Protein AF-A0A9W4NK14-F1 (afdb_monomer_lite)

Organism: NCBI:txid1612424

Foldseek 3Di:
DDPLVVLVPDPVQDQLNSLLVLLCVLLVQLVPQDPVLHRDDFDFPDDDDDDPPDGDTVPVVSLQCNLVSCLRNPCVCCDPPNVVSVCCQQPNPPPDDHSLQSSLVVVLVPVPDDPRCCLVCVVPVQPQDDVRGGDCQLVCLQSVVVVSNVVCVVVVDDQQQDTQQEGSLLNNLLNLVLVSNVVSVVVPHDQEDDLVVNCVRRVDPPRDSVRHRHSQQSNLNLLNVSSNVVSLPDPPRYDLVVNLLSLLPVLPVPDPPPPRDDPRPDDSVRSVVSVVVSCVSDLPDDQDPSNLLSQLLVFLVSLLVVCVSDVPDADDLSSLLSNQQRPAFLVSSVSSVVSCVVRPRDDLLSNLLSLLQRHAHDDLVSSVVSNVVSQVVCVPDDDPVSLLSSLLRNLLHQHRVLSSLLVSCVVPLPDQDDPVSLLSSQARHPCSLSSLVSNCVSPVAADDDDPVSVVPGPQDLACLLVSVLSNCSRHVVDAQEQVSLLSNQLHLHDDLVSLVSNVVRHPPHAQDLSQLLSHNYLSSLVSSLVNLQPYAQVPLALSSLLSQLQSQPHHDPPQDRGSNNVSSLVSHDLPHDHALSSLLSLLVHDLVSVLSCCQSDPDPSNLLSQLLDLSSVVSNCVSVVPDDQDPVSLLSSLQDDRDPQNLNSVVSVCVSPVPDDDALSSLQSLLQDQDDNVSSLSNNLSSCVSPVPHDNDPNSLLSNQQHAAPSQSSLVSVCVSDVQDQDALLSLQNRHDDPVDDLVSVLVSSLSNVVSPVVDQQEPVNLLSSLQRGDLSSLQSCVVNCVRHQQAPVSVVSNLPRPPDPPDQDPPPCSVVSSCVRNVPDPVVVVVVCVVRVSNPSPDPDD

pLDDT: mean 76.85, std 15.51, range [28.08, 96.81]

Structure (mmCIF, N/CA/C/O backbone):
data_AF-A0A9W4NK14-F1
#
_entry.id   AF-A0A9W4NK14-F1
#
loop_
_atom_site.group_PDB
_atom_site.id
_atom_site.type_symbol
_atom_site.label_atom_id
_atom_site.label_alt_id
_atom_site.label_comp_id
_atom_site.label_asym_id
_atom_site.label_entity_id
_atom_site.label_seq_id
_atom_site.pdbx_PDB_ins_code
_atom_site.Cartn_x
_atom_site.Cartn_y
_atom_site.Cartn_z
_atom_site.occupancy
_atom_site.B_iso_or_equiv
_atom_site.auth_seq_id
_atom_site.auth_comp_id
_atom_site.auth_asym_id
_atom_site.auth_atom_id
_atom_site.pdbx_PDB_model_num
ATOM 1 N N . MET A 1 1 ? 33.018 -17.041 0.433 1.00 30.03 1 MET A N 1
ATOM 2 C CA . MET A 1 1 ? 33.600 -16.267 -0.688 1.00 30.03 1 MET A CA 1
ATOM 3 C C . MET A 1 1 ? 33.072 -16.898 -1.973 1.00 30.03 1 MET A C 1
ATOM 5 O O . MET A 1 1 ? 33.231 -18.102 -2.111 1.00 30.03 1 MET A O 1
ATOM 9 N N . PHE A 1 2 ? 32.347 -16.162 -2.829 1.00 41.22 2 PHE A N 1
ATOM 10 C CA . PHE A 1 2 ? 31.783 -16.720 -4.073 1.00 41.22 2 PHE A CA 1
ATOM 11 C C . PHE A 1 2 ? 32.894 -17.366 -4.933 1.00 41.22 2 PHE A C 1
ATOM 13 O O . PHE A 1 2 ? 33.974 -16.771 -5.020 1.00 41.22 2 PHE A O 1
ATOM 20 N N . PRO A 1 3 ? 32.655 -18.522 -5.588 1.00 43.50 3 PRO A N 1
ATOM 21 C CA . PRO A 1 3 ? 33.638 -19.167 -6.469 1.00 43.50 3 PRO A CA 1
ATOM 22 C C . PRO A 1 3 ? 34.185 -18.224 -7.551 1.00 43.50 3 PRO A C 1
ATOM 24 O O . PRO A 1 3 ? 35.375 -18.264 -7.858 1.00 43.50 3 PRO A O 1
ATOM 27 N N . SER A 1 4 ? 33.342 -17.311 -8.052 1.00 41.88 4 SER A N 1
ATOM 28 C CA . SER A 1 4 ? 33.701 -16.294 -9.045 1.00 41.88 4 SER A CA 1
ATOM 29 C C . SER A 1 4 ? 34.794 -15.341 -8.554 1.00 41.88 4 SER A C 1
ATOM 31 O O . SER A 1 4 ? 35.821 -15.208 -9.213 1.00 41.88 4 SER A O 1
ATOM 33 N N . LYS A 1 5 ? 34.640 -14.746 -7.362 1.00 44.50 5 LYS A N 1
ATOM 34 C CA . LYS A 1 5 ? 35.656 -13.850 -6.779 1.00 44.50 5 LYS A CA 1
ATOM 35 C C . LYS A 1 5 ? 36.960 -14.586 -6.474 1.00 44.50 5 LYS A C 1
ATOM 37 O O . LYS A 1 5 ? 38.025 -14.024 -6.672 1.00 44.50 5 LYS A O 1
ATOM 42 N N . PHE A 1 6 ? 36.894 -15.839 -6.025 1.00 53.28 6 PHE A N 1
ATOM 43 C CA . PHE A 1 6 ? 38.092 -16.622 -5.712 1.00 53.28 6 PHE A CA 1
ATOM 44 C C . PHE A 1 6 ? 38.909 -16.977 -6.963 1.00 53.28 6 PHE A C 1
ATOM 46 O O . PHE A 1 6 ? 40.126 -16.796 -6.973 1.00 53.28 6 PHE A O 1
ATOM 53 N N . LEU A 1 7 ? 38.258 -17.434 -8.035 1.00 49.66 7 LEU A N 1
ATOM 54 C CA . LEU A 1 7 ? 38.949 -17.794 -9.278 1.00 49.66 7 LEU A CA 1
ATOM 55 C C . LEU A 1 7 ? 39.454 -16.562 -10.041 1.00 49.66 7 LEU A C 1
ATOM 57 O O . LEU A 1 7 ? 40.555 -16.606 -10.576 1.00 49.66 7 LEU A O 1
ATOM 61 N N . GLN A 1 8 ? 38.724 -15.442 -9.997 1.00 46.75 8 GLN A N 1
ATOM 62 C CA . GLN A 1 8 ? 39.164 -14.162 -10.573 1.00 46.75 8 GLN A CA 1
ATOM 63 C C . GLN A 1 8 ? 40.366 -13.540 -9.839 1.00 46.75 8 GLN A C 1
ATOM 65 O O . GLN A 1 8 ? 41.091 -12.741 -10.422 1.00 46.75 8 GLN A O 1
ATOM 70 N N . THR A 1 9 ? 40.606 -13.898 -8.570 1.00 49.31 9 THR A N 1
ATOM 71 C CA . THR A 1 9 ? 41.775 -13.415 -7.807 1.00 49.31 9 THR A CA 1
ATOM 72 C C . THR A 1 9 ? 43.057 -14.209 -8.053 1.00 49.31 9 THR A C 1
ATOM 74 O O . THR A 1 9 ? 44.107 -13.828 -7.538 1.00 49.31 9 THR A O 1
ATOM 77 N N . ARG A 1 10 ? 43.004 -15.313 -8.811 1.00 50.44 10 ARG A N 1
ATOM 78 C CA . ARG A 1 10 ? 44.174 -16.161 -9.064 1.00 50.44 10 ARG A CA 1
ATOM 79 C C . ARG A 1 10 ? 44.847 -15.783 -10.391 1.00 50.44 10 ARG A C 1
ATOM 81 O O . ARG A 1 10 ? 44.259 -16.039 -11.436 1.00 50.44 10 ARG A O 1
ATOM 88 N N . PRO A 1 11 ? 46.096 -15.272 -10.377 1.00 50.41 11 PRO A N 1
ATOM 89 C CA . PRO A 1 11 ? 46.825 -14.859 -11.588 1.00 50.41 11 PRO A CA 1
ATOM 90 C C . PRO A 1 11 ? 47.043 -15.985 -12.612 1.00 50.41 11 PRO A C 1
ATOM 92 O O . PRO A 1 11 ? 47.295 -15.722 -13.783 1.00 50.41 11 PRO A O 1
ATOM 95 N N . GLU A 1 12 ? 46.961 -17.239 -12.159 1.00 50.06 12 GLU A N 1
ATOM 96 C CA . GLU A 1 12 ? 47.103 -18.461 -12.961 1.00 50.06 12 GLU A CA 1
ATOM 97 C C . GLU A 1 12 ? 45.936 -18.675 -13.941 1.00 50.06 12 GLU A C 1
ATOM 99 O O . GLU A 1 12 ? 46.102 -19.356 -14.952 1.00 50.06 12 GLU A O 1
ATOM 104 N N . TYR A 1 13 ? 44.769 -18.078 -13.674 1.00 54.69 13 TYR A N 1
ATOM 105 C CA . TYR A 1 13 ? 43.623 -18.093 -14.576 1.00 54.69 13 TYR A CA 1
ATOM 106 C C . TYR A 1 13 ? 43.501 -16.713 -15.223 1.00 54.69 13 TYR A C 1
ATOM 108 O O . TYR A 1 13 ? 43.004 -15.770 -14.611 1.00 54.69 13 TYR A O 1
ATOM 116 N N . GLN A 1 14 ? 43.941 -16.587 -16.480 1.00 60.12 14 GLN A N 1
ATOM 117 C CA . GLN A 1 14 ? 43.576 -15.429 -17.307 1.00 60.12 14 GLN A CA 1
ATOM 118 C C . GLN A 1 14 ? 42.044 -15.255 -17.266 1.00 60.12 14 GLN A C 1
ATOM 120 O O . GLN A 1 14 ? 41.348 -16.277 -17.288 1.00 60.12 14 GLN A O 1
ATOM 125 N N . PRO A 1 15 ? 41.496 -14.023 -17.214 1.00 68.75 15 PRO A N 1
ATOM 126 C CA . PRO A 1 15 ? 40.065 -13.795 -16.992 1.00 68.75 15 PRO A CA 1
ATOM 127 C C . PRO A 1 15 ? 39.168 -14.642 -17.906 1.00 68.75 15 PRO A C 1
ATOM 129 O O . PRO A 1 15 ? 38.280 -15.341 -17.423 1.00 68.75 15 PRO A O 1
ATOM 132 N N . GLU A 1 16 ? 39.472 -14.694 -19.204 1.00 78.06 16 GLU A N 1
ATOM 133 C CA . GLU A 1 16 ? 38.714 -15.497 -20.173 1.00 78.06 16 GLU A CA 1
ATOM 134 C C . GLU A 1 16 ? 38.855 -17.011 -19.949 1.00 78.06 16 GLU A C 1
ATOM 136 O O . GLU A 1 16 ? 37.874 -17.748 -20.041 1.00 78.06 16 GLU A O 1
ATOM 141 N N . ALA A 1 17 ? 40.051 -17.494 -19.600 1.00 78.06 17 ALA A N 1
ATOM 142 C CA . ALA A 1 17 ? 40.304 -18.914 -19.351 1.00 78.06 17 ALA A CA 1
ATOM 143 C C . ALA A 1 17 ? 39.612 -19.405 -18.067 1.00 78.06 17 ALA A C 1
ATOM 145 O O . ALA A 1 17 ? 39.058 -20.506 -18.039 1.00 78.06 17 ALA A O 1
ATOM 146 N N . GLY A 1 18 ? 39.590 -18.577 -17.017 1.00 79.75 18 GLY A N 1
ATOM 147 C CA . GLY A 1 18 ? 38.855 -18.861 -15.783 1.00 79.75 18 GLY A CA 1
ATOM 148 C C . GLY A 1 18 ? 37.342 -18.894 -16.007 1.00 79.75 18 GLY A C 1
ATOM 149 O O . GLY A 1 18 ? 36.662 -19.805 -15.531 1.00 79.75 18 GLY A O 1
ATOM 150 N N . HIS A 1 19 ? 36.818 -17.944 -16.788 1.00 82.62 19 HIS A N 1
ATOM 151 C CA . HIS A 1 19 ? 35.416 -17.933 -17.201 1.00 82.62 19 HIS A CA 1
ATOM 152 C C . HIS A 1 19 ? 35.067 -19.139 -18.090 1.00 82.62 19 HIS A C 1
ATOM 154 O O . HIS A 1 19 ? 34.039 -19.772 -17.864 1.00 82.62 19 HIS A O 1
ATOM 160 N N . SER A 1 20 ? 35.948 -19.536 -19.012 1.00 86.56 20 SER A N 1
ATOM 161 C CA . SER A 1 20 ? 35.773 -20.735 -19.842 1.00 86.56 20 SER A CA 1
ATOM 162 C C . SER A 1 20 ? 35.686 -22.015 -19.001 1.00 86.56 20 SER A C 1
ATOM 164 O O . SER A 1 20 ? 34.765 -22.814 -19.173 1.00 86.56 20 SER A O 1
ATOM 166 N N . LEU A 1 21 ? 36.571 -22.186 -18.011 1.00 84.06 21 LEU A N 1
ATOM 167 C CA . LEU A 1 21 ? 36.539 -23.347 -17.115 1.00 84.06 21 LEU A CA 1
ATOM 168 C C . LEU A 1 21 ? 35.242 -23.412 -16.295 1.00 84.06 21 LEU A C 1
ATOM 170 O O . LEU A 1 21 ? 34.636 -24.477 -16.169 1.00 84.06 21 LEU A O 1
ATOM 174 N N . LEU A 1 22 ? 34.800 -22.275 -15.755 1.00 82.62 22 LEU A N 1
ATOM 175 C CA . LEU A 1 22 ? 33.550 -22.186 -15.001 1.00 82.62 22 LEU A CA 1
ATOM 176 C C . LEU A 1 22 ? 32.328 -22.453 -15.882 1.00 82.62 22 LEU A C 1
ATOM 178 O O . LEU A 1 22 ? 31.420 -23.165 -15.453 1.00 82.62 22 LEU A O 1
ATOM 182 N N . ALA A 1 23 ? 32.324 -21.948 -17.116 1.00 86.44 23 ALA A N 1
ATOM 183 C CA . ALA A 1 23 ? 31.289 -22.235 -18.102 1.00 86.44 23 ALA A CA 1
ATOM 184 C C . ALA A 1 23 ? 31.198 -23.738 -18.393 1.00 86.44 23 ALA A C 1
ATOM 186 O O . ALA A 1 23 ? 30.111 -24.308 -18.305 1.00 86.44 23 ALA A O 1
ATOM 187 N N . ILE A 1 24 ? 32.337 -24.396 -18.642 1.00 88.00 24 ILE A N 1
ATOM 188 C CA . ILE A 1 24 ? 32.410 -25.849 -18.852 1.00 88.00 24 ILE A CA 1
ATOM 189 C C . ILE A 1 24 ? 31.808 -26.591 -17.656 1.00 88.00 24 ILE A C 1
ATOM 191 O O . ILE A 1 24 ? 30.978 -27.478 -17.845 1.00 88.00 24 ILE A O 1
ATOM 195 N N . GLN A 1 25 ? 32.180 -26.227 -16.426 1.00 84.75 25 GLN A N 1
ATOM 196 C CA . GLN A 1 25 ? 31.667 -26.885 -15.220 1.00 84.75 25 GLN A CA 1
ATOM 197 C C . GLN A 1 25 ? 30.156 -26.707 -15.046 1.00 84.75 25 GLN A C 1
ATOM 199 O O . GLN A 1 25 ? 29.467 -27.676 -14.724 1.00 84.75 25 GLN A O 1
ATOM 204 N N . CYS A 1 26 ? 29.637 -25.498 -15.280 1.00 82.75 26 CYS A N 1
ATOM 205 C CA . CYS A 1 26 ? 28.206 -25.230 -15.172 1.00 82.75 26 CYS A CA 1
ATOM 206 C C . CYS A 1 26 ? 27.421 -26.008 -16.235 1.00 82.75 26 CYS A C 1
ATOM 208 O O . CYS A 1 26 ? 26.500 -26.745 -15.894 1.00 82.75 26 CYS A O 1
ATOM 210 N N . LEU A 1 27 ? 27.828 -25.924 -17.504 1.00 84.94 27 LEU A N 1
ATOM 211 C CA . LEU A 1 27 ? 27.151 -26.601 -18.615 1.00 84.94 27 LEU A CA 1
ATOM 212 C C . LEU A 1 27 ? 27.226 -28.130 -18.502 1.00 84.94 27 LEU A C 1
ATOM 214 O O . LEU A 1 27 ? 26.226 -28.810 -18.705 1.00 84.94 27 LEU A O 1
ATOM 218 N N . THR A 1 28 ? 28.375 -28.678 -18.096 1.00 83.88 28 THR A N 1
ATOM 219 C CA . THR A 1 28 ? 28.523 -30.127 -17.862 1.00 83.88 28 THR A CA 1
ATOM 220 C C . THR A 1 28 ? 27.628 -30.599 -16.716 1.00 83.88 28 THR A C 1
ATOM 222 O O . THR A 1 28 ? 27.133 -31.722 -16.735 1.00 83.88 28 THR A O 1
ATOM 225 N N . TYR A 1 29 ? 27.410 -29.765 -15.696 1.00 78.75 29 TYR A N 1
ATOM 226 C CA . TYR A 1 29 ? 26.477 -30.084 -14.619 1.00 78.75 29 TYR A CA 1
ATOM 227 C C . TYR A 1 29 ? 25.021 -30.055 -15.098 1.00 78.75 29 TYR A C 1
ATOM 229 O O . TYR A 1 29 ? 24.281 -30.991 -14.804 1.00 78.75 29 TYR A O 1
ATOM 237 N N . LEU A 1 30 ? 24.634 -29.042 -15.886 1.00 73.56 30 LEU A N 1
ATOM 238 C CA . LEU A 1 30 ? 23.302 -28.949 -16.499 1.00 73.56 30 LEU A CA 1
ATOM 239 C C . LEU A 1 30 ? 22.982 -30.156 -17.406 1.00 73.56 30 LEU A C 1
ATOM 241 O O . LEU A 1 30 ? 21.819 -30.508 -17.558 1.00 73.56 30 LEU A O 1
ATOM 245 N N . GLN A 1 31 ? 23.995 -30.819 -17.976 1.00 71.56 31 GLN A N 1
ATOM 246 C CA . GLN A 1 31 ? 23.832 -32.021 -18.806 1.00 71.56 31 GLN A CA 1
ATOM 247 C C . GLN A 1 31 ? 23.487 -33.304 -18.024 1.00 71.56 31 GLN A C 1
ATOM 249 O O . GLN A 1 31 ? 23.005 -34.258 -18.626 1.00 71.56 31 GLN A O 1
ATOM 254 N N . LYS A 1 32 ? 23.695 -33.364 -16.700 1.00 66.50 32 LYS A N 1
ATOM 255 C CA . LYS A 1 32 ? 23.546 -34.597 -15.892 1.00 66.50 32 LYS A CA 1
ATOM 256 C C . LYS A 1 32 ? 22.113 -34.887 -15.403 1.00 66.50 32 LYS A C 1
ATOM 258 O O . LYS A 1 32 ? 21.963 -35.482 -14.343 1.00 66.50 32 LYS A O 1
ATOM 263 N N . VAL A 1 33 ? 21.075 -34.443 -16.112 1.00 54.72 33 VAL A N 1
ATOM 264 C CA . VAL A 1 33 ? 19.658 -34.638 -15.719 1.00 54.72 33 VAL A CA 1
ATOM 265 C C . VAL A 1 33 ? 19.344 -36.133 -15.526 1.00 54.72 33 VAL A C 1
ATOM 267 O O . VAL A 1 33 ? 19.777 -36.944 -16.343 1.00 54.72 33 VAL A O 1
ATOM 270 N N . ASP A 1 34 ? 18.647 -36.504 -14.443 1.00 48.75 34 ASP A N 1
ATOM 271 C CA . ASP A 1 34 ? 18.307 -37.903 -14.139 1.00 48.75 34 ASP A CA 1
ATOM 272 C C . ASP A 1 34 ? 17.168 -38.465 -15.022 1.00 48.75 34 ASP A C 1
ATOM 274 O O . ASP A 1 34 ? 16.525 -37.735 -15.782 1.00 48.75 34 ASP A O 1
ATOM 278 N N . GLU A 1 35 ? 16.933 -39.782 -14.938 1.00 38.53 35 GLU A N 1
ATOM 279 C CA . GLU A 1 35 ? 15.920 -40.522 -15.719 1.00 38.53 35 GLU A CA 1
ATOM 280 C C . GLU A 1 35 ? 14.467 -40.064 -15.458 1.00 38.53 35 GLU A C 1
ATOM 282 O O . GLU A 1 35 ? 13.581 -40.375 -16.253 1.00 38.53 35 GLU A O 1
ATOM 287 N N . GLU A 1 36 ? 14.212 -39.280 -14.402 1.00 38.06 36 GLU A N 1
ATOM 288 C CA . GLU A 1 36 ? 12.900 -38.701 -14.073 1.00 38.06 36 GLU A CA 1
ATOM 289 C C . GLU A 1 36 ? 12.732 -37.262 -14.604 1.00 38.06 36 GLU A C 1
ATOM 291 O O . GLU A 1 36 ? 11.699 -36.621 -14.389 1.00 38.06 36 GLU A O 1
ATOM 296 N N . GLY A 1 37 ? 13.733 -36.734 -15.320 1.00 45.03 37 GLY A N 1
ATOM 297 C CA . GLY A 1 37 ? 13.736 -35.355 -15.806 1.00 45.03 37 GLY A CA 1
ATOM 298 C C . GLY A 1 37 ? 14.001 -34.326 -14.703 1.00 45.03 37 GLY A C 1
ATOM 299 O O . GLY A 1 37 ? 13.734 -33.135 -14.893 1.00 45.03 37 GLY A O 1
ATOM 300 N N . LEU A 1 38 ? 14.528 -34.757 -13.552 1.00 42.34 38 LEU A N 1
ATOM 301 C CA . LEU A 1 38 ? 14.914 -33.896 -12.445 1.00 42.34 38 LEU A CA 1
ATOM 302 C C . LEU A 1 38 ? 16.434 -33.661 -12.468 1.00 42.34 38 LEU A C 1
ATOM 304 O O . LEU A 1 38 ? 17.263 -34.539 -12.691 1.00 42.34 38 LEU A O 1
ATOM 308 N N . MET A 1 39 ? 16.834 -32.404 -12.276 1.00 47.19 39 MET A N 1
ATOM 309 C CA . MET A 1 39 ? 18.249 -32.048 -12.129 1.00 47.19 39 MET A CA 1
ATOM 310 C C . MET A 1 39 ? 18.804 -32.645 -10.815 1.00 47.19 39 MET A C 1
ATOM 312 O O . MET A 1 39 ? 18.146 -32.469 -9.782 1.00 47.19 39 MET A O 1
ATOM 316 N N . PRO A 1 40 ? 20.003 -33.272 -10.806 1.00 40.53 40 PRO A N 1
ATOM 317 C CA . PRO A 1 40 ? 20.516 -34.056 -9.676 1.00 40.53 40 PRO A CA 1
ATOM 318 C C . PRO A 1 40 ? 20.510 -33.324 -8.330 1.00 40.53 40 PRO A C 1
ATOM 320 O O . PRO A 1 40 ? 20.763 -32.115 -8.260 1.00 40.53 40 PRO A O 1
ATOM 323 N N . PHE A 1 41 ? 20.303 -34.075 -7.241 1.00 37.41 41 PHE A N 1
ATOM 324 C CA . PHE A 1 41 ? 20.439 -33.585 -5.864 1.00 37.41 41 PHE A CA 1
ATOM 325 C C . PHE A 1 41 ? 21.788 -32.865 -5.649 1.00 37.41 41 PHE A C 1
ATOM 327 O O . PHE A 1 41 ? 22.846 -33.317 -6.088 1.00 37.41 41 PHE A O 1
ATOM 334 N N . GLY A 1 42 ? 21.720 -31.686 -5.022 1.00 39.16 42 GLY A N 1
ATOM 335 C CA . GLY A 1 42 ? 22.787 -30.684 -5.015 1.00 39.16 42 GLY A CA 1
ATOM 336 C C . GLY A 1 42 ? 24.056 -31.089 -4.260 1.00 39.16 42 GLY A C 1
ATOM 337 O O . GLY A 1 42 ? 24.002 -31.599 -3.144 1.00 39.16 42 GLY A O 1
ATOM 338 N N . PHE A 1 43 ? 25.211 -30.767 -4.848 1.00 36.81 43 PHE A N 1
ATOM 339 C CA . PHE A 1 43 ? 26.482 -30.671 -4.130 1.00 36.81 43 PHE A CA 1
ATOM 340 C C . PHE A 1 43 ? 26.511 -29.368 -3.314 1.00 36.81 43 PHE A C 1
ATOM 342 O O . PHE A 1 43 ? 26.289 -28.279 -3.852 1.00 36.81 43 PHE A O 1
ATOM 349 N N . TYR A 1 44 ? 26.809 -29.480 -2.018 1.00 42.22 44 TYR A N 1
ATOM 350 C CA . TYR A 1 44 ? 27.002 -28.341 -1.121 1.00 42.22 44 TYR A CA 1
ATOM 351 C C . TYR A 1 44 ? 28.460 -27.870 -1.191 1.00 42.22 44 TYR A C 1
ATOM 353 O O . TYR A 1 44 ? 29.377 -28.625 -0.868 1.00 42.22 44 TYR A O 1
ATOM 361 N N . LEU A 1 45 ? 28.691 -26.616 -1.590 1.00 40.44 45 LEU A N 1
ATOM 362 C CA . LEU A 1 45 ? 30.009 -25.987 -1.476 1.00 40.44 45 LEU A CA 1
ATOM 363 C C . LEU A 1 45 ? 30.225 -25.582 -0.010 1.00 40.44 45 LEU A C 1
ATOM 365 O O . LEU A 1 45 ? 29.744 -24.544 0.439 1.00 40.44 45 LEU A O 1
ATOM 369 N N . GLY A 1 46 ? 30.900 -26.442 0.754 1.00 32.91 46 GLY A N 1
ATOM 370 C CA . GLY A 1 46 ? 31.168 -26.234 2.176 1.00 32.91 46 GLY A CA 1
ATOM 371 C C . GLY A 1 46 ? 32.123 -25.066 2.435 1.00 32.91 46 GLY A C 1
ATOM 372 O O . GLY A 1 46 ? 33.321 -25.166 2.182 1.00 32.91 46 GLY A O 1
ATOM 373 N N . GLY A 1 47 ? 31.592 -23.975 2.990 1.00 32.19 47 GLY A N 1
ATOM 374 C CA . GLY A 1 47 ? 32.335 -23.048 3.839 1.00 32.19 47 GLY A CA 1
ATOM 375 C C . GLY A 1 47 ? 32.081 -23.433 5.294 1.00 32.19 47 GLY A C 1
ATOM 376 O O . GLY A 1 47 ? 30.933 -23.592 5.693 1.00 32.19 47 GLY A O 1
ATOM 377 N N . ASN A 1 48 ? 33.149 -23.650 6.053 1.00 37.28 48 ASN A N 1
ATOM 378 C CA . ASN A 1 48 ? 33.103 -24.141 7.425 1.00 37.28 48 ASN A CA 1
ATOM 379 C C . ASN A 1 48 ? 32.602 -23.028 8.365 1.00 37.28 48 ASN A C 1
ATOM 381 O O . ASN A 1 48 ? 33.417 -22.280 8.894 1.00 37.28 48 ASN A O 1
ATOM 385 N N . ASP A 1 49 ? 31.286 -22.873 8.532 1.00 34.19 49 ASP A N 1
ATOM 386 C CA . ASP A 1 49 ? 30.743 -22.092 9.646 1.00 34.19 49 ASP A CA 1
ATOM 387 C C . ASP A 1 49 ? 29.350 -22.573 10.079 1.00 34.19 49 ASP A C 1
ATOM 389 O O . ASP A 1 49 ? 28.448 -22.791 9.271 1.00 34.19 49 ASP A O 1
ATOM 393 N N . ASN A 1 50 ? 29.190 -22.765 11.385 1.00 38.66 50 ASN A N 1
ATOM 394 C CA . ASN A 1 50 ? 28.143 -23.567 12.025 1.00 38.66 50 ASN A CA 1
ATOM 395 C C . ASN A 1 50 ? 26.813 -22.803 12.217 1.00 38.66 50 ASN A C 1
ATOM 397 O O . ASN A 1 50 ? 26.120 -22.976 13.221 1.00 38.66 50 ASN A O 1
ATOM 401 N N . SER A 1 51 ? 26.431 -21.952 11.261 1.00 37.19 51 SER A N 1
ATOM 402 C CA . SER A 1 51 ? 25.146 -21.241 11.275 1.00 37.19 51 SER A CA 1
ATOM 403 C C . SER A 1 51 ? 24.225 -21.768 10.171 1.00 37.19 51 SER A C 1
ATOM 405 O O . SER A 1 51 ? 24.613 -21.897 9.014 1.00 37.19 51 SER A O 1
ATOM 407 N N . ARG A 1 52 ? 22.976 -22.095 10.520 1.00 37.41 52 ARG A N 1
ATOM 408 C CA . ARG A 1 52 ? 21.936 -22.638 9.618 1.00 37.41 52 ARG A CA 1
ATOM 409 C C . ARG A 1 52 ? 21.424 -21.638 8.555 1.00 37.41 52 ARG A C 1
ATOM 411 O O . ARG A 1 52 ? 20.287 -21.745 8.110 1.00 37.41 52 ARG A O 1
ATOM 418 N N . SER A 1 53 ? 22.233 -20.678 8.115 1.00 38.69 53 SER A N 1
ATOM 419 C CA . SER A 1 53 ? 21.829 -19.647 7.155 1.00 38.69 53 SER A CA 1
ATOM 420 C C . SER A 1 53 ? 22.958 -19.311 6.176 1.00 38.69 53 SER A C 1
ATOM 422 O O . SER A 1 53 ? 23.773 -18.442 6.469 1.00 38.69 53 SER A O 1
ATOM 424 N N . ASN A 1 54 ? 22.994 -20.024 5.040 1.00 40.56 54 ASN A N 1
ATOM 425 C CA . ASN A 1 54 ? 23.564 -19.652 3.723 1.00 40.56 54 ASN A CA 1
ATOM 426 C C . ASN A 1 54 ? 24.189 -20.856 2.990 1.00 40.56 54 ASN A C 1
ATOM 428 O O . ASN A 1 54 ? 25.367 -20.846 2.634 1.00 40.56 54 ASN A O 1
ATOM 432 N N . PHE A 1 55 ? 23.396 -21.893 2.707 1.00 43.47 55 PHE A N 1
ATOM 433 C CA . PHE A 1 55 ? 23.810 -22.953 1.783 1.00 43.47 55 PHE A CA 1
ATOM 434 C C . PHE A 1 55 ? 23.329 -22.623 0.362 1.00 43.47 55 PHE A C 1
ATOM 436 O O . PHE A 1 55 ? 22.202 -22.942 -0.005 1.00 43.47 55 PHE A O 1
ATOM 443 N N . TYR A 1 56 ? 24.171 -21.963 -0.440 1.00 53.72 56 TYR A N 1
ATOM 444 C CA . TYR A 1 56 ? 23.892 -21.730 -1.863 1.00 53.72 56 TYR A CA 1
ATOM 445 C C . TYR A 1 56 ? 24.286 -22.983 -2.665 1.00 53.72 56 TYR A C 1
ATOM 447 O O . TYR A 1 56 ? 25.464 -23.337 -2.744 1.00 53.72 56 TYR A O 1
ATOM 455 N N . SER A 1 57 ? 23.296 -23.708 -3.196 1.00 62.38 57 SER A N 1
ATOM 456 C CA . SER A 1 57 ? 23.512 -24.957 -3.945 1.00 62.38 57 SER A CA 1
ATOM 457 C C . SER A 1 57 ? 24.221 -24.690 -5.275 1.00 62.38 57 SER A C 1
ATOM 459 O O . SER A 1 57 ? 23.840 -23.774 -6.006 1.00 62.38 57 SER A O 1
ATOM 461 N N . PHE A 1 58 ? 25.200 -25.530 -5.644 1.00 68.00 58 PHE A N 1
ATOM 462 C CA . PHE A 1 58 ? 25.852 -25.454 -6.961 1.00 68.00 58 PHE A CA 1
ATOM 463 C C . PHE A 1 58 ? 24.848 -25.602 -8.114 1.00 68.00 58 PHE A C 1
ATOM 465 O O . PHE A 1 58 ? 25.078 -25.075 -9.195 1.00 68.00 58 PHE A O 1
ATOM 472 N N . ARG A 1 59 ? 23.696 -26.245 -7.873 1.00 64.94 59 ARG A N 1
ATOM 473 C CA . ARG A 1 59 ? 22.585 -26.301 -8.829 1.00 64.94 59 ARG A CA 1
ATOM 474 C C . ARG A 1 59 ? 22.092 -24.910 -9.219 1.00 64.94 59 ARG A C 1
ATOM 476 O O . ARG A 1 59 ? 21.948 -24.645 -10.408 1.00 64.94 59 ARG A O 1
ATOM 483 N N . TYR A 1 60 ? 21.858 -24.036 -8.240 1.00 66.06 60 TYR A N 1
ATOM 484 C CA . TYR A 1 60 ? 21.413 -22.663 -8.494 1.00 66.06 60 TYR A CA 1
ATOM 485 C C . TYR A 1 60 ? 22.522 -21.869 -9.186 1.00 66.06 60 TYR A C 1
ATOM 487 O O . TYR A 1 60 ? 22.284 -21.288 -10.239 1.00 66.06 60 TYR A O 1
ATOM 495 N N . TYR A 1 61 ? 23.769 -22.004 -8.711 1.00 70.62 61 TYR A N 1
ATOM 496 C CA . TYR A 1 61 ? 24.933 -21.394 -9.363 1.00 70.62 61 TYR A CA 1
ATOM 497 C C . TYR A 1 61 ? 25.056 -21.775 -10.843 1.00 70.62 61 TYR A C 1
ATOM 499 O O . TYR A 1 61 ? 25.174 -20.907 -11.698 1.00 70.62 61 TYR A O 1
ATOM 507 N N . ALA A 1 62 ? 25.026 -23.071 -11.160 1.00 73.62 62 ALA A N 1
ATOM 508 C CA . ALA A 1 62 ? 25.188 -23.564 -12.522 1.00 73.62 62 ALA A CA 1
ATOM 509 C C . ALA A 1 62 ? 24.009 -23.176 -13.422 1.00 73.62 62 ALA A C 1
ATOM 511 O O . ALA A 1 62 ? 24.219 -22.922 -14.603 1.00 73.62 62 ALA A O 1
ATOM 512 N N . THR A 1 63 ? 22.794 -23.096 -12.870 1.00 71.12 63 THR A N 1
ATOM 513 C CA . THR A 1 63 ? 21.586 -22.671 -13.599 1.00 71.12 63 THR A CA 1
ATOM 514 C C . THR A 1 63 ? 21.621 -21.179 -13.941 1.00 71.12 63 THR A C 1
ATOM 516 O O . THR A 1 63 ? 21.139 -20.800 -15.004 1.00 71.12 63 THR A O 1
ATOM 519 N N . GLU A 1 64 ? 22.231 -20.354 -13.086 1.00 70.62 64 GLU A N 1
ATOM 520 C CA . GLU A 1 64 ? 22.240 -18.888 -13.198 1.00 70.62 64 GLU A CA 1
ATOM 521 C C . GLU A 1 64 ? 23.504 -18.334 -13.879 1.00 70.62 64 GLU A C 1
ATOM 523 O O . GLU A 1 64 ? 23.438 -17.418 -14.694 1.00 70.62 64 GLU A O 1
ATOM 528 N N . ALA A 1 65 ? 24.680 -18.869 -13.544 1.00 73.69 65 ALA A N 1
ATOM 529 C CA . ALA A 1 65 ? 25.965 -18.242 -13.854 1.00 73.69 65 ALA A CA 1
ATOM 530 C C . ALA A 1 65 ? 26.585 -18.692 -15.185 1.00 73.69 65 ALA A C 1
ATOM 532 O O . ALA A 1 65 ? 27.513 -18.042 -15.674 1.00 73.69 65 ALA A O 1
ATOM 533 N N . TRP A 1 66 ? 26.110 -19.797 -15.774 1.00 83.81 66 TRP A N 1
ATOM 534 C CA . TRP A 1 66 ? 26.734 -20.394 -16.960 1.00 83.81 66 TRP A CA 1
ATOM 535 C C . TRP A 1 66 ? 26.852 -19.395 -18.116 1.00 83.81 66 TRP A C 1
ATOM 537 O O . TRP A 1 66 ? 27.905 -19.321 -18.747 1.00 83.81 66 TRP A O 1
ATOM 547 N N . ILE A 1 67 ? 25.818 -18.580 -18.347 1.00 80.25 67 ILE A N 1
ATOM 548 C CA . ILE A 1 67 ? 25.761 -17.643 -19.471 1.00 80.25 67 ILE A CA 1
ATOM 549 C C . ILE A 1 67 ? 26.723 -16.467 -19.287 1.00 80.25 67 ILE A C 1
ATOM 551 O O . ILE A 1 67 ? 27.453 -16.120 -20.212 1.00 80.25 67 ILE A O 1
ATOM 555 N N . PHE A 1 68 ? 26.841 -15.937 -18.065 1.00 77.25 68 PHE A N 1
ATOM 556 C CA . PHE A 1 68 ? 27.825 -14.906 -17.722 1.00 77.25 68 PHE A CA 1
ATOM 557 C C . PHE A 1 68 ? 29.259 -15.423 -17.867 1.00 77.25 68 PHE A C 1
ATOM 559 O O . PHE A 1 68 ? 30.157 -14.700 -18.304 1.00 77.25 68 PHE A O 1
ATOM 566 N N . HIS A 1 69 ? 29.491 -16.688 -17.512 1.00 82.88 69 HIS A N 1
ATOM 567 C CA . HIS A 1 69 ? 30.783 -17.327 -17.718 1.00 82.88 69 HIS A CA 1
ATOM 568 C C . HIS A 1 69 ? 31.086 -17.557 -19.198 1.00 82.88 69 HIS A C 1
ATOM 570 O O . HIS A 1 69 ? 32.201 -17.282 -19.626 1.00 82.88 69 HIS A O 1
ATOM 576 N N . CYS A 1 70 ? 30.101 -17.955 -19.998 1.00 85.31 70 CYS A N 1
ATOM 577 C CA . CYS A 1 70 ? 30.264 -18.088 -21.443 1.00 85.31 70 CYS A CA 1
ATOM 578 C C . CYS A 1 70 ? 30.533 -16.735 -22.123 1.00 85.31 70 CYS A C 1
ATOM 580 O O . CYS A 1 70 ? 31.428 -16.643 -22.961 1.00 85.31 70 CYS A O 1
ATOM 582 N N . ALA A 1 71 ? 29.829 -15.672 -21.724 1.00 82.44 71 ALA A N 1
ATOM 583 C CA . ALA A 1 71 ? 30.069 -14.318 -22.219 1.00 82.44 71 ALA A CA 1
ATOM 584 C C . ALA A 1 71 ? 31.472 -13.816 -21.828 1.00 82.44 71 ALA A C 1
ATOM 586 O O . ALA A 1 71 ? 32.234 -13.359 -22.678 1.00 82.44 71 ALA A O 1
ATOM 587 N N . GLY A 1 72 ? 31.854 -13.981 -20.555 1.00 80.56 72 GLY A N 1
ATOM 588 C CA . GLY A 1 72 ? 33.174 -13.600 -20.041 1.00 80.56 72 GLY A CA 1
ATOM 589 C C . GLY A 1 72 ? 34.340 -14.436 -20.581 1.00 80.56 72 GLY A C 1
ATOM 590 O O . GLY A 1 72 ? 35.483 -14.003 -20.487 1.00 80.56 72 GLY A O 1
ATOM 591 N N . ALA A 1 73 ? 34.074 -15.606 -21.171 1.00 85.19 73 ALA A N 1
ATOM 592 C CA . ALA A 1 73 ? 35.081 -16.400 -21.869 1.00 85.19 73 ALA A CA 1
ATOM 593 C C . ALA A 1 73 ? 35.486 -15.793 -23.228 1.00 85.19 73 ALA A C 1
ATOM 595 O O . ALA A 1 73 ? 36.452 -16.259 -23.829 1.00 85.19 73 ALA A O 1
ATOM 596 N N . GLY A 1 74 ? 34.771 -14.775 -23.726 1.00 85.06 74 GLY A N 1
ATOM 597 C CA . GLY A 1 74 ? 35.123 -14.082 -24.966 1.00 85.06 74 GLY A CA 1
ATOM 598 C C . GLY A 1 74 ? 35.237 -15.042 -26.151 1.00 85.06 74 GLY A C 1
ATOM 599 O O . GLY A 1 74 ? 34.386 -15.908 -26.343 1.00 85.06 74 GLY A O 1
ATOM 600 N N . THR A 1 75 ? 36.312 -14.934 -26.933 1.00 85.00 75 THR A N 1
ATOM 601 C CA . THR A 1 75 ? 36.564 -15.830 -28.078 1.00 85.00 75 THR A CA 1
ATOM 602 C C . THR A 1 75 ? 36.933 -17.251 -27.655 1.00 85.00 75 THR A C 1
ATOM 604 O O . THR A 1 75 ? 36.793 -18.181 -28.449 1.00 85.00 75 THR A O 1
ATOM 607 N N . SER A 1 76 ? 37.339 -17.464 -26.397 1.00 85.62 76 SER A N 1
ATOM 608 C CA . SER A 1 76 ? 37.699 -18.792 -25.886 1.00 85.62 76 SER A CA 1
ATOM 609 C C . SER A 1 76 ? 36.517 -19.765 -25.866 1.00 85.62 76 SER A C 1
ATOM 611 O O . SER A 1 76 ? 36.734 -20.976 -25.872 1.00 85.62 76 SER A O 1
ATOM 613 N N . ARG A 1 77 ? 35.272 -19.270 -25.894 1.00 89.62 77 ARG A N 1
ATOM 614 C CA . ARG A 1 77 ? 34.070 -20.114 -26.010 1.00 89.62 77 ARG A CA 1
ATOM 615 C C . ARG A 1 77 ? 33.920 -20.801 -27.370 1.00 89.62 77 ARG A C 1
ATOM 617 O O . ARG A 1 77 ? 33.215 -21.798 -27.457 1.00 89.62 77 ARG A O 1
ATOM 624 N N . LEU A 1 78 ? 34.623 -20.313 -28.396 1.00 89.31 78 LEU A N 1
ATOM 625 C CA . LEU A 1 78 ? 34.688 -20.922 -29.728 1.00 89.31 78 LEU A CA 1
ATOM 626 C C . LEU A 1 78 ? 35.712 -22.069 -29.804 1.00 89.31 78 LEU A C 1
ATOM 628 O O . LEU A 1 78 ? 35.764 -22.781 -30.804 1.00 89.31 78 LEU A O 1
ATOM 632 N N . ASN A 1 79 ? 36.495 -22.293 -28.742 1.00 89.44 79 ASN A N 1
ATOM 633 C CA . ASN A 1 79 ? 37.503 -23.348 -28.682 1.00 89.44 79 ASN A CA 1
ATOM 634 C C . ASN A 1 79 ? 37.001 -24.587 -27.904 1.00 89.44 79 ASN A C 1
ATOM 636 O O . ASN A 1 79 ? 36.251 -24.456 -26.928 1.00 89.44 79 ASN A O 1
ATOM 640 N N . PRO A 1 80 ? 37.427 -25.812 -28.274 1.00 86.69 80 PRO A N 1
ATOM 641 C CA . PRO A 1 80 ? 37.154 -27.014 -27.485 1.00 86.69 80 PRO A CA 1
ATOM 642 C C . PRO A 1 80 ? 37.774 -26.962 -26.069 1.00 86.69 80 PRO A C 1
ATOM 644 O O . PRO A 1 80 ? 38.862 -26.408 -25.904 1.00 86.69 80 PRO A O 1
ATOM 647 N N . PRO A 1 81 ? 37.136 -27.575 -25.048 1.00 89.06 81 PRO A N 1
ATOM 648 C CA . PRO A 1 81 ? 35.903 -28.361 -25.142 1.00 89.06 81 PRO A CA 1
ATOM 649 C C . PRO A 1 81 ? 34.615 -27.521 -25.051 1.00 89.06 81 PRO A C 1
ATOM 651 O O . PRO A 1 81 ? 33.545 -28.042 -25.354 1.00 89.06 81 PRO A O 1
ATOM 654 N N . LEU A 1 82 ? 34.699 -26.238 -24.668 1.00 90.75 82 LEU A N 1
ATOM 655 C CA . LEU A 1 82 ? 33.528 -25.383 -24.426 1.00 90.75 82 LEU A CA 1
ATOM 656 C C . LEU A 1 82 ? 32.652 -25.222 -25.678 1.00 90.75 82 LEU A C 1
ATOM 658 O O . LEU A 1 82 ? 31.436 -25.354 -25.577 1.00 90.75 82 LEU A O 1
ATOM 662 N N . ALA A 1 83 ? 33.257 -25.047 -26.854 1.00 90.00 83 ALA A N 1
ATOM 663 C CA . ALA A 1 83 ? 32.521 -24.940 -28.115 1.00 90.00 83 ALA A CA 1
ATOM 664 C C . ALA A 1 83 ? 31.649 -26.170 -28.413 1.00 90.00 83 ALA A C 1
ATOM 666 O O . ALA A 1 83 ? 30.493 -26.031 -28.806 1.00 90.00 83 ALA A O 1
ATOM 667 N N . GLY A 1 84 ? 32.180 -27.375 -28.177 1.00 87.94 84 GLY A N 1
ATOM 668 C CA . GLY A 1 84 ? 31.434 -28.620 -28.376 1.00 87.94 84 GLY A CA 1
ATOM 669 C C . GLY A 1 84 ? 30.293 -28.772 -27.369 1.00 87.94 84 GLY A C 1
ATOM 670 O O . GLY A 1 84 ? 29.183 -29.141 -27.735 1.00 87.94 84 GLY A O 1
ATOM 671 N N . ILE A 1 85 ? 30.533 -28.409 -26.105 1.00 89.06 85 ILE A N 1
ATOM 672 C CA . ILE A 1 85 ? 29.500 -28.436 -25.060 1.00 89.06 85 ILE A CA 1
ATOM 673 C C . ILE A 1 85 ? 28.371 -27.453 -25.388 1.00 89.06 85 ILE A C 1
ATOM 675 O O . ILE A 1 85 ? 27.202 -27.808 -25.255 1.00 89.06 85 ILE A O 1
ATOM 679 N N . LEU A 1 86 ? 28.705 -26.242 -25.842 1.00 89.69 86 LEU A N 1
ATOM 680 C CA . LEU A 1 86 ? 27.727 -25.235 -26.249 1.00 89.69 86 LEU A CA 1
ATOM 681 C C . LEU A 1 86 ? 26.939 -25.675 -27.483 1.00 89.69 86 LEU A C 1
ATOM 683 O O . LEU A 1 86 ? 25.726 -25.509 -27.500 1.00 89.69 86 LEU A O 1
ATOM 687 N N . GLN A 1 87 ? 27.584 -26.284 -28.481 1.00 88.00 87 GLN A N 1
ATOM 688 C CA . GLN A 1 87 ? 26.888 -26.822 -29.653 1.00 88.00 87 GLN A CA 1
ATOM 689 C C . GLN A 1 87 ? 25.789 -27.815 -29.241 1.00 88.00 87 GLN A C 1
ATOM 691 O O . GLN A 1 87 ? 24.638 -27.655 -29.647 1.00 88.00 87 GLN A O 1
ATOM 696 N N . VAL A 1 88 ? 26.128 -28.796 -28.398 1.00 85.50 88 VAL A N 1
ATOM 697 C CA . VAL A 1 88 ? 25.165 -29.783 -27.881 1.00 85.50 88 VAL A CA 1
ATOM 698 C C . VAL A 1 88 ? 24.113 -29.111 -26.996 1.00 85.50 88 VAL A C 1
ATOM 700 O O . VAL A 1 88 ? 22.938 -29.466 -27.040 1.00 85.50 88 VAL A O 1
ATOM 703 N N . PHE A 1 89 ? 24.507 -28.116 -26.198 1.00 87.62 89 PHE A N 1
ATOM 704 C CA . PHE A 1 89 ? 23.589 -27.403 -25.315 1.00 87.62 89 PHE A CA 1
ATOM 705 C C . PHE A 1 89 ? 22.512 -26.635 -26.093 1.00 87.62 89 PHE A C 1
ATOM 707 O O . PHE A 1 89 ? 21.326 -26.791 -25.800 1.00 87.62 89 PHE A O 1
ATOM 714 N N . TRP A 1 90 ? 22.914 -25.854 -27.098 1.00 87.44 90 TRP A N 1
ATOM 715 C CA . TRP A 1 90 ? 22.012 -25.035 -27.908 1.00 87.44 90 TRP A CA 1
ATOM 716 C C . TRP A 1 90 ? 21.158 -25.857 -28.867 1.00 87.44 90 TRP A C 1
ATOM 718 O O . TRP A 1 90 ? 19.991 -25.530 -29.067 1.00 87.44 90 TRP A O 1
ATOM 728 N N . TRP A 1 91 ? 21.730 -26.903 -29.472 1.00 86.31 91 TRP A N 1
ATOM 729 C CA . TRP A 1 91 ? 21.132 -27.550 -30.644 1.00 86.31 91 TRP A CA 1
ATOM 730 C C . TRP A 1 91 ? 20.852 -29.047 -30.490 1.00 86.31 91 TRP A C 1
ATOM 732 O O . TRP A 1 91 ? 20.151 -29.600 -31.335 1.00 86.31 91 TRP A O 1
ATOM 742 N N . GLY A 1 92 ? 21.336 -29.688 -29.423 1.00 77.94 92 GLY A N 1
ATOM 743 C CA . GLY A 1 92 ? 21.218 -31.134 -29.218 1.00 77.94 92 GLY A CA 1
ATOM 744 C C . GLY A 1 92 ? 22.095 -31.968 -30.162 1.00 77.94 92 GLY A C 1
ATOM 745 O O . GLY A 1 92 ? 22.752 -31.445 -31.062 1.00 77.94 92 GLY A O 1
ATOM 746 N N . ASP A 1 93 ? 22.079 -33.286 -29.951 1.00 70.06 93 ASP A N 1
ATOM 747 C CA . ASP A 1 93 ? 22.627 -34.290 -30.876 1.00 70.06 93 ASP A CA 1
ATOM 748 C C . ASP A 1 93 ? 21.480 -34.950 -31.655 1.00 70.06 93 ASP A C 1
ATOM 750 O O . ASP A 1 93 ? 20.358 -34.977 -31.159 1.00 70.06 93 ASP A O 1
ATOM 754 N N . HIS A 1 94 ? 21.765 -35.505 -32.843 1.00 54.06 94 HIS A N 1
ATOM 755 C CA . HIS A 1 94 ? 20.863 -35.960 -33.929 1.00 54.06 94 HIS A CA 1
ATOM 756 C C . HIS A 1 94 ? 19.564 -36.761 -33.601 1.00 54.06 94 HIS A C 1
ATOM 758 O O . HIS A 1 94 ? 18.859 -37.147 -34.532 1.00 54.06 94 HIS A O 1
ATOM 764 N N . ALA A 1 95 ? 19.209 -37.005 -32.336 1.00 48.34 95 ALA A N 1
ATOM 765 C CA . ALA A 1 95 ? 17.947 -37.606 -31.893 1.00 48.34 95 ALA A CA 1
ATOM 766 C C . ALA A 1 95 ? 17.375 -37.057 -30.555 1.00 48.34 95 ALA A C 1
ATOM 768 O O . ALA A 1 95 ? 16.355 -37.568 -30.095 1.00 48.34 95 ALA A O 1
ATOM 769 N N . ALA A 1 96 ? 17.994 -36.058 -29.910 1.00 61.84 96 ALA A N 1
ATOM 770 C CA . ALA A 1 96 ? 17.593 -35.557 -28.588 1.00 61.84 96 ALA A CA 1
ATOM 771 C C . ALA A 1 96 ? 17.199 -34.069 -28.614 1.00 61.84 96 ALA A C 1
ATOM 773 O O . ALA A 1 96 ? 17.825 -33.264 -29.298 1.00 61.84 96 ALA A O 1
ATOM 774 N N . GLU A 1 97 ? 16.177 -33.702 -27.834 1.00 69.00 97 GLU A N 1
ATOM 775 C CA . GLU A 1 97 ? 15.783 -32.302 -27.629 1.00 69.00 97 GLU A CA 1
ATOM 776 C C . GLU A 1 97 ? 16.959 -31.476 -27.062 1.00 69.00 97 GLU A C 1
ATOM 778 O O . GLU A 1 97 ? 17.633 -31.962 -26.141 1.00 69.00 97 GLU A O 1
ATOM 783 N N . PRO A 1 98 ? 17.202 -30.241 -27.555 1.00 81.25 98 PRO A N 1
ATOM 784 C CA . PRO A 1 98 ? 18.269 -29.385 -27.050 1.00 81.25 98 PRO A CA 1
ATOM 785 C C . PRO A 1 98 ? 18.184 -29.177 -25.537 1.00 81.25 98 PRO A C 1
ATOM 787 O O . PRO A 1 98 ? 17.114 -28.910 -24.983 1.00 81.25 98 PRO A O 1
ATOM 790 N N . MET A 1 99 ? 19.329 -29.237 -24.854 1.00 80.31 99 MET A N 1
ATOM 791 C CA . MET A 1 99 ? 19.376 -29.002 -23.405 1.00 80.31 99 MET A CA 1
ATOM 792 C C . MET A 1 99 ? 18.930 -27.586 -23.035 1.00 80.31 99 MET A C 1
ATOM 794 O O . MET A 1 99 ? 18.372 -27.392 -21.955 1.00 80.31 99 MET A O 1
ATOM 798 N N . PHE A 1 100 ? 19.112 -26.623 -23.940 1.00 84.31 100 PHE A N 1
ATOM 799 C CA . PHE A 1 100 ? 18.572 -25.279 -23.810 1.00 84.31 100 PHE A CA 1
ATOM 800 C C . PHE A 1 100 ? 17.047 -25.281 -23.610 1.00 84.31 100 PHE A C 1
ATOM 802 O O . PHE A 1 100 ? 16.566 -24.668 -22.661 1.00 84.31 100 PHE A O 1
ATOM 809 N N . ASN A 1 101 ? 16.288 -26.039 -24.410 1.00 83.38 101 ASN A N 1
ATOM 810 C CA . ASN A 1 101 ? 14.826 -26.111 -24.287 1.00 83.38 101 ASN A CA 1
ATOM 811 C C . ASN A 1 101 ? 14.411 -26.671 -22.923 1.00 83.38 101 ASN A C 1
ATOM 813 O O . ASN A 1 101 ? 13.567 -26.095 -22.235 1.00 83.38 101 ASN A O 1
ATOM 817 N N . LYS A 1 102 ? 15.069 -27.748 -22.480 1.00 76.94 102 LYS A N 1
ATOM 818 C CA . LYS A 1 102 ? 14.837 -28.338 -21.152 1.00 76.94 102 LYS A CA 1
ATOM 819 C C . LYS A 1 102 ? 15.142 -27.347 -20.029 1.00 76.94 102 LYS A C 1
ATOM 821 O O . LYS A 1 102 ? 14.377 -27.253 -19.068 1.00 76.94 102 LYS A O 1
ATOM 826 N N . TRP A 1 103 ? 16.232 -26.590 -20.158 1.00 79.31 103 TRP A N 1
ATOM 827 C CA . TRP A 1 103 ? 16.594 -25.531 -19.218 1.00 79.31 103 TRP A CA 1
ATOM 828 C C . TRP A 1 103 ? 15.539 -24.411 -19.185 1.00 79.31 103 TRP A C 1
ATOM 830 O O . TRP A 1 103 ? 15.155 -23.987 -18.093 1.00 79.31 103 TRP A O 1
ATOM 840 N N . VAL A 1 104 ? 14.999 -23.993 -20.338 1.00 74.81 104 VAL A N 1
ATOM 841 C CA . VAL A 1 104 ? 13.907 -23.004 -20.428 1.00 74.81 104 VAL A CA 1
ATOM 842 C C . VAL A 1 104 ? 12.640 -23.514 -19.734 1.00 74.81 104 VAL A C 1
ATOM 844 O O . VAL A 1 104 ? 12.116 -22.842 -18.845 1.00 74.81 104 VAL A O 1
ATOM 847 N N . PHE A 1 105 ? 12.175 -24.726 -20.057 1.00 69.44 105 PHE A N 1
ATOM 848 C CA . PHE A 1 105 ? 10.978 -25.306 -19.433 1.00 69.44 105 PHE A CA 1
ATOM 849 C C . PHE A 1 105 ? 11.119 -25.459 -17.917 1.00 69.44 105 PHE A C 1
ATOM 851 O O . PHE A 1 105 ? 10.185 -25.155 -17.168 1.00 69.44 105 PHE A O 1
ATOM 858 N N . PHE A 1 106 ? 12.291 -25.897 -17.451 1.00 68.31 106 PHE A N 1
ATOM 859 C CA . PHE A 1 106 ? 12.591 -25.974 -16.026 1.00 68.31 106 PHE A CA 1
ATOM 860 C C . PHE A 1 106 ? 12.529 -24.582 -15.380 1.00 68.31 106 PHE A C 1
ATOM 862 O O . PHE A 1 106 ? 11.843 -24.395 -14.377 1.00 68.31 106 PHE A O 1
ATOM 869 N N . SER A 1 107 ? 13.169 -23.583 -15.985 1.00 66.75 107 SER A N 1
ATOM 870 C CA . SER A 1 107 ? 13.216 -22.215 -15.450 1.00 66.75 107 SER A CA 1
ATOM 871 C C . SER A 1 107 ? 11.828 -21.567 -15.342 1.00 66.75 107 SER A C 1
ATOM 873 O O . SER A 1 107 ? 11.571 -20.818 -14.402 1.00 66.75 107 SER A O 1
ATOM 875 N N . ILE A 1 108 ? 10.900 -21.899 -16.248 1.00 63.56 108 ILE A N 1
ATOM 876 C CA . ILE A 1 108 ? 9.530 -21.357 -16.264 1.00 63.56 108 ILE A CA 1
ATOM 877 C C . ILE A 1 108 ? 8.591 -22.092 -15.288 1.00 63.56 108 ILE A C 1
ATOM 879 O O . ILE A 1 108 ? 7.737 -21.463 -14.666 1.00 63.56 108 ILE A O 1
ATOM 883 N N . ARG A 1 109 ? 8.729 -23.412 -15.100 1.00 55.03 109 ARG A N 1
ATOM 884 C CA . ARG A 1 109 ? 7.815 -24.218 -14.258 1.00 55.03 109 ARG A CA 1
ATOM 885 C C . ARG A 1 109 ? 7.947 -23.947 -12.753 1.00 55.03 109 ARG A C 1
ATOM 887 O O . ARG A 1 109 ? 6.988 -24.152 -12.012 1.00 55.03 109 ARG A O 1
ATOM 894 N N . TYR A 1 110 ? 9.108 -23.476 -12.295 1.00 55.94 110 TYR A N 1
ATOM 895 C CA . TYR A 1 110 ? 9.413 -23.244 -10.876 1.00 55.94 110 TYR A CA 1
ATOM 896 C C . TYR A 1 110 ? 9.389 -21.756 -10.471 1.00 55.94 110 TYR A C 1
ATOM 898 O O . TYR A 1 110 ? 10.087 -21.366 -9.538 1.00 55.94 110 TYR A O 1
ATOM 906 N N . GLN A 1 111 ? 8.538 -20.938 -11.109 1.00 52.03 111 GLN A N 1
ATOM 907 C CA . GLN A 1 111 ? 8.373 -19.478 -10.914 1.00 52.03 111 GLN A CA 1
ATOM 908 C C . GLN A 1 111 ? 8.231 -18.960 -9.458 1.00 52.03 111 GLN A C 1
ATOM 910 O O . GLN A 1 111 ? 8.255 -17.750 -9.246 1.00 52.03 111 GLN A O 1
ATOM 915 N N . ASN A 1 112 ? 8.131 -19.832 -8.447 1.00 42.97 112 ASN A N 1
ATOM 916 C CA . ASN A 1 112 ? 8.062 -19.471 -7.025 1.00 42.97 112 ASN A CA 1
ATOM 917 C C . ASN A 1 112 ? 9.353 -19.707 -6.214 1.00 42.97 112 ASN A C 1
ATOM 919 O O . ASN A 1 112 ? 9.328 -19.547 -4.995 1.00 42.97 112 ASN A O 1
ATOM 923 N N . ALA A 1 113 ? 10.486 -20.027 -6.842 1.00 42.03 113 ALA A N 1
ATOM 924 C CA . ALA A 1 113 ? 11.778 -20.089 -6.157 1.00 42.03 113 ALA A CA 1
ATOM 925 C C . ALA A 1 113 ? 12.833 -19.254 -6.898 1.00 42.03 113 ALA A C 1
ATOM 927 O O . ALA A 1 113 ? 13.590 -19.781 -7.702 1.00 42.03 113 ALA A O 1
ATOM 928 N N . ASP A 1 114 ? 12.831 -17.935 -6.676 1.00 48.25 114 ASP A N 1
ATOM 929 C CA . ASP A 1 114 ? 13.945 -17.189 -6.061 1.00 48.25 114 ASP A CA 1
ATOM 930 C C . ASP A 1 114 ? 13.938 -15.691 -6.450 1.00 48.25 114 ASP A C 1
ATOM 932 O O . ASP A 1 114 ? 13.626 -15.279 -7.568 1.00 48.25 114 ASP A O 1
ATOM 936 N N . ARG A 1 115 ? 14.369 -14.858 -5.504 1.00 44.59 115 ARG A N 1
ATOM 937 C CA . ARG A 1 115 ? 14.798 -13.461 -5.658 1.00 44.59 115 ARG A CA 1
ATOM 938 C C . ARG A 1 115 ? 15.931 -13.299 -6.691 1.00 44.59 115 ARG A C 1
ATOM 940 O O . ARG A 1 115 ? 16.141 -12.180 -7.154 1.00 44.59 115 ARG A O 1
ATOM 947 N N . PHE A 1 116 ? 16.644 -14.376 -7.041 1.00 47.06 116 PHE A N 1
ATOM 948 C CA . PHE A 1 116 ? 17.913 -14.349 -7.786 1.00 47.06 116 PHE A CA 1
ATOM 949 C C . PHE A 1 116 ? 17.852 -14.794 -9.254 1.00 47.06 116 PHE A C 1
ATOM 951 O O . PHE A 1 116 ? 18.724 -14.392 -10.014 1.00 47.06 116 PHE A O 1
ATOM 958 N N . LEU A 1 117 ? 16.808 -15.502 -9.700 1.00 46.97 117 LEU A N 1
ATOM 959 C CA . LEU A 1 117 ? 16.526 -15.637 -11.137 1.00 46.97 117 LEU A CA 1
ATOM 960 C C . LEU A 1 117 ? 15.870 -14.371 -11.701 1.00 46.97 117 LEU A C 1
ATOM 962 O O . LEU A 1 117 ? 15.900 -14.140 -12.905 1.00 46.97 117 LEU A O 1
ATOM 966 N N . ARG A 1 118 ? 15.327 -13.504 -10.832 1.00 47.41 118 ARG A N 1
ATOM 967 C CA . ARG A 1 118 ? 14.715 -12.234 -11.235 1.00 47.41 118 ARG A CA 1
ATOM 968 C C . ARG A 1 118 ? 15.626 -11.371 -12.116 1.00 47.41 118 ARG A C 1
ATOM 970 O O . ARG A 1 118 ? 15.093 -10.858 -13.060 1.00 47.41 118 ARG A O 1
ATOM 977 N N . PRO A 1 119 ? 16.942 -11.190 -11.955 1.00 47.62 119 PRO A N 1
ATOM 978 C CA . PRO A 1 119 ? 17.704 -10.348 -12.889 1.00 47.62 119 PRO A CA 1
ATOM 979 C C . PRO A 1 119 ? 17.839 -10.935 -14.307 1.00 47.62 119 PRO A C 1
ATOM 981 O O . PRO A 1 119 ? 17.830 -10.185 -15.270 1.00 47.62 119 PRO A O 1
ATOM 984 N N . ILE A 1 120 ? 17.907 -12.267 -14.442 1.00 50.66 120 ILE A N 1
ATOM 985 C CA . ILE A 1 120 ? 17.949 -12.966 -15.743 1.00 50.66 120 ILE A CA 1
ATOM 986 C C . ILE A 1 120 ? 16.532 -13.046 -16.361 1.00 50.66 120 ILE A C 1
ATOM 988 O O . ILE A 1 120 ? 16.377 -13.027 -17.576 1.00 50.66 120 ILE A O 1
ATOM 992 N N . ILE A 1 121 ? 15.486 -13.121 -15.519 1.00 50.00 121 ILE A N 1
ATOM 993 C CA . ILE A 1 121 ? 14.081 -13.401 -15.890 1.00 50.00 121 ILE A CA 1
ATOM 994 C C . ILE A 1 121 ? 13.157 -12.155 -15.844 1.00 50.00 121 ILE A C 1
ATOM 996 O O . ILE A 1 121 ? 12.123 -12.131 -16.510 1.00 50.00 121 ILE A O 1
ATOM 1000 N N . ARG A 1 122 ? 13.487 -11.091 -15.105 1.00 42.47 122 ARG A N 1
ATOM 1001 C CA . ARG A 1 122 ? 12.694 -9.842 -14.972 1.00 42.47 122 ARG A CA 1
ATOM 1002 C C . ARG A 1 122 ? 12.720 -9.025 -16.261 1.00 42.47 122 ARG A C 1
ATOM 1004 O O . ARG A 1 122 ? 11.718 -8.381 -16.534 1.00 42.47 122 ARG A O 1
ATOM 1011 N N . ASP A 1 123 ? 13.770 -9.185 -17.066 1.00 48.25 123 ASP A N 1
ATOM 1012 C CA . ASP A 1 123 ? 13.854 -8.673 -18.442 1.00 48.25 123 ASP A CA 1
ATOM 1013 C C . ASP A 1 123 ? 13.600 -9.781 -19.490 1.00 48.25 123 ASP A C 1
ATOM 1015 O O . ASP A 1 123 ? 13.710 -9.539 -20.686 1.00 48.25 123 ASP A O 1
ATOM 1019 N N . GLY A 1 124 ? 13.312 -11.024 -19.067 1.00 48.31 124 GLY A N 1
ATOM 1020 C CA . GLY A 1 124 ? 13.553 -12.195 -19.918 1.00 48.31 124 GLY A CA 1
ATOM 1021 C C . GLY A 1 124 ? 12.646 -13.418 -19.775 1.00 48.31 124 GLY A C 1
ATOM 1022 O O . GLY A 1 124 ? 12.796 -14.365 -20.535 1.00 48.31 124 GLY A O 1
ATOM 1023 N N . SER A 1 125 ? 11.644 -13.448 -18.894 1.00 45.22 125 SER A N 1
ATOM 1024 C CA . SER A 1 125 ? 10.628 -14.523 -18.969 1.00 45.22 125 SER A CA 1
ATOM 1025 C C . SER A 1 125 ? 9.907 -14.515 -20.321 1.00 45.22 125 SER A C 1
ATOM 1027 O O . SER A 1 125 ? 9.593 -15.579 -20.847 1.00 45.22 125 SER A O 1
ATOM 1029 N N . GLY A 1 126 ? 9.725 -13.324 -20.900 1.00 53.06 126 GLY A N 1
ATOM 1030 C CA . GLY A 1 126 ? 9.294 -13.152 -22.281 1.00 53.06 126 GLY A CA 1
ATOM 1031 C C . GLY A 1 126 ? 10.394 -13.413 -23.312 1.00 53.06 126 GLY A C 1
ATOM 1032 O O . GLY A 1 126 ? 10.042 -13.642 -24.452 1.00 53.06 126 GLY A O 1
ATOM 1033 N N . SER A 1 127 ? 11.689 -13.425 -22.942 1.00 59.09 127 SER A N 1
ATOM 1034 C CA . SER A 1 127 ? 12.812 -13.541 -23.889 1.00 59.09 127 SER A CA 1
ATOM 1035 C C . SER A 1 127 ? 13.235 -14.947 -24.271 1.00 59.09 127 SER A C 1
ATOM 1037 O O . SER A 1 127 ? 13.891 -15.154 -25.293 1.00 59.09 127 SER A O 1
ATOM 1039 N N . LEU A 1 128 ? 12.844 -15.910 -23.444 1.00 67.94 128 LEU A N 1
ATOM 1040 C CA . LEU A 1 128 ? 13.142 -17.317 -23.656 1.00 67.94 128 LEU A CA 1
ATOM 1041 C C . LEU A 1 128 ? 12.146 -17.993 -24.592 1.00 67.94 128 LEU A C 1
ATOM 1043 O O . LEU A 1 128 ? 12.472 -19.061 -25.096 1.00 67.94 128 LEU A O 1
ATOM 1047 N N . LEU A 1 129 ? 10.954 -17.419 -24.790 1.00 68.00 129 LEU A N 1
ATOM 1048 C CA . LEU A 1 129 ? 9.872 -18.012 -25.573 1.00 68.00 129 LEU A CA 1
ATOM 1049 C C . LEU A 1 129 ? 9.358 -17.039 -26.638 1.00 68.00 129 LEU A C 1
ATOM 1051 O O . LEU A 1 129 ? 9.034 -15.901 -26.319 1.00 68.00 129 LEU A O 1
ATOM 1055 N N . VAL A 1 130 ? 9.176 -17.520 -27.865 1.00 67.75 130 VAL A N 1
ATOM 1056 C CA . VAL A 1 130 ? 8.354 -16.866 -28.900 1.00 67.75 130 VAL A CA 1
ATOM 1057 C C . VAL A 1 130 ? 7.245 -17.845 -29.263 1.00 67.75 130 VAL A C 1
ATOM 1059 O O . VAL A 1 130 ? 7.529 -19.019 -29.472 1.00 67.75 130 VAL A O 1
ATOM 1062 N N . ASP A 1 131 ? 5.982 -17.411 -29.237 1.00 65.44 131 ASP A N 1
ATOM 1063 C CA . ASP A 1 131 ? 4.813 -18.279 -29.471 1.00 65.44 131 ASP A CA 1
ATOM 1064 C C . ASP A 1 131 ? 4.790 -19.565 -28.615 1.00 65.44 131 ASP A C 1
ATOM 1066 O O . ASP A 1 131 ? 4.308 -20.615 -29.034 1.00 65.44 131 ASP A O 1
ATOM 1070 N N . PHE A 1 132 ? 5.284 -19.469 -27.372 1.00 65.69 132 PHE A N 1
ATOM 1071 C CA . PHE A 1 132 ? 5.466 -20.581 -26.424 1.00 65.69 132 PHE A CA 1
ATOM 1072 C C . PHE A 1 132 ? 6.571 -21.594 -26.786 1.00 65.69 132 PHE A C 1
ATOM 1074 O O . PHE A 1 132 ? 6.717 -22.596 -26.080 1.00 65.69 132 PHE A O 1
ATOM 1081 N N . GLU A 1 133 ? 7.397 -21.319 -27.800 1.00 72.88 133 GLU A N 1
ATOM 1082 C CA . GLU A 1 133 ? 8.561 -22.128 -28.179 1.00 72.88 133 GLU A CA 1
ATOM 1083 C C . GLU A 1 133 ? 9.886 -21.530 -27.663 1.00 72.88 133 GLU A C 1
ATOM 1085 O O . GLU A 1 133 ? 10.129 -20.334 -27.846 1.00 72.88 133 GLU A O 1
ATOM 1090 N N . PRO A 1 134 ? 10.779 -22.334 -27.042 1.00 78.75 134 PRO A N 1
ATOM 1091 C CA . PRO A 1 134 ? 12.101 -21.878 -26.620 1.00 78.75 134 PRO A CA 1
ATOM 1092 C C . PRO A 1 134 ? 12.966 -21.330 -27.760 1.00 78.75 134 PRO A C 1
ATOM 1094 O O . PRO A 1 134 ? 13.242 -22.040 -28.727 1.00 78.75 134 PRO A O 1
ATOM 1097 N N . THR A 1 135 ? 13.480 -20.105 -27.612 1.00 84.00 135 THR A N 1
ATOM 1098 C CA . THR A 1 135 ? 14.434 -19.502 -28.557 1.00 84.00 135 THR A CA 1
ATOM 1099 C C . THR A 1 135 ? 15.681 -18.947 -27.858 1.00 84.00 135 THR A C 1
ATOM 1101 O O . THR A 1 135 ? 15.569 -18.231 -26.861 1.00 84.00 135 THR A O 1
ATOM 1104 N N . PRO A 1 136 ? 16.899 -19.244 -28.357 1.00 87.38 136 PRO A N 1
ATOM 1105 C CA . PRO A 1 136 ? 18.123 -18.664 -27.817 1.00 87.38 136 PRO A CA 1
ATOM 1106 C C . PRO A 1 136 ? 18.440 -17.274 -28.393 1.00 87.38 136 PRO A C 1
ATOM 1108 O O . PRO A 1 136 ? 19.405 -16.662 -27.944 1.00 87.38 136 PRO A O 1
ATOM 1111 N N . PHE A 1 137 ? 17.664 -16.760 -29.361 1.00 88.38 137 PHE A N 1
ATOM 1112 C CA . PHE A 1 137 ? 17.989 -15.535 -30.110 1.00 88.38 137 PHE A CA 1
ATOM 1113 C C . PHE A 1 137 ? 18.234 -14.320 -29.211 1.00 88.38 137 PHE A C 1
ATOM 1115 O O . PHE A 1 137 ? 19.286 -13.690 -29.277 1.00 88.38 137 PHE A O 1
ATOM 1122 N N . PHE A 1 138 ? 17.290 -14.000 -28.330 1.00 83.00 138 PHE A N 1
ATOM 1123 C CA . PHE A 1 138 ? 17.367 -12.779 -27.529 1.00 83.00 138 PHE A CA 1
ATOM 1124 C C . PHE A 1 138 ? 18.415 -12.869 -26.420 1.00 83.00 138 PHE A C 1
ATOM 1126 O O . PHE A 1 138 ? 19.128 -11.899 -26.173 1.00 83.00 138 PHE A O 1
ATOM 1133 N N . LEU A 1 139 ? 18.601 -14.056 -25.829 1.00 81.25 139 LEU A N 1
ATOM 1134 C CA . LEU A 1 139 ? 19.746 -14.317 -24.953 1.00 81.25 139 LEU A CA 1
ATOM 1135 C C . LEU A 1 139 ? 21.072 -14.157 -25.704 1.00 81.25 139 LEU A C 1
ATOM 1137 O O . LEU A 1 139 ? 22.026 -13.600 -25.163 1.00 81.25 139 LEU A O 1
ATOM 1141 N N . ALA A 1 140 ? 21.144 -14.621 -26.952 1.00 87.62 140 ALA A N 1
ATOM 1142 C CA . ALA A 1 140 ? 22.330 -14.450 -27.774 1.00 87.62 140 ALA A CA 1
ATOM 1143 C C . ALA A 1 140 ? 22.619 -12.966 -28.049 1.00 87.62 140 ALA A C 1
ATOM 1145 O O . ALA A 1 140 ? 23.774 -12.550 -27.943 1.00 87.62 140 ALA A O 1
ATOM 1146 N N . CYS A 1 141 ? 21.579 -12.169 -28.307 1.00 87.19 141 CYS A N 1
ATOM 1147 C CA . CYS A 1 141 ? 21.678 -10.722 -28.490 1.00 87.19 141 CYS A CA 1
ATOM 1148 C C . CYS A 1 141 ? 22.152 -9.989 -27.230 1.00 87.19 141 CYS A C 1
ATOM 1150 O O . CYS A 1 141 ? 23.050 -9.156 -27.302 1.00 87.19 141 CYS A O 1
ATOM 1152 N N . GLN A 1 142 ? 21.601 -10.341 -26.068 1.00 82.44 142 GLN A N 1
ATOM 1153 C CA . GLN A 1 142 ? 21.966 -9.732 -24.790 1.00 82.44 142 GLN A CA 1
ATOM 1154 C C . GLN A 1 142 ? 23.406 -10.068 -24.364 1.00 82.44 142 GLN A C 1
ATOM 1156 O O . GLN A 1 142 ? 24.122 -9.236 -23.821 1.00 82.44 142 GLN A O 1
ATOM 1161 N N . TYR A 1 143 ? 23.868 -11.293 -24.604 1.00 82.44 143 TYR A N 1
ATOM 1162 C CA . TYR A 1 143 ? 25.170 -11.742 -24.098 1.00 82.44 143 TYR A CA 1
ATOM 1163 C C . TYR A 1 143 ? 26.279 -11.790 -25.159 1.00 82.44 143 TYR A C 1
ATOM 1165 O O . TYR A 1 143 ? 27.384 -12.262 -24.877 1.00 82.44 143 TYR A O 1
ATOM 1173 N N . GLY A 1 144 ? 26.019 -11.278 -26.365 1.00 87.06 144 GLY A N 1
ATOM 1174 C CA . GLY A 1 144 ? 27.036 -11.130 -27.406 1.00 87.06 144 GLY A CA 1
ATOM 1175 C C . GLY A 1 144 ? 27.421 -12.440 -28.104 1.00 87.06 144 GLY A C 1
ATOM 1176 O O . GLY A 1 144 ? 28.569 -12.588 -28.529 1.00 87.06 144 GLY A O 1
ATOM 1177 N N . PHE A 1 145 ? 26.513 -13.417 -28.200 1.00 90.12 145 PHE A N 1
ATOM 1178 C CA . PHE A 1 145 ? 26.743 -14.701 -28.883 1.00 90.12 145 PHE A CA 1
ATOM 1179 C C . PHE A 1 145 ? 26.438 -14.599 -30.384 1.00 90.12 145 PHE A C 1
ATOM 1181 O O . PHE A 1 145 ? 25.498 -15.219 -30.887 1.00 90.12 145 PHE A O 1
ATOM 1188 N N . GLN A 1 146 ? 27.244 -13.818 -31.108 1.00 91.88 146 GLN A N 1
ATOM 1189 C CA . GLN A 1 146 ? 27.098 -13.632 -32.556 1.00 91.88 146 GLN A CA 1
ATOM 1190 C C . GLN A 1 146 ? 27.048 -14.973 -33.313 1.00 91.88 146 GLN A C 1
ATOM 1192 O O . GLN A 1 146 ? 26.232 -15.139 -34.214 1.00 91.88 146 GLN A O 1
ATOM 1197 N N . GLU A 1 147 ? 27.836 -15.965 -32.892 1.00 91.06 147 GLU A N 1
ATOM 1198 C CA . GLU A 1 147 ? 27.871 -17.294 -33.507 1.00 91.06 147 GLU A CA 1
ATOM 1199 C C . GLU A 1 147 ? 26.533 -18.058 -33.408 1.00 91.06 147 GLU A C 1
ATOM 1201 O O . GLU A 1 147 ? 26.196 -18.855 -34.282 1.00 91.06 147 GLU A O 1
ATOM 1206 N N . VAL A 1 148 ? 25.737 -17.811 -32.362 1.00 91.31 148 VAL A N 1
ATOM 1207 C CA . VAL A 1 148 ? 24.399 -18.407 -32.202 1.00 91.31 148 VAL A CA 1
ATOM 1208 C C . VAL A 1 148 ? 23.402 -17.700 -33.122 1.00 91.31 148 VAL A C 1
ATOM 1210 O O . VAL A 1 148 ? 22.562 -18.355 -33.739 1.00 91.31 148 VAL A O 1
ATOM 1213 N N . ILE A 1 149 ? 23.529 -16.377 -33.260 1.00 92.12 149 ILE A N 1
ATOM 1214 C CA . ILE A 1 149 ? 22.697 -15.550 -34.143 1.00 92.12 149 ILE A CA 1
ATOM 1215 C C . ILE A 1 149 ? 22.926 -15.934 -35.606 1.00 92.12 149 ILE A C 1
ATOM 1217 O O . ILE A 1 149 ? 21.961 -16.146 -36.331 1.00 92.12 149 ILE A O 1
ATOM 1221 N N . GLU A 1 150 ? 24.180 -16.112 -36.026 1.00 93.31 150 GLU A N 1
ATOM 1222 C CA . GLU A 1 150 ? 24.537 -16.593 -37.369 1.00 93.31 150 GLU A CA 1
ATOM 1223 C C . GLU A 1 150 ? 23.821 -17.909 -37.717 1.00 93.31 150 GLU A C 1
ATOM 1225 O O . GLU A 1 150 ? 23.212 -18.034 -38.783 1.00 93.31 150 GLU A O 1
ATOM 1230 N N . VAL A 1 151 ? 23.815 -18.876 -36.790 1.00 92.12 151 VAL A N 1
ATOM 1231 C CA . VAL A 1 151 ? 23.111 -20.154 -36.977 1.00 92.12 151 VAL A CA 1
ATOM 1232 C C . VAL A 1 151 ? 21.597 -19.953 -37.074 1.00 92.12 151 VAL A C 1
ATOM 1234 O O . VAL A 1 151 ? 20.964 -20.558 -37.940 1.00 92.12 151 VAL A O 1
ATOM 1237 N N . LEU A 1 152 ? 20.997 -19.115 -36.228 1.00 89.56 152 LEU A N 1
ATOM 1238 C CA . LEU A 1 152 ? 19.554 -18.850 -36.259 1.00 89.56 152 LEU A CA 1
ATOM 1239 C C . LEU A 1 152 ? 19.118 -18.158 -37.554 1.00 89.56 152 LEU A C 1
ATOM 1241 O O . LEU A 1 152 ? 18.158 -18.599 -38.185 1.00 89.56 152 LEU A O 1
ATOM 1245 N N . LEU A 1 153 ? 19.859 -17.142 -38.001 1.00 91.06 153 LEU A N 1
ATOM 1246 C CA . LEU A 1 153 ? 19.595 -16.459 -39.269 1.00 91.06 153 LEU A CA 1
ATOM 1247 C C . LEU A 1 153 ? 19.730 -17.425 -40.455 1.00 91.06 153 LEU A C 1
ATOM 1249 O O . LEU A 1 153 ? 18.896 -17.409 -41.358 1.00 91.06 153 LEU A O 1
ATOM 1253 N N . SER A 1 154 ? 20.702 -18.349 -40.422 1.00 90.12 154 SER A N 1
ATOM 1254 C CA . SER A 1 154 ? 20.831 -19.396 -41.451 1.00 90.12 154 SER A CA 1
ATOM 1255 C C . SER A 1 154 ? 19.635 -20.360 -41.501 1.00 90.12 154 SER A C 1
ATOM 1257 O O . SER A 1 154 ? 19.354 -20.944 -42.547 1.00 90.12 154 SER A O 1
ATOM 1259 N N . LYS A 1 155 ? 18.907 -20.503 -40.385 1.00 86.62 155 LYS A N 1
ATOM 1260 C CA . LYS A 1 155 ? 17.669 -21.289 -40.275 1.00 86.62 155 LYS A CA 1
ATOM 1261 C C . LYS A 1 155 ? 16.411 -20.479 -40.623 1.00 86.62 155 LYS A C 1
ATOM 1263 O O . LYS A 1 155 ? 15.313 -21.009 -40.493 1.00 86.62 155 LYS A O 1
ATOM 1268 N N . GLY A 1 156 ? 16.558 -19.235 -41.086 1.00 86.19 156 GLY A N 1
ATOM 1269 C CA . GLY A 1 156 ? 15.449 -18.376 -41.505 1.00 86.19 156 GLY A CA 1
ATOM 1270 C C . GLY A 1 156 ? 14.770 -17.610 -40.368 1.00 86.19 156 GLY A C 1
ATOM 1271 O O . GLY A 1 156 ? 13.637 -17.175 -40.544 1.00 86.19 156 GLY A O 1
ATOM 1272 N N . TRP A 1 157 ? 15.429 -17.460 -39.214 1.00 87.00 157 TRP A N 1
ATOM 1273 C CA . TRP A 1 157 ? 14.921 -16.629 -38.119 1.00 87.00 157 TRP A CA 1
ATOM 1274 C C . TRP A 1 157 ? 14.782 -15.162 -38.553 1.00 87.00 157 TRP A C 1
ATOM 1276 O O . TRP A 1 157 ? 15.694 -14.620 -39.182 1.00 87.00 157 TRP A O 1
ATOM 1286 N N . ASP A 1 158 ? 13.674 -14.508 -38.189 1.00 86.81 158 ASP A N 1
ATOM 1287 C CA . ASP A 1 158 ? 13.483 -13.080 -38.451 1.00 86.81 158 ASP A CA 1
ATOM 1288 C C . ASP A 1 158 ? 14.298 -12.239 -37.458 1.00 86.81 158 ASP A C 1
ATOM 1290 O O . ASP A 1 158 ? 14.064 -12.246 -36.248 1.00 86.81 158 ASP A O 1
ATOM 1294 N N . ILE A 1 159 ? 15.268 -11.488 -37.980 1.00 88.88 159 ILE A N 1
ATOM 1295 C CA . ILE A 1 159 ? 16.138 -10.604 -37.196 1.00 88.88 159 ILE A CA 1
ATOM 1296 C C . ILE A 1 159 ? 15.363 -9.497 -36.465 1.00 88.88 159 ILE A C 1
ATOM 1298 O O . ILE A 1 159 ? 15.841 -8.977 -35.456 1.00 88.88 159 ILE A O 1
ATOM 1302 N N . ASN A 1 160 ? 14.173 -9.152 -36.964 1.00 85.75 160 ASN A N 1
ATOM 1303 C CA . ASN A 1 160 ? 13.291 -8.132 -36.410 1.00 85.75 160 ASN A CA 1
ATOM 1304 C C . ASN A 1 160 ? 12.160 -8.715 -35.555 1.00 85.75 160 ASN A C 1
ATOM 1306 O O . ASN A 1 160 ? 11.293 -7.949 -35.138 1.00 85.75 160 ASN A O 1
ATOM 1310 N N . GLN A 1 161 ? 12.169 -10.028 -35.281 1.00 81.00 161 GLN A N 1
ATOM 1311 C CA . GLN A 1 161 ? 11.152 -10.670 -34.450 1.00 81.00 161 GLN A CA 1
ATOM 1312 C C . GLN A 1 161 ? 10.997 -9.906 -33.122 1.00 81.00 161 GLN A C 1
ATOM 1314 O O . GLN A 1 161 ? 11.986 -9.760 -32.390 1.00 81.00 161 GLN A O 1
ATOM 1319 N N . PRO A 1 162 ? 9.786 -9.422 -32.794 1.00 70.69 162 PRO A N 1
ATOM 1320 C CA . PRO A 1 162 ? 9.560 -8.704 -31.556 1.00 70.69 162 PRO A CA 1
ATOM 1321 C C . PRO A 1 162 ? 9.543 -9.640 -30.354 1.00 70.69 162 PRO A C 1
ATOM 1323 O O . PRO A 1 162 ? 9.131 -10.800 -30.444 1.00 70.69 162 PRO A O 1
ATOM 1326 N N . LEU A 1 163 ? 9.970 -9.110 -29.211 1.00 69.75 163 LEU A N 1
ATOM 1327 C CA . LEU A 1 163 ? 10.002 -9.837 -27.954 1.00 69.75 163 LEU A CA 1
ATOM 1328 C C . LEU A 1 163 ? 9.588 -8.956 -26.789 1.00 69.75 163 LEU A C 1
ATOM 1330 O O . LEU A 1 163 ? 10.373 -8.133 -26.319 1.00 69.75 163 LEU A O 1
ATOM 1334 N N . GLY A 1 164 ? 8.367 -9.159 -26.295 1.00 66.75 164 GLY A N 1
ATOM 1335 C CA . GLY A 1 164 ? 7.814 -8.313 -25.244 1.00 66.75 164 GLY A CA 1
ATOM 1336 C C . GLY A 1 164 ? 7.960 -6.840 -25.627 1.00 66.75 164 GLY A C 1
ATOM 1337 O O . GLY A 1 164 ? 7.291 -6.355 -26.537 1.00 66.75 164 GLY A O 1
ATOM 1338 N N . ASN A 1 165 ? 8.876 -6.147 -24.956 1.00 60.56 165 ASN A N 1
ATOM 1339 C CA . ASN A 1 165 ? 9.125 -4.733 -25.149 1.00 60.56 165 ASN A CA 1
ATOM 1340 C C . ASN A 1 165 ? 10.277 -4.355 -26.108 1.00 60.56 165 ASN A C 1
ATOM 1342 O O . ASN A 1 165 ? 10.370 -3.173 -26.407 1.00 60.56 165 ASN A O 1
ATOM 1346 N N . GLY A 1 166 ? 11.130 -5.256 -26.618 1.00 71.69 166 GLY A N 1
ATOM 1347 C CA . GLY A 1 166 ? 12.334 -4.851 -27.377 1.00 71.69 166 GLY A CA 1
ATOM 1348 C C . GLY A 1 166 ? 12.793 -5.790 -28.498 1.00 71.69 166 GLY A C 1
ATOM 1349 O O . GLY A 1 166 ? 12.358 -6.935 -28.603 1.00 71.69 166 GLY A O 1
ATOM 1350 N N . SER A 1 167 ? 13.696 -5.298 -29.357 1.00 83.06 167 SER A N 1
ATOM 1351 C CA . SER A 1 167 ? 14.302 -6.064 -30.461 1.00 83.06 167 SER A CA 1
ATOM 1352 C C . SER A 1 167 ? 15.656 -6.672 -30.078 1.00 83.06 167 SER A C 1
ATOM 1354 O O . SER A 1 167 ? 16.301 -6.243 -29.119 1.00 83.06 167 SER A O 1
ATOM 1356 N N . GLY A 1 168 ? 16.148 -7.630 -30.874 1.00 85.62 168 GLY A N 1
ATOM 1357 C CA . GLY A 1 168 ? 17.518 -8.137 -30.722 1.00 85.62 168 GLY A CA 1
ATOM 1358 C C . GLY A 1 168 ? 18.578 -7.027 -30.807 1.00 85.62 168 GLY A C 1
ATOM 1359 O O . GLY A 1 168 ? 19.564 -7.057 -30.070 1.00 85.62 168 GLY A O 1
ATOM 1360 N N . LEU A 1 169 ? 18.342 -6.005 -31.639 1.00 89.50 169 LEU A N 1
ATOM 1361 C CA . LEU A 1 169 ? 19.211 -4.832 -31.731 1.00 89.50 169 LEU A CA 1
ATOM 1362 C C . LEU A 1 169 ? 19.166 -3.986 -30.451 1.00 89.50 169 LEU A C 1
ATOM 1364 O O . LEU A 1 169 ? 20.222 -3.577 -29.974 1.00 89.50 169 LEU A O 1
ATOM 1368 N N . SER A 1 170 ? 17.982 -3.774 -29.868 1.00 83.94 170 SER A N 1
ATOM 1369 C CA . SER A 1 170 ? 17.811 -3.031 -28.609 1.00 83.94 170 SER A CA 1
ATOM 1370 C C . SER A 1 170 ? 18.654 -3.644 -27.483 1.00 83.94 170 SER A C 1
ATOM 1372 O O . SER A 1 170 ? 19.424 -2.943 -26.824 1.00 83.94 170 SER A O 1
ATOM 1374 N N . LEU A 1 171 ? 18.623 -4.976 -27.345 1.00 82.62 171 LEU A N 1
ATOM 1375 C CA . LEU A 1 171 ? 19.429 -5.707 -26.359 1.00 82.62 171 LEU A CA 1
ATOM 1376 C C . LEU A 1 171 ? 20.940 -5.556 -26.602 1.00 82.62 171 LEU A C 1
ATOM 1378 O O . LEU A 1 171 ? 21.690 -5.300 -25.661 1.00 82.62 171 LEU A O 1
ATOM 1382 N N . ALA A 1 172 ? 21.397 -5.659 -27.855 1.00 87.00 172 ALA A N 1
ATOM 1383 C CA . ALA A 1 172 ? 22.811 -5.468 -28.192 1.00 87.00 172 ALA A CA 1
ATOM 1384 C C . ALA A 1 172 ? 23.287 -4.025 -27.912 1.00 87.00 172 ALA A C 1
ATOM 1386 O O . ALA A 1 172 ? 24.401 -3.815 -27.418 1.00 87.00 172 ALA A O 1
ATOM 1387 N N . CYS A 1 173 ? 22.430 -3.035 -28.190 1.00 85.94 173 CYS A N 1
ATOM 1388 C CA . CYS A 1 173 ? 22.653 -1.624 -27.880 1.00 85.94 173 CYS A CA 1
ATOM 1389 C C . CYS A 1 173 ? 22.764 -1.387 -26.370 1.00 85.94 173 CYS A C 1
ATOM 1391 O O . CYS A 1 173 ? 23.735 -0.772 -25.931 1.00 85.94 173 CYS A O 1
ATOM 1393 N N . ARG A 1 174 ? 21.834 -1.934 -25.577 1.00 80.81 174 ARG A N 1
ATOM 1394 C CA . ARG A 1 174 ? 21.812 -1.836 -24.107 1.00 80.81 174 ARG A CA 1
ATOM 1395 C C . ARG A 1 174 ? 23.107 -2.332 -23.467 1.00 80.81 174 ARG A C 1
ATOM 1397 O O . ARG A 1 174 ? 23.624 -1.728 -22.532 1.00 80.81 174 ARG A O 1
ATOM 1404 N N . GLU A 1 175 ? 23.659 -3.411 -24.010 1.00 78.56 175 GLU A N 1
ATOM 1405 C CA . GLU A 1 175 ? 24.865 -4.079 -23.501 1.00 78.56 175 GLU A CA 1
ATOM 1406 C C . GLU A 1 175 ? 26.169 -3.467 -24.059 1.00 78.56 175 GLU A C 1
ATOM 1408 O O . GLU A 1 175 ? 27.288 -3.843 -23.672 1.00 78.56 175 GLU A O 1
ATOM 1413 N N . GLY A 1 176 ? 26.038 -2.484 -24.959 1.00 84.06 176 GLY A N 1
ATOM 1414 C CA . GLY A 1 176 ? 27.144 -1.756 -25.570 1.00 84.06 176 GLY A CA 1
ATOM 1415 C C . GLY A 1 176 ? 28.026 -2.627 -26.471 1.00 84.06 176 GLY A C 1
ATOM 1416 O O . GLY A 1 176 ? 29.224 -2.345 -26.607 1.00 84.06 176 GLY A O 1
ATOM 1417 N N . ASP A 1 177 ? 27.484 -3.704 -27.052 1.00 86.62 177 ASP A N 1
ATOM 1418 C CA . ASP A 1 177 ? 28.223 -4.577 -27.968 1.00 86.62 177 ASP A CA 1
ATOM 1419 C C . ASP A 1 177 ? 28.205 -4.007 -29.390 1.00 86.62 177 ASP A C 1
ATOM 1421 O O . ASP A 1 177 ? 27.393 -4.372 -30.237 1.00 86.62 177 ASP A O 1
ATOM 1425 N N . PHE A 1 178 ? 29.143 -3.095 -29.659 1.00 90.31 178 PHE A N 1
ATOM 1426 C CA . PHE A 1 178 ? 29.263 -2.442 -30.964 1.00 90.31 178 PHE A CA 1
ATOM 1427 C C . PHE A 1 178 ? 29.405 -3.430 -32.128 1.00 90.31 178 PHE A C 1
ATOM 1429 O O . PHE A 1 178 ? 28.872 -3.175 -33.206 1.00 90.31 178 PHE A O 1
ATOM 1436 N N . LYS A 1 179 ? 30.125 -4.545 -31.934 1.00 91.19 179 LYS A N 1
ATOM 1437 C CA . LYS A 1 179 ? 30.342 -5.517 -33.013 1.00 91.19 179 LYS A CA 1
ATOM 1438 C C . LYS A 1 179 ? 29.036 -6.207 -33.362 1.00 91.19 179 LYS A C 1
ATOM 1440 O O . LYS A 1 179 ? 28.700 -6.289 -34.540 1.00 91.19 179 LYS A O 1
ATOM 1445 N N . LEU A 1 180 ? 28.299 -6.641 -32.343 1.00 92.19 180 LEU A N 1
ATOM 1446 C CA . LEU A 1 180 ? 27.024 -7.294 -32.562 1.00 92.19 180 LEU A CA 1
ATOM 1447 C C . LEU A 1 180 ? 25.961 -6.324 -33.090 1.00 92.19 180 LEU A C 1
ATOM 1449 O O . LEU A 1 180 ? 25.257 -6.664 -34.033 1.00 92.19 180 LEU A O 1
ATOM 1453 N N . ALA A 1 181 ? 25.878 -5.105 -32.552 1.00 92.44 181 ALA A N 1
ATOM 1454 C CA . ALA A 1 181 ? 24.959 -4.084 -33.053 1.00 92.44 181 ALA A CA 1
ATOM 1455 C C . ALA A 1 181 ? 25.225 -3.759 -34.535 1.00 92.44 181 ALA A C 1
ATOM 1457 O O . ALA A 1 181 ? 24.289 -3.726 -35.330 1.00 92.44 181 ALA A O 1
ATOM 1458 N N . SER A 1 182 ? 26.498 -3.602 -34.928 1.00 93.81 182 SER A N 1
ATOM 1459 C CA . SER A 1 182 ? 26.881 -3.433 -36.338 1.00 93.81 182 SER A CA 1
ATOM 1460 C C . SER A 1 182 ? 26.475 -4.633 -37.181 1.00 93.81 182 SER A C 1
ATOM 1462 O O . SER A 1 182 ? 25.840 -4.451 -38.212 1.00 93.81 182 SER A O 1
ATOM 1464 N N . TYR A 1 183 ? 26.772 -5.849 -36.719 1.00 94.81 183 TYR A N 1
ATOM 1465 C CA . TYR A 1 183 ? 26.397 -7.071 -37.422 1.00 94.81 183 TYR A CA 1
ATOM 1466 C C . TYR A 1 183 ? 24.881 -7.159 -37.646 1.00 94.81 183 TYR A C 1
ATOM 1468 O O . TYR A 1 183 ? 24.446 -7.447 -38.758 1.00 94.81 183 TYR A O 1
ATOM 1476 N N . LEU A 1 184 ? 24.071 -6.881 -36.620 1.00 93.06 184 LEU A N 1
ATOM 1477 C CA . LEU A 1 184 ? 22.613 -6.922 -36.721 1.00 93.06 184 LEU A CA 1
ATOM 1478 C C . LEU A 1 184 ? 22.089 -5.885 -37.727 1.00 93.06 184 LEU A C 1
ATOM 1480 O O . LEU A 1 184 ? 21.258 -6.221 -38.568 1.00 93.06 184 LEU A O 1
ATOM 1484 N N . ILE A 1 185 ? 22.607 -4.654 -37.688 1.00 92.00 185 ILE A N 1
ATOM 1485 C CA . ILE A 1 185 ? 22.239 -3.586 -38.633 1.00 92.00 185 ILE A CA 1
ATOM 1486 C C . ILE A 1 185 ? 22.617 -3.971 -40.069 1.00 92.00 185 ILE A C 1
ATOM 1488 O O . ILE A 1 185 ? 21.784 -3.866 -40.970 1.00 92.00 185 ILE A O 1
ATOM 1492 N N . ASP A 1 186 ? 23.825 -4.500 -40.280 1.00 92.12 186 ASP A N 1
ATOM 1493 C CA . ASP A 1 186 ? 24.303 -4.946 -41.596 1.00 92.12 186 ASP A CA 1
ATOM 1494 C C . ASP A 1 186 ? 23.449 -6.092 -42.178 1.00 92.12 186 ASP A C 1
ATOM 1496 O O . ASP A 1 186 ? 23.375 -6.257 -43.396 1.00 92.12 186 ASP A O 1
ATOM 1500 N N . HIS A 1 187 ? 22.763 -6.857 -41.319 1.00 91.62 187 HIS A N 1
ATOM 1501 C CA . HIS A 1 187 ? 21.853 -7.946 -41.693 1.00 91.62 187 HIS A CA 1
ATOM 1502 C C . HIS A 1 187 ? 20.369 -7.538 -41.689 1.00 91.62 187 HIS A C 1
ATOM 1504 O O . HIS A 1 187 ? 19.493 -8.400 -41.762 1.00 91.62 187 HIS A O 1
ATOM 1510 N N . GLY A 1 188 ? 20.071 -6.234 -41.661 1.00 89.12 188 GLY A N 1
ATOM 1511 C CA . GLY A 1 188 ? 18.717 -5.706 -41.849 1.00 89.12 188 GLY A CA 1
ATOM 1512 C C . GLY A 1 188 ? 17.897 -5.534 -40.569 1.00 89.12 188 GLY A C 1
ATOM 1513 O O . GLY A 1 188 ? 16.668 -5.461 -40.648 1.00 89.12 188 GLY A O 1
ATOM 1514 N N . ALA A 1 189 ? 18.540 -5.460 -39.400 1.00 89.38 189 ALA A N 1
ATOM 1515 C CA . ALA A 1 189 ? 17.856 -5.065 -38.173 1.00 89.38 189 ALA A CA 1
ATOM 1516 C C . ALA A 1 189 ? 17.356 -3.615 -38.260 1.00 89.38 189 ALA A C 1
ATOM 1518 O O . ALA A 1 189 ? 18.063 -2.705 -38.702 1.00 89.38 189 ALA A O 1
ATOM 1519 N N . THR A 1 190 ? 16.124 -3.394 -37.814 1.00 85.94 190 THR A N 1
ATOM 1520 C CA . THR A 1 190 ? 15.463 -2.094 -37.888 1.00 85.94 190 THR A CA 1
ATOM 1521 C C . THR A 1 190 ? 15.949 -1.197 -36.751 1.00 85.94 190 THR A C 1
ATOM 1523 O O . THR A 1 190 ? 15.844 -1.547 -35.579 1.00 85.94 190 THR A O 1
ATOM 1526 N N . VAL A 1 191 ? 16.474 -0.019 -37.097 1.00 84.56 191 VAL A N 1
ATOM 1527 C CA . VAL A 1 191 ? 17.040 0.944 -36.129 1.00 84.56 191 VAL A CA 1
ATOM 1528 C C . VAL A 1 191 ? 15.990 1.808 -35.420 1.00 84.56 191 VAL A C 1
ATOM 1530 O O . VAL A 1 191 ? 16.296 2.425 -34.402 1.00 84.56 191 VAL A O 1
ATOM 1533 N N . ALA A 1 192 ? 14.768 1.857 -35.951 1.00 75.06 192 ALA A N 1
ATOM 1534 C CA . ALA A 1 192 ? 13.630 2.569 -35.383 1.00 75.06 192 ALA A CA 1
ATOM 1535 C C . ALA A 1 192 ? 12.429 1.626 -35.302 1.00 75.06 192 ALA A C 1
ATOM 1537 O O . ALA A 1 192 ? 12.107 0.942 -36.272 1.00 75.06 192 ALA A O 1
ATOM 1538 N N . ILE A 1 193 ? 11.770 1.593 -34.150 1.00 68.19 193 ILE A N 1
ATOM 1539 C CA . ILE A 1 193 ? 10.601 0.745 -33.925 1.00 68.19 193 ILE A CA 1
ATOM 1540 C C . ILE A 1 193 ? 9.355 1.612 -34.114 1.00 68.19 193 ILE A C 1
ATOM 1542 O O . ILE A 1 193 ? 9.280 2.700 -33.552 1.00 68.19 193 ILE A O 1
ATOM 1546 N N . ASP A 1 194 ? 8.392 1.149 -34.913 1.00 68.50 194 ASP A N 1
ATOM 1547 C CA . ASP A 1 194 ? 7.050 1.736 -34.955 1.00 68.50 194 ASP A CA 1
ATOM 1548 C C . ASP A 1 194 ? 6.221 1.103 -33.824 1.00 68.50 194 ASP A C 1
ATOM 1550 O O . ASP A 1 194 ? 5.935 -0.095 -33.900 1.00 68.50 194 ASP A O 1
ATOM 1554 N N . PRO A 1 195 ? 5.832 1.861 -32.781 1.00 63.41 195 PRO A N 1
ATOM 1555 C CA . PRO A 1 195 ? 5.117 1.322 -31.628 1.00 63.41 195 PRO A CA 1
ATOM 1556 C C . PRO A 1 195 ? 3.781 0.668 -31.976 1.00 63.41 195 PRO A C 1
ATOM 1558 O O . PRO A 1 195 ? 3.377 -0.293 -31.326 1.00 63.41 195 PRO A O 1
ATOM 1561 N N . VAL A 1 196 ? 3.080 1.188 -32.989 1.00 63.25 196 VAL A N 1
ATOM 1562 C CA . VAL A 1 196 ? 1.766 0.674 -33.393 1.00 63.25 196 VAL A CA 1
ATOM 1563 C C . VAL A 1 196 ? 1.948 -0.671 -34.075 1.00 63.25 196 VAL A C 1
ATOM 1565 O O . VAL A 1 196 ? 1.343 -1.656 -33.659 1.00 63.25 196 VAL A O 1
ATOM 1568 N N . LYS A 1 197 ? 2.860 -0.727 -35.048 1.00 64.31 197 LYS A N 1
ATOM 1569 C CA . LYS A 1 197 ? 3.199 -1.967 -35.747 1.00 64.31 197 LYS A CA 1
ATOM 1570 C C . LYS A 1 197 ? 3.780 -3.019 -34.794 1.00 64.31 197 LYS A C 1
ATOM 1572 O O . LYS A 1 197 ? 3.434 -4.187 -34.881 1.00 64.31 197 LYS A O 1
ATOM 1577 N N . TRP A 1 198 ? 4.615 -2.606 -33.843 1.00 64.06 198 TRP A N 1
ATOM 1578 C CA . TRP A 1 198 ? 5.218 -3.504 -32.857 1.00 64.06 198 TRP A CA 1
ATOM 1579 C C . TRP A 1 198 ? 4.179 -4.182 -31.962 1.00 64.06 198 TRP A C 1
ATOM 1581 O O . TRP A 1 198 ? 4.273 -5.377 -31.708 1.00 64.06 198 TRP A O 1
ATOM 1591 N N . ILE A 1 199 ? 3.170 -3.439 -31.499 1.00 60.97 199 ILE A N 1
ATOM 1592 C CA . ILE A 1 199 ? 2.077 -3.994 -30.686 1.00 60.97 199 ILE A CA 1
ATOM 1593 C C . ILE A 1 199 ? 1.187 -4.924 -31.520 1.00 60.97 199 ILE A C 1
ATOM 1595 O O . ILE A 1 199 ? 0.761 -5.963 -31.014 1.00 60.97 199 ILE A O 1
ATOM 1599 N N . GLU A 1 200 ? 0.925 -4.575 -32.785 1.00 61.34 200 GLU A N 1
ATOM 1600 C CA . GLU A 1 200 ? 0.217 -5.451 -33.728 1.00 61.34 200 GLU A CA 1
ATOM 1601 C C . GLU A 1 200 ? 0.971 -6.775 -33.943 1.00 61.34 200 GLU A C 1
ATOM 1603 O O . GLU A 1 200 ? 0.353 -7.840 -33.886 1.00 61.34 200 GLU A O 1
ATOM 1608 N N . ASP A 1 201 ? 2.296 -6.714 -34.106 1.00 59.09 201 ASP A N 1
ATOM 1609 C CA . ASP A 1 201 ? 3.161 -7.876 -34.337 1.00 59.09 201 ASP A CA 1
ATOM 1610 C C . ASP A 1 201 ? 3.415 -8.704 -33.049 1.00 59.09 201 ASP A C 1
ATOM 1612 O O . ASP A 1 201 ? 3.616 -9.915 -33.127 1.00 59.09 201 ASP A O 1
ATOM 1616 N N . ALA A 1 202 ? 3.380 -8.094 -31.852 1.00 57.41 202 ALA A N 1
ATOM 1617 C CA . ALA A 1 202 ? 3.678 -8.753 -30.568 1.00 57.41 202 ALA A CA 1
ATOM 1618 C C . ALA A 1 202 ? 2.488 -9.497 -29.919 1.00 57.41 202 ALA A C 1
ATOM 1620 O O . ALA A 1 202 ? 2.686 -10.278 -28.986 1.00 57.41 202 ALA A O 1
ATOM 1621 N N . GLY A 1 203 ? 1.250 -9.270 -30.371 1.00 48.34 203 GLY A N 1
ATOM 1622 C CA . GLY A 1 203 ? 0.081 -10.095 -30.025 1.00 48.34 203 GLY A CA 1
ATOM 1623 C C . GLY A 1 203 ? -0.435 -10.064 -28.569 1.00 48.34 203 GLY A C 1
ATOM 1624 O O . GLY A 1 203 ? -1.430 -10.735 -28.287 1.00 48.34 203 GLY A O 1
ATOM 1625 N N . ASP A 1 204 ? 0.165 -9.298 -27.642 1.00 48.09 204 ASP A N 1
ATOM 1626 C CA . ASP A 1 204 ? -0.277 -9.191 -26.236 1.00 48.09 204 ASP A CA 1
ATOM 1627 C C . ASP A 1 204 ? -0.460 -7.723 -25.774 1.00 48.09 204 ASP A C 1
ATOM 1629 O O . ASP A 1 204 ? 0.520 -7.032 -25.487 1.00 48.09 204 ASP A O 1
ATOM 1633 N N . PRO A 1 205 ? -1.708 -7.237 -25.617 1.00 45.50 205 PRO A N 1
ATOM 1634 C CA . PRO A 1 205 ? -2.008 -5.854 -25.232 1.00 45.50 205 PRO A CA 1
ATOM 1635 C C . PRO A 1 205 ? -1.703 -5.511 -23.759 1.00 45.50 205 PRO A C 1
ATOM 1637 O O . PRO A 1 205 ? -2.018 -4.409 -23.311 1.00 45.50 205 PRO A O 1
ATOM 1640 N N . ARG A 1 206 ? -1.121 -6.428 -22.969 1.00 48.91 206 ARG A N 1
ATOM 1641 C CA . ARG A 1 206 ? -0.726 -6.162 -21.569 1.00 48.91 206 ARG A CA 1
ATOM 1642 C C . ARG A 1 206 ? 0.583 -5.379 -21.436 1.00 48.91 206 ARG A C 1
ATOM 1644 O O . ARG A 1 206 ? 0.853 -4.859 -20.354 1.00 48.91 206 ARG A O 1
ATOM 1651 N N . TYR A 1 207 ? 1.375 -5.278 -22.501 1.00 50.19 207 TYR A N 1
ATOM 1652 C CA . TYR A 1 207 ? 2.591 -4.469 -22.552 1.00 50.19 207 TYR A CA 1
ATOM 1653 C C . TYR A 1 207 ? 2.241 -3.108 -23.176 1.00 50.19 207 TYR A C 1
ATOM 1655 O O . TYR A 1 207 ? 2.065 -2.997 -24.383 1.00 50.19 207 TYR A O 1
ATOM 1663 N N . GLY A 1 208 ? 2.025 -2.082 -22.347 1.00 48.00 208 GLY A N 1
ATOM 1664 C CA . GLY A 1 208 ? 1.651 -0.743 -22.823 1.00 48.00 208 GLY A CA 1
ATOM 1665 C C . GLY A 1 208 ? 2.761 -0.047 -23.629 1.00 48.00 208 GLY A C 1
ATOM 1666 O O . GLY A 1 208 ? 3.935 -0.394 -23.502 1.00 48.00 208 GLY A O 1
ATOM 1667 N N . TYR A 1 209 ? 2.390 0.983 -24.405 1.00 47.34 209 TYR A N 1
ATOM 1668 C CA . TYR A 1 209 ? 3.298 1.814 -25.223 1.00 47.34 209 TYR A CA 1
ATOM 1669 C C . TYR A 1 209 ? 4.516 2.367 -24.453 1.00 47.34 209 TYR A C 1
ATOM 1671 O O . TYR A 1 209 ? 5.564 2.596 -25.046 1.00 47.34 209 TYR A O 1
ATOM 1679 N N . GLU A 1 210 ? 4.392 2.567 -23.137 1.00 45.25 210 GLU A N 1
ATOM 1680 C CA . GLU A 1 210 ? 5.406 3.198 -22.276 1.00 45.25 210 GLU A CA 1
ATOM 1681 C C . GLU A 1 210 ? 6.649 2.327 -22.000 1.00 45.25 210 GLU A C 1
ATOM 1683 O O . GLU A 1 210 ? 7.614 2.820 -21.420 1.00 45.25 210 GLU A O 1
ATOM 1688 N N . ALA A 1 211 ? 6.647 1.045 -22.389 1.00 52.41 211 ALA A N 1
ATOM 1689 C CA . ALA A 1 211 ? 7.721 0.104 -22.058 1.00 52.41 211 ALA A CA 1
ATOM 1690 C C . ALA A 1 211 ? 8.665 -0.247 -23.222 1.00 52.41 211 ALA A C 1
ATOM 1692 O O . ALA A 1 211 ? 9.615 -0.992 -22.982 1.00 52.41 211 ALA A O 1
ATOM 1693 N N . ILE A 1 212 ? 8.415 0.241 -24.446 1.00 60.78 212 ILE A N 1
ATOM 1694 C CA . ILE A 1 212 ? 9.148 -0.174 -25.655 1.00 60.78 212 ILE A CA 1
ATOM 1695 C C . ILE A 1 212 ? 10.639 0.205 -25.554 1.00 60.78 212 ILE A C 1
ATOM 1697 O O . ILE A 1 212 ? 11.006 1.368 -25.404 1.00 60.78 212 ILE A O 1
ATOM 1701 N N . GLU A 1 213 ? 11.503 -0.804 -25.636 1.00 67.31 213 GLU A N 1
ATOM 1702 C CA . GLU A 1 213 ? 12.962 -0.713 -25.663 1.00 67.31 213 GLU A CA 1
ATOM 1703 C C . GLU A 1 213 ? 13.433 -0.346 -27.074 1.00 67.31 213 GLU A C 1
ATOM 1705 O O . GLU A 1 213 ? 13.572 -1.190 -27.968 1.00 67.31 213 GLU A O 1
ATOM 1710 N N . GLU A 1 214 ? 13.658 0.951 -27.285 1.00 76.56 214 GLU A N 1
ATOM 1711 C CA . GLU A 1 214 ? 14.160 1.495 -28.543 1.00 76.56 214 GLU A CA 1
ATOM 1712 C C . GLU A 1 214 ? 15.696 1.422 -28.635 1.00 76.56 214 GLU A C 1
ATOM 1714 O O . GLU A 1 214 ? 16.385 1.887 -27.718 1.00 76.56 214 GLU A O 1
ATOM 1719 N N . PRO A 1 215 ? 16.268 0.972 -29.776 1.00 84.06 215 PRO A N 1
ATOM 1720 C CA . PRO A 1 215 ? 17.719 0.876 -29.960 1.00 84.06 215 PRO A CA 1
ATOM 1721 C C . PRO A 1 215 ? 18.475 2.172 -29.657 1.00 84.06 215 PRO A C 1
ATOM 1723 O O . PRO A 1 215 ? 19.572 2.141 -29.091 1.00 84.06 215 PRO A O 1
ATOM 1726 N N . LEU A 1 216 ? 17.892 3.323 -30.014 1.00 83.50 216 LEU A N 1
ATOM 1727 C CA . LEU A 1 216 ? 18.485 4.627 -29.737 1.00 83.50 216 LEU A CA 1
ATOM 1728 C C . LEU A 1 216 ? 18.533 4.897 -28.228 1.00 83.50 216 LEU A C 1
ATOM 1730 O O . LEU A 1 216 ? 19.610 5.184 -27.717 1.00 83.50 216 LEU A O 1
ATOM 1734 N N . ILE A 1 217 ? 17.418 4.739 -27.510 1.00 78.06 217 ILE A N 1
ATOM 1735 C CA . ILE A 1 217 ? 17.337 4.953 -26.056 1.00 78.06 217 ILE A CA 1
ATOM 1736 C C . ILE A 1 217 ? 18.277 4.010 -25.297 1.00 78.06 217 ILE A C 1
ATOM 1738 O O . ILE A 1 217 ? 19.016 4.444 -24.413 1.00 78.06 217 ILE A O 1
ATOM 1742 N N . ASP A 1 218 ? 18.319 2.731 -25.665 1.00 78.81 218 ASP A N 1
ATOM 1743 C CA . ASP A 1 218 ? 19.205 1.763 -25.014 1.00 78.81 218 ASP A CA 1
ATOM 1744 C C . ASP A 1 218 ? 20.685 2.036 -25.296 1.00 78.81 218 ASP A C 1
ATOM 1746 O O . ASP A 1 218 ? 21.542 1.829 -24.433 1.00 78.81 218 ASP A O 1
ATOM 1750 N N . THR A 1 219 ? 20.994 2.605 -26.463 1.00 84.38 219 THR A N 1
ATOM 1751 C CA . THR A 1 219 ? 22.340 3.102 -26.753 1.00 84.38 219 THR A CA 1
ATOM 1752 C C . THR A 1 219 ? 22.724 4.252 -25.825 1.00 84.38 219 THR A C 1
ATOM 1754 O O . THR A 1 219 ? 23.849 4.258 -25.317 1.00 84.38 219 THR A O 1
ATOM 1757 N N . LEU A 1 220 ? 21.805 5.184 -25.551 1.00 80.56 220 LEU A N 1
ATOM 1758 C CA . LEU A 1 220 ? 22.038 6.290 -24.616 1.00 80.56 220 LEU A CA 1
ATOM 1759 C C . LEU A 1 220 ? 22.294 5.775 -23.191 1.00 80.56 220 LEU A C 1
ATOM 1761 O O . LEU A 1 220 ? 23.268 6.194 -22.562 1.00 80.56 220 LEU A O 1
ATOM 1765 N N . LYS A 1 221 ? 21.506 4.789 -22.728 1.00 77.19 221 LYS A N 1
ATOM 1766 C CA . LYS A 1 221 ? 21.725 4.090 -21.443 1.00 77.19 221 LYS A CA 1
ATOM 1767 C C . LYS A 1 221 ? 23.106 3.429 -21.365 1.00 77.19 221 LYS A C 1
ATOM 1769 O O . LYS A 1 221 ? 23.760 3.497 -20.328 1.00 77.19 221 LYS A O 1
ATOM 1774 N N . SER A 1 222 ? 23.557 2.792 -22.451 1.00 76.31 222 SER A N 1
ATOM 1775 C CA . SER A 1 222 ? 24.856 2.097 -22.498 1.00 76.31 222 SER A CA 1
ATOM 1776 C C . SER A 1 222 ? 26.069 3.041 -22.515 1.00 76.31 222 SER A C 1
ATOM 1778 O O . SER A 1 222 ? 27.180 2.655 -22.135 1.00 76.31 222 SER A O 1
ATOM 1780 N N . GLY A 1 223 ? 25.887 4.267 -23.015 1.00 78.62 223 GLY A N 1
ATOM 1781 C CA . GLY A 1 223 ? 26.967 5.227 -23.221 1.00 78.62 223 GLY A CA 1
ATOM 1782 C C . GLY A 1 223 ? 27.916 4.927 -24.387 1.00 78.62 223 GLY A C 1
ATOM 1783 O O . GLY A 1 223 ? 28.986 5.535 -24.471 1.00 78.62 223 GLY A O 1
ATOM 1784 N N . ASP A 1 224 ? 27.612 3.981 -25.288 1.00 84.25 224 ASP A N 1
ATOM 1785 C CA . ASP A 1 224 ? 28.515 3.673 -26.405 1.00 84.25 224 ASP A CA 1
ATOM 1786 C C . ASP A 1 224 ? 28.360 4.655 -27.578 1.00 84.25 224 ASP A C 1
ATOM 1788 O O . ASP A 1 224 ? 27.524 4.497 -28.469 1.00 84.25 224 ASP A O 1
ATOM 1792 N N . LEU A 1 225 ? 29.246 5.655 -27.622 1.00 87.62 225 LEU A N 1
ATOM 1793 C CA . LEU A 1 225 ? 29.266 6.689 -28.665 1.00 87.62 225 LEU A CA 1
ATOM 1794 C C . LEU A 1 225 ? 29.442 6.135 -30.087 1.00 87.62 225 LEU A C 1
ATOM 1796 O O . LEU A 1 225 ? 29.082 6.806 -31.056 1.00 87.62 225 LEU A O 1
ATOM 1800 N N . ARG A 1 226 ? 30.027 4.939 -30.243 1.00 89.19 226 ARG A N 1
ATOM 1801 C CA . ARG A 1 226 ? 30.205 4.318 -31.565 1.00 89.19 226 ARG A CA 1
ATOM 1802 C C . ARG A 1 226 ? 28.881 3.768 -32.067 1.00 89.19 226 ARG A C 1
ATOM 1804 O O . ARG A 1 226 ? 28.563 3.983 -33.230 1.00 89.19 226 ARG A O 1
ATOM 1811 N N . ILE A 1 227 ? 28.111 3.119 -31.190 1.00 87.88 227 ILE A N 1
ATOM 1812 C CA . ILE A 1 227 ? 26.755 2.656 -31.505 1.00 87.88 227 ILE A CA 1
ATOM 1813 C C . ILE A 1 227 ? 25.845 3.864 -31.743 1.00 87.88 227 ILE A C 1
ATOM 1815 O O . ILE A 1 227 ? 25.098 3.869 -32.714 1.00 87.88 227 ILE A O 1
ATOM 1819 N N . LEU A 1 228 ? 25.979 4.935 -30.949 1.00 87.62 228 LEU A N 1
ATOM 1820 C CA . LEU A 1 228 ? 25.191 6.156 -31.149 1.00 87.62 228 LEU A CA 1
ATOM 1821 C C . LEU A 1 228 ? 25.424 6.732 -32.548 1.00 87.62 228 LEU A C 1
ATOM 1823 O O . LEU A 1 228 ? 24.480 6.950 -33.301 1.00 87.62 228 LEU A O 1
ATOM 1827 N N . LYS A 1 229 ? 26.690 6.912 -32.940 1.00 88.00 229 LYS A N 1
ATOM 1828 C CA . LYS A 1 229 ? 27.039 7.372 -34.292 1.00 88.00 229 LYS A CA 1
ATOM 1829 C C . LYS A 1 229 ? 26.569 6.397 -35.371 1.00 88.00 229 LYS A C 1
ATOM 1831 O O . LYS A 1 229 ? 26.185 6.845 -36.444 1.00 88.00 229 LYS A O 1
ATOM 1836 N N . LEU A 1 230 ? 26.616 5.093 -35.115 1.00 88.50 230 LEU A N 1
ATOM 1837 C CA . LEU A 1 230 ? 26.156 4.076 -36.057 1.00 88.50 230 LEU A CA 1
ATOM 1838 C C . LEU A 1 230 ? 24.649 4.201 -36.320 1.00 88.50 230 LEU A C 1
ATOM 1840 O O . LEU A 1 230 ? 24.248 4.276 -37.477 1.00 88.50 230 LEU A O 1
ATOM 1844 N N . LEU A 1 231 ? 23.837 4.303 -35.263 1.00 86.94 231 LEU A N 1
ATOM 1845 C CA . LEU A 1 231 ? 22.385 4.456 -35.372 1.00 86.94 231 LEU A CA 1
ATOM 1846 C C . LEU A 1 231 ? 21.992 5.791 -36.012 1.00 86.94 231 LEU A C 1
ATOM 1848 O O . LEU A 1 231 ? 21.155 5.807 -36.910 1.00 86.94 231 LEU A O 1
ATOM 1852 N N . LEU A 1 232 ? 22.621 6.900 -35.602 1.00 83.69 232 LEU A N 1
ATOM 1853 C CA . LEU A 1 232 ? 22.311 8.233 -36.138 1.00 83.69 232 LEU A CA 1
ATOM 1854 C C . LEU A 1 232 ? 22.661 8.380 -37.627 1.00 83.69 232 LEU A C 1
ATOM 1856 O O . LEU A 1 232 ? 21.998 9.130 -38.338 1.00 83.69 232 LEU A O 1
ATOM 1860 N N . ASN A 1 233 ? 23.685 7.668 -38.108 1.00 83.44 233 ASN A N 1
ATOM 1861 C CA . ASN A 1 233 ? 24.081 7.689 -39.519 1.00 83.44 233 ASN A CA 1
ATOM 1862 C C . ASN A 1 233 ? 23.314 6.675 -40.385 1.00 83.44 233 ASN A C 1
ATOM 1864 O O . ASN A 1 233 ? 23.446 6.698 -41.612 1.00 83.44 233 ASN A O 1
ATOM 1868 N N . HIS A 1 234 ? 22.531 5.777 -39.782 1.00 82.44 234 HIS A N 1
ATOM 1869 C CA . HIS A 1 234 ? 21.749 4.793 -40.520 1.00 82.44 234 HIS A CA 1
ATOM 1870 C C . HIS A 1 234 ? 20.476 5.424 -41.113 1.00 82.44 234 HIS A C 1
ATOM 1872 O O . HIS A 1 234 ? 19.839 6.290 -40.512 1.00 82.44 234 HIS A O 1
ATOM 1878 N N . LYS A 1 235 ? 20.067 4.984 -42.312 1.00 62.25 235 LYS A N 1
ATOM 1879 C CA . LYS A 1 235 ? 18.821 5.457 -42.940 1.00 62.25 235 LYS A CA 1
ATOM 1880 C C . LYS A 1 235 ? 17.620 5.023 -42.084 1.00 62.25 235 LYS A C 1
ATOM 1882 O O . LYS A 1 235 ? 17.472 3.834 -41.819 1.00 62.25 235 LYS A O 1
ATOM 1887 N N . GLY A 1 236 ? 16.768 5.974 -41.688 1.00 61.28 236 GLY A N 1
ATOM 1888 C CA . GLY A 1 236 ? 15.560 5.709 -40.889 1.00 61.28 236 GLY A CA 1
ATOM 1889 C C . GLY A 1 236 ? 15.705 5.892 -39.372 1.00 61.28 236 GLY A C 1
ATOM 1890 O O . GLY A 1 236 ? 15.000 5.216 -38.633 1.00 61.28 236 GLY A O 1
ATOM 1891 N N . ALA A 1 237 ? 16.607 6.761 -38.900 1.00 61.12 237 ALA A N 1
ATOM 1892 C CA . ALA A 1 237 ? 16.752 7.076 -37.475 1.00 61.12 237 ALA A CA 1
ATOM 1893 C C . ALA A 1 237 ? 15.431 7.559 -36.820 1.00 61.12 237 ALA A C 1
ATOM 1895 O O . ALA A 1 237 ? 14.673 8.323 -37.420 1.00 61.12 237 ALA A O 1
ATOM 1896 N N . ALA A 1 238 ? 15.187 7.081 -35.593 1.00 59.34 238 ALA A N 1
ATOM 1897 C CA . ALA A 1 238 ? 13.989 7.275 -34.762 1.00 59.34 238 ALA A CA 1
ATOM 1898 C C . ALA A 1 238 ? 13.780 8.750 -34.311 1.00 59.34 238 ALA A C 1
ATOM 1900 O O . ALA A 1 238 ? 14.700 9.564 -34.457 1.00 59.34 238 ALA A O 1
ATOM 1901 N N . PRO A 1 239 ? 12.604 9.135 -33.762 1.00 61.62 239 PRO A N 1
ATOM 1902 C CA . PRO A 1 239 ? 12.310 10.524 -33.408 1.00 61.62 239 PRO A CA 1
ATOM 1903 C C . PRO A 1 239 ? 13.220 11.041 -32.280 1.00 61.62 239 PRO A C 1
ATOM 1905 O O . PRO A 1 239 ? 13.092 10.690 -31.109 1.00 61.62 239 PRO A O 1
ATOM 1908 N N . LEU A 1 240 ? 14.126 11.947 -32.654 1.00 66.88 240 LEU A N 1
ATOM 1909 C CA . LEU A 1 240 ? 15.177 12.544 -31.820 1.00 66.88 240 LEU A CA 1
ATOM 1910 C C . LEU A 1 240 ? 14.666 13.235 -30.544 1.00 66.88 240 LEU A C 1
ATOM 1912 O O . LEU A 1 240 ? 15.400 13.384 -29.569 1.00 66.88 240 LEU A O 1
ATOM 1916 N N . GLN A 1 241 ? 13.408 13.667 -30.564 1.00 66.00 241 GLN A N 1
ATOM 1917 C CA . GLN A 1 241 ? 12.774 14.404 -29.480 1.00 66.00 241 GLN A CA 1
ATOM 1918 C C . GLN A 1 241 ? 12.655 13.570 -28.203 1.00 66.00 241 GLN A C 1
ATOM 1920 O O . GLN A 1 241 ? 13.100 14.023 -27.152 1.00 66.00 241 GLN A O 1
ATOM 1925 N N . ALA A 1 242 ? 12.168 12.330 -28.302 1.00 69.00 242 ALA A N 1
ATOM 1926 C CA . ALA A 1 242 ? 12.059 11.428 -27.156 1.00 69.00 242 ALA A CA 1
ATOM 1927 C C . ALA A 1 242 ? 13.438 11.063 -26.582 1.00 69.00 242 ALA A C 1
ATOM 1929 O O . ALA A 1 242 ? 13.619 11.014 -25.368 1.00 69.00 242 ALA A O 1
ATOM 1930 N N . ALA A 1 243 ? 14.437 10.884 -27.453 1.00 73.19 243 ALA A N 1
ATOM 1931 C CA . ALA A 1 243 ? 15.812 10.611 -27.046 1.00 73.19 243 ALA A CA 1
ATOM 1932 C C . ALA A 1 243 ? 16.454 11.793 -26.304 1.00 73.19 243 ALA A C 1
ATOM 1934 O O . ALA A 1 243 ? 17.104 11.590 -25.283 1.00 73.19 243 ALA A O 1
ATOM 1935 N N . MET A 1 244 ? 16.248 13.029 -26.770 1.00 73.44 244 MET A N 1
ATOM 1936 C CA . MET A 1 244 ? 16.759 14.219 -26.085 1.00 73.44 244 MET A CA 1
ATOM 1937 C C . MET A 1 244 ? 16.047 14.452 -24.744 1.00 73.44 244 MET A C 1
ATOM 1939 O O . MET A 1 244 ? 16.705 14.751 -23.753 1.00 73.44 244 MET A O 1
ATOM 1943 N N . GLU A 1 245 ? 14.723 14.274 -24.688 1.00 70.69 245 GLU A N 1
ATOM 1944 C CA . GLU A 1 245 ? 13.953 14.347 -23.437 1.00 70.69 245 GLU A CA 1
ATOM 1945 C C . GLU A 1 245 ? 14.446 13.305 -22.418 1.00 70.69 245 GLU A C 1
ATOM 1947 O O . GLU A 1 245 ? 14.699 13.648 -21.262 1.00 70.69 245 GLU A O 1
ATOM 1952 N N . PHE A 1 246 ? 14.687 12.066 -22.860 1.00 73.44 246 PHE A N 1
ATOM 1953 C CA . PHE A 1 246 ? 15.279 11.011 -22.036 1.00 73.44 246 PHE A CA 1
ATOM 1954 C C . PHE A 1 246 ? 16.665 11.399 -21.499 1.00 73.44 246 PHE A C 1
ATOM 1956 O O . PHE A 1 246 ? 16.917 11.256 -20.302 1.00 73.44 246 PHE A O 1
ATOM 1963 N N . LEU A 1 247 ? 17.553 11.932 -22.352 1.00 72.94 247 LEU A N 1
ATOM 1964 C CA . LEU A 1 247 ? 18.898 12.343 -21.932 1.00 72.94 247 LEU A CA 1
ATOM 1965 C C . LEU A 1 247 ? 18.887 13.418 -20.845 1.00 72.94 247 LEU A C 1
ATOM 1967 O O . LEU A 1 247 ? 19.720 13.390 -19.938 1.00 72.94 247 LEU A O 1
ATOM 1971 N N . LEU A 1 248 ? 17.979 14.386 -20.962 1.00 70.06 248 LEU A N 1
ATOM 1972 C CA . LEU A 1 248 ? 17.884 15.498 -20.021 1.00 70.06 248 LEU A CA 1
ATOM 1973 C C . LEU A 1 248 ? 17.310 15.052 -18.668 1.00 70.06 248 LEU A C 1
ATOM 1975 O O . LEU A 1 248 ? 17.798 15.520 -17.639 1.00 70.06 248 LEU A O 1
ATOM 1979 N N . ARG A 1 249 ? 16.359 14.107 -18.674 1.00 66.62 249 ARG A N 1
ATOM 1980 C CA . ARG A 1 249 ? 15.712 13.563 -17.470 1.00 66.62 249 ARG A CA 1
ATOM 1981 C C . ARG A 1 249 ? 16.614 12.616 -16.669 1.00 66.62 249 ARG A C 1
ATOM 1983 O O . ARG A 1 249 ? 16.843 12.809 -15.478 1.00 66.62 249 ARG A O 1
ATOM 1990 N N . GLU A 1 250 ? 17.164 11.589 -17.317 1.00 64.12 250 GLU A N 1
ATOM 1991 C CA . GLU A 1 250 ? 17.856 10.473 -16.640 1.00 64.12 250 GLU A CA 1
ATOM 1992 C C . GLU A 1 250 ? 19.251 10.830 -16.110 1.00 64.12 250 GLU A C 1
ATOM 1994 O O . GLU A 1 250 ? 19.832 10.083 -15.320 1.00 64.12 250 GLU A O 1
ATOM 1999 N N . ARG A 1 251 ? 19.791 11.997 -16.492 1.00 61.53 251 ARG A N 1
ATOM 2000 C CA . ARG A 1 251 ? 21.085 12.501 -16.006 1.00 61.53 251 ARG A CA 1
ATOM 2001 C C . ARG A 1 251 ? 21.163 12.557 -14.472 1.00 61.53 251 ARG A C 1
ATOM 2003 O O . ARG A 1 251 ? 22.265 12.474 -13.931 1.00 61.53 251 ARG A O 1
ATOM 2010 N N . ASN A 1 252 ? 20.021 12.679 -13.789 1.00 51.06 252 ASN A N 1
ATOM 2011 C CA . ASN A 1 252 ? 19.944 12.862 -12.339 1.00 51.06 252 ASN A CA 1
ATOM 2012 C C . ASN A 1 252 ? 19.332 11.680 -11.553 1.00 51.06 252 ASN A C 1
ATOM 2014 O O . ASN A 1 252 ? 19.443 11.688 -10.330 1.00 51.06 252 ASN A O 1
ATOM 2018 N N . GLU A 1 253 ? 18.732 10.662 -12.190 1.00 45.56 253 GLU A N 1
ATOM 2019 C CA . GLU A 1 253 ? 18.035 9.561 -11.482 1.00 45.56 253 GLU A CA 1
ATOM 2020 C C . GLU A 1 253 ? 18.895 8.315 -11.194 1.00 45.56 253 GLU A C 1
ATOM 2022 O O . GLU A 1 253 ? 18.438 7.388 -10.522 1.00 45.56 253 GLU A O 1
ATOM 2027 N N . ILE A 1 254 ? 20.163 8.274 -11.616 1.00 42.56 254 ILE A N 1
ATOM 2028 C CA . ILE A 1 254 ? 21.027 7.113 -11.343 1.00 42.56 254 ILE A CA 1
ATOM 2029 C C . ILE A 1 254 ? 21.614 7.203 -9.921 1.00 42.56 254 ILE A C 1
ATOM 2031 O O . ILE A 1 254 ? 22.809 7.414 -9.708 1.00 42.56 254 ILE A O 1
ATOM 2035 N N . GLU A 1 255 ? 20.755 6.986 -8.923 1.00 32.62 255 GLU A N 1
ATOM 2036 C CA . GLU A 1 255 ? 21.167 6.330 -7.683 1.00 32.62 255 GLU A CA 1
ATOM 2037 C C . GLU A 1 255 ? 21.598 4.877 -7.996 1.00 32.62 255 GLU A C 1
ATOM 2039 O O . GLU A 1 255 ? 21.061 4.233 -8.902 1.00 32.62 255 GLU A O 1
ATOM 2044 N N . PRO A 1 256 ? 22.549 4.299 -7.241 1.00 34.09 256 PRO A N 1
ATOM 2045 C CA . PRO A 1 256 ? 23.203 3.020 -7.544 1.00 34.09 256 PRO A CA 1
ATOM 2046 C C . PRO A 1 256 ? 22.322 1.772 -7.300 1.00 34.09 256 PRO A C 1
ATOM 2048 O O . PRO A 1 256 ? 22.835 0.715 -6.926 1.00 34.09 256 PRO A O 1
ATOM 2051 N N . TYR A 1 257 ? 21.003 1.855 -7.500 1.00 28.95 257 TYR A N 1
ATOM 2052 C CA . TYR A 1 257 ? 20.071 0.734 -7.322 1.00 28.95 257 TYR A CA 1
ATOM 2053 C C . TYR A 1 257 ? 19.853 -0.122 -8.576 1.00 28.95 257 TYR A C 1
ATOM 2055 O O . TYR A 1 257 ? 19.374 -1.249 -8.456 1.00 28.95 257 TYR A O 1
ATOM 2063 N N . MET A 1 258 ? 20.306 0.321 -9.752 1.00 31.27 258 MET A N 1
ATOM 2064 C CA . MET A 1 258 ? 20.381 -0.514 -10.962 1.00 31.27 258 MET A CA 1
ATOM 2065 C C . MET A 1 258 ? 21.801 -1.053 -11.175 1.00 31.27 258 MET A C 1
ATOM 2067 O O . MET A 1 258 ? 22.366 -0.999 -12.261 1.00 31.27 258 MET A O 1
ATOM 2071 N N . ASN A 1 259 ? 22.402 -1.600 -10.117 1.00 34.78 259 ASN A N 1
ATOM 2072 C CA . ASN A 1 259 ? 23.627 -2.388 -10.230 1.00 34.78 259 ASN A CA 1
ATOM 2073 C C . ASN A 1 259 ? 23.257 -3.832 -10.616 1.00 34.78 259 ASN A C 1
ATOM 2075 O O . ASN A 1 259 ? 23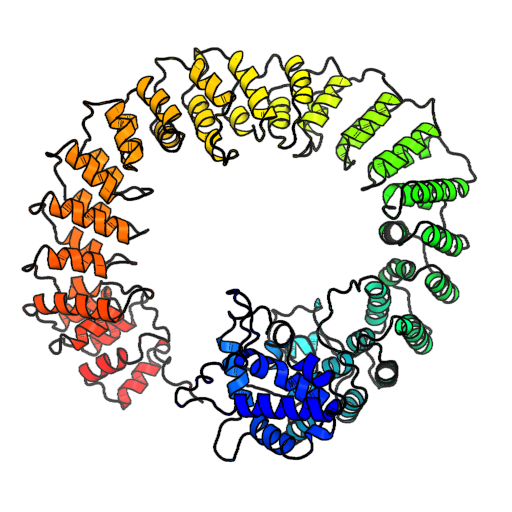.340 -4.758 -9.805 1.00 34.78 259 ASN A O 1
ATOM 2079 N N . ILE A 1 260 ? 22.765 -4.015 -11.845 1.00 33.12 260 ILE A N 1
ATOM 2080 C CA . ILE A 1 260 ? 22.484 -5.338 -12.409 1.00 33.12 260 ILE A CA 1
ATOM 2081 C C . ILE A 1 260 ? 23.711 -5.790 -13.211 1.00 33.12 260 ILE A C 1
ATOM 2083 O O . ILE A 1 260 ? 23.918 -5.419 -14.357 1.00 33.12 260 ILE A O 1
ATOM 2087 N N . SER A 1 261 ? 24.555 -6.573 -12.536 1.00 34.31 261 SER A N 1
ATOM 2088 C CA . SER A 1 261 ? 25.460 -7.623 -13.042 1.00 34.31 261 SER A CA 1
ATOM 2089 C C . SER A 1 261 ? 26.356 -7.424 -14.278 1.00 34.31 261 SER A C 1
ATOM 2091 O O . SER A 1 261 ? 26.965 -8.409 -14.693 1.00 34.31 261 SER A O 1
ATOM 2093 N N . SER A 1 262 ? 26.546 -6.235 -14.846 1.00 35.75 262 SER A N 1
ATOM 2094 C CA . SER A 1 262 ? 27.613 -6.026 -15.831 1.00 35.75 262 SER A CA 1
ATOM 2095 C C . SER A 1 262 ? 28.772 -5.266 -15.189 1.00 35.75 262 SER A C 1
ATOM 2097 O O . SER A 1 262 ? 28.633 -4.189 -14.615 1.00 35.75 262 SER A O 1
ATOM 2099 N N . SER A 1 263 ? 29.976 -5.825 -15.278 1.00 34.78 263 SER A N 1
ATOM 2100 C CA . SER A 1 263 ? 31.237 -5.176 -14.898 1.00 34.78 263 SER A CA 1
ATOM 2101 C C . SER A 1 263 ? 31.606 -4.011 -15.840 1.00 34.78 263 SER A C 1
ATOM 2103 O O . SER A 1 263 ? 32.781 -3.798 -16.130 1.00 34.78 263 SER A O 1
ATOM 2105 N N . LYS A 1 264 ? 30.610 -3.299 -16.380 1.00 44.09 264 LYS A N 1
ATOM 2106 C CA . LYS A 1 264 ? 30.731 -2.259 -17.406 1.00 44.09 264 LYS A CA 1
ATOM 2107 C C . LYS A 1 264 ? 29.920 -1.005 -17.051 1.00 44.09 264 LYS A C 1
ATOM 2109 O O . LYS A 1 264 ? 29.424 -0.337 -17.950 1.00 44.09 264 LYS A O 1
ATOM 2114 N N . ALA A 1 265 ? 29.802 -0.650 -15.770 1.00 37.00 265 ALA A N 1
ATOM 2115 C CA . ALA A 1 265 ? 29.374 0.700 -15.404 1.00 37.00 265 ALA A CA 1
ATOM 2116 C C . ALA A 1 265 ? 30.388 1.700 -15.994 1.00 37.00 265 ALA A C 1
ATOM 2118 O O . ALA A 1 265 ? 31.504 1.837 -15.486 1.00 37.00 265 ALA A O 1
ATOM 2119 N N . ARG A 1 266 ? 30.048 2.315 -17.134 1.00 48.28 266 ARG A N 1
ATOM 2120 C CA . ARG A 1 266 ? 30.883 3.334 -17.777 1.00 48.28 266 ARG A CA 1
ATOM 2121 C C . ARG A 1 266 ? 30.654 4.679 -17.069 1.00 48.28 266 ARG A C 1
ATOM 2123 O O . ARG A 1 266 ? 29.521 4.971 -16.693 1.00 48.28 266 ARG A O 1
ATOM 2130 N N . PRO A 1 267 ? 31.710 5.475 -16.835 1.00 44.41 267 PRO A N 1
ATOM 2131 C CA . PRO A 1 267 ? 31.608 6.712 -16.071 1.00 44.41 267 PRO A CA 1
ATOM 2132 C C . PRO A 1 267 ? 30.733 7.783 -16.744 1.00 44.41 267 PRO A C 1
ATOM 2134 O O . PRO A 1 267 ? 30.585 7.828 -17.963 1.00 44.41 267 PRO A O 1
ATOM 2137 N N . MET A 1 268 ? 30.229 8.687 -15.899 1.00 43.97 268 MET A N 1
ATOM 2138 C CA . MET A 1 268 ? 29.376 9.866 -16.152 1.00 43.97 268 MET A CA 1
ATOM 2139 C C . MET A 1 268 ? 29.871 10.837 -17.249 1.00 43.97 268 MET A C 1
ATOM 2141 O O . MET A 1 268 ? 29.146 11.756 -17.620 1.00 43.97 268 MET A O 1
ATOM 2145 N N . GLU A 1 269 ? 31.076 10.635 -17.787 1.00 48.97 269 GLU A N 1
ATOM 2146 C CA . GLU A 1 269 ? 31.726 11.468 -18.813 1.00 48.97 269 GLU A CA 1
ATOM 2147 C C . GLU A 1 269 ? 31.076 11.349 -20.209 1.00 48.97 269 GLU A C 1
ATOM 2149 O O . GLU A 1 269 ? 31.407 12.111 -21.110 1.00 48.97 269 GLU A O 1
ATOM 2154 N N . SER A 1 270 ? 30.105 10.447 -20.398 1.00 63.75 270 SER A N 1
ATOM 2155 C CA . SER A 1 270 ? 29.470 10.214 -21.701 1.00 63.75 270 SER A CA 1
ATOM 2156 C C . SER A 1 270 ? 28.337 11.189 -22.069 1.00 63.75 270 SER A C 1
ATOM 2158 O O . SER A 1 270 ? 28.057 11.321 -23.258 1.00 63.75 270 SER A O 1
ATOM 2160 N N . TRP A 1 271 ? 27.657 11.842 -21.119 1.00 72.31 271 TRP A N 1
ATOM 2161 C CA . TRP A 1 271 ? 26.381 12.528 -21.409 1.00 72.31 271 TRP A CA 1
ATOM 2162 C C . TRP A 1 271 ? 26.550 13.826 -22.203 1.00 72.31 271 TRP A C 1
ATOM 2164 O O . TRP A 1 271 ? 25.854 14.029 -23.193 1.00 72.31 271 TRP A O 1
ATOM 2174 N N . ASP A 1 272 ? 27.500 14.683 -21.815 1.00 74.25 272 ASP A N 1
ATOM 2175 C CA . ASP A 1 272 ? 27.743 15.947 -22.524 1.00 74.25 272 ASP A CA 1
ATOM 2176 C C . ASP A 1 272 ? 28.217 15.685 -23.971 1.00 74.25 272 ASP A C 1
ATOM 2178 O O . ASP A 1 272 ? 27.795 16.384 -24.891 1.00 74.25 272 ASP A O 1
ATOM 2182 N N . GLU A 1 273 ? 29.019 14.634 -24.197 1.00 81.06 273 GLU A N 1
ATOM 2183 C CA . GLU A 1 273 ? 29.436 14.211 -25.542 1.00 81.06 273 GLU A CA 1
ATOM 2184 C C . GLU A 1 273 ? 28.284 13.604 -26.358 1.00 81.06 273 GLU A C 1
ATOM 2186 O O . GLU A 1 273 ? 28.182 13.875 -27.555 1.00 81.06 273 GLU A O 1
ATOM 2191 N N . GLN A 1 274 ? 27.393 12.816 -25.741 1.00 81.62 274 GLN A N 1
ATOM 2192 C CA . GLN A 1 274 ? 26.178 12.322 -26.403 1.00 81.62 274 GLN A CA 1
ATOM 2193 C C . GLN A 1 274 ? 25.271 13.483 -26.836 1.00 81.62 274 GLN A C 1
ATOM 2195 O O . GLN A 1 274 ? 24.821 13.504 -27.983 1.00 81.62 274 GLN A O 1
ATOM 2200 N N . ILE A 1 275 ? 25.062 14.473 -25.958 1.00 79.44 275 ILE A N 1
ATOM 2201 C CA . ILE A 1 275 ? 24.288 15.687 -26.250 1.00 79.44 275 ILE A CA 1
ATOM 2202 C C . ILE A 1 275 ? 24.948 16.471 -27.386 1.00 79.44 275 ILE A C 1
ATOM 2204 O O . ILE A 1 275 ? 24.272 16.822 -28.350 1.00 79.44 275 ILE A O 1
ATOM 2208 N N . ASP A 1 276 ? 26.262 16.706 -27.327 1.00 80.69 276 ASP A N 1
ATOM 2209 C CA . ASP A 1 276 ? 26.985 17.427 -28.380 1.00 80.69 276 ASP A CA 1
ATOM 2210 C C . ASP A 1 276 ? 26.896 16.678 -29.732 1.00 80.69 276 ASP A C 1
ATOM 2212 O O . ASP A 1 276 ? 26.689 17.314 -30.767 1.00 80.69 276 ASP A O 1
ATOM 2216 N N . ILE A 1 277 ? 26.972 15.337 -29.747 1.00 83.31 277 ILE A N 1
ATOM 2217 C CA . ILE A 1 277 ? 26.788 14.512 -30.958 1.00 83.31 277 ILE A CA 1
ATOM 2218 C C . ILE A 1 277 ? 25.361 14.635 -31.504 1.00 83.31 277 ILE A C 1
ATOM 2220 O O . ILE A 1 277 ? 25.200 14.840 -32.711 1.00 83.31 277 ILE A O 1
ATOM 2224 N N . MET A 1 278 ? 24.336 14.523 -30.653 1.00 79.69 278 MET A N 1
ATOM 2225 C CA . MET A 1 278 ? 22.933 14.635 -31.068 1.00 79.69 278 MET A CA 1
ATOM 2226 C C . MET A 1 278 ? 22.616 16.039 -31.593 1.00 79.69 278 MET A C 1
ATOM 2228 O O . MET A 1 278 ? 22.066 16.180 -32.682 1.00 79.69 278 MET A O 1
ATOM 2232 N N . LEU A 1 279 ? 23.046 17.081 -30.879 1.00 76.88 279 LEU A N 1
ATOM 2233 C CA . LEU A 1 279 ? 22.869 18.477 -31.282 1.00 76.88 279 LEU A CA 1
ATOM 2234 C C . LEU A 1 279 ? 23.680 18.855 -32.534 1.00 76.88 279 LEU A C 1
ATOM 2236 O O . LEU A 1 279 ? 23.349 19.834 -33.200 1.00 76.88 279 LEU A O 1
ATOM 2240 N N . ALA A 1 280 ? 24.773 18.151 -32.844 1.00 80.62 280 ALA A N 1
ATOM 2241 C CA . ALA A 1 280 ? 25.543 18.372 -34.071 1.00 80.62 280 ALA A CA 1
ATOM 2242 C C . ALA A 1 280 ? 24.895 17.725 -35.304 1.00 80.62 280 ALA A C 1
ATOM 2244 O O . ALA A 1 280 ? 25.014 18.270 -36.398 1.00 80.62 280 ALA A O 1
ATOM 2245 N N . HIS A 1 281 ? 24.215 16.586 -35.142 1.00 77.06 281 HIS A N 1
ATOM 2246 C CA . HIS A 1 281 ? 23.539 15.909 -36.254 1.00 77.06 281 HIS A CA 1
ATOM 2247 C C . HIS A 1 281 ? 22.208 16.576 -36.639 1.00 77.06 281 HIS A C 1
ATOM 2249 O O . HIS A 1 281 ? 21.760 16.391 -37.768 1.00 77.06 281 HIS A O 1
ATOM 2255 N N . PHE A 1 282 ? 21.597 17.374 -35.750 1.00 71.94 282 PHE A N 1
ATOM 2256 C CA . PHE A 1 282 ? 20.271 17.967 -35.972 1.00 71.94 282 PHE A CA 1
ATOM 2257 C C . PHE A 1 282 ? 20.191 19.427 -35.478 1.00 71.94 282 PHE A C 1
ATOM 2259 O O . PHE A 1 282 ? 19.801 19.676 -34.337 1.00 71.94 282 PHE A O 1
ATOM 2266 N N . PRO A 1 283 ? 20.566 20.411 -36.316 1.00 64.50 283 PRO A N 1
ATOM 2267 C CA . PRO A 1 283 ? 20.608 21.823 -35.926 1.00 64.50 283 PRO A CA 1
ATOM 2268 C C . PRO A 1 283 ? 19.227 22.489 -35.779 1.00 64.50 283 PRO A C 1
ATOM 2270 O O . PRO A 1 283 ? 19.121 23.460 -35.037 1.00 64.50 283 PRO A O 1
ATOM 2273 N N . ASP A 1 284 ? 18.180 21.958 -36.421 1.00 61.56 284 ASP A N 1
ATOM 2274 C CA . ASP A 1 284 ? 16.818 22.529 -36.440 1.00 61.56 284 ASP A CA 1
ATOM 2275 C C . ASP A 1 284 ? 15.906 21.972 -35.322 1.00 61.56 284 ASP A C 1
ATOM 2277 O O . ASP A 1 284 ? 14.694 21.848 -35.483 1.00 61.56 284 ASP A O 1
ATOM 2281 N N . PHE A 1 285 ? 16.486 21.563 -34.191 1.00 65.81 285 PHE A N 1
ATOM 2282 C CA . PHE A 1 285 ? 15.753 20.945 -33.086 1.00 65.81 285 PHE A CA 1
ATOM 2283 C C . PHE A 1 285 ? 14.828 21.945 -32.364 1.00 65.81 285 PHE A C 1
ATOM 2285 O O . PHE A 1 285 ? 15.294 22.939 -31.801 1.00 65.81 285 PHE A O 1
ATOM 2292 N N . GLU A 1 286 ? 13.522 21.662 -32.328 1.00 64.94 286 GLU A N 1
ATOM 2293 C CA . GLU A 1 286 ? 12.546 22.444 -31.561 1.00 64.94 286 GLU A CA 1
ATOM 2294 C C . GLU A 1 286 ? 12.516 22.026 -30.083 1.00 64.94 286 GLU A C 1
ATOM 2296 O O . GLU A 1 286 ? 12.491 20.847 -29.732 1.00 64.94 286 GLU A O 1
ATOM 2301 N N . TYR A 1 287 ? 12.480 23.017 -29.193 1.00 69.31 287 TYR A N 1
ATOM 2302 C CA . TYR A 1 287 ? 12.495 22.803 -27.749 1.00 69.31 287 TYR A CA 1
ATOM 2303 C C . TYR A 1 287 ? 11.061 22.634 -27.251 1.00 69.31 287 TYR A C 1
ATOM 2305 O O . TYR A 1 287 ? 10.354 23.624 -27.045 1.00 69.31 287 TYR A O 1
ATOM 2313 N N . SER A 1 288 ? 10.637 21.385 -27.047 1.00 70.19 288 SER A N 1
ATOM 2314 C CA . SER A 1 288 ? 9.339 21.073 -26.439 1.00 70.19 288 SER A CA 1
ATOM 2315 C C . SER A 1 288 ? 9.225 21.646 -25.029 1.00 70.19 288 SER A C 1
ATOM 2317 O O . SER A 1 288 ? 10.228 21.869 -24.353 1.00 70.19 288 SER A O 1
ATOM 2319 N N . ALA A 1 289 ? 7.998 21.813 -24.533 1.00 68.44 289 ALA A N 1
ATOM 2320 C CA . ALA A 1 289 ? 7.771 22.207 -23.143 1.00 68.44 289 ALA A CA 1
ATOM 2321 C C . ALA A 1 289 ? 8.456 21.259 -22.132 1.00 68.44 289 ALA A C 1
ATOM 2323 O O . ALA A 1 289 ? 8.847 21.703 -21.057 1.00 68.44 289 ALA A O 1
ATOM 2324 N N . ASN A 1 290 ? 8.643 19.979 -22.478 1.00 68.38 290 ASN A N 1
ATOM 2325 C CA . ASN A 1 290 ? 9.374 19.019 -21.647 1.00 68.38 290 ASN A CA 1
ATOM 2326 C C . ASN A 1 290 ? 10.879 19.297 -21.667 1.00 68.38 290 ASN A C 1
ATOM 2328 O O . ASN A 1 290 ? 11.477 19.432 -20.608 1.00 68.38 290 ASN A O 1
ATOM 2332 N N . VAL A 1 291 ? 11.485 19.486 -22.843 1.00 70.62 291 VAL A N 1
ATOM 2333 C CA . VAL A 1 291 ? 12.905 19.868 -22.952 1.00 70.62 291 VAL A CA 1
ATOM 2334 C C . VAL A 1 291 ? 13.190 21.144 -22.155 1.00 70.62 291 VAL A C 1
ATOM 2336 O O . VAL A 1 291 ? 14.211 21.232 -21.479 1.00 70.62 291 VAL A O 1
ATOM 2339 N N . GLN A 1 292 ? 12.279 22.120 -22.195 1.00 72.00 292 GLN A N 1
ATOM 2340 C CA . GLN A 1 292 ? 12.407 23.374 -21.446 1.00 72.00 292 GLN A CA 1
ATOM 2341 C C . GLN A 1 292 ? 12.335 23.181 -19.923 1.00 72.00 292 GLN A C 1
ATOM 2343 O O . GLN A 1 292 ? 13.021 23.890 -19.192 1.00 72.00 292 GLN A O 1
ATOM 2348 N N . LYS A 1 293 ? 11.549 22.214 -19.432 1.00 72.56 293 LYS A N 1
ATOM 2349 C CA . LYS A 1 293 ? 11.519 21.841 -18.008 1.00 72.56 293 LYS A CA 1
ATOM 2350 C C . LYS A 1 293 ? 12.824 21.161 -17.594 1.00 72.56 293 LYS A C 1
ATOM 2352 O O . LYS A 1 293 ? 13.475 21.592 -16.644 1.00 72.56 293 LYS A O 1
ATOM 2357 N N . GLU A 1 294 ? 13.240 20.156 -18.358 1.00 73.69 294 GLU A N 1
ATOM 2358 C CA . GLU A 1 294 ? 14.369 19.287 -18.012 1.00 73.69 294 GLU A CA 1
ATOM 2359 C C . GLU A 1 294 ? 15.740 19.960 -18.238 1.00 73.69 294 GLU A C 1
ATOM 2361 O O . GLU A 1 294 ? 16.741 19.558 -17.646 1.00 73.69 294 GLU A O 1
ATOM 2366 N N . MET A 1 295 ? 15.833 21.025 -19.051 1.00 75.88 295 MET A N 1
ATOM 2367 C CA . MET A 1 295 ? 17.126 21.650 -19.379 1.00 75.88 295 MET A CA 1
ATOM 2368 C C . MET A 1 295 ? 17.890 22.186 -18.158 1.00 75.88 295 MET A C 1
ATOM 2370 O O . MET A 1 295 ? 19.123 22.199 -18.157 1.00 75.88 295 MET A O 1
ATOM 2374 N N . PHE A 1 296 ? 17.176 22.602 -17.110 1.00 77.12 296 PHE A N 1
ATOM 2375 C CA . PHE A 1 296 ? 17.779 23.123 -15.884 1.00 77.12 296 PHE A CA 1
ATOM 2376 C C . PHE A 1 296 ? 18.387 22.040 -14.995 1.00 77.12 296 PHE A C 1
ATOM 2378 O O . PHE A 1 296 ? 19.321 22.318 -14.238 1.00 77.12 296 PHE A O 1
ATOM 2385 N N . LEU A 1 297 ? 17.904 20.802 -15.113 1.00 69.19 297 LEU A N 1
ATOM 2386 C CA . LEU A 1 297 ? 18.419 19.654 -14.368 1.00 69.19 297 LEU A CA 1
ATOM 2387 C C . LEU A 1 297 ? 19.875 19.354 -14.720 1.00 69.19 297 LEU A C 1
ATOM 2389 O O . LEU A 1 297 ? 20.643 18.904 -13.871 1.00 69.19 297 LEU A O 1
ATOM 2393 N N . GLY A 1 298 ? 20.280 19.668 -15.953 1.00 67.94 298 GLY A N 1
ATOM 2394 C CA . GLY A 1 298 ? 21.659 19.547 -16.413 1.00 67.94 298 GLY A CA 1
ATOM 2395 C C . GLY A 1 298 ? 22.607 20.656 -15.941 1.00 67.94 298 GLY A C 1
ATOM 2396 O O . GLY A 1 298 ? 23.772 20.679 -16.351 1.00 67.94 298 GLY A O 1
ATOM 2397 N N . GLY A 1 299 ? 22.134 21.573 -15.096 1.00 77.00 299 GLY A N 1
ATOM 2398 C CA . GLY A 1 299 ? 22.937 22.628 -14.493 1.00 77.00 299 GLY A CA 1
ATOM 2399 C C . GLY A 1 299 ? 23.220 23.826 -15.413 1.00 77.00 299 GLY A C 1
ATOM 2400 O O . GLY A 1 299 ? 22.797 23.869 -16.575 1.00 77.00 299 GLY A O 1
ATOM 2401 N N . PRO A 1 300 ? 23.964 24.827 -14.904 1.00 81.31 300 PRO A N 1
ATOM 2402 C CA . PRO A 1 300 ? 24.123 26.121 -15.570 1.00 81.31 300 PRO A CA 1
ATOM 2403 C C . PRO A 1 300 ? 24.868 26.028 -16.906 1.00 81.31 300 PRO A C 1
ATOM 2405 O O . PRO A 1 300 ? 24.483 26.690 -17.861 1.00 81.31 300 PRO A O 1
ATOM 2408 N N . LYS A 1 301 ? 25.879 25.153 -17.020 1.00 80.56 301 LYS A N 1
ATOM 2409 C CA . LYS A 1 301 ? 26.649 24.980 -18.267 1.00 80.56 301 LYS A CA 1
ATOM 2410 C C . LYS A 1 301 ? 25.794 24.455 -19.420 1.00 80.56 301 LYS A C 1
ATOM 2412 O O . LYS A 1 301 ? 25.936 24.921 -20.547 1.00 80.56 301 LYS A O 1
ATOM 2417 N N . LEU A 1 302 ? 24.924 23.475 -19.153 1.00 77.50 302 LEU A N 1
ATOM 2418 C CA . LEU A 1 302 ? 24.027 22.946 -20.180 1.00 77.50 302 LEU A CA 1
ATOM 2419 C C . LEU A 1 302 ? 22.946 23.972 -20.528 1.00 77.50 302 LEU A C 1
ATOM 2421 O O . LEU A 1 302 ? 22.668 24.185 -21.705 1.00 77.50 302 LEU A O 1
ATOM 2425 N N . THR A 1 303 ? 22.397 24.642 -19.513 1.00 81.75 303 THR A N 1
ATOM 2426 C CA . THR A 1 303 ? 21.410 25.713 -19.697 1.00 81.75 303 THR A CA 1
ATOM 2427 C C . THR A 1 303 ? 21.963 26.813 -20.607 1.00 81.75 303 THR A C 1
ATOM 2429 O O . THR A 1 303 ? 21.327 27.172 -21.593 1.00 81.75 303 THR A O 1
ATOM 2432 N N . GLU A 1 304 ? 23.184 27.287 -20.342 1.00 84.31 304 GLU A N 1
ATOM 2433 C CA . GLU A 1 304 ? 23.883 28.274 -21.171 1.00 84.31 304 GLU A CA 1
ATOM 2434 C C . GLU A 1 304 ? 24.097 27.772 -22.608 1.00 84.31 304 GLU A C 1
ATOM 2436 O O . GLU A 1 304 ? 23.762 28.476 -23.562 1.00 84.31 304 GLU A O 1
ATOM 2441 N N . LYS A 1 305 ? 24.591 26.535 -22.776 1.00 79.12 305 LYS A N 1
ATOM 2442 C CA . LYS A 1 305 ? 24.791 25.909 -24.097 1.00 79.12 305 LYS A CA 1
ATOM 2443 C C . LYS A 1 305 ? 23.499 25.851 -24.918 1.00 79.12 305 LYS A C 1
ATOM 2445 O O . LYS A 1 305 ? 23.527 26.125 -26.118 1.00 79.12 305 LYS A O 1
ATOM 2450 N N . LEU A 1 306 ? 22.389 25.468 -24.292 1.00 78.19 306 LEU A N 1
ATOM 2451 C CA . LEU A 1 306 ? 21.098 25.324 -24.961 1.00 78.19 306 LEU A CA 1
ATOM 2452 C C . LEU A 1 306 ? 20.478 26.689 -25.296 1.00 78.19 306 LEU A C 1
ATOM 2454 O O . LEU A 1 306 ? 20.022 26.874 -26.423 1.00 78.19 306 LEU A O 1
ATOM 2458 N N . LEU A 1 307 ? 20.540 27.661 -24.379 1.00 79.19 307 LEU A N 1
ATOM 2459 C CA . LEU A 1 307 ? 20.078 29.038 -24.606 1.00 79.19 307 LEU A CA 1
ATOM 2460 C C . LEU A 1 307 ? 20.848 29.747 -25.727 1.00 79.19 307 LEU A C 1
ATOM 2462 O O . LEU A 1 307 ? 20.258 30.485 -26.511 1.00 79.19 307 LEU A O 1
ATOM 2466 N N . ALA A 1 308 ? 22.157 29.500 -25.843 1.00 79.19 308 ALA A N 1
ATOM 2467 C CA . ALA A 1 308 ? 22.980 30.082 -26.903 1.00 79.19 308 ALA A CA 1
ATOM 2468 C C . ALA A 1 308 ? 22.555 29.636 -28.315 1.00 79.19 308 ALA A C 1
ATOM 2470 O O . ALA A 1 308 ? 22.829 30.340 -29.287 1.00 79.19 308 ALA A O 1
ATOM 2471 N N . ARG A 1 309 ? 21.906 28.470 -28.443 1.00 71.31 309 ARG A N 1
ATOM 2472 C CA . ARG A 1 309 ? 21.427 27.936 -29.725 1.00 71.31 309 ARG A CA 1
ATOM 2473 C C . ARG A 1 309 ? 19.975 28.287 -30.026 1.00 71.31 309 ARG A C 1
ATOM 2475 O O . ARG A 1 309 ? 19.636 28.401 -31.200 1.00 71.31 309 ARG A O 1
ATOM 2482 N N . ASN A 1 310 ? 19.143 28.493 -29.005 1.00 67.31 310 ASN A N 1
ATOM 2483 C CA . ASN A 1 310 ? 17.768 28.931 -29.191 1.00 67.31 310 ASN A CA 1
ATOM 2484 C C . ASN A 1 310 ? 17.356 30.014 -28.185 1.00 67.31 310 ASN A C 1
ATOM 2486 O O . ASN A 1 310 ? 17.090 29.744 -27.016 1.00 67.31 310 ASN A O 1
ATOM 2490 N N . ALA A 1 311 ? 17.230 31.242 -28.689 1.00 63.12 311 ALA A N 1
ATOM 2491 C CA . ALA A 1 311 ? 16.798 32.403 -27.919 1.00 63.12 311 ALA A CA 1
ATOM 2492 C C . ALA A 1 311 ? 15.266 32.511 -27.756 1.00 63.12 311 ALA A C 1
ATOM 2494 O O . ALA A 1 311 ? 14.796 33.470 -27.151 1.00 63.12 311 ALA A O 1
ATOM 2495 N N . SER A 1 312 ? 14.475 31.570 -28.294 1.00 65.38 312 SER A N 1
ATOM 2496 C CA . SER A 1 312 ? 13.005 31.582 -28.211 1.00 65.38 312 SER A CA 1
ATOM 2497 C C . SER A 1 312 ? 12.439 30.932 -26.940 1.00 65.38 312 SER A C 1
ATOM 2499 O O . SER A 1 312 ? 11.235 30.678 -26.883 1.00 65.38 312 SER A O 1
ATOM 2501 N N . LEU A 1 313 ? 13.283 30.605 -25.953 1.00 70.12 313 LEU A N 1
ATOM 2502 C CA . LEU A 1 313 ? 12.844 30.038 -24.676 1.00 70.12 313 LEU A CA 1
ATOM 2503 C C . LEU A 1 313 ? 11.964 31.045 -23.925 1.00 70.12 313 LEU A C 1
ATOM 2505 O O . LEU A 1 313 ? 12.375 32.189 -23.747 1.00 70.12 313 LEU A O 1
ATOM 2509 N N . GLN A 1 314 ? 10.795 30.605 -23.451 1.00 74.75 314 GLN A N 1
ATOM 2510 C CA . GLN A 1 314 ? 9.933 31.405 -22.578 1.00 74.75 314 GLN A CA 1
ATOM 2511 C C . GLN A 1 314 ? 10.031 30.926 -21.125 1.00 74.75 314 GLN A C 1
ATOM 2513 O O . GLN A 1 314 ? 9.882 29.738 -20.843 1.00 74.75 314 GLN A O 1
ATOM 2518 N N . VAL A 1 315 ? 10.234 31.845 -20.183 1.00 78.31 315 VAL A N 1
ATOM 2519 C CA . VAL A 1 315 ? 10.291 31.549 -18.745 1.00 78.31 315 VAL A CA 1
ATOM 2520 C C . VAL A 1 315 ? 8.874 31.571 -18.159 1.00 78.31 315 VAL A C 1
ATOM 2522 O O . VAL A 1 315 ? 8.338 32.618 -17.786 1.00 78.31 315 VAL A O 1
ATOM 2525 N N . THR A 1 316 ? 8.244 30.397 -18.070 1.00 81.94 316 THR A N 1
ATOM 2526 C CA . THR A 1 316 ? 6.885 30.209 -17.517 1.00 81.94 316 THR A CA 1
ATOM 2527 C C . THR A 1 316 ? 6.887 29.790 -16.036 1.00 81.94 316 THR A C 1
ATOM 2529 O O . THR A 1 316 ? 7.930 29.431 -15.491 1.00 81.94 316 THR A O 1
ATOM 2532 N N . ASP A 1 317 ? 5.717 29.812 -15.378 1.00 80.69 317 ASP A N 1
ATOM 2533 C CA . ASP A 1 317 ? 5.546 29.341 -13.988 1.00 80.69 317 ASP A CA 1
ATOM 2534 C C . ASP A 1 317 ? 5.924 27.868 -13.875 1.00 80.69 317 ASP A C 1
ATOM 2536 O O . ASP A 1 317 ? 6.695 27.511 -12.996 1.00 80.69 317 ASP A O 1
ATOM 2540 N N . ASP A 1 318 ? 5.464 27.040 -14.815 1.00 81.88 318 ASP A N 1
ATOM 2541 C CA . ASP A 1 318 ? 5.801 25.616 -14.889 1.00 81.88 318 ASP A CA 1
ATOM 2542 C C . ASP A 1 318 ? 7.315 25.380 -14.966 1.00 81.88 318 ASP A C 1
ATOM 2544 O O . ASP A 1 318 ? 7.845 24.440 -14.374 1.00 81.88 318 ASP A O 1
ATOM 2548 N N . THR A 1 319 ? 8.014 26.245 -15.701 1.00 81.31 319 THR A N 1
ATOM 2549 C CA . THR A 1 319 ? 9.459 26.150 -15.941 1.00 81.31 319 THR A CA 1
ATOM 2550 C C . THR A 1 319 ? 10.239 26.554 -14.683 1.00 81.31 319 THR A C 1
ATOM 2552 O O . THR A 1 319 ? 11.189 25.875 -14.295 1.00 81.31 319 THR A O 1
ATOM 2555 N N . LEU A 1 320 ? 9.795 27.601 -13.975 1.00 86.44 320 LEU A N 1
ATOM 2556 C CA . LEU A 1 320 ? 10.359 28.013 -12.682 1.00 86.44 320 LEU A CA 1
ATOM 2557 C C . LEU A 1 320 ? 10.029 27.030 -11.550 1.00 86.44 320 LEU A C 1
ATOM 2559 O O . LEU A 1 320 ? 10.874 26.769 -10.696 1.00 86.44 320 LEU A O 1
ATOM 2563 N N . GLU A 1 321 ? 8.820 26.472 -11.540 1.00 87.38 321 GLU A N 1
ATOM 2564 C CA . GLU A 1 321 ? 8.421 25.423 -10.607 1.00 87.38 321 GLU A CA 1
ATOM 2565 C C . GLU A 1 321 ? 9.346 24.215 -10.745 1.00 87.38 321 GLU A C 1
ATOM 2567 O O . GLU A 1 321 ? 9.930 23.769 -9.757 1.00 87.38 321 GLU A O 1
ATOM 2572 N N . HIS A 1 322 ? 9.531 23.725 -11.973 1.00 83.94 322 HIS A N 1
ATOM 2573 C CA . HIS A 1 322 ? 10.411 22.595 -12.234 1.00 83.94 322 HIS A CA 1
ATOM 2574 C C . HIS A 1 322 ? 11.867 22.912 -11.846 1.00 83.94 322 HIS A C 1
ATOM 2576 O O . HIS A 1 322 ? 12.500 22.116 -11.154 1.00 83.94 322 HIS A O 1
ATOM 2582 N N . LEU A 1 323 ? 12.371 24.110 -12.178 1.00 86.25 323 LEU A N 1
ATOM 2583 C CA . LEU A 1 323 ? 13.694 24.571 -11.746 1.00 86.25 323 LEU A CA 1
ATOM 2584 C C . LEU A 1 323 ? 13.873 24.448 -10.227 1.00 86.25 323 LEU A C 1
ATOM 2586 O O . LEU A 1 323 ? 14.801 23.789 -9.768 1.00 86.25 323 LEU A O 1
ATOM 2590 N N . PHE A 1 324 ? 13.011 25.086 -9.432 1.00 88.56 324 PHE A N 1
ATOM 2591 C CA . PHE A 1 324 ? 13.241 25.193 -7.989 1.00 88.56 324 PHE A CA 1
ATOM 2592 C C . PHE A 1 324 ? 12.923 23.916 -7.212 1.00 88.56 324 PHE A C 1
ATOM 2594 O O . PHE A 1 324 ? 13.524 23.704 -6.160 1.00 88.56 324 PHE A O 1
ATOM 2601 N N . ARG A 1 325 ? 12.057 23.039 -7.736 1.00 86.12 325 ARG A N 1
ATOM 2602 C CA . ARG A 1 325 ? 11.810 21.721 -7.130 1.00 86.12 325 ARG A CA 1
ATOM 2603 C C . ARG A 1 325 ? 13.023 20.793 -7.228 1.00 86.12 325 ARG A C 1
ATOM 2605 O O . ARG A 1 325 ? 13.294 20.045 -6.287 1.00 86.12 325 ARG A O 1
ATOM 2612 N N . TYR A 1 326 ? 13.737 20.836 -8.353 1.00 79.25 326 TYR A N 1
ATOM 2613 C CA . TYR A 1 326 ? 14.720 19.807 -8.703 1.00 79.25 326 TYR A CA 1
ATOM 2614 C C . TYR A 1 326 ? 16.171 20.300 -8.795 1.00 79.25 326 TYR A C 1
ATOM 2616 O O . TYR A 1 326 ? 17.089 19.484 -8.871 1.00 79.25 326 TYR A O 1
ATOM 2624 N N . VAL A 1 327 ? 16.424 21.613 -8.767 1.00 79.94 327 VAL A N 1
ATOM 2625 C CA . VAL A 1 327 ? 17.796 22.136 -8.771 1.00 79.94 327 VAL A CA 1
ATOM 2626 C C . VAL A 1 327 ? 18.546 21.726 -7.504 1.00 79.94 327 VAL A C 1
ATOM 2628 O O . VAL A 1 327 ? 18.117 21.976 -6.385 1.00 79.94 327 VAL A O 1
ATOM 2631 N N . THR A 1 328 ? 19.717 21.122 -7.677 1.00 71.19 328 THR A N 1
ATOM 2632 C CA . THR A 1 328 ? 20.431 20.441 -6.586 1.00 71.19 328 THR A CA 1
ATOM 2633 C C . THR A 1 328 ? 21.034 21.366 -5.530 1.00 71.19 328 THR A C 1
ATOM 2635 O O . THR A 1 328 ? 21.240 20.943 -4.396 1.00 71.19 328 THR A O 1
ATOM 2638 N N . THR A 1 329 ? 21.358 22.617 -5.876 1.00 84.81 329 THR A N 1
ATOM 2639 C CA . THR A 1 329 ? 21.970 23.572 -4.939 1.00 84.81 329 THR A CA 1
ATOM 2640 C C . THR A 1 329 ? 21.489 24.999 -5.180 1.00 84.81 329 THR A C 1
ATOM 2642 O O . THR A 1 329 ? 21.213 25.394 -6.317 1.00 84.81 329 THR A O 1
ATOM 2645 N N . ALA A 1 330 ? 21.487 25.810 -4.119 1.00 87.19 330 ALA A N 1
ATOM 2646 C CA . ALA A 1 330 ? 21.189 27.238 -4.198 1.00 87.19 330 ALA A CA 1
ATOM 2647 C C . ALA A 1 330 ? 22.142 27.965 -5.156 1.00 87.19 330 ALA A C 1
ATOM 2649 O O . ALA A 1 330 ? 21.725 28.863 -5.884 1.00 87.19 330 ALA A O 1
ATOM 2650 N N . GLN A 1 331 ? 23.415 27.560 -5.198 1.00 88.38 331 GLN A N 1
ATOM 2651 C CA . GLN A 1 331 ? 24.394 28.149 -6.106 1.00 88.38 331 GLN A CA 1
ATOM 2652 C C . GLN A 1 331 ? 24.066 27.844 -7.574 1.00 88.38 331 GLN A C 1
ATOM 2654 O O . GLN A 1 331 ? 24.029 28.769 -8.382 1.00 88.38 331 GLN A O 1
ATOM 2659 N N . ASN A 1 332 ? 23.727 26.592 -7.902 1.00 86.12 332 ASN A N 1
ATOM 2660 C CA . ASN A 1 332 ? 23.266 26.232 -9.247 1.00 86.12 332 ASN A CA 1
ATOM 2661 C C . ASN A 1 332 ? 22.004 27.011 -9.629 1.00 86.12 332 ASN A C 1
ATOM 2663 O O . ASN A 1 332 ? 21.909 27.492 -10.755 1.00 86.12 332 ASN A O 1
ATOM 2667 N N . ALA A 1 333 ? 21.066 27.188 -8.693 1.00 89.62 333 ALA A N 1
ATOM 2668 C CA . ALA A 1 333 ? 19.868 27.989 -8.920 1.00 89.62 333 ALA A CA 1
ATOM 2669 C C . ALA A 1 333 ? 20.220 29.448 -9.251 1.00 89.62 333 ALA A C 1
ATOM 2671 O O . ALA A 1 333 ? 19.723 29.987 -10.238 1.00 89.62 333 ALA A O 1
ATOM 2672 N N . LYS A 1 334 ? 21.127 30.080 -8.490 1.00 91.62 334 LYS A N 1
ATOM 2673 C CA . LYS A 1 334 ? 21.616 31.442 -8.780 1.00 91.62 334 LYS A CA 1
ATOM 2674 C C . LYS A 1 334 ? 22.282 31.524 -10.151 1.00 91.62 334 LYS A C 1
ATOM 2676 O O . LYS A 1 334 ? 22.042 32.481 -10.882 1.00 91.62 334 LYS A O 1
ATOM 2681 N N . ASP A 1 335 ? 23.113 30.547 -10.499 1.00 90.50 335 ASP A N 1
ATOM 2682 C CA . ASP A 1 335 ? 23.830 30.525 -11.775 1.00 90.50 335 ASP A CA 1
ATOM 2683 C C . ASP A 1 335 ? 22.865 30.352 -12.957 1.00 90.50 335 ASP A C 1
ATOM 2685 O O . ASP A 1 335 ? 22.973 31.085 -13.938 1.00 90.50 335 ASP A O 1
ATOM 2689 N N . ILE A 1 336 ? 21.858 29.482 -12.833 1.00 89.12 336 ILE A N 1
ATOM 2690 C CA . ILE A 1 336 ? 20.789 29.334 -13.831 1.00 89.12 336 ILE A CA 1
ATOM 2691 C C . ILE A 1 336 ? 19.965 30.622 -13.940 1.00 89.12 336 ILE A C 1
ATOM 2693 O O . ILE A 1 336 ? 19.733 31.097 -15.049 1.00 89.12 336 ILE A O 1
ATOM 2697 N N . ILE A 1 337 ? 19.586 31.250 -12.820 1.00 90.56 337 ILE A N 1
ATOM 2698 C CA . ILE A 1 337 ? 18.891 32.548 -12.836 1.00 90.56 337 ILE A CA 1
ATOM 2699 C C . ILE A 1 337 ? 19.714 33.581 -13.614 1.00 90.56 337 ILE A C 1
ATOM 2701 O O . ILE A 1 337 ? 19.146 34.324 -14.409 1.00 90.56 337 ILE A O 1
ATOM 2705 N N . ARG A 1 338 ? 21.048 33.607 -13.469 1.00 90.88 338 ARG A N 1
ATOM 2706 C CA . ARG A 1 338 ? 21.910 34.509 -14.255 1.00 90.88 338 ARG A CA 1
ATOM 2707 C C . ARG A 1 338 ? 21.868 34.227 -15.753 1.00 90.88 338 ARG A C 1
ATOM 2709 O O . ARG A 1 338 ? 21.934 35.185 -16.518 1.00 90.88 338 ARG A O 1
ATOM 2716 N N . CYS A 1 339 ? 21.736 32.968 -16.167 1.00 88.25 339 CYS A N 1
ATOM 2717 C CA . CYS A 1 339 ? 21.522 32.613 -17.572 1.00 88.25 339 CYS A CA 1
ATOM 2718 C C . CYS A 1 339 ? 20.157 33.094 -18.091 1.00 88.25 339 CYS A C 1
ATOM 2720 O O . CYS A 1 339 ? 20.048 33.431 -19.265 1.00 88.25 339 CYS A O 1
ATOM 2722 N N . LEU A 1 340 ? 19.135 33.148 -17.228 1.00 87.62 340 LEU A N 1
ATOM 2723 C CA . LEU A 1 340 ? 17.777 33.581 -17.578 1.00 87.62 340 LEU A CA 1
ATOM 2724 C C . LEU A 1 340 ? 17.587 35.106 -17.544 1.00 87.62 340 LEU A C 1
ATOM 2726 O O . LEU A 1 340 ? 16.741 35.622 -18.266 1.00 87.62 340 LEU A O 1
ATOM 2730 N N . LEU A 1 341 ? 18.377 35.840 -16.748 1.00 87.75 341 LEU A N 1
ATOM 2731 C CA . LEU A 1 341 ? 18.296 37.306 -16.615 1.00 87.75 341 LEU A CA 1
ATOM 2732 C C . LEU A 1 341 ? 18.270 38.090 -17.947 1.00 87.75 341 LEU A C 1
ATOM 2734 O O . LEU A 1 341 ? 17.578 39.106 -17.994 1.00 87.75 341 LEU A O 1
ATOM 2738 N N . PRO A 1 342 ? 19.010 37.704 -19.007 1.00 86.38 342 PRO A N 1
ATOM 2739 C CA . PRO A 1 342 ? 19.001 38.425 -20.280 1.00 86.38 342 PRO A CA 1
ATOM 2740 C C . PRO A 1 342 ? 17.735 38.211 -21.123 1.00 86.38 342 PRO A C 1
ATOM 2742 O O . PRO A 1 342 ? 17.576 38.898 -22.133 1.00 86.38 342 PRO A O 1
ATOM 2745 N N . LEU A 1 343 ? 16.869 37.256 -20.763 1.00 84.06 343 LEU A N 1
ATOM 2746 C CA . LEU A 1 343 ? 15.669 36.942 -21.536 1.00 84.06 343 LEU A CA 1
ATOM 2747 C C . LEU A 1 343 ? 14.609 38.049 -21.379 1.00 84.06 343 LEU A C 1
ATOM 2749 O O . LEU A 1 343 ? 14.399 38.555 -20.273 1.00 84.06 343 LEU A O 1
ATOM 2753 N N . PRO A 1 344 ? 13.925 38.444 -22.470 1.00 77.88 344 PRO A N 1
ATOM 2754 C CA . PRO A 1 344 ? 13.021 39.597 -22.474 1.00 77.88 344 PRO A CA 1
ATOM 2755 C C . PRO A 1 344 ? 11.754 39.406 -21.624 1.00 77.88 344 PRO A C 1
ATOM 2757 O O . PRO A 1 344 ? 11.114 40.389 -21.260 1.00 77.88 344 PRO A O 1
ATOM 2760 N N . ASP A 1 345 ? 11.384 38.165 -21.316 1.00 79.62 345 ASP A N 1
ATOM 2761 C CA . ASP A 1 345 ? 10.201 37.771 -20.548 1.00 79.62 345 ASP A CA 1
ATOM 2762 C C . ASP A 1 345 ? 10.517 37.376 -19.092 1.00 79.62 345 ASP A C 1
ATOM 2764 O O . ASP A 1 345 ? 9.621 36.968 -18.348 1.00 79.62 345 ASP A O 1
ATOM 2768 N N . PHE A 1 346 ? 11.770 37.528 -18.647 1.00 83.88 346 PHE A N 1
ATOM 2769 C CA . PHE A 1 346 ? 12.157 37.240 -17.269 1.00 83.88 346 PHE A CA 1
ATOM 2770 C C . PHE A 1 346 ? 11.521 38.234 -16.280 1.00 83.88 346 PHE A C 1
ATOM 2772 O O . PHE A 1 346 ? 11.713 39.449 -16.365 1.00 83.88 346 PHE A O 1
ATOM 2779 N N . VAL A 1 347 ? 10.815 37.711 -15.270 1.00 83.94 347 VAL A N 1
ATOM 2780 C CA . VAL A 1 347 ? 10.171 38.512 -14.216 1.00 83.94 347 VAL A CA 1
ATOM 2781 C C . VAL A 1 347 ? 10.771 38.176 -12.846 1.00 83.94 347 VAL A C 1
ATOM 2783 O O . VAL A 1 347 ? 10.591 37.077 -12.312 1.00 83.94 347 VAL A O 1
ATOM 2786 N N . ALA A 1 348 ? 11.454 39.152 -12.237 1.00 84.12 348 ALA A N 1
ATOM 2787 C CA . ALA A 1 348 ? 12.140 38.976 -10.952 1.00 84.12 348 ALA A CA 1
ATOM 2788 C C . ALA A 1 348 ? 11.178 38.652 -9.793 1.00 84.12 348 ALA A C 1
ATOM 2790 O O . ALA A 1 348 ? 11.457 37.756 -8.997 1.00 84.12 348 ALA A O 1
ATOM 2791 N N . SER A 1 349 ? 10.023 39.325 -9.717 1.00 83.50 349 SER A N 1
ATOM 2792 C CA . SER A 1 349 ? 9.012 39.071 -8.679 1.00 83.50 349 SER A CA 1
ATOM 2793 C C . SER A 1 349 ? 8.422 37.659 -8.771 1.00 83.50 349 SER A C 1
ATOM 2795 O O . SER A 1 349 ? 8.309 36.977 -7.756 1.00 83.50 349 SER A O 1
ATOM 2797 N N . ARG A 1 350 ? 8.133 37.178 -9.986 1.00 85.62 350 ARG A N 1
ATOM 2798 C CA . ARG A 1 350 ? 7.664 35.807 -10.255 1.00 85.62 350 ARG A CA 1
ATOM 2799 C C . ARG A 1 350 ? 8.685 34.761 -9.808 1.00 85.62 350 ARG A C 1
ATOM 2801 O O . ARG A 1 350 ? 8.330 33.769 -9.175 1.00 85.62 350 ARG A O 1
ATOM 2808 N N . THR A 1 351 ? 9.960 35.016 -10.093 1.00 88.69 351 THR A N 1
ATOM 2809 C CA . THR A 1 351 ? 11.072 34.147 -9.684 1.00 88.69 351 THR A CA 1
ATOM 2810 C C . THR A 1 351 ? 11.193 34.088 -8.161 1.00 88.69 351 THR A C 1
ATOM 2812 O O . THR A 1 351 ? 11.294 33.000 -7.603 1.00 88.69 351 THR A O 1
ATOM 2815 N N . PHE A 1 352 ? 11.098 35.231 -7.475 1.00 90.38 352 PHE A N 1
ATOM 2816 C CA . PHE A 1 352 ? 11.106 35.300 -6.010 1.00 90.38 352 PHE A CA 1
ATOM 2817 C C . PHE A 1 352 ? 9.956 34.499 -5.374 1.00 90.38 352 PHE A C 1
ATOM 2819 O O . PHE A 1 352 ? 10.192 33.678 -4.489 1.00 90.38 352 PHE A O 1
ATOM 2826 N N . ILE A 1 353 ? 8.723 34.669 -5.865 1.00 90.50 353 ILE A N 1
ATOM 2827 C CA . ILE A 1 353 ? 7.561 33.896 -5.396 1.00 90.50 353 ILE A CA 1
ATOM 2828 C C . ILE A 1 353 ? 7.753 32.392 -5.646 1.00 90.50 353 ILE A C 1
ATOM 2830 O O . ILE A 1 353 ? 7.436 31.576 -4.780 1.00 90.50 353 ILE A O 1
ATOM 2834 N N . SER A 1 354 ? 8.321 32.018 -6.795 1.00 90.94 354 SER A N 1
ATOM 2835 C CA . SER A 1 354 ? 8.590 30.616 -7.136 1.00 90.94 354 SER A CA 1
ATOM 2836 C C . SER A 1 354 ? 9.637 29.980 -6.214 1.00 90.94 354 SER A C 1
ATOM 2838 O O . SER A 1 354 ? 9.442 28.844 -5.788 1.00 90.94 354 SER A O 1
ATOM 2840 N N . VAL A 1 355 ? 10.694 30.713 -5.831 1.00 92.12 355 VAL A N 1
ATOM 2841 C CA . VAL A 1 355 ? 11.668 30.254 -4.819 1.00 92.12 355 VAL A CA 1
ATOM 2842 C C . VAL A 1 355 ? 10.962 29.958 -3.503 1.00 92.12 355 VAL A C 1
ATOM 2844 O O . VAL A 1 355 ? 11.086 28.855 -2.978 1.00 92.12 355 VAL A O 1
ATOM 2847 N N . LEU A 1 356 ? 10.178 30.915 -2.996 1.00 92.25 356 LEU A N 1
ATOM 2848 C CA . LEU A 1 356 ? 9.463 30.752 -1.730 1.00 92.25 356 LEU A CA 1
ATOM 2849 C C . LEU A 1 356 ? 8.540 29.536 -1.750 1.00 92.25 356 LEU A C 1
ATOM 2851 O O . LEU A 1 356 ? 8.443 28.842 -0.746 1.00 92.25 356 LEU A O 1
ATOM 2855 N N . LYS A 1 357 ? 7.880 29.272 -2.881 1.00 91.44 357 LYS A N 1
ATOM 2856 C CA . LYS A 1 357 ? 6.878 28.213 -3.017 1.00 91.44 357 LYS A CA 1
ATOM 2857 C C . LYS A 1 357 ? 7.464 26.817 -3.237 1.00 91.44 357 LYS A C 1
ATOM 2859 O O . LYS A 1 357 ? 6.894 25.849 -2.740 1.00 91.44 357 LYS A O 1
ATOM 2864 N N . PHE A 1 358 ? 8.557 26.705 -3.991 1.00 90.88 358 PHE A N 1
ATOM 2865 C CA . PHE A 1 358 ? 8.995 25.424 -4.557 1.00 90.88 358 PHE A CA 1
ATOM 2866 C C . PHE A 1 358 ? 10.419 25.002 -4.196 1.00 90.88 358 PHE A C 1
ATOM 2868 O O . PHE A 1 358 ? 10.751 23.835 -4.393 1.00 90.88 358 PHE A O 1
ATOM 2875 N N . TYR A 1 359 ? 11.260 25.911 -3.695 1.00 89.88 359 TYR A N 1
ATOM 2876 C CA . TYR A 1 359 ? 12.635 25.567 -3.351 1.00 89.88 359 TYR A CA 1
ATOM 2877 C C . TYR A 1 359 ? 12.689 24.785 -2.033 1.00 89.88 359 TYR A C 1
ATOM 2879 O O . TYR A 1 359 ? 12.384 25.328 -0.970 1.00 89.88 359 TYR A O 1
ATOM 2887 N N . ASP A 1 360 ? 13.100 23.518 -2.129 1.00 84.00 360 ASP A N 1
ATOM 2888 C CA . ASP A 1 360 ? 13.103 22.543 -1.027 1.00 84.00 360 ASP A CA 1
ATOM 2889 C C . ASP A 1 360 ? 14.491 21.884 -0.808 1.00 84.00 360 ASP A C 1
ATOM 2891 O O . ASP A 1 360 ? 14.596 20.867 -0.124 1.00 84.00 360 ASP A O 1
ATOM 2895 N N . GLN A 1 361 ? 15.563 22.430 -1.401 1.00 76.94 361 GLN A N 1
ATOM 2896 C CA . GLN A 1 361 ? 16.880 21.775 -1.496 1.00 76.94 361 GLN A CA 1
ATOM 2897 C C . GLN A 1 361 ? 17.965 22.468 -0.643 1.00 76.94 361 GLN A C 1
ATOM 2899 O O . GLN A 1 361 ? 18.022 23.694 -0.553 1.00 76.94 361 GLN A O 1
ATOM 2904 N N . GLY A 1 362 ? 18.897 21.695 -0.073 1.00 71.44 362 GLY A N 1
ATOM 2905 C CA . GLY A 1 362 ? 20.026 22.217 0.717 1.00 71.44 362 GLY A CA 1
ATOM 2906 C C . GLY A 1 362 ? 19.699 22.534 2.186 1.00 71.44 362 GLY A C 1
ATOM 2907 O O . GLY A 1 362 ? 18.718 22.041 2.737 1.00 71.44 362 GLY A O 1
ATOM 2908 N N . ASP A 1 363 ? 20.564 23.310 2.846 1.00 83.25 363 ASP A N 1
ATOM 2909 C CA . ASP A 1 363 ? 20.364 23.762 4.231 1.00 83.25 363 ASP A CA 1
ATOM 2910 C C . ASP A 1 363 ? 19.614 25.108 4.320 1.00 83.25 363 ASP A C 1
ATOM 2912 O O . ASP A 1 363 ? 19.380 25.797 3.323 1.00 83.25 363 ASP A O 1
ATOM 2916 N N . GLU A 1 364 ? 19.211 25.478 5.542 1.00 88.06 364 GLU A N 1
ATOM 2917 C CA . GLU A 1 364 ? 18.445 26.705 5.801 1.00 88.06 364 GLU A CA 1
ATOM 2918 C C . GLU A 1 364 ? 19.196 27.980 5.384 1.00 88.06 364 GLU A C 1
ATOM 2920 O O . GLU A 1 364 ? 18.571 28.933 4.918 1.00 88.06 364 GLU A O 1
ATOM 2925 N N . GLU A 1 365 ? 20.522 28.010 5.530 1.00 88.56 365 GLU A N 1
ATOM 2926 C CA . GLU A 1 365 ? 21.343 29.184 5.216 1.00 88.56 365 GLU A CA 1
ATOM 2927 C C . GLU A 1 365 ? 21.366 29.448 3.708 1.00 88.56 365 GLU A C 1
ATOM 2929 O O . GLU A 1 365 ? 21.064 30.556 3.263 1.00 88.56 365 GLU A O 1
ATOM 2934 N N . ASN A 1 366 ? 21.613 28.409 2.911 1.00 88.62 366 ASN A N 1
ATOM 2935 C CA . ASN A 1 366 ? 21.626 28.496 1.454 1.00 88.62 366 ASN A CA 1
ATOM 2936 C C . ASN A 1 366 ? 20.251 28.868 0.876 1.00 88.62 366 ASN A C 1
ATOM 2938 O O . ASN A 1 366 ? 20.163 29.647 -0.078 1.00 88.62 366 ASN A O 1
ATOM 2942 N N . ALA A 1 367 ? 19.169 28.336 1.455 1.00 90.25 367 ALA A N 1
ATOM 2943 C CA . ALA A 1 367 ? 17.805 28.672 1.052 1.00 90.25 367 ALA A CA 1
ATOM 2944 C C . ALA A 1 367 ? 17.477 30.152 1.313 1.00 90.25 367 ALA A C 1
ATOM 2946 O O . ALA A 1 367 ? 16.902 30.826 0.453 1.00 90.25 367 ALA A O 1
ATOM 2947 N N . LEU A 1 368 ? 17.878 30.681 2.475 1.00 91.75 368 LEU A N 1
ATOM 2948 C CA . LEU A 1 368 ? 17.723 32.100 2.796 1.00 91.75 368 LEU A CA 1
ATOM 2949 C C . LEU A 1 368 ? 18.581 32.986 1.892 1.00 91.75 368 LEU A C 1
ATOM 2951 O O . LEU A 1 368 ? 18.092 34.004 1.412 1.00 91.75 368 LEU A O 1
ATOM 2955 N N . GLU A 1 369 ? 19.815 32.587 1.595 1.00 91.31 369 GLU A N 1
ATOM 2956 C CA . GLU A 1 369 ? 20.689 33.344 0.699 1.00 91.31 369 GLU A CA 1
ATOM 2957 C C . GLU A 1 369 ? 20.117 33.414 -0.731 1.00 91.31 369 GLU A C 1
ATOM 2959 O O . GLU A 1 369 ? 20.192 34.450 -1.393 1.00 91.31 369 GLU A O 1
ATOM 2964 N N . LEU A 1 370 ? 19.500 32.331 -1.223 1.00 91.81 370 LEU A N 1
ATOM 2965 C CA . LEU A 1 370 ? 18.796 32.323 -2.511 1.00 91.81 370 LEU A CA 1
ATOM 2966 C C . LEU A 1 370 ? 17.547 33.219 -2.488 1.00 91.81 370 LEU A C 1
ATOM 2968 O O . LEU A 1 370 ? 17.299 33.963 -3.444 1.00 91.81 370 LEU A O 1
ATOM 2972 N N . MET A 1 371 ? 16.775 33.174 -1.401 1.00 91.31 371 MET A N 1
ATOM 2973 C CA . MET A 1 371 ? 15.625 34.054 -1.187 1.00 91.31 371 MET A CA 1
ATOM 2974 C C . MET A 1 371 ? 16.055 35.531 -1.189 1.00 91.31 371 MET A C 1
ATOM 2976 O O . MET A 1 371 ? 15.464 36.344 -1.896 1.00 91.31 371 MET A O 1
ATOM 2980 N N . GLU A 1 372 ? 17.103 35.891 -0.449 1.00 89.62 372 GLU A N 1
ATOM 2981 C CA . GLU A 1 372 ? 17.640 37.256 -0.397 1.00 89.62 372 GLU A CA 1
ATOM 2982 C C . GLU A 1 372 ? 18.204 37.700 -1.750 1.00 89.62 372 GLU A C 1
ATOM 2984 O O . GLU A 1 372 ? 17.952 38.824 -2.195 1.00 89.62 372 GLU A O 1
ATOM 2989 N N . TYR A 1 373 ? 18.910 36.806 -2.449 1.00 91.06 373 TYR A N 1
ATOM 2990 C CA . TYR A 1 373 ? 19.409 37.065 -3.795 1.00 91.06 373 TYR A CA 1
ATOM 2991 C C . TYR A 1 373 ? 18.265 37.393 -4.757 1.00 91.06 373 TYR A C 1
ATOM 2993 O O . TYR A 1 373 ? 18.300 38.434 -5.413 1.00 91.06 373 TYR A O 1
ATOM 3001 N N . THR A 1 374 ? 17.227 36.559 -4.814 1.00 89.88 374 THR A N 1
ATOM 3002 C CA . THR A 1 374 ? 16.081 36.787 -5.710 1.00 89.88 374 THR A CA 1
ATOM 3003 C C . THR A 1 374 ? 15.256 38.009 -5.316 1.00 89.88 374 THR A C 1
ATOM 3005 O O . THR A 1 374 ? 14.813 38.746 -6.197 1.00 89.88 374 THR A O 1
ATOM 3008 N N . LEU A 1 375 ? 15.143 38.307 -4.019 1.00 87.19 375 LEU A N 1
ATOM 3009 C CA . LEU A 1 375 ? 14.543 39.548 -3.533 1.00 87.19 375 LEU A CA 1
ATOM 3010 C C . LEU A 1 375 ? 15.324 40.782 -4.010 1.00 87.19 375 LEU A C 1
ATOM 3012 O O . LEU A 1 375 ? 14.721 41.767 -4.431 1.00 87.19 375 LEU A O 1
ATOM 3016 N N . SER A 1 376 ? 16.660 40.726 -4.007 1.00 86.88 376 SER A N 1
ATOM 3017 C CA . SER A 1 376 ? 17.523 41.840 -4.434 1.00 86.88 376 SER A CA 1
ATOM 3018 C C . SER A 1 376 ? 17.409 42.184 -5.927 1.00 86.88 376 SER A C 1
ATOM 3020 O O . SER A 1 376 ? 17.697 43.314 -6.336 1.00 86.88 376 SER A O 1
ATOM 3022 N N . LEU A 1 377 ? 16.963 41.228 -6.751 1.00 84.56 377 LEU A N 1
ATOM 3023 C CA . LEU A 1 377 ? 16.694 41.443 -8.175 1.00 84.56 377 LEU A CA 1
ATOM 3024 C C . LEU A 1 377 ? 15.432 42.297 -8.395 1.00 84.56 377 LEU A C 1
ATOM 3026 O O . LEU A 1 377 ? 15.286 42.924 -9.444 1.00 84.56 377 LEU A O 1
ATOM 3030 N N . ASN A 1 378 ? 14.552 42.385 -7.395 1.00 75.25 378 ASN A N 1
ATOM 3031 C CA . ASN A 1 378 ? 13.321 43.165 -7.430 1.00 75.25 378 ASN A CA 1
ATOM 3032 C C . ASN A 1 378 ? 13.583 44.627 -6.999 1.00 75.25 378 ASN A C 1
ATOM 3034 O O . ASN A 1 378 ? 13.297 45.037 -5.877 1.00 75.25 378 ASN A O 1
ATOM 3038 N N . ARG A 1 379 ? 14.205 45.430 -7.878 1.00 60.50 379 ARG A N 1
ATOM 3039 C CA . ARG A 1 379 ? 14.643 46.815 -7.567 1.00 60.50 379 ARG A CA 1
ATOM 3040 C C . ARG A 1 379 ? 13.515 47.855 -7.486 1.00 60.50 379 ARG A C 1
ATOM 3042 O O . ARG A 1 379 ? 13.779 49.008 -7.149 1.00 60.50 379 ARG A O 1
ATOM 3049 N N . SER A 1 380 ? 12.271 47.483 -7.783 1.00 55.12 380 SER A N 1
ATOM 3050 C CA . SER A 1 380 ? 11.081 48.287 -7.476 1.00 55.12 380 SER A CA 1
ATOM 3051 C C . SER A 1 380 ? 10.546 47.766 -6.145 1.00 55.12 380 SER A C 1
ATOM 3053 O O . SER A 1 380 ? 10.051 46.648 -6.102 1.00 55.12 380 SER A O 1
ATOM 3055 N N . GLY A 1 381 ? 10.750 48.511 -5.052 1.00 50.81 381 GLY A N 1
ATOM 3056 C CA . GLY A 1 381 ? 10.518 48.029 -3.682 1.00 50.81 381 GLY A CA 1
ATOM 3057 C C . GLY A 1 381 ? 9.142 47.380 -3.445 1.00 50.81 381 GLY A C 1
ATOM 3058 O O . GLY A 1 381 ? 8.225 47.579 -4.241 1.00 50.81 381 GLY A O 1
ATOM 3059 N N . PRO A 1 382 ? 8.978 46.618 -2.348 1.00 45.09 382 PRO A N 1
ATOM 3060 C CA . PRO A 1 382 ? 7.775 45.831 -2.104 1.00 45.09 382 PRO A CA 1
ATOM 3061 C C . PRO A 1 382 ? 6.551 46.746 -2.027 1.00 45.09 382 PRO A C 1
ATOM 3063 O O . PRO A 1 382 ? 6.344 47.460 -1.044 1.00 45.09 382 PRO A O 1
ATOM 3066 N N . ALA A 1 383 ? 5.730 46.734 -3.077 1.00 47.47 383 ALA A N 1
ATOM 3067 C CA . ALA A 1 383 ? 4.354 47.174 -2.955 1.00 47.47 383 ALA A CA 1
ATOM 3068 C C . ALA A 1 383 ? 3.682 46.232 -1.952 1.00 47.47 383 ALA A C 1
ATOM 3070 O O . ALA A 1 383 ? 3.931 45.033 -1.959 1.00 47.47 383 ALA A O 1
ATOM 3071 N N . ILE A 1 384 ? 2.843 46.765 -1.072 1.00 46.97 384 ILE A N 1
ATOM 3072 C CA . ILE A 1 384 ? 2.177 46.020 0.009 1.00 46.97 384 ILE A CA 1
ATOM 3073 C C . ILE A 1 384 ? 1.458 44.743 -0.493 1.00 46.97 384 ILE A C 1
ATOM 3075 O O . ILE A 1 384 ? 1.328 43.793 0.273 1.00 46.97 384 ILE A O 1
ATOM 3079 N N . SER A 1 385 ? 1.105 44.660 -1.784 1.00 54.66 385 SER A N 1
ATOM 3080 C CA . SER A 1 385 ? 0.578 43.448 -2.430 1.00 54.66 385 SER A CA 1
ATOM 3081 C C . SER A 1 385 ? 1.546 42.252 -2.436 1.00 54.66 385 SER A C 1
ATOM 3083 O O . SER A 1 385 ? 1.095 41.117 -2.383 1.00 54.66 385 SER A O 1
ATOM 3085 N N . THR A 1 386 ? 2.868 42.458 -2.431 1.00 66.62 386 THR A N 1
ATOM 3086 C CA . THR A 1 386 ? 3.835 41.355 -2.573 1.00 66.62 386 THR A CA 1
ATOM 3087 C C . THR A 1 386 ? 4.131 40.612 -1.274 1.00 66.62 386 THR A C 1
ATOM 3089 O O . THR A 1 386 ? 4.602 39.483 -1.337 1.00 66.62 386 THR A O 1
ATOM 3092 N N . LEU A 1 387 ? 3.926 41.213 -0.091 1.00 77.88 387 LEU A N 1
ATOM 3093 C CA . LEU A 1 387 ? 4.257 40.531 1.172 1.00 77.88 387 LEU A CA 1
ATOM 3094 C C . LEU A 1 387 ? 3.216 39.472 1.530 1.00 77.88 387 LEU A C 1
ATOM 3096 O O . LEU A 1 387 ? 3.590 38.381 1.942 1.00 77.88 387 LEU A O 1
ATOM 3100 N N . GLU A 1 388 ? 1.931 39.779 1.362 1.00 82.25 388 GLU A N 1
ATOM 3101 C CA . GLU A 1 388 ? 0.859 38.806 1.584 1.00 82.25 388 GLU A CA 1
ATOM 3102 C C . GLU A 1 388 ? 0.944 37.670 0.555 1.00 82.25 388 GLU A C 1
ATOM 3104 O O . GLU A 1 388 ? 0.907 36.501 0.927 1.00 82.25 388 GLU A O 1
ATOM 3109 N N . GLU A 1 389 ? 1.221 37.991 -0.715 1.00 86.50 389 GLU A N 1
ATOM 3110 C CA . GLU A 1 389 ? 1.529 36.999 -1.755 1.00 86.50 389 GLU A CA 1
ATOM 3111 C C . GLU A 1 389 ? 2.770 36.150 -1.419 1.00 86.50 389 GLU A C 1
ATOM 3113 O O . GLU A 1 389 ? 2.745 34.928 -1.573 1.00 86.50 389 GLU A O 1
ATOM 3118 N N . ALA A 1 390 ? 3.845 36.763 -0.912 1.00 88.75 390 ALA A N 1
ATOM 3119 C CA . ALA A 1 390 ? 5.054 36.055 -0.490 1.00 88.75 390 ALA A CA 1
ATOM 3120 C C . ALA A 1 390 ? 4.811 35.163 0.733 1.00 88.75 390 ALA A C 1
ATOM 3122 O O . ALA A 1 390 ? 5.337 34.053 0.788 1.00 88.75 390 ALA A O 1
ATOM 3123 N N . LEU A 1 391 ? 4.003 35.613 1.697 1.00 90.75 391 LEU A N 1
ATOM 3124 C CA . LEU A 1 391 ? 3.596 34.805 2.843 1.00 90.75 391 LEU A CA 1
ATOM 3125 C C . LEU A 1 391 ? 2.733 33.631 2.380 1.00 90.75 391 LEU A C 1
ATOM 3127 O O . LEU A 1 391 ? 3.031 32.504 2.757 1.00 90.75 391 LEU A O 1
ATOM 3131 N N . HIS A 1 392 ? 1.750 33.840 1.499 1.00 91.31 392 HIS A N 1
ATOM 3132 C CA . HIS A 1 392 ? 0.977 32.746 0.904 1.00 91.31 392 HIS A CA 1
ATOM 3133 C C . HIS A 1 392 ? 1.875 31.721 0.201 1.00 91.31 392 HIS A C 1
ATOM 3135 O O . HIS A 1 392 ? 1.713 30.519 0.424 1.00 91.31 392 HIS A O 1
ATOM 3141 N N . ALA A 1 393 ? 2.849 32.181 -0.588 1.00 91.38 393 ALA A N 1
ATOM 3142 C CA . ALA A 1 393 ? 3.814 31.318 -1.264 1.00 91.38 393 ALA A CA 1
ATOM 3143 C C . ALA A 1 393 ? 4.689 30.537 -0.270 1.00 91.38 393 ALA A C 1
ATOM 3145 O O . ALA A 1 393 ? 4.770 29.311 -0.356 1.00 91.38 393 ALA A O 1
ATOM 3146 N N . ALA A 1 394 ? 5.274 31.219 0.718 1.00 92.62 394 ALA A N 1
ATOM 3147 C CA . ALA A 1 394 ? 6.084 30.599 1.762 1.00 92.62 394 ALA A CA 1
ATOM 3148 C C . ALA A 1 394 ? 5.284 29.557 2.556 1.00 92.62 394 ALA A C 1
ATOM 3150 O O . ALA A 1 394 ? 5.761 28.453 2.781 1.00 92.62 394 ALA A O 1
ATOM 3151 N N . ILE A 1 395 ? 4.044 29.864 2.936 1.00 91.56 395 ILE A N 1
ATOM 3152 C CA . ILE A 1 395 ? 3.171 28.974 3.712 1.00 91.56 395 ILE A CA 1
ATOM 3153 C C . ILE A 1 395 ? 2.871 27.668 2.967 1.00 91.56 395 ILE A C 1
ATOM 3155 O O . ILE A 1 395 ? 2.788 26.617 3.607 1.00 91.56 395 ILE A O 1
ATOM 3159 N N . THR A 1 396 ? 2.728 27.732 1.637 1.00 90.81 396 THR A N 1
ATOM 3160 C CA . THR A 1 396 ? 2.461 26.565 0.775 1.00 90.81 396 THR A CA 1
ATOM 3161 C C . THR A 1 396 ? 3.684 25.676 0.533 1.00 90.81 396 THR A C 1
ATOM 3163 O O . THR A 1 396 ? 3.548 24.587 -0.022 1.00 90.81 396 THR A O 1
ATOM 3166 N N . ASN A 1 397 ? 4.876 26.117 0.936 1.00 90.88 397 ASN A N 1
ATOM 3167 C CA . ASN A 1 397 ? 6.111 25.377 0.721 1.00 90.88 397 ASN A CA 1
ATOM 3168 C C . ASN A 1 397 ? 6.185 24.112 1.604 1.00 90.88 397 ASN A C 1
ATOM 3170 O O . ASN A 1 397 ? 5.854 24.120 2.793 1.00 90.88 397 ASN A O 1
ATOM 3174 N N . ASN A 1 398 ? 6.663 23.001 1.041 1.00 84.56 398 ASN A N 1
ATOM 3175 C CA . ASN A 1 398 ? 6.682 21.711 1.730 1.00 84.56 398 ASN A CA 1
ATOM 3176 C C . ASN A 1 398 ? 7.720 21.619 2.855 1.00 84.56 398 ASN A C 1
ATOM 3178 O O . ASN A 1 398 ? 7.496 20.885 3.825 1.00 84.56 398 ASN A O 1
ATOM 3182 N N . TRP A 1 399 ? 8.838 22.329 2.738 1.00 87.81 399 TRP A N 1
ATOM 3183 C CA . TRP A 1 399 ? 9.964 22.257 3.666 1.00 87.81 399 TRP A CA 1
ATOM 3184 C C . TRP A 1 399 ? 10.262 23.608 4.329 1.00 87.81 399 TRP A C 1
ATOM 3186 O O . TRP A 1 399 ? 10.258 23.714 5.555 1.00 87.81 399 TRP A O 1
ATOM 3196 N N . GLY A 1 400 ? 10.427 24.659 3.531 1.00 84.75 400 GLY A N 1
ATOM 3197 C CA . GLY A 1 400 ? 10.788 26.014 3.940 1.00 84.75 400 GLY A CA 1
ATOM 3198 C C . GLY A 1 400 ? 9.661 26.851 4.552 1.00 84.75 400 GLY A C 1
ATOM 3199 O O . GLY A 1 400 ? 9.900 28.010 4.885 1.00 84.75 400 GLY A O 1
ATOM 3200 N N . HIS A 1 401 ? 8.452 26.314 4.755 1.00 88.25 401 HIS A N 1
ATOM 3201 C CA . HIS A 1 401 ? 7.299 27.088 5.244 1.00 88.25 401 HIS A CA 1
ATOM 3202 C C . HIS A 1 401 ? 7.559 27.847 6.546 1.00 88.25 401 HIS A C 1
ATOM 3204 O O . HIS A 1 401 ? 7.215 29.023 6.641 1.00 88.25 401 HIS A O 1
ATOM 3210 N N . THR A 1 402 ? 8.204 27.243 7.549 1.00 90.50 402 THR A N 1
ATOM 3211 C CA . THR A 1 402 ? 8.563 27.973 8.779 1.00 90.50 402 THR A CA 1
ATOM 3212 C C . THR A 1 402 ? 9.728 28.934 8.572 1.00 90.50 402 THR A C 1
ATOM 3214 O O . THR A 1 402 ? 9.724 30.031 9.128 1.00 90.50 402 THR A O 1
ATOM 3217 N N . LEU A 1 403 ? 10.726 28.524 7.786 1.00 91.94 403 LEU A N 1
ATOM 3218 C CA . LEU A 1 403 ? 11.958 29.273 7.548 1.00 91.94 403 LEU A CA 1
ATOM 3219 C C . LEU A 1 403 ? 11.669 30.586 6.814 1.00 91.94 403 LEU A C 1
ATOM 3221 O O . LEU A 1 403 ? 11.968 31.669 7.324 1.00 91.94 403 LEU A O 1
ATOM 3225 N N . PHE A 1 404 ? 11.026 30.484 5.652 1.00 92.25 404 PHE A N 1
ATOM 3226 C CA . PHE A 1 404 ? 10.683 31.615 4.803 1.00 92.25 404 PHE A CA 1
ATOM 3227 C C . PHE A 1 404 ? 9.654 32.525 5.467 1.00 92.25 404 PHE A C 1
ATOM 3229 O O . PHE A 1 404 ? 9.861 33.735 5.498 1.00 92.25 404 PHE A O 1
ATOM 3236 N N . THR A 1 405 ? 8.610 31.974 6.100 1.00 92.38 405 THR A N 1
ATOM 3237 C CA . THR A 1 405 ? 7.632 32.791 6.842 1.00 92.38 405 THR A CA 1
ATOM 3238 C C . THR A 1 405 ? 8.319 33.609 7.935 1.00 92.38 405 THR A C 1
ATOM 3240 O O . THR A 1 405 ? 8.129 34.820 8.024 1.00 92.38 405 THR A O 1
ATOM 3243 N N . LYS A 1 406 ? 9.194 32.988 8.737 1.00 91.94 406 LYS A N 1
ATOM 3244 C CA . LYS A 1 406 ? 9.945 33.690 9.787 1.00 91.94 406 LYS A CA 1
ATOM 3245 C C . LYS A 1 406 ? 10.853 34.782 9.219 1.00 91.94 406 LYS A C 1
ATOM 3247 O O . LYS A 1 406 ? 10.970 35.848 9.827 1.00 91.94 406 LYS A O 1
ATOM 3252 N N . ALA A 1 407 ? 11.508 34.530 8.088 1.00 91.00 407 ALA A N 1
ATOM 3253 C CA . ALA A 1 407 ? 12.361 35.513 7.432 1.00 91.00 407 ALA A CA 1
ATOM 3254 C C . ALA A 1 407 ? 11.548 36.704 6.894 1.00 91.00 407 ALA A C 1
ATOM 3256 O O . ALA A 1 407 ? 11.889 37.851 7.179 1.00 91.00 407 ALA A O 1
ATOM 3257 N N . LEU A 1 408 ? 10.420 36.445 6.227 1.00 90.12 408 LEU A N 1
ATOM 3258 C CA . LEU A 1 408 ? 9.504 37.473 5.723 1.00 90.12 408 LEU A CA 1
ATOM 3259 C C . LEU A 1 408 ? 8.929 38.343 6.853 1.00 90.12 408 LEU A C 1
ATOM 3261 O O . LEU A 1 408 ? 8.953 39.570 6.760 1.00 90.12 408 LEU A O 1
ATOM 3265 N N . LEU A 1 409 ? 8.503 37.739 7.968 1.00 88.94 409 LEU A N 1
ATOM 3266 C CA . LEU A 1 409 ? 8.017 38.477 9.143 1.00 88.94 409 LEU A CA 1
ATOM 3267 C C . LEU A 1 409 ? 9.111 39.348 9.789 1.00 88.94 409 LEU A C 1
ATOM 3269 O O . LEU A 1 409 ? 8.827 40.426 10.311 1.00 88.94 409 LEU A O 1
ATOM 3273 N N . ARG A 1 410 ? 10.384 38.927 9.745 1.00 87.81 410 ARG A N 1
ATOM 3274 C CA . ARG A 1 410 ? 11.515 39.742 10.235 1.00 87.81 410 ARG A CA 1
ATOM 3275 C C . ARG A 1 410 ? 11.783 40.965 9.365 1.00 87.81 410 ARG A C 1
ATOM 3277 O O . ARG A 1 410 ? 12.205 41.989 9.909 1.00 87.81 410 ARG A O 1
ATOM 3284 N N . LEU A 1 411 ? 11.552 40.859 8.057 1.00 83.31 411 LEU A N 1
ATOM 3285 C CA . LEU A 1 411 ? 11.689 41.971 7.115 1.00 83.31 411 LEU A CA 1
ATOM 3286 C C . LEU A 1 411 ? 10.604 43.037 7.327 1.00 83.31 411 LEU A C 1
ATOM 3288 O O . LEU A 1 411 ? 10.842 44.204 7.025 1.00 83.31 411 LEU A O 1
ATOM 3292 N N . ASN A 1 412 ? 9.452 42.673 7.901 1.00 77.88 412 ASN A N 1
ATOM 3293 C CA . ASN A 1 412 ? 8.350 43.600 8.146 1.00 77.88 412 ASN A CA 1
ATOM 3294 C C . ASN A 1 412 ? 7.768 43.472 9.565 1.00 77.88 412 ASN A C 1
ATOM 3296 O O . ASN A 1 412 ? 6.679 42.950 9.776 1.00 77.88 412 ASN A O 1
ATOM 3300 N N . LYS A 1 413 ? 8.507 43.999 10.548 1.00 77.81 413 LYS A N 1
ATOM 3301 C CA . LYS A 1 413 ? 8.225 43.870 11.993 1.00 77.81 413 LYS A CA 1
ATOM 3302 C C . LYS A 1 413 ? 6.922 44.516 12.489 1.00 77.81 413 LYS A C 1
ATOM 3304 O O . LYS A 1 413 ? 6.584 44.325 13.650 1.00 77.81 413 LYS A O 1
ATOM 3309 N N . SER A 1 414 ? 6.252 45.332 11.676 1.00 75.12 414 SER A N 1
ATOM 3310 C CA . SER A 1 414 ? 5.088 46.134 12.088 1.00 75.12 414 SER A CA 1
ATOM 3311 C C . SER A 1 414 ? 3.787 45.749 11.381 1.00 75.12 414 SER A C 1
ATOM 3313 O O . SER A 1 414 ? 2.802 46.479 11.496 1.00 75.12 414 SER A O 1
ATOM 3315 N N . SER A 1 415 ? 3.778 44.661 10.608 1.00 79.38 415 SER A N 1
ATOM 3316 C CA . SER A 1 415 ? 2.588 44.245 9.862 1.00 79.38 415 SER A CA 1
ATOM 3317 C C . SER A 1 415 ? 1.587 43.528 10.758 1.00 79.38 415 SER A C 1
ATOM 3319 O O . SER A 1 415 ? 1.953 42.679 11.563 1.00 79.38 415 SER A O 1
ATOM 3321 N N . LYS A 1 416 ? 0.305 43.861 10.598 1.00 82.69 416 LYS A N 1
ATOM 3322 C CA . LYS A 1 416 ? -0.778 43.067 11.184 1.00 82.69 416 LYS A CA 1
ATOM 3323 C C . LYS A 1 416 ? -0.963 41.790 10.375 1.00 82.69 416 LYS A C 1
ATOM 3325 O O . LYS A 1 416 ? -0.848 41.824 9.151 1.00 82.69 416 LYS A O 1
ATOM 3330 N N . VAL A 1 417 ? -1.282 40.696 11.053 1.00 85.69 417 VAL A N 1
ATOM 3331 C CA . VAL A 1 417 ? -1.628 39.425 10.411 1.00 85.69 417 VAL A CA 1
ATOM 3332 C C . VAL A 1 417 ? -3.137 39.413 10.166 1.00 85.69 417 VAL A C 1
ATOM 3334 O O . VAL A 1 417 ? -3.915 39.574 11.108 1.00 85.69 417 VAL A O 1
ATOM 3337 N N . SER A 1 418 ? -3.557 39.253 8.908 1.00 87.00 418 SER A N 1
ATOM 3338 C CA . SER A 1 418 ? -4.974 39.125 8.552 1.00 87.00 418 SER A CA 1
ATOM 3339 C C . SER A 1 418 ? -5.541 37.783 9.029 1.00 87.00 418 SER A C 1
ATOM 3341 O O . SER A 1 418 ? -4.836 36.773 9.079 1.00 87.00 418 SER A O 1
ATOM 3343 N N . ASP A 1 419 ? -6.830 37.762 9.368 1.00 85.69 419 ASP A N 1
ATOM 3344 C CA . ASP A 1 419 ? -7.523 36.526 9.755 1.00 85.69 419 ASP A CA 1
ATOM 3345 C C . ASP A 1 419 ? -7.571 35.534 8.577 1.00 85.69 419 ASP A C 1
ATOM 3347 O O . ASP A 1 419 ? -7.387 34.329 8.765 1.00 85.69 419 ASP A O 1
ATOM 3351 N N . ASP A 1 420 ? -7.681 36.054 7.348 1.00 86.06 420 ASP A N 1
ATOM 3352 C CA . ASP A 1 420 ? -7.604 35.282 6.104 1.00 86.06 420 ASP A CA 1
ATOM 3353 C C . ASP A 1 420 ? -6.270 34.542 5.956 1.00 86.06 420 ASP A C 1
ATOM 3355 O O . ASP A 1 420 ? -6.264 33.386 5.536 1.00 86.06 420 ASP A O 1
ATOM 3359 N N . LEU A 1 421 ? -5.146 35.147 6.359 1.00 87.31 421 LEU A N 1
ATOM 3360 C CA . LEU A 1 421 ? -3.834 34.496 6.315 1.00 87.31 421 LEU A CA 1
ATOM 3361 C C . LEU A 1 421 ? -3.738 33.328 7.311 1.00 87.31 421 LEU A C 1
ATOM 3363 O O . LEU A 1 421 ? -3.132 32.295 7.007 1.00 87.31 421 LEU A O 1
ATOM 3367 N N . ILE A 1 422 ? -4.361 33.451 8.489 1.00 85.19 422 ILE A N 1
ATOM 3368 C CA . ILE A 1 422 ? -4.430 32.363 9.480 1.00 85.19 422 ILE A CA 1
ATOM 3369 C C . ILE A 1 422 ? -5.267 31.204 8.920 1.00 85.19 422 ILE A C 1
ATOM 3371 O O . ILE A 1 422 ? -4.815 30.056 8.925 1.00 85.19 422 ILE A O 1
ATOM 3375 N N . LEU A 1 423 ? -6.448 31.493 8.361 1.00 83.50 423 LEU A N 1
ATOM 3376 C CA . LEU A 1 423 ? -7.304 30.480 7.731 1.00 83.50 423 LEU A CA 1
ATOM 3377 C C . LEU A 1 423 ? -6.635 29.848 6.498 1.00 83.50 423 LEU A C 1
ATOM 3379 O O . LEU A 1 423 ? -6.710 28.634 6.299 1.00 83.50 423 LEU A O 1
ATOM 3383 N N . TRP A 1 424 ? -5.928 30.642 5.691 1.00 86.12 424 TRP A N 1
ATOM 3384 C CA . TRP A 1 424 ? -5.126 30.161 4.566 1.00 86.12 424 TRP A CA 1
ATOM 3385 C C . TRP A 1 424 ? -4.030 29.199 5.024 1.00 86.12 424 TRP A C 1
ATOM 3387 O O . TRP A 1 424 ? -3.814 28.167 4.385 1.00 86.12 424 TRP A O 1
ATOM 3397 N N . THR A 1 425 ? -3.375 29.502 6.149 1.00 86.88 425 THR A N 1
ATOM 3398 C CA . THR A 1 425 ? -2.336 28.653 6.743 1.00 86.88 425 THR A CA 1
ATOM 3399 C C . THR A 1 425 ? -2.882 27.283 7.112 1.00 86.88 425 THR A C 1
ATOM 3401 O O . THR A 1 425 ? -2.261 26.279 6.765 1.00 86.88 425 THR A O 1
ATOM 3404 N N . PHE A 1 426 ? -4.065 27.219 7.729 1.00 80.38 426 PHE A N 1
ATOM 3405 C CA . PHE A 1 426 ? -4.731 25.945 8.012 1.00 80.38 426 PHE A CA 1
ATOM 3406 C C . PHE A 1 426 ? -5.029 25.132 6.753 1.00 80.38 426 PHE A C 1
ATOM 3408 O O . PHE A 1 426 ? -4.886 23.913 6.772 1.00 80.38 426 PHE A O 1
ATOM 3415 N N . ARG A 1 427 ? -5.431 25.796 5.664 1.00 81.62 427 ARG A N 1
ATOM 3416 C CA . ARG A 1 427 ? -5.826 25.135 4.413 1.00 81.62 427 ARG A CA 1
ATOM 3417 C C . ARG A 1 427 ? -4.647 24.625 3.589 1.00 81.62 427 ARG A C 1
ATOM 3419 O O . ARG A 1 427 ? -4.783 23.611 2.915 1.00 81.62 427 ARG A O 1
ATOM 3426 N N . ASN A 1 428 ? -3.521 25.337 3.614 1.00 83.81 428 ASN A N 1
ATOM 3427 C CA . ASN A 1 428 ? -2.471 25.165 2.610 1.00 83.81 428 ASN A CA 1
ATOM 3428 C C . ASN A 1 428 ? -1.090 24.815 3.176 1.00 83.81 428 ASN A C 1
ATOM 3430 O O . ASN A 1 428 ? -0.197 24.473 2.403 1.00 83.81 428 ASN A O 1
ATOM 3434 N N . SER A 1 429 ? -0.878 24.904 4.492 1.00 84.62 429 SER A N 1
ATOM 3435 C CA . SER A 1 429 ? 0.416 24.565 5.089 1.00 84.62 429 SER A CA 1
ATOM 3436 C C . SER A 1 429 ? 0.525 23.083 5.428 1.00 84.62 429 SER A C 1
ATOM 3438 O O . SER A 1 429 ? -0.406 22.480 5.957 1.00 84.62 429 SER A O 1
ATOM 3440 N N . LYS A 1 430 ? 1.715 22.506 5.231 1.00 79.50 430 LYS A N 1
ATOM 3441 C CA . LYS A 1 430 ? 2.034 21.141 5.681 1.00 79.50 430 LYS A CA 1
ATOM 3442 C C . LYS A 1 430 ? 2.140 21.025 7.208 1.00 79.50 430 LYS A C 1
ATOM 3444 O O . LYS A 1 430 ? 1.874 19.961 7.762 1.00 79.50 430 LYS A O 1
ATOM 3449 N N . GLN A 1 431 ? 2.552 22.095 7.894 1.00 78.94 431 GLN A N 1
ATOM 3450 C CA . GLN A 1 431 ? 2.632 22.159 9.361 1.00 78.94 431 GLN A CA 1
ATOM 3451 C C . GLN A 1 431 ? 1.991 23.459 9.869 1.00 78.94 431 GLN A C 1
ATOM 3453 O O . GLN A 1 431 ? 2.698 24.332 10.387 1.00 78.94 431 GLN A O 1
ATOM 3458 N N . PRO A 1 432 ? 0.655 23.592 9.756 1.00 80.69 432 PRO A N 1
ATOM 3459 C CA . PRO A 1 432 ? -0.041 24.848 10.022 1.00 80.69 432 PRO A CA 1
ATOM 3460 C C . PRO A 1 432 ? 0.249 25.370 11.429 1.00 80.69 432 PRO A C 1
ATOM 3462 O O . PRO A 1 432 ? 0.536 26.548 11.600 1.00 80.69 432 PRO A O 1
ATOM 3465 N N . ASN A 1 433 ? 0.311 24.475 12.418 1.00 79.31 433 ASN A N 1
ATOM 3466 C CA . ASN A 1 433 ? 0.541 24.826 13.820 1.00 79.31 433 ASN A CA 1
ATOM 3467 C C . ASN A 1 433 ? 1.842 25.628 14.030 1.00 79.31 433 ASN A C 1
ATOM 3469 O O . ASN A 1 433 ? 1.824 26.649 14.704 1.00 79.31 433 ASN A O 1
ATOM 3473 N N . ARG A 1 434 ? 2.962 25.223 13.407 1.00 83.25 434 ARG A N 1
ATOM 3474 C CA . ARG A 1 434 ? 4.250 25.927 13.579 1.00 83.25 434 ARG A CA 1
ATOM 3475 C C . ARG A 1 434 ? 4.257 27.306 12.928 1.00 83.25 434 ARG A C 1
ATOM 3477 O O . ARG A 1 434 ? 4.908 28.218 13.427 1.00 83.25 434 ARG A O 1
ATOM 3484 N N . VAL A 1 435 ? 3.598 27.438 11.781 1.00 87.50 435 VAL A N 1
ATOM 3485 C CA . VAL A 1 435 ? 3.503 28.713 11.063 1.00 87.50 435 VAL A CA 1
ATOM 3486 C C . VAL A 1 435 ? 2.577 29.659 11.824 1.00 87.50 435 VAL A C 1
ATOM 3488 O O . VAL A 1 435 ? 2.926 30.817 12.022 1.00 87.50 435 VAL A O 1
ATOM 3491 N N . ILE A 1 436 ? 1.450 29.157 12.324 1.00 84.94 436 ILE A N 1
ATOM 3492 C CA . ILE A 1 436 ? 0.514 29.923 13.151 1.00 84.94 436 ILE A CA 1
ATOM 3493 C C . ILE A 1 436 ? 1.198 30.415 14.426 1.00 84.94 436 ILE A C 1
ATOM 3495 O O . ILE A 1 436 ? 1.079 31.595 14.734 1.00 84.94 436 ILE A O 1
ATOM 3499 N N . ASP A 1 437 ? 1.996 29.582 15.103 1.00 84.44 437 ASP A N 1
ATOM 3500 C CA . ASP A 1 437 ? 2.799 30.015 16.255 1.00 84.44 437 ASP A CA 1
ATOM 3501 C C . ASP A 1 437 ? 3.676 31.234 15.914 1.00 84.44 437 ASP A C 1
ATOM 3503 O O . ASP A 1 437 ? 3.765 32.179 16.697 1.00 84.44 437 ASP A O 1
ATOM 3507 N N . LEU A 1 438 ? 4.302 31.250 14.730 1.00 88.75 438 LEU A N 1
ATOM 3508 C CA . LEU A 1 438 ? 5.121 32.377 14.269 1.00 88.75 438 LEU A CA 1
ATOM 3509 C C . LEU A 1 438 ? 4.277 33.620 13.958 1.00 88.75 438 LEU A C 1
ATOM 3511 O O . LEU A 1 438 ? 4.682 34.729 14.306 1.00 88.75 438 LEU A O 1
ATOM 3515 N N . LEU A 1 439 ? 3.118 33.439 13.321 1.00 88.19 439 LEU A N 1
ATOM 3516 C CA . LEU A 1 439 ? 2.185 34.523 13.010 1.00 88.19 439 LEU A CA 1
ATOM 3517 C C . LEU A 1 439 ? 1.632 35.168 14.291 1.00 88.19 439 LEU A C 1
ATOM 3519 O O . LEU A 1 439 ? 1.594 36.390 14.388 1.00 88.19 439 LEU A O 1
ATOM 3523 N N . LEU A 1 440 ? 1.282 34.372 15.303 1.00 83.75 440 LEU A N 1
ATOM 3524 C CA . LEU A 1 440 ? 0.763 34.854 16.589 1.00 83.75 440 LEU A CA 1
ATOM 3525 C C . LEU A 1 440 ? 1.846 35.477 17.471 1.00 83.75 440 LEU A C 1
ATOM 3527 O O . LEU A 1 440 ? 1.588 36.458 18.161 1.00 83.75 440 LEU A O 1
ATOM 3531 N N . GLN A 1 441 ? 3.072 34.944 17.441 1.00 86.94 441 GLN A N 1
ATOM 3532 C CA . GLN A 1 441 ? 4.217 35.595 18.087 1.00 86.94 441 GLN A CA 1
ATOM 3533 C C . GLN A 1 441 ? 4.500 36.972 17.476 1.00 86.94 441 GLN A C 1
ATOM 3535 O O . GLN A 1 441 ? 4.968 37.868 18.179 1.00 86.94 441 GLN A O 1
ATOM 3540 N N .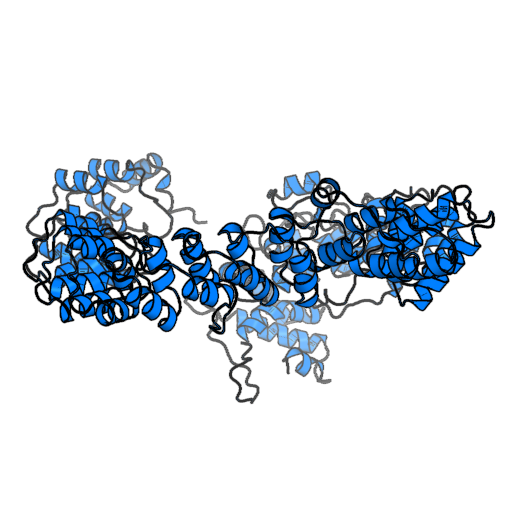 HIS A 1 442 ? 4.239 37.136 16.177 1.00 87.44 442 HIS A N 1
ATOM 3541 C CA . HIS A 1 442 ? 4.358 38.416 15.490 1.00 87.44 442 HIS A CA 1
ATOM 3542 C C . HIS A 1 442 ? 3.187 39.359 15.808 1.00 87.44 442 HIS A C 1
ATOM 3544 O O . HIS A 1 442 ? 3.414 40.544 16.044 1.00 87.44 442 HIS A O 1
ATOM 3550 N N . ASP A 1 443 ? 1.957 38.838 15.856 1.00 86.94 443 ASP A N 1
ATOM 3551 C CA . ASP A 1 443 ? 0.731 39.596 16.125 1.00 86.94 443 ASP A CA 1
ATOM 3552 C C . ASP A 1 443 ? -0.216 38.849 17.098 1.00 86.94 443 ASP A C 1
ATOM 3554 O O . ASP A 1 443 ? -1.099 38.098 16.663 1.00 86.94 443 ASP A O 1
ATOM 3558 N N . PRO A 1 444 ? -0.089 39.088 18.421 1.00 83.06 444 PRO A N 1
ATOM 3559 C CA . PRO A 1 444 ? -0.816 38.355 19.462 1.00 83.06 444 PRO A CA 1
ATOM 3560 C C . PRO A 1 444 ? -2.251 38.859 19.698 1.00 83.06 444 PRO A C 1
ATOM 3562 O O . PRO A 1 444 ? -2.840 38.586 20.744 1.00 83.06 444 PRO A O 1
ATOM 3565 N N . THR A 1 445 ? -2.821 39.654 18.789 1.00 84.19 445 THR A N 1
ATOM 3566 C CA . THR A 1 445 ? -4.173 40.197 18.976 1.00 84.19 445 THR A CA 1
ATOM 3567 C C . THR A 1 445 ? -5.243 39.080 19.015 1.00 84.19 445 THR A C 1
ATOM 3569 O O . THR A 1 445 ? -5.185 38.141 18.225 1.00 84.19 445 THR A O 1
ATOM 3572 N N . PRO A 1 446 ? -6.234 39.113 19.927 1.00 80.50 446 PRO A N 1
ATOM 3573 C CA . PRO A 1 446 ? -7.308 38.115 19.927 1.00 80.50 446 PRO A CA 1
ATOM 3574 C C . PRO A 1 446 ? -8.122 38.159 18.629 1.00 80.50 446 PRO A C 1
ATOM 3576 O O . PRO A 1 446 ? -8.452 39.242 18.139 1.00 80.50 446 PRO A O 1
ATOM 3579 N N . ARG A 1 447 ? -8.448 36.986 18.084 1.00 84.75 447 ARG A N 1
ATOM 3580 C CA . ARG A 1 447 ? -9.210 36.803 16.842 1.00 84.75 447 ARG A CA 1
ATOM 3581 C C . ARG A 1 447 ? -10.644 36.368 17.135 1.00 84.75 447 ARG A C 1
ATOM 3583 O O . ARG A 1 447 ? -10.946 35.913 18.235 1.00 84.75 447 ARG A O 1
ATOM 3590 N N . LYS A 1 448 ? -11.535 36.525 16.152 1.00 83.69 448 LYS A N 1
ATOM 3591 C CA . LYS A 1 448 ? -12.938 36.096 16.242 1.00 83.69 448 LYS A CA 1
ATOM 3592 C C . LYS A 1 448 ? -13.265 35.161 15.088 1.00 83.69 448 LYS A C 1
ATOM 3594 O O . LYS A 1 448 ? -13.473 35.627 13.975 1.00 83.69 448 LYS A O 1
ATOM 3599 N N . PHE A 1 449 ? -13.338 33.867 15.380 1.00 83.38 449 PHE A N 1
ATOM 3600 C CA . PHE A 1 449 ? -13.732 32.843 14.412 1.00 83.38 449 PHE A CA 1
ATOM 3601 C C . PHE A 1 449 ? -15.108 32.271 14.760 1.00 83.38 449 PHE A C 1
ATOM 3603 O O . PHE A 1 449 ? -15.452 32.124 15.933 1.00 83.38 449 PHE A O 1
ATOM 3610 N N . SER A 1 450 ? -15.895 31.928 13.743 1.00 82.38 450 SER A N 1
ATOM 3611 C CA . SER A 1 450 ? -17.158 31.204 13.901 1.00 82.38 450 SER A CA 1
ATOM 3612 C C . SER A 1 450 ? -16.953 29.688 13.826 1.00 82.38 450 SER A C 1
ATOM 3614 O O . SER A 1 450 ? -16.053 29.195 13.148 1.00 82.38 450 SER A O 1
ATOM 3616 N N . GLN A 1 451 ? -17.838 28.914 14.462 1.00 78.69 451 GLN A N 1
ATOM 3617 C CA . GLN A 1 451 ? -17.814 27.447 14.361 1.00 78.69 451 GLN A CA 1
ATOM 3618 C C . GLN A 1 451 ? -17.969 26.955 12.911 1.00 78.69 451 GLN A C 1
ATOM 3620 O O . GLN A 1 451 ? -17.351 25.962 12.535 1.00 78.69 451 GLN A O 1
ATOM 3625 N N . SER A 1 452 ? -18.766 27.647 12.088 1.00 79.12 452 SER A N 1
ATOM 3626 C CA . SER A 1 452 ? -18.963 27.315 10.670 1.00 79.12 452 SER A CA 1
ATOM 3627 C C . SER A 1 452 ? -17.672 27.412 9.863 1.00 79.12 452 SER A C 1
ATOM 3629 O O . SER A 1 452 ? -17.357 26.488 9.121 1.00 79.12 452 SER A O 1
ATOM 3631 N N . GLU A 1 453 ? -16.886 28.474 10.061 1.00 75.88 453 GLU A N 1
ATOM 3632 C CA . GLU A 1 453 ? -15.615 28.658 9.349 1.00 75.88 453 GLU A CA 1
ATOM 3633 C C . GLU A 1 453 ? -14.620 27.542 9.677 1.00 75.88 453 GLU A C 1
ATOM 3635 O O . GLU A 1 453 ? -13.873 27.108 8.805 1.00 75.88 453 GLU A O 1
ATOM 3640 N N . LEU A 1 454 ? -14.643 27.035 10.913 1.00 74.88 454 LEU A N 1
ATOM 3641 C CA . LEU A 1 454 ? -13.752 25.965 11.359 1.00 74.88 454 LEU A CA 1
ATOM 3642 C C . LEU A 1 454 ? -14.148 24.590 10.833 1.00 74.88 454 LEU A C 1
ATOM 3644 O O . LEU A 1 454 ? -13.273 23.781 10.537 1.00 74.88 454 LEU A O 1
ATOM 3648 N N . LYS A 1 455 ? -15.450 24.324 10.697 1.00 74.44 455 LYS A N 1
ATOM 3649 C CA . LYS A 1 455 ? -15.948 23.070 10.112 1.00 74.44 455 LYS A CA 1
ATOM 3650 C C . LYS A 1 455 ? -15.640 22.968 8.619 1.00 74.44 455 LYS A C 1
ATOM 3652 O O . LYS A 1 455 ? -15.480 21.866 8.107 1.00 74.44 455 LYS A O 1
ATOM 3657 N N . GLU A 1 456 ? -15.530 24.104 7.934 1.00 75.19 456 GLU A N 1
ATOM 3658 C CA . GLU A 1 456 ? -15.115 24.170 6.529 1.00 75.19 456 GLU A CA 1
ATOM 3659 C C . GLU A 1 456 ? -13.595 24.060 6.335 1.00 75.19 456 GLU A C 1
ATOM 3661 O O . GLU A 1 456 ? -13.128 23.890 5.204 1.00 75.19 456 GLU A O 1
ATOM 3666 N N . LEU A 1 457 ? -12.794 24.150 7.406 1.00 71.56 457 LEU A N 1
ATOM 3667 C CA . LEU A 1 457 ? -11.358 23.926 7.291 1.00 71.56 457 LEU A CA 1
ATOM 3668 C C . LEU A 1 457 ? -11.087 22.445 6.988 1.00 71.56 457 LEU A C 1
ATOM 3670 O O . LEU A 1 457 ? -11.680 21.564 7.613 1.00 71.56 457 LEU A O 1
ATOM 3674 N N . PRO A 1 458 ? -10.146 22.140 6.079 1.00 65.12 458 PRO A N 1
ATOM 3675 C CA . PRO A 1 458 ? -9.664 20.785 5.867 1.00 65.12 458 PRO A CA 1
ATOM 3676 C C . PRO A 1 458 ? -8.788 20.397 7.062 1.00 65.12 458 PRO A C 1
ATOM 3678 O O . PRO A 1 458 ? -7.562 20.389 6.974 1.00 65.12 458 PRO A O 1
ATOM 3681 N N . VAL A 1 459 ? -9.402 20.139 8.219 1.00 61.69 459 VAL A N 1
ATOM 3682 C CA . VAL A 1 459 ? -8.659 19.768 9.420 1.00 61.69 459 VAL A CA 1
ATOM 3683 C C . VAL A 1 459 ? -8.004 18.413 9.147 1.00 61.69 459 VAL A C 1
ATOM 3685 O O . VAL A 1 459 ? -8.702 17.432 8.865 1.00 61.69 459 VAL A O 1
ATOM 3688 N N . PRO A 1 460 ? -6.664 18.334 9.161 1.00 60.19 460 PRO A N 1
ATOM 3689 C CA . PRO A 1 460 ? -5.974 17.106 8.823 1.00 60.19 460 PRO A CA 1
ATOM 3690 C C . PRO A 1 460 ? -6.345 16.026 9.836 1.00 60.19 460 PRO A C 1
ATOM 3692 O O . PRO A 1 460 ? -6.420 16.278 11.036 1.00 60.19 460 PRO A O 1
ATOM 3695 N N . ARG A 1 461 ? -6.513 14.782 9.367 1.00 56.28 461 ARG A N 1
ATOM 3696 C CA . ARG A 1 461 ? -6.740 13.619 10.249 1.00 56.28 461 ARG A CA 1
ATOM 3697 C C . ARG A 1 461 ? -5.650 13.479 11.329 1.00 56.28 461 ARG A C 1
ATOM 3699 O O . ARG A 1 461 ? -5.873 12.830 12.342 1.00 56.28 461 ARG A O 1
ATOM 3706 N N . TYR A 1 462 ? -4.480 14.063 11.079 1.00 62.28 462 TYR A N 1
ATOM 3707 C CA . TYR A 1 462 ? -3.310 14.085 11.944 1.00 62.28 462 TYR A CA 1
ATOM 3708 C C . TYR A 1 462 ? -3.033 15.523 12.395 1.00 62.28 462 TYR A C 1
ATOM 3710 O O . TYR A 1 462 ? -2.850 16.396 11.551 1.00 62.28 462 TYR A O 1
ATOM 3718 N N . GLY A 1 463 ? -2.956 15.771 13.702 1.00 73.62 463 GLY A N 1
ATOM 3719 C CA . GLY A 1 463 ? -2.725 17.108 14.261 1.00 73.62 463 GLY A CA 1
ATOM 3720 C C . GLY A 1 463 ? -3.988 17.953 14.472 1.00 73.62 463 GLY A C 1
ATOM 3721 O O . GLY A 1 463 ? -3.855 19.129 14.817 1.00 73.62 463 GLY A O 1
ATOM 3722 N N . ALA A 1 464 ? -5.186 17.382 14.287 1.00 79.25 464 ALA A N 1
ATOM 3723 C CA . ALA A 1 464 ? -6.470 18.043 14.516 1.00 79.25 464 ALA A CA 1
ATOM 3724 C C . ALA A 1 464 ? -6.619 18.579 15.946 1.00 79.25 464 ALA A C 1
ATOM 3726 O O . ALA A 1 464 ? -7.082 19.708 16.117 1.00 79.25 464 ALA A O 1
ATOM 3727 N N . SER A 1 465 ? -6.202 17.813 16.968 1.00 86.00 465 SER A N 1
ATOM 3728 C CA . SER A 1 465 ? -6.319 18.250 18.368 1.00 86.00 465 SER A CA 1
ATOM 3729 C C . SER A 1 465 ? -5.505 19.516 18.601 1.00 86.00 465 SER A C 1
ATOM 3731 O O . SER A 1 465 ? -5.992 20.489 19.172 1.00 86.00 465 SER A O 1
ATOM 3733 N N . ARG A 1 466 ? -4.282 19.532 18.066 1.00 85.06 466 ARG A N 1
ATOM 3734 C CA . ARG A 1 466 ? -3.370 20.663 18.173 1.00 85.06 466 ARG A CA 1
ATOM 3735 C C . ARG A 1 466 ? -3.885 21.873 17.404 1.00 85.06 466 ARG A C 1
ATOM 3737 O O . ARG A 1 466 ? -3.887 22.974 17.940 1.00 85.06 466 ARG A O 1
ATOM 3744 N N . SER A 1 467 ? -4.345 21.679 16.171 1.00 79.69 467 SER A N 1
ATOM 3745 C CA . SER A 1 467 ? -4.885 22.758 15.341 1.00 79.69 467 SER A CA 1
ATOM 3746 C C . SER A 1 467 ? -6.081 23.449 15.994 1.00 79.69 467 SER A C 1
ATOM 3748 O O . SER A 1 467 ? -6.107 24.677 16.073 1.00 79.69 467 SER A O 1
ATOM 3750 N N . LEU A 1 468 ? -7.024 22.677 16.539 1.00 84.00 468 LEU A N 1
ATOM 3751 C CA . LEU A 1 468 ? -8.162 23.228 17.273 1.00 84.00 468 LEU A CA 1
ATOM 3752 C C . LEU A 1 468 ? -7.734 23.902 18.581 1.00 84.00 468 LEU A C 1
ATOM 3754 O O . LEU A 1 468 ? -8.233 24.980 18.887 1.00 84.00 468 LEU A O 1
ATOM 3758 N N . ALA A 1 469 ? -6.779 23.331 19.321 1.00 86.62 469 ALA A N 1
ATOM 3759 C CA . ALA A 1 469 ? -6.245 23.961 20.526 1.00 86.62 469 ALA A CA 1
ATOM 3760 C C . ALA A 1 469 ? -5.612 25.334 20.223 1.00 86.62 469 ALA A C 1
ATOM 3762 O O . ALA A 1 469 ? -5.846 26.297 20.951 1.00 86.62 469 ALA A O 1
ATOM 3763 N N . HIS A 1 470 ? -4.881 25.468 19.109 1.00 80.81 470 HIS A N 1
ATOM 3764 C CA . HIS A 1 470 ? -4.309 26.758 18.700 1.00 80.81 470 HIS A CA 1
ATOM 3765 C C . HIS A 1 470 ? -5.419 27.743 18.305 1.00 80.81 470 HIS A C 1
ATOM 3767 O O . HIS A 1 470 ? -5.386 28.891 18.736 1.00 80.81 470 HIS A O 1
ATOM 3773 N N . LEU A 1 471 ? -6.452 27.304 17.582 1.00 80.06 471 LEU A N 1
ATOM 3774 C CA . LEU A 1 471 ? -7.603 28.152 17.240 1.00 80.06 471 LEU A CA 1
ATOM 3775 C C . LEU A 1 471 ? -8.341 28.685 18.469 1.00 80.06 471 LEU A C 1
ATOM 3777 O O . LEU A 1 471 ? -8.627 29.879 18.542 1.00 80.06 471 LEU A O 1
ATOM 3781 N N . VAL A 1 472 ? -8.600 27.815 19.445 1.00 85.69 472 VAL A N 1
ATOM 3782 C CA . VAL A 1 472 ? -9.206 28.192 20.727 1.00 85.69 472 VAL A CA 1
ATOM 3783 C C . VAL A 1 472 ? -8.308 29.177 21.480 1.00 85.69 472 VAL A C 1
ATOM 3785 O O . VAL A 1 472 ? -8.799 30.161 22.022 1.00 85.69 472 VAL A O 1
ATOM 3788 N N . SER A 1 473 ? -6.982 28.998 21.437 1.00 81.69 473 SER A N 1
ATOM 3789 C CA . SER A 1 473 ? -6.050 29.957 22.047 1.00 81.69 473 SER A CA 1
ATOM 3790 C C . SER A 1 473 ? -6.101 31.353 21.404 1.00 81.69 473 SER A C 1
ATOM 3792 O O . SER A 1 473 ? -5.908 32.355 22.092 1.00 81.69 473 SER A O 1
ATOM 3794 N N . CYS A 1 474 ? -6.393 31.438 20.100 1.00 77.81 474 CYS A N 1
ATOM 3795 C CA . CYS A 1 474 ? -6.533 32.705 19.377 1.00 77.81 474 CYS A CA 1
ATOM 3796 C C . CYS A 1 474 ? -7.909 33.346 19.550 1.00 77.81 474 CYS A C 1
ATOM 3798 O O . CYS A 1 474 ? -8.021 34.564 19.430 1.00 77.81 474 CYS A O 1
ATOM 3800 N N . SER A 1 475 ? -8.943 32.541 19.789 1.00 84.38 475 SER A N 1
ATOM 3801 C CA . SER A 1 475 ? -10.337 32.965 19.898 1.00 84.38 475 SER A CA 1
ATOM 3802 C C . SER A 1 475 ? -10.932 32.425 21.203 1.00 84.38 475 SER A C 1
ATOM 3804 O O . SER A 1 475 ? -11.668 31.443 21.161 1.00 84.38 475 SER A O 1
ATOM 3806 N N . PRO A 1 476 ? -10.653 33.056 22.361 1.00 79.88 476 PRO A N 1
ATOM 3807 C CA . PRO A 1 476 ? -11.086 32.555 23.673 1.00 79.88 476 PRO A CA 1
ATOM 3808 C C . PRO A 1 476 ? -12.606 32.405 23.830 1.00 79.88 476 PRO A C 1
ATOM 3810 O O . PRO A 1 476 ? -13.070 31.610 24.637 1.00 79.88 476 PRO A O 1
ATOM 3813 N N . ASP A 1 477 ? -13.387 33.152 23.045 1.00 83.88 477 ASP A N 1
ATOM 3814 C CA . ASP A 1 477 ? -14.854 33.073 23.033 1.00 83.88 477 ASP A CA 1
ATOM 3815 C C . ASP A 1 477 ? -15.387 31.891 22.188 1.00 83.88 477 ASP A C 1
ATOM 3817 O O . ASP A 1 477 ? -16.598 31.711 22.058 1.00 83.88 477 ASP A O 1
ATOM 3821 N N . LEU A 1 478 ? -14.506 31.107 21.555 1.00 86.06 478 LEU A N 1
ATOM 3822 C CA . LEU A 1 478 ? -14.887 29.987 20.698 1.00 86.06 478 LEU A CA 1
ATOM 3823 C C . LEU A 1 478 ? -15.264 28.763 21.538 1.00 86.06 478 LEU A C 1
ATOM 3825 O O . LEU A 1 478 ? -14.402 28.065 22.072 1.00 86.06 478 LEU A O 1
ATOM 3829 N N . GLU A 1 479 ? -16.556 28.449 21.576 1.00 89.06 479 GLU A N 1
ATOM 3830 C CA . GLU A 1 479 ? -17.038 27.185 22.133 1.00 89.06 479 GLU A CA 1
ATOM 3831 C C . GLU A 1 479 ? -16.747 26.007 21.188 1.00 89.06 479 GLU A C 1
ATOM 3833 O O . GLU A 1 479 ? -17.049 26.052 19.989 1.00 89.06 479 GLU A O 1
ATOM 3838 N N . VAL A 1 480 ? -16.212 24.922 21.748 1.00 90.56 480 VAL A N 1
ATOM 3839 C CA . VAL A 1 480 ? -15.957 23.648 21.067 1.00 90.56 480 VAL A CA 1
ATOM 3840 C C . VAL A 1 480 ? -17.185 22.751 21.226 1.00 90.56 480 VAL A C 1
ATOM 3842 O O . VAL A 1 480 ? -17.477 22.247 22.310 1.00 90.56 480 VAL A O 1
ATOM 3845 N N . ASP A 1 481 ? -17.915 22.543 20.132 1.00 91.75 481 ASP A N 1
ATOM 3846 C CA . ASP A 1 481 ? -19.104 21.690 20.120 1.00 91.75 481 ASP A CA 1
ATOM 3847 C C . ASP A 1 481 ? -18.771 20.185 20.014 1.00 91.75 481 ASP A C 1
ATOM 3849 O O . ASP A 1 481 ? -17.615 19.769 19.881 1.00 91.75 481 ASP A O 1
ATOM 3853 N N . GLN A 1 482 ? -19.811 19.343 20.055 1.00 93.00 482 GLN A N 1
ATOM 3854 C CA . GLN A 1 482 ? -19.685 17.883 19.961 1.00 93.00 482 GLN A CA 1
ATOM 3855 C C . GLN A 1 482 ? -18.909 17.427 18.717 1.00 93.00 482 GLN A C 1
ATOM 3857 O O . GLN A 1 482 ? -18.172 16.440 18.775 1.00 93.00 482 GLN A O 1
ATOM 3862 N N . GLU A 1 483 ? -19.097 18.100 17.584 1.00 90.12 483 GLU A N 1
ATOM 3863 C CA . GLU A 1 483 ? -18.501 17.715 16.308 1.00 90.12 483 GLU A CA 1
ATOM 3864 C C . GLU A 1 483 ? -17.009 18.050 16.283 1.00 90.12 483 GLU A C 1
ATOM 3866 O O . GLU A 1 483 ? -16.192 17.167 16.004 1.00 90.12 483 GLU A O 1
ATOM 3871 N N . LEU A 1 484 ? -16.652 19.279 16.666 1.00 88.69 484 LEU A N 1
ATOM 3872 C CA . LEU A 1 484 ? -15.265 19.732 16.757 1.00 88.69 484 LEU A CA 1
ATOM 3873 C C . LEU A 1 484 ? -14.474 18.908 17.778 1.00 88.69 484 LEU A C 1
ATOM 3875 O O . LEU A 1 484 ? -13.351 18.486 17.495 1.00 88.69 484 LEU A O 1
ATOM 3879 N N . PHE A 1 485 ? -15.068 18.596 18.933 1.00 92.12 485 PHE A N 1
ATOM 3880 C CA . PHE A 1 485 ? -14.407 17.765 19.938 1.00 92.12 485 PHE A CA 1
ATOM 3881 C C . PHE A 1 485 ? -14.215 16.319 19.459 1.00 92.12 485 PHE A C 1
ATOM 3883 O O . PHE A 1 485 ? -13.137 15.747 19.617 1.00 92.12 485 PHE A O 1
ATOM 3890 N N . THR A 1 486 ? -15.223 15.730 18.803 1.00 91.19 486 THR A N 1
ATOM 3891 C CA . THR A 1 486 ? -15.104 14.376 18.227 1.00 91.19 486 THR A CA 1
ATOM 3892 C C . THR A 1 486 ? -14.014 14.326 17.152 1.00 91.19 486 THR A C 1
ATOM 3894 O O . THR A 1 486 ? -13.277 13.343 17.062 1.00 91.19 486 THR A O 1
ATOM 3897 N N . MET A 1 487 ? -13.875 15.389 16.356 1.00 87.56 487 MET A N 1
ATOM 3898 C CA . MET A 1 487 ? -12.798 15.531 15.377 1.00 87.56 487 MET A CA 1
ATOM 3899 C C . MET A 1 487 ? -11.420 15.614 16.045 1.00 87.56 487 MET A C 1
ATOM 3901 O O . MET A 1 487 ? -10.506 14.916 15.609 1.00 87.56 487 MET A O 1
ATOM 3905 N N . ALA A 1 488 ? -11.282 16.392 17.124 1.00 89.19 488 ALA A N 1
ATOM 3906 C CA . ALA A 1 488 ? -10.043 16.493 17.898 1.00 89.19 488 ALA A CA 1
ATOM 3907 C C . ALA A 1 488 ? -9.608 15.136 18.475 1.00 89.19 488 ALA A C 1
ATOM 3909 O O . ALA A 1 488 ? -8.448 14.747 18.375 1.00 89.19 488 ALA A O 1
ATOM 3910 N N . VAL A 1 489 ? -10.553 14.391 19.053 1.00 89.38 489 VAL A N 1
ATOM 3911 C CA . VAL A 1 489 ? -10.321 13.082 19.687 1.00 89.38 489 VAL A CA 1
ATOM 3912 C C . VAL A 1 489 ? -9.923 11.999 18.669 1.00 89.38 489 VAL A C 1
ATOM 3914 O O . VAL A 1 489 ? -9.218 11.051 19.023 1.00 89.38 489 VAL A O 1
ATOM 3917 N N . ASN A 1 490 ? -10.306 12.165 17.398 1.00 86.75 490 ASN A N 1
ATOM 3918 C CA . ASN A 1 490 ? -9.942 11.283 16.281 1.00 86.75 490 ASN A CA 1
ATOM 3919 C C . ASN A 1 490 ? -8.490 11.444 15.793 1.00 86.75 490 ASN A C 1
ATOM 3921 O O . ASN A 1 490 ? -8.074 10.724 14.881 1.00 86.75 490 ASN A O 1
ATOM 3925 N N . ASP A 1 491 ? -7.721 12.356 16.393 1.00 83.00 491 ASP A N 1
ATOM 3926 C CA . ASP A 1 491 ? -6.302 12.562 16.116 1.00 83.00 491 ASP A CA 1
ATOM 3927 C C . ASP A 1 491 ? -5.429 11.485 16.789 1.00 83.00 491 ASP A C 1
ATOM 3929 O O . ASP A 1 491 ? -5.389 11.392 18.020 1.00 83.00 491 ASP A O 1
ATOM 3933 N N . PRO A 1 492 ? -4.682 10.670 16.024 1.00 74.62 492 PRO A N 1
ATOM 3934 C CA . PRO A 1 492 ? -3.814 9.652 16.606 1.00 74.62 492 PRO A CA 1
ATOM 3935 C C . PRO A 1 492 ? -2.518 10.225 17.216 1.00 74.62 492 PRO A C 1
ATOM 3937 O O . PRO A 1 492 ? -1.843 9.500 17.944 1.00 74.62 492 PRO A O 1
ATOM 3940 N N . PHE A 1 493 ? -2.159 11.493 16.961 1.00 75.44 493 PHE A N 1
ATOM 3941 C CA . PHE A 1 493 ? -0.935 12.140 17.473 1.00 75.44 493 PHE A CA 1
ATOM 3942 C C . PHE A 1 493 ? -1.222 13.255 18.489 1.00 75.44 493 PHE A C 1
ATOM 3944 O O . PHE A 1 493 ? -0.564 14.297 18.508 1.00 75.44 493 PHE A O 1
ATOM 3951 N N . SER A 1 494 ? -2.202 13.021 19.353 1.00 77.88 494 SER A N 1
ATOM 3952 C CA . SER A 1 494 ? -2.657 13.991 20.344 1.00 77.88 494 SER A CA 1
ATOM 3953 C C . SER A 1 494 ? -1.697 14.184 21.523 1.00 77.88 494 SER A C 1
ATOM 3955 O O . SER A 1 494 ? -1.086 13.219 21.996 1.00 77.88 494 SER A O 1
ATOM 3957 N N . ARG A 1 495 ? -1.669 15.394 22.090 1.00 81.25 495 ARG A N 1
ATOM 3958 C CA . ARG A 1 495 ? -1.020 15.699 23.375 1.00 81.25 495 ARG A CA 1
ATOM 3959 C C . ARG A 1 495 ? -2.064 15.994 24.446 1.00 81.25 495 ARG A C 1
ATOM 3961 O O . ARG A 1 495 ? -3.114 16.553 24.147 1.00 81.25 495 ARG A O 1
ATOM 3968 N N . ASN A 1 496 ? -1.752 15.661 25.697 1.00 83.06 496 ASN A N 1
ATOM 3969 C CA . ASN A 1 496 ? -2.664 15.913 26.819 1.00 83.06 496 ASN A CA 1
ATOM 3970 C C . ASN A 1 496 ? -2.953 17.414 26.993 1.00 83.06 496 ASN A C 1
ATOM 3972 O O . ASN A 1 496 ? -4.103 17.785 27.191 1.00 83.06 496 ASN A O 1
ATOM 3976 N N . GLU A 1 497 ? -1.936 18.263 26.814 1.00 86.69 497 GLU A N 1
ATOM 3977 C CA . GLU A 1 497 ? -2.033 19.731 26.892 1.00 86.69 497 GLU A CA 1
ATOM 3978 C C . GLU A 1 497 ? -3.083 20.309 25.921 1.00 86.69 497 GLU A C 1
ATOM 3980 O O . GLU A 1 497 ?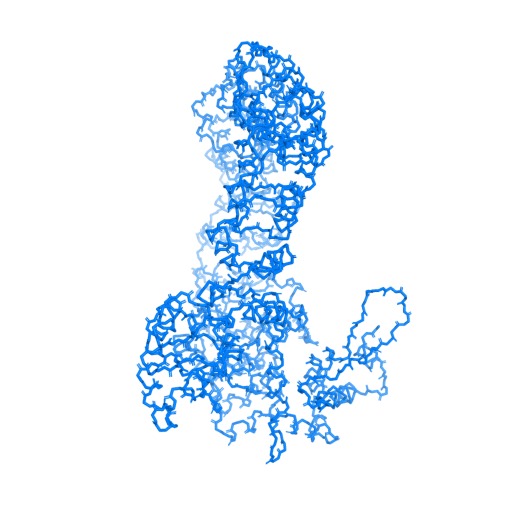 -3.830 21.217 26.281 1.00 86.69 497 GLU A O 1
ATOM 3985 N N . ASP A 1 498 ? -3.184 19.755 24.703 1.00 89.31 498 ASP A N 1
ATOM 3986 C CA . ASP A 1 498 ? -4.167 20.203 23.708 1.00 89.31 498 ASP A CA 1
ATOM 3987 C C . ASP A 1 498 ? -5.596 19.906 24.194 1.00 89.31 498 ASP A C 1
ATOM 3989 O O . ASP A 1 498 ? -6.491 20.744 24.092 1.00 89.31 498 ASP A O 1
ATOM 3993 N N . PHE A 1 499 ? -5.816 18.713 24.755 1.00 92.12 499 PHE A N 1
ATOM 3994 C CA . PHE A 1 499 ? -7.129 18.308 25.251 1.00 92.12 499 PHE A CA 1
ATOM 3995 C C . PHE A 1 499 ? -7.525 19.004 26.552 1.00 92.12 499 PHE A C 1
ATOM 3997 O O . PHE A 1 499 ? -8.711 19.266 26.732 1.00 92.12 499 PHE A O 1
ATOM 4004 N N . GLU A 1 500 ? -6.578 19.344 27.430 1.00 90.94 500 GLU A N 1
ATOM 4005 C CA . GLU A 1 500 ? -6.847 20.178 28.610 1.00 90.94 500 GLU A CA 1
ATOM 4006 C C . GLU A 1 500 ? -7.455 21.527 28.203 1.00 90.94 500 GLU A C 1
ATOM 4008 O O . GLU A 1 500 ? -8.473 21.946 28.760 1.00 90.94 500 GLU A O 1
ATOM 4013 N N . LEU A 1 501 ? -6.886 22.171 27.177 1.00 90.12 501 LEU A N 1
ATOM 4014 C CA . LEU A 1 501 ? -7.398 23.439 26.659 1.00 90.12 501 LEU A CA 1
ATOM 4015 C C . LEU A 1 501 ? -8.771 23.282 25.988 1.00 90.12 501 LEU A C 1
ATOM 4017 O O . LEU A 1 501 ? -9.674 24.086 26.235 1.00 90.12 501 LEU A O 1
ATOM 4021 N N . LEU A 1 502 ? -8.938 22.243 25.160 1.00 92.62 502 LEU A N 1
ATOM 4022 C CA . LEU A 1 502 ? -10.199 21.969 24.465 1.00 92.62 502 LEU A CA 1
ATOM 4023 C C . LEU A 1 502 ? -11.338 21.649 25.439 1.00 92.62 502 LEU A C 1
ATOM 4025 O O . LEU A 1 502 ? -12.438 22.163 25.263 1.00 92.62 502 LEU A O 1
ATOM 4029 N N . LEU A 1 503 ? -11.084 20.851 26.481 1.00 92.38 503 LEU A N 1
ATOM 4030 C CA . LEU A 1 503 ? -12.076 20.520 27.510 1.00 92.38 503 LEU A CA 1
ATOM 4031 C C . LEU A 1 503 ? -12.575 21.771 28.245 1.00 92.38 503 LEU A C 1
ATOM 4033 O O . LEU A 1 503 ? -13.766 21.873 28.529 1.00 92.38 503 LEU A O 1
ATOM 4037 N N . GLY A 1 504 ? -11.697 22.752 28.486 1.00 90.75 504 GLY A N 1
ATOM 4038 C CA . GLY A 1 504 ? -12.075 24.041 29.076 1.00 90.75 504 GLY A CA 1
ATOM 4039 C C . GLY A 1 504 ? -13.075 24.852 28.239 1.00 90.75 504 GLY A C 1
ATOM 4040 O O . GLY A 1 504 ? -13.784 25.687 28.793 1.00 90.75 504 GLY A O 1
ATOM 4041 N N . HIS A 1 505 ? -13.170 24.576 26.935 1.00 91.75 505 HIS A N 1
ATOM 4042 C CA . HIS A 1 505 ? -14.060 25.258 25.990 1.00 91.75 505 HIS A CA 1
ATOM 4043 C C . HIS A 1 505 ? -15.177 24.342 25.460 1.00 91.75 505 HIS A C 1
ATOM 4045 O O . HIS A 1 505 ? -15.888 24.722 24.533 1.00 91.75 505 HIS A O 1
ATOM 4051 N N . ALA A 1 506 ? -15.355 23.149 26.040 1.00 91.81 506 ALA A N 1
ATOM 4052 C CA . ALA A 1 506 ? -16.288 22.123 25.572 1.00 91.81 506 ALA A CA 1
ATOM 4053 C C . ALA A 1 506 ? -17.412 21.789 26.587 1.00 91.81 506 ALA A C 1
ATOM 4055 O O . ALA A 1 506 ? -17.650 20.610 26.867 1.00 91.81 506 ALA A O 1
ATOM 4056 N N . PRO A 1 507 ? -18.139 22.776 27.156 1.00 89.75 507 PRO A N 1
ATOM 4057 C CA . PRO A 1 507 ? -19.075 22.540 28.264 1.00 89.75 507 PRO A CA 1
ATOM 4058 C C . PRO A 1 507 ? -20.294 21.680 27.892 1.00 89.75 507 PRO A C 1
ATOM 4060 O O . PRO A 1 507 ? -20.919 21.096 28.772 1.00 89.75 507 PRO A O 1
ATOM 4063 N N . ASN A 1 508 ? -20.636 21.598 26.602 1.00 89.88 508 ASN A N 1
ATOM 4064 C CA . ASN A 1 508 ? -21.831 20.913 26.098 1.00 89.88 508 ASN A CA 1
ATOM 4065 C C . ASN A 1 508 ? -21.527 19.557 25.435 1.00 89.88 508 ASN A C 1
ATOM 4067 O O . ASN A 1 508 ? -22.409 18.966 24.810 1.00 89.88 508 ASN A O 1
ATOM 4071 N N . VAL A 1 509 ? -20.284 19.073 25.514 1.00 93.88 509 VAL A N 1
ATOM 4072 C CA . VAL A 1 509 ? -19.902 17.780 24.934 1.00 93.88 509 VAL A CA 1
ATOM 4073 C C . VAL A 1 509 ? -20.389 16.647 25.829 1.00 93.88 509 VAL A C 1
ATOM 4075 O O . VAL A 1 509 ? -20.086 16.601 27.019 1.00 93.88 509 VAL A O 1
ATOM 4078 N N . VAL A 1 510 ? -21.113 15.703 25.233 1.00 93.69 510 VAL A N 1
ATOM 4079 C CA . VAL A 1 510 ? -21.680 14.537 25.913 1.00 93.69 510 VAL A CA 1
ATOM 4080 C C . VAL A 1 510 ? -21.005 13.246 25.465 1.00 93.69 510 VAL A C 1
ATOM 4082 O O . VAL A 1 510 ? -20.514 13.110 24.333 1.00 93.69 510 VAL A O 1
ATOM 4085 N N . LEU A 1 511 ? -21.005 12.257 26.358 1.00 95.50 511 LEU A N 1
ATOM 4086 C CA . LEU A 1 511 ? -20.507 10.930 26.041 1.00 95.50 511 LEU A CA 1
ATOM 4087 C C . LEU A 1 511 ? -21.442 10.246 25.035 1.00 95.50 511 LEU A C 1
ATOM 4089 O O . LEU A 1 511 ? -22.649 10.143 25.233 1.00 95.50 511 LEU A O 1
ATOM 4093 N N . SER A 1 512 ? -20.878 9.745 23.940 1.00 94.56 512 SER A N 1
ATOM 4094 C CA . SER A 1 512 ? -21.624 9.011 22.918 1.00 94.56 512 SER A CA 1
ATOM 4095 C C . SER A 1 512 ? -20.793 7.869 22.349 1.00 94.56 512 SER A C 1
ATOM 4097 O O . SER A 1 512 ? -19.561 7.886 22.396 1.00 94.56 512 SER A O 1
ATOM 4099 N N . THR A 1 513 ? -21.455 6.886 21.738 1.00 93.12 513 THR A N 1
ATOM 4100 C CA . THR A 1 513 ? -20.771 5.774 21.055 1.00 93.12 513 THR A CA 1
ATOM 4101 C C . THR A 1 513 ? -19.821 6.260 19.964 1.00 93.12 513 THR A C 1
ATOM 4103 O O . THR A 1 513 ? -18.756 5.679 19.768 1.00 93.12 513 THR A O 1
ATOM 4106 N N . LYS A 1 514 ? -20.188 7.342 19.268 1.00 92.88 514 LYS A N 1
ATOM 4107 C CA . LYS A 1 514 ? -19.384 7.957 18.209 1.00 92.88 514 LYS A CA 1
ATOM 4108 C C . LYS A 1 514 ? -18.118 8.602 18.776 1.00 92.88 514 LYS A C 1
ATOM 4110 O O . LYS A 1 514 ? -17.057 8.429 18.190 1.00 92.88 514 LYS A O 1
ATOM 4115 N N . LEU A 1 515 ? -18.228 9.273 19.927 1.00 93.25 515 LEU A N 1
ATOM 4116 C CA . LEU A 1 515 ? -17.092 9.881 20.620 1.00 93.25 515 LEU A CA 1
ATOM 4117 C C . LEU A 1 515 ? -16.114 8.820 21.147 1.00 93.25 515 LEU A C 1
ATOM 4119 O O . LEU A 1 515 ? -14.916 8.932 20.914 1.00 93.25 515 LEU A O 1
ATOM 4123 N N . ILE A 1 516 ? -16.620 7.752 21.774 1.00 91.38 516 ILE A N 1
ATOM 4124 C CA . ILE A 1 516 ? -15.785 6.643 22.270 1.00 91.38 516 ILE A CA 1
ATOM 4125 C C . ILE A 1 516 ? -15.020 5.985 21.118 1.00 91.38 516 ILE A C 1
ATOM 4127 O O . ILE A 1 516 ? -13.809 5.806 21.193 1.00 91.38 516 ILE A O 1
ATOM 4131 N N . LYS A 1 517 ? -15.709 5.681 20.012 1.00 88.88 517 LYS A N 1
ATOM 4132 C CA . LYS A 1 517 ? -15.092 5.079 18.819 1.00 88.88 517 LYS A CA 1
ATOM 4133 C C . LYS A 1 517 ? -14.132 6.014 18.084 1.00 88.88 517 LYS A C 1
ATOM 4135 O O . LYS A 1 517 ? -13.335 5.541 17.275 1.00 88.88 517 LYS A O 1
ATOM 4140 N N . ALA A 1 518 ? -14.237 7.323 18.307 1.00 88.38 518 ALA A N 1
ATOM 4141 C CA . ALA A 1 518 ? -13.320 8.292 17.730 1.00 88.38 518 ALA A CA 1
ATOM 4142 C C . ALA A 1 518 ? -11.971 8.298 18.451 1.00 88.38 518 ALA A C 1
ATOM 4144 O O . ALA A 1 518 ? -10.988 8.657 17.820 1.00 88.38 518 ALA A O 1
ATOM 4145 N N . ALA A 1 519 ? -11.884 7.890 19.720 1.00 87.06 519 ALA A N 1
ATOM 4146 C CA . ALA A 1 519 ? -10.606 7.886 20.418 1.00 87.06 519 ALA A CA 1
ATOM 4147 C C . ALA A 1 519 ? -9.609 6.927 19.732 1.00 87.06 519 ALA A C 1
ATOM 4149 O O . ALA A 1 519 ? -9.935 5.806 19.353 1.00 87.06 519 ALA A O 1
ATOM 4150 N N . ARG A 1 520 ? -8.387 7.396 19.471 1.00 77.19 520 ARG A N 1
ATOM 4151 C CA . ARG A 1 520 ? -7.349 6.609 18.769 1.00 77.19 520 ARG A CA 1
ATOM 4152 C C . ARG A 1 520 ? -5.984 6.678 19.439 1.00 77.19 520 ARG A C 1
ATOM 4154 O O . ARG A 1 520 ? -4.990 6.280 18.848 1.00 77.19 520 ARG A O 1
ATOM 4161 N N . SER A 1 521 ? -5.907 7.218 20.647 1.00 81.31 521 SER A N 1
ATOM 4162 C CA . SER A 1 521 ? -4.649 7.425 21.359 1.00 81.31 521 SER A CA 1
ATOM 4163 C C . SER A 1 521 ? -4.873 7.369 22.873 1.00 81.31 521 SER A C 1
ATOM 4165 O O . SER A 1 521 ? -6.010 7.416 23.349 1.00 81.31 521 SER A O 1
ATOM 4167 N N . VAL A 1 522 ? -3.778 7.299 23.638 1.00 84.00 522 VAL A N 1
ATOM 4168 C CA . VAL A 1 522 ? -3.804 7.403 25.110 1.00 84.00 522 VAL A CA 1
ATOM 4169 C C . VAL A 1 522 ? -4.398 8.749 25.553 1.00 84.00 522 VAL A C 1
ATOM 4171 O O . VAL A 1 522 ? -5.192 8.789 26.488 1.00 84.00 522 VAL A O 1
ATOM 4174 N N . GLY A 1 523 ? -4.038 9.845 24.872 1.00 84.94 523 GLY A N 1
ATOM 4175 C CA . GLY A 1 523 ? -4.529 11.191 25.186 1.00 84.94 523 GLY A CA 1
ATOM 4176 C C . GLY A 1 523 ? -6.018 11.351 24.885 1.00 84.94 523 GLY A C 1
ATOM 4177 O O . GLY A 1 523 ? -6.755 11.896 25.700 1.00 84.94 523 GLY A O 1
ATOM 4178 N N . SER A 1 524 ? -6.480 10.801 23.762 1.00 88.44 524 SER A N 1
ATOM 4179 C CA . SER A 1 524 ? -7.895 10.782 23.390 1.00 88.44 524 SER A CA 1
ATOM 4180 C C . SER A 1 524 ? -8.723 9.936 24.356 1.00 88.44 524 SER A C 1
ATOM 4182 O O . SER A 1 524 ? -9.801 10.356 24.763 1.00 88.44 524 SER A O 1
ATOM 4184 N N . ASP A 1 525 ? -8.214 8.771 24.773 1.00 88.88 525 ASP A N 1
ATOM 4185 C CA . ASP A 1 525 ? -8.847 7.942 25.808 1.00 88.88 525 ASP A CA 1
ATOM 4186 C C . ASP A 1 525 ? -8.928 8.679 27.153 1.00 88.88 525 ASP A C 1
ATOM 4188 O O . ASP A 1 525 ? -9.956 8.629 27.824 1.00 88.88 525 ASP A O 1
ATOM 4192 N N . TRP A 1 526 ? -7.885 9.421 27.534 1.00 90.50 526 TRP A N 1
ATOM 4193 C CA . TRP A 1 526 ? -7.944 10.287 28.709 1.00 90.50 526 TRP A CA 1
ATOM 4194 C C . TRP A 1 526 ? -9.008 11.387 28.558 1.00 90.50 526 TRP A C 1
ATOM 4196 O O . TRP A 1 526 ? -9.833 11.551 29.457 1.00 90.50 526 TRP A O 1
ATOM 4206 N N . ALA A 1 527 ? -9.055 12.089 27.424 1.00 91.75 527 ALA A N 1
ATOM 4207 C CA . ALA A 1 527 ? -10.011 13.172 27.195 1.00 91.75 527 ALA A CA 1
ATOM 4208 C C . ALA A 1 527 ? -11.467 12.674 27.222 1.00 91.75 527 ALA A C 1
ATOM 4210 O O . ALA A 1 527 ? -12.313 13.255 27.901 1.00 91.75 527 ALA A O 1
ATOM 4211 N N . VAL A 1 528 ? -11.756 11.548 26.559 1.00 93.25 528 VAL A N 1
ATOM 4212 C CA . VAL A 1 528 ? -13.087 10.920 26.594 1.00 93.25 528 VAL A CA 1
ATOM 4213 C C . VAL A 1 528 ? -13.412 10.403 27.997 1.00 93.25 528 VAL A C 1
ATOM 4215 O O . VAL A 1 528 ? -14.561 10.509 28.419 1.00 93.25 528 VAL A O 1
ATOM 4218 N N . SER A 1 529 ? -12.424 9.936 28.771 1.00 92.56 529 SER A N 1
ATOM 4219 C CA . SER A 1 529 ? -12.655 9.566 30.174 1.00 92.56 529 SER A CA 1
ATOM 4220 C C . SER A 1 529 ? -13.054 10.758 31.056 1.00 92.56 529 SER A C 1
ATOM 4222 O O . SER A 1 529 ? -13.848 10.570 31.972 1.00 92.56 529 SER A O 1
ATOM 4224 N N . GLN A 1 530 ? -12.588 11.983 30.767 1.00 94.12 530 GLN A N 1
ATOM 4225 C CA . GLN A 1 530 ? -13.050 13.184 31.480 1.00 94.12 530 GLN A CA 1
ATOM 4226 C C . GLN A 1 530 ? -14.518 13.501 31.168 1.00 94.12 530 GLN A C 1
ATOM 4228 O O . GLN A 1 530 ? -15.280 13.810 32.080 1.00 94.12 530 GLN A O 1
ATOM 4233 N N . VAL A 1 531 ? -14.934 13.349 29.905 1.00 94.44 531 VAL A N 1
ATOM 4234 C CA . VAL A 1 531 ? -16.350 13.472 29.509 1.00 94.44 531 VAL A CA 1
ATOM 4235 C C . VAL A 1 531 ? -17.191 12.366 30.158 1.00 94.44 531 VAL A C 1
ATOM 4237 O O . VAL A 1 531 ? -18.291 12.617 30.643 1.00 94.44 531 VAL A O 1
ATOM 4240 N N . ALA A 1 532 ? -16.673 11.137 30.230 1.00 93.62 532 ALA A N 1
ATOM 4241 C CA . ALA A 1 532 ? -17.349 10.041 30.919 1.00 93.62 532 ALA A CA 1
ATOM 4242 C C . ALA A 1 532 ? -17.510 10.324 32.422 1.00 93.62 532 ALA A C 1
ATOM 4244 O O . ALA A 1 532 ? -18.575 10.071 32.971 1.00 93.62 532 ALA A O 1
ATOM 4245 N N . ALA A 1 533 ? -16.501 10.906 33.075 1.00 92.38 533 ALA A N 1
ATOM 4246 C CA . ALA A 1 533 ? -16.547 11.230 34.500 1.00 92.38 533 ALA A CA 1
ATOM 4247 C C . ALA A 1 533 ? -17.594 12.302 34.858 1.00 92.38 533 ALA A C 1
ATOM 4249 O O . ALA A 1 533 ? -18.095 12.307 35.985 1.00 92.38 533 ALA A O 1
ATOM 4250 N N . SER A 1 534 ? -17.940 13.191 33.920 1.00 90.38 534 SER A N 1
ATOM 4251 C CA . SER A 1 534 ? -19.012 14.183 34.082 1.00 90.38 534 SER A CA 1
ATOM 4252 C C . SER A 1 534 ? -20.394 13.694 33.621 1.00 90.38 534 SER A C 1
ATOM 4254 O O . SER A 1 534 ? -21.385 14.386 33.855 1.00 90.38 534 SER A O 1
ATOM 4256 N N . THR A 1 535 ? -20.484 12.511 33.000 1.00 93.56 535 THR A N 1
ATOM 4257 C CA . THR A 1 535 ? -21.737 11.930 32.485 1.00 93.56 535 THR A CA 1
ATOM 4258 C C . THR A 1 535 ? -22.595 11.366 33.623 1.00 93.56 535 THR A C 1
ATOM 4260 O O . THR A 1 535 ? -22.081 10.734 34.551 1.00 93.56 535 THR A O 1
ATOM 4263 N N . GLN A 1 536 ? -23.918 11.554 33.563 1.00 92.88 536 GLN A N 1
ATOM 4264 C CA . GLN A 1 536 ? -24.810 11.017 34.596 1.00 92.88 536 GLN A CA 1
ATOM 4265 C C . GLN A 1 536 ? -24.982 9.493 34.440 1.00 92.88 536 GLN A C 1
ATOM 4267 O O . GLN A 1 536 ? -25.107 9.008 33.315 1.00 92.88 536 GLN A O 1
ATOM 4272 N N . PRO A 1 537 ? -25.068 8.707 35.535 1.00 92.00 537 PRO A N 1
ATOM 4273 C CA . PRO A 1 537 ? -25.235 7.251 35.458 1.00 92.00 537 PRO A CA 1
ATOM 4274 C C . PRO A 1 537 ? -26.400 6.791 34.571 1.00 92.00 537 PRO A C 1
ATOM 4276 O O . PRO A 1 537 ? -26.273 5.807 33.851 1.00 92.00 537 PRO A O 1
ATOM 4279 N N . GLN A 1 538 ? -27.527 7.509 34.590 1.00 90.75 538 GLN A N 1
ATOM 4280 C CA . GLN A 1 538 ? -28.728 7.164 33.821 1.00 90.75 538 GLN A CA 1
ATOM 4281 C C . GLN A 1 538 ? -28.553 7.340 32.304 1.00 90.75 538 GLN A C 1
ATOM 4283 O O . GLN A 1 538 ? -29.335 6.790 31.533 1.00 90.75 538 GLN A O 1
ATOM 4288 N N . GLU A 1 539 ? -27.540 8.091 31.868 1.00 92.44 539 GLU A N 1
ATOM 4289 C CA . GLU A 1 539 ? -27.241 8.327 30.451 1.00 92.44 539 GLU A CA 1
ATOM 4290 C C . GLU A 1 539 ? -26.402 7.192 29.842 1.00 92.44 539 GLU A C 1
ATOM 4292 O O . GLU A 1 539 ? -26.287 7.085 28.619 1.00 92.44 539 GLU A O 1
ATOM 4297 N N . ILE A 1 540 ? -25.838 6.307 30.673 1.00 95.62 540 ILE A N 1
ATOM 4298 C CA . ILE A 1 540 ? -25.053 5.163 30.210 1.00 95.62 540 ILE A CA 1
ATOM 4299 C C . ILE A 1 540 ? -25.980 4.058 29.711 1.00 95.62 540 ILE A C 1
ATOM 4301 O O . ILE A 1 540 ? -26.623 3.343 30.479 1.00 95.62 540 ILE A O 1
ATOM 4305 N N . THR A 1 541 ? -26.008 3.902 28.391 1.00 96.12 541 THR A N 1
ATOM 4306 C CA . THR A 1 541 ? -26.785 2.878 27.686 1.00 96.12 541 THR A CA 1
ATOM 4307 C C . THR A 1 541 ? -25.961 1.620 27.400 1.00 96.12 541 THR A C 1
ATOM 4309 O O . THR A 1 541 ? -24.728 1.648 27.424 1.00 96.12 541 THR A O 1
ATOM 4312 N N . ASP A 1 542 ? -26.640 0.519 27.053 1.00 95.88 542 ASP A N 1
ATOM 4313 C CA . ASP A 1 542 ? -26.006 -0.725 26.580 1.00 95.88 542 ASP A CA 1
ATOM 4314 C C . ASP A 1 542 ? -25.055 -0.464 25.400 1.00 95.88 542 ASP A C 1
ATOM 4316 O O . ASP A 1 542 ? -23.947 -0.989 25.359 1.00 95.88 542 ASP A O 1
ATOM 4320 N N . ASP A 1 543 ? -25.437 0.423 24.477 1.00 95.25 543 ASP A N 1
ATOM 4321 C CA . ASP A 1 543 ? -24.613 0.772 23.320 1.00 95.25 543 ASP A CA 1
ATOM 4322 C C . ASP A 1 543 ? -23.339 1.546 23.705 1.00 95.25 543 ASP A C 1
ATOM 4324 O O . ASP A 1 543 ? -22.285 1.309 23.107 1.00 95.25 543 ASP A O 1
ATOM 4328 N N . ILE A 1 544 ? -23.414 2.451 24.693 1.00 95.06 544 ILE A N 1
ATOM 4329 C CA . ILE A 1 544 ? -22.251 3.187 25.225 1.00 95.06 544 ILE A CA 1
ATOM 4330 C C . ILE A 1 544 ? -21.298 2.223 25.929 1.00 95.06 544 ILE A C 1
ATOM 4332 O O . ILE A 1 544 ? -20.097 2.242 25.649 1.00 95.06 544 ILE A O 1
ATOM 4336 N N . LEU A 1 545 ? -21.828 1.343 26.784 1.00 94.06 545 LEU A N 1
ATOM 4337 C CA . LEU A 1 545 ? -21.027 0.327 27.461 1.00 94.06 545 LEU A CA 1
ATOM 4338 C C . LEU A 1 545 ? -20.373 -0.625 26.453 1.00 94.06 545 LEU A C 1
ATOM 4340 O O . LEU A 1 545 ? -19.173 -0.872 26.538 1.00 94.06 545 LEU A O 1
ATOM 4344 N N . ARG A 1 546 ? -21.124 -1.103 25.454 1.00 93.25 546 ARG A N 1
ATOM 4345 C CA . ARG A 1 546 ? -20.586 -1.955 24.388 1.00 93.25 546 ARG A CA 1
ATOM 4346 C C . ARG A 1 546 ? -19.484 -1.256 23.603 1.00 93.25 546 ARG A C 1
ATOM 4348 O O . ARG A 1 546 ? -18.468 -1.877 23.328 1.00 93.25 546 ARG A O 1
ATOM 4355 N N . ALA A 1 547 ? -19.656 0.020 23.250 1.00 91.44 547 ALA A N 1
ATOM 4356 C CA . ALA A 1 547 ? -18.624 0.783 22.548 1.00 91.44 547 ALA A CA 1
ATOM 4357 C C . ALA A 1 547 ? -17.344 0.933 23.386 1.00 91.44 547 ALA A C 1
ATOM 4359 O O . ALA A 1 547 ? -16.249 0.834 22.837 1.00 91.44 547 ALA A O 1
ATOM 4360 N N . ALA A 1 548 ? -17.475 1.132 24.701 1.00 89.88 548 ALA A N 1
ATOM 4361 C CA . ALA A 1 548 ? -16.336 1.165 25.612 1.00 89.88 548 ALA A CA 1
ATOM 4362 C C . ALA A 1 548 ? -15.648 -0.207 25.714 1.00 89.88 548 ALA A C 1
ATOM 4364 O O . ALA A 1 548 ? -14.420 -0.257 25.712 1.00 89.88 548 ALA A O 1
ATOM 4365 N N . LEU A 1 549 ? -16.428 -1.299 25.738 1.00 87.44 549 LEU A N 1
ATOM 4366 C CA . LEU A 1 549 ? -15.935 -2.680 25.749 1.00 87.44 549 LEU A CA 1
ATOM 4367 C C . LEU A 1 549 ? -15.158 -3.047 24.477 1.00 87.44 549 LEU A C 1
ATOM 4369 O O . LEU A 1 549 ? -14.076 -3.618 24.562 1.00 87.44 549 LEU A O 1
ATOM 4373 N N . ASP A 1 550 ? -15.682 -2.655 23.318 1.00 83.06 550 ASP A N 1
ATOM 4374 C CA . ASP A 1 550 ? -15.144 -2.961 21.983 1.00 83.06 550 ASP A CA 1
ATOM 4375 C C . ASP A 1 550 ? -13.818 -2.231 21.708 1.00 83.06 550 ASP A C 1
ATOM 4377 O O . ASP A 1 550 ? -12.914 -2.744 21.048 1.00 83.06 550 ASP A O 1
ATOM 4381 N N . TYR A 1 551 ? -13.653 -1.045 22.305 1.00 67.06 551 TYR A N 1
ATOM 4382 C CA . TYR A 1 551 ? -12.467 -0.192 22.180 1.00 67.06 551 TYR A CA 1
ATOM 4383 C C . TYR A 1 551 ? -11.141 -0.910 22.499 1.00 67.06 551 TYR A C 1
ATOM 4385 O O . TYR A 1 551 ? -10.079 -0.550 21.980 1.00 67.06 551 TYR A O 1
ATOM 4393 N N . TRP A 1 552 ? -11.203 -1.947 23.340 1.00 58.91 552 TRP A N 1
ATOM 4394 C CA . TRP A 1 552 ? -10.064 -2.718 23.837 1.00 58.91 552 TRP A CA 1
ATOM 4395 C C . TRP A 1 552 ? -9.237 -3.408 22.741 1.00 58.91 552 TRP A C 1
ATOM 4397 O O . TRP A 1 552 ? -8.034 -3.599 22.920 1.00 58.91 552 TRP A O 1
ATOM 4407 N N . HIS A 1 553 ? -9.849 -3.739 21.601 1.00 51.16 553 HIS A N 1
ATOM 4408 C CA . HIS A 1 553 ? -9.228 -4.576 20.568 1.00 51.16 553 HIS A CA 1
ATOM 4409 C C . HIS A 1 553 ? -8.331 -3.807 19.590 1.00 51.16 553 HIS A C 1
ATOM 4411 O O . HIS A 1 553 ? -7.501 -4.405 18.907 1.00 51.16 553 HIS A O 1
ATOM 4417 N N . THR A 1 554 ? -8.465 -2.482 19.515 1.00 50.88 554 THR A N 1
ATOM 4418 C CA . THR A 1 554 ? -7.917 -1.711 18.387 1.00 50.88 554 THR A CA 1
ATOM 4419 C C . THR A 1 554 ? -6.523 -1.116 18.588 1.00 50.88 554 THR A C 1
ATOM 4421 O O . THR A 1 554 ? -5.930 -0.703 17.595 1.00 50.88 554 THR A O 1
ATOM 4424 N N . PHE A 1 555 ? -5.980 -1.035 19.814 1.00 50.22 555 PHE A N 1
ATOM 4425 C CA . PHE A 1 555 ? -4.756 -0.236 20.041 1.00 50.22 555 PHE A CA 1
ATOM 4426 C C . PHE A 1 555 ? -3.705 -0.801 21.007 1.00 50.22 555 PHE A C 1
ATOM 4428 O O . PHE A 1 555 ? -2.526 -0.490 20.850 1.00 50.22 555 PHE A O 1
ATOM 4435 N N . TYR A 1 556 ? -4.070 -1.634 21.987 1.00 52.41 556 TYR A N 1
ATOM 4436 C CA . TYR A 1 556 ? -3.114 -2.104 22.997 1.00 52.41 556 TYR A CA 1
ATOM 4437 C C . TYR A 1 556 ? -2.800 -3.586 22.819 1.00 52.41 556 TYR A C 1
ATOM 4439 O O . TYR A 1 556 ? -3.447 -4.446 23.414 1.00 52.41 556 TYR A O 1
ATOM 4447 N N . ALA A 1 557 ? -1.730 -3.878 22.075 1.00 46.31 557 ALA A N 1
ATOM 4448 C CA . ALA A 1 557 ? -1.095 -5.199 22.089 1.00 46.31 557 ALA A CA 1
ATOM 4449 C C . ALA A 1 557 ? -0.734 -5.662 23.526 1.00 46.31 557 ALA A C 1
ATOM 4451 O O . ALA A 1 557 ? -0.690 -6.860 23.796 1.00 46.31 557 ALA A O 1
ATOM 4452 N N . ASP A 1 558 ? -0.582 -4.714 24.465 1.00 46.88 558 ASP A N 1
ATOM 4453 C CA . ASP A 1 558 ? -0.158 -4.942 25.853 1.00 46.88 558 ASP A CA 1
ATOM 4454 C C . ASP A 1 558 ? -1.285 -5.021 26.908 1.00 46.88 558 ASP A C 1
ATOM 4456 O O . ASP A 1 558 ? -1.011 -4.958 28.106 1.00 46.88 558 ASP A O 1
ATOM 4460 N N . LYS A 1 559 ? -2.560 -5.208 26.528 1.00 53.25 559 LYS A N 1
ATOM 4461 C CA . LYS A 1 559 ? -3.662 -5.491 27.489 1.00 53.25 559 LYS A CA 1
ATOM 4462 C C . LYS A 1 559 ? -3.838 -4.447 28.621 1.00 53.25 559 LYS A C 1
ATOM 4464 O O . LYS A 1 559 ? -4.343 -4.788 29.697 1.00 53.25 559 LYS A O 1
ATOM 4469 N N . ILE A 1 560 ? -3.441 -3.184 28.430 1.00 59.00 560 ILE A N 1
ATOM 4470 C CA . ILE A 1 560 ? -3.692 -2.117 29.416 1.00 59.00 560 ILE A CA 1
ATOM 4471 C C . ILE A 1 560 ? -5.140 -1.648 29.273 1.00 59.00 560 ILE A C 1
ATOM 4473 O O . ILE A 1 560 ? -5.586 -1.278 28.192 1.00 59.00 560 ILE A O 1
ATOM 4477 N N . ALA A 1 561 ? -5.888 -1.656 30.377 1.00 65.81 561 ALA A N 1
ATOM 4478 C CA . ALA A 1 561 ? -7.280 -1.234 30.349 1.00 65.81 561 ALA A CA 1
ATOM 4479 C C . ALA A 1 561 ? -7.434 0.280 30.119 1.00 65.81 561 ALA A C 1
ATOM 4481 O O . ALA A 1 561 ? -6.931 1.062 30.932 1.00 65.81 561 ALA A O 1
ATOM 4482 N N . SER A 1 562 ? -8.172 0.648 29.060 1.00 82.25 562 SER A N 1
ATOM 4483 C CA . SER A 1 562 ? -8.620 2.019 28.744 1.00 82.25 562 SER A CA 1
ATOM 4484 C C . SER A 1 562 ? -9.217 2.720 29.971 1.00 82.25 562 SER A C 1
ATOM 4486 O O . SER A 1 562 ? -9.922 2.103 30.775 1.00 82.25 562 SER A O 1
ATOM 4488 N N . GLN A 1 563 ? -8.917 4.009 30.129 1.00 87.50 563 GLN A N 1
ATOM 4489 C CA . GLN A 1 563 ? -9.497 4.856 31.171 1.00 87.50 563 GLN A CA 1
ATOM 4490 C C . GLN A 1 563 ? -10.979 5.105 30.912 1.00 87.50 563 GLN A C 1
ATOM 4492 O O . GLN A 1 563 ? -11.772 4.989 31.843 1.00 87.50 563 GLN A O 1
ATOM 4497 N N . THR A 1 564 ? -11.367 5.341 29.653 1.00 90.44 564 THR A N 1
ATOM 4498 C CA . THR A 1 564 ? -12.779 5.477 29.264 1.00 90.44 564 THR A CA 1
ATOM 4499 C C . THR A 1 564 ? -13.577 4.250 29.683 1.00 90.44 564 THR A C 1
ATOM 4501 O O . THR A 1 564 ? -14.603 4.377 30.341 1.00 90.44 564 THR A O 1
ATOM 4504 N N . MET A 1 565 ? -13.072 3.050 29.379 1.00 90.31 565 MET A N 1
ATOM 4505 C CA . MET A 1 565 ? -13.686 1.793 29.805 1.00 90.31 565 MET A CA 1
ATOM 4506 C C . MET A 1 565 ? -13.886 1.737 31.320 1.00 90.31 565 MET A C 1
ATOM 4508 O O . MET A 1 565 ? -14.980 1.420 31.782 1.00 90.31 565 MET A O 1
ATOM 4512 N N . LYS A 1 566 ? -12.823 1.985 32.096 1.00 89.62 566 LYS A N 1
ATOM 4513 C CA . LYS A 1 566 ? -12.885 1.902 33.562 1.00 89.62 566 LYS A CA 1
ATOM 4514 C C . LYS A 1 566 ? -13.925 2.859 34.114 1.00 89.62 566 LYS A C 1
ATOM 4516 O O . LYS A 1 566 ? -14.670 2.478 35.010 1.00 89.62 566 LYS A O 1
ATOM 4521 N N . GLU A 1 567 ? -13.974 4.067 33.567 1.00 93.50 567 GLU A N 1
ATOM 4522 C CA . GLU A 1 567 ? -14.890 5.097 34.022 1.00 93.50 567 GLU A CA 1
ATOM 4523 C C . GLU A 1 567 ? -16.334 4.759 33.657 1.00 93.50 567 GLU A C 1
ATOM 4525 O O . GLU A 1 567 ? -17.182 4.727 34.545 1.00 93.50 567 GLU A O 1
ATOM 4530 N N . VAL A 1 568 ? -16.603 4.364 32.408 1.00 93.75 568 VAL A N 1
ATOM 4531 C CA . VAL A 1 568 ? -17.931 3.901 31.971 1.00 93.75 568 VAL A CA 1
ATOM 4532 C C . VAL A 1 568 ? -18.397 2.706 32.805 1.00 93.75 568 VAL A C 1
ATOM 4534 O O . VAL A 1 568 ? -19.517 2.716 33.311 1.00 93.75 568 VAL A O 1
ATOM 4537 N N . LEU A 1 569 ? -17.535 1.708 33.035 1.00 92.25 569 LEU A N 1
ATOM 4538 C CA . LEU A 1 569 ? -17.846 0.582 33.918 1.00 92.25 569 LEU A CA 1
ATOM 4539 C C . LEU A 1 569 ? -18.083 1.021 35.359 1.00 92.25 569 LEU A C 1
ATOM 4541 O O . LEU A 1 569 ? -18.871 0.381 36.038 1.00 92.25 569 LEU A O 1
ATOM 4545 N N . ARG A 1 570 ? -17.420 2.069 35.855 1.00 93.12 570 ARG A N 1
ATOM 4546 C CA . ARG A 1 570 ? -17.607 2.585 37.217 1.00 93.12 570 ARG A CA 1
ATOM 4547 C C . ARG A 1 570 ? -18.983 3.231 37.377 1.00 93.12 570 ARG A C 1
ATOM 4549 O O . ARG A 1 570 ? -19.656 2.944 38.366 1.00 93.12 570 ARG A O 1
ATOM 4556 N N . ILE A 1 571 ? -19.401 4.061 36.420 1.00 94.62 571 ILE A N 1
ATOM 4557 C CA . ILE A 1 571 ? -20.632 4.863 36.520 1.00 94.62 571 ILE A CA 1
ATOM 4558 C C . ILE A 1 571 ? -21.884 4.180 35.960 1.00 94.62 571 ILE A C 1
ATOM 4560 O O . ILE A 1 571 ? -22.984 4.600 36.309 1.00 94.62 571 ILE A O 1
ATOM 4564 N N . ALA A 1 572 ? -21.744 3.136 35.132 1.00 95.19 572 ALA A N 1
ATOM 4565 C CA . ALA A 1 572 ? -22.878 2.421 34.545 1.00 95.19 572 ALA A CA 1
ATOM 4566 C C . ALA A 1 572 ? -23.886 1.960 35.619 1.00 95.19 572 ALA A C 1
ATOM 4568 O O . ALA A 1 572 ? -23.463 1.521 36.694 1.00 95.19 572 ALA A O 1
ATOM 4569 N N . PRO A 1 573 ? -25.203 2.026 35.363 1.00 94.62 573 PRO A N 1
ATOM 4570 C CA . PRO A 1 573 ? -26.214 1.707 36.361 1.00 94.62 573 PRO A CA 1
ATOM 4571 C C . PRO A 1 573 ? -26.342 0.187 36.575 1.00 94.62 573 PRO A C 1
ATOM 4573 O O . PRO A 1 573 ? -26.149 -0.614 35.660 1.00 94.62 573 PRO A O 1
ATOM 4576 N N . ASN A 1 574 ? -26.649 -0.236 37.807 1.00 91.19 574 ASN A N 1
ATOM 4577 C CA . ASN A 1 574 ? -26.719 -1.665 38.164 1.00 91.19 574 ASN A CA 1
ATOM 4578 C C . ASN A 1 574 ? -27.897 -2.398 37.504 1.00 91.19 574 ASN A C 1
ATOM 4580 O O . ASN A 1 574 ? -27.833 -3.604 37.317 1.00 91.19 574 ASN A O 1
ATOM 4584 N N . ASP A 1 575 ? -28.960 -1.682 37.154 1.00 92.31 575 ASP A N 1
ATOM 4585 C CA . ASP A 1 575 ? -30.170 -2.190 36.505 1.00 92.31 575 ASP A CA 1
ATOM 4586 C C . ASP A 1 575 ? -30.104 -2.141 34.965 1.00 92.31 575 ASP A C 1
ATOM 4588 O O . ASP A 1 575 ? -31.089 -2.441 34.286 1.00 92.31 575 ASP A O 1
ATOM 4592 N N . LEU A 1 576 ? -28.940 -1.803 34.391 1.00 94.56 576 LEU A N 1
ATOM 4593 C CA . LEU A 1 576 ? -28.735 -1.797 32.943 1.00 94.56 576 LEU A CA 1
ATOM 4594 C C . LEU A 1 576 ? -28.974 -3.192 32.343 1.00 94.56 576 LEU A C 1
ATOM 4596 O O . LEU A 1 576 ? -28.322 -4.171 32.701 1.00 94.56 576 LEU A O 1
ATOM 4600 N N . THR A 1 577 ? -29.893 -3.284 31.383 1.00 94.50 577 THR A N 1
ATOM 4601 C CA . THR A 1 577 ? -30.169 -4.540 30.677 1.00 94.50 577 THR A CA 1
ATOM 4602 C C . THR A 1 577 ? -29.254 -4.677 29.465 1.00 94.50 577 THR A C 1
ATOM 4604 O O . THR A 1 577 ? -29.416 -3.955 28.483 1.00 94.50 577 THR A O 1
ATOM 4607 N N . LEU A 1 578 ? -28.327 -5.636 29.512 1.00 96.81 578 LEU A N 1
ATOM 4608 C CA . LEU A 1 578 ? -27.359 -5.847 28.435 1.00 96.81 578 LEU A CA 1
ATOM 4609 C C . LEU A 1 578 ? -27.932 -6.672 27.271 1.00 96.81 578 LEU A C 1
ATOM 4611 O O . LEU A 1 578 ? -28.761 -7.576 27.457 1.00 96.81 578 LEU A O 1
ATOM 4615 N N . SER A 1 579 ? -27.489 -6.364 26.051 1.00 96.12 579 SER A N 1
ATOM 4616 C CA . SER A 1 579 ? -27.769 -7.178 24.860 1.00 96.12 579 SER A CA 1
ATOM 4617 C C . SER A 1 579 ? -26.767 -8.329 24.706 1.00 96.12 579 SER A C 1
ATOM 4619 O O . SER A 1 579 ? -25.652 -8.273 25.220 1.00 96.12 579 SER A O 1
ATOM 4621 N N . GLU A 1 580 ? -27.129 -9.368 23.942 1.00 92.38 580 GLU A N 1
ATOM 4622 C CA . GLU A 1 580 ? -26.206 -10.471 23.610 1.00 92.38 580 GLU A CA 1
ATOM 4623 C C . GLU A 1 580 ? -24.923 -9.960 22.939 1.00 92.38 580 GLU A C 1
ATOM 4625 O O . GLU A 1 580 ? -23.829 -10.421 23.249 1.00 92.38 580 GLU A O 1
ATOM 4630 N N . LYS A 1 581 ? -25.036 -8.935 22.080 1.00 92.44 581 LYS A N 1
ATOM 4631 C CA . LYS A 1 581 ? -23.887 -8.287 21.427 1.00 92.44 581 LYS A CA 1
ATOM 4632 C C . LYS A 1 581 ? -22.899 -7.707 22.436 1.00 92.44 581 LYS A C 1
ATOM 4634 O O . LYS A 1 581 ? -21.698 -7.762 22.204 1.00 92.44 581 LYS A O 1
ATOM 4639 N N . THR A 1 582 ? -23.387 -7.147 23.538 1.00 94.62 582 THR A N 1
ATOM 4640 C CA . THR A 1 582 ? -22.530 -6.602 24.597 1.00 94.62 582 THR A CA 1
ATOM 4641 C C . THR A 1 582 ? -21.787 -7.713 25.328 1.00 94.62 582 THR A C 1
ATOM 4643 O O . THR A 1 582 ? -20.596 -7.568 25.593 1.00 94.62 582 THR A O 1
ATOM 4646 N N . TYR A 1 583 ? -22.440 -8.853 25.569 1.00 94.12 583 TYR A N 1
ATOM 4647 C CA . TYR A 1 583 ? -21.772 -10.026 26.132 1.00 94.12 583 TYR A CA 1
ATOM 4648 C C . TYR A 1 583 ? -20.739 -10.627 25.179 1.00 94.12 583 TYR A C 1
ATOM 4650 O O . TYR A 1 583 ? -19.654 -10.954 25.645 1.00 94.12 583 TYR A O 1
ATOM 4658 N N . PHE A 1 584 ? -21.007 -10.713 23.870 1.00 90.19 584 PHE A N 1
ATOM 4659 C CA . PHE A 1 584 ? -20.001 -11.155 22.890 1.00 90.19 584 PHE A CA 1
ATOM 4660 C C . PHE A 1 584 ? -18.709 -10.342 23.005 1.00 90.19 584 PHE A C 1
ATOM 4662 O O . PHE A 1 584 ? -17.635 -10.915 23.165 1.00 90.19 584 PHE A O 1
ATOM 4669 N N . VAL A 1 585 ? -18.822 -9.012 23.023 1.00 89.69 585 VAL A N 1
ATOM 4670 C CA . VAL A 1 585 ? -17.660 -8.127 23.189 1.00 89.69 585 VAL A CA 1
ATOM 4671 C C . VAL A 1 585 ? -17.024 -8.295 24.576 1.00 89.69 585 VAL A C 1
ATOM 4673 O O . VAL A 1 585 ? -15.803 -8.307 24.707 1.00 89.69 585 VAL A O 1
ATOM 4676 N N . ALA A 1 586 ? -17.822 -8.478 25.632 1.00 90.25 586 ALA A N 1
ATOM 4677 C CA . ALA A 1 586 ? -17.292 -8.713 26.973 1.00 90.25 586 ALA A CA 1
ATOM 4678 C C . ALA A 1 586 ? -16.485 -10.022 27.069 1.00 90.25 586 ALA A C 1
ATOM 4680 O O . ALA A 1 586 ? -15.443 -10.026 27.724 1.00 90.25 586 ALA A O 1
ATOM 4681 N N . PHE A 1 587 ? -16.929 -11.110 26.433 1.00 88.06 587 PHE A N 1
ATOM 4682 C CA . PHE A 1 587 ? -16.213 -12.393 26.406 1.00 88.06 587 PHE A CA 1
ATOM 4683 C C . PHE A 1 587 ? -14.945 -12.359 25.549 1.00 88.06 587 PHE A C 1
ATOM 4685 O O . PHE A 1 587 ? -13.986 -13.046 25.893 1.00 88.06 587 PHE A O 1
ATOM 4692 N N . ASP A 1 588 ? -14.913 -11.541 24.494 1.00 82.81 588 ASP A N 1
ATOM 4693 C CA . ASP A 1 588 ? -13.701 -11.316 23.692 1.00 82.81 588 ASP A CA 1
ATOM 4694 C C . ASP A 1 588 ? -12.671 -10.426 24.431 1.00 82.81 588 ASP A C 1
ATOM 4696 O O . ASP A 1 588 ? -11.466 -10.479 24.178 1.00 82.81 588 ASP A O 1
ATOM 4700 N N . SER A 1 589 ? -13.125 -9.635 25.411 1.00 80.12 589 SER A N 1
ATOM 4701 C CA . SER A 1 589 ? -12.280 -8.737 26.210 1.00 80.12 589 SER A CA 1
ATOM 4702 C C . SER A 1 589 ? -11.399 -9.453 27.263 1.00 80.12 589 SER A C 1
ATOM 4704 O O . SER A 1 589 ? -11.270 -10.676 27.320 1.00 80.12 589 SER A O 1
ATOM 4706 N N . ASN A 1 590 ? -10.756 -8.691 28.163 1.00 79.56 590 ASN A N 1
ATOM 4707 C CA . ASN A 1 590 ? -9.980 -9.271 29.266 1.00 79.56 590 ASN A CA 1
ATOM 4708 C C . ASN A 1 590 ? -10.841 -10.165 30.181 1.00 79.56 590 ASN A C 1
ATOM 4710 O O . ASN A 1 590 ? -11.875 -9.695 30.660 1.00 79.56 590 ASN A O 1
ATOM 4714 N N . PRO A 1 591 ? -10.347 -11.336 30.632 1.00 84.81 591 PRO A N 1
ATOM 4715 C CA . PRO A 1 591 ? -11.048 -12.161 31.620 1.00 84.81 591 PRO A CA 1
ATOM 4716 C C . PRO A 1 591 ? -11.427 -11.432 32.921 1.00 84.81 591 PRO A C 1
ATOM 4718 O O . PRO A 1 591 ? -12.420 -11.772 33.559 1.00 84.81 591 PRO A O 1
ATOM 4721 N N . ARG A 1 592 ? -10.656 -10.419 33.350 1.00 85.06 592 ARG A N 1
ATOM 4722 C CA . ARG A 1 592 ? -11.003 -9.584 34.517 1.00 85.06 592 ARG A CA 1
ATOM 4723 C C . ARG A 1 592 ? -12.189 -8.661 34.239 1.00 85.06 592 ARG A C 1
ATOM 4725 O O . ARG A 1 592 ? -13.042 -8.522 35.107 1.00 85.06 592 ARG A O 1
ATOM 4732 N N . VAL A 1 593 ? -12.236 -8.062 33.049 1.00 87.12 593 VAL A N 1
ATOM 4733 C CA . VAL A 1 593 ? -13.329 -7.175 32.618 1.00 87.12 593 VAL A CA 1
ATOM 4734 C C . VAL A 1 593 ? -14.597 -7.993 32.403 1.00 87.12 593 VAL A C 1
ATOM 4736 O O . VAL A 1 593 ? -15.629 -7.665 32.977 1.00 87.12 593 VAL A O 1
ATOM 4739 N N . CYS A 1 594 ? -14.497 -9.114 31.685 1.00 90.25 594 CYS A N 1
ATOM 4740 C CA . CYS A 1 594 ? -15.596 -10.058 31.501 1.00 90.25 594 CYS A CA 1
ATOM 4741 C C . CYS A 1 594 ? -16.199 -10.496 32.846 1.00 90.25 594 CYS A C 1
ATOM 4743 O O . CYS A 1 594 ? -17.406 -10.390 33.050 1.00 90.25 594 CYS A O 1
ATOM 4745 N N . ARG A 1 595 ? -15.355 -10.883 33.818 1.00 91.25 595 ARG A N 1
ATOM 4746 C CA . ARG A 1 595 ? -15.811 -11.249 35.169 1.00 91.25 595 ARG A CA 1
ATOM 4747 C C . ARG A 1 595 ? -16.546 -10.102 35.866 1.00 91.25 595 ARG A C 1
ATOM 4749 O O . ARG A 1 595 ? -17.577 -10.343 36.481 1.00 91.25 595 ARG A O 1
ATOM 4756 N N . GLN A 1 596 ? -16.049 -8.871 35.754 1.00 91.12 596 GLN A N 1
ATOM 4757 C CA . GLN A 1 596 ? -16.714 -7.696 36.323 1.00 91.12 596 GLN A CA 1
ATOM 4758 C C . GLN A 1 596 ? -18.090 -7.451 35.683 1.00 91.12 596 GLN A C 1
ATOM 4760 O O . GLN A 1 596 ? -19.044 -7.156 36.400 1.00 91.12 596 GLN A O 1
ATOM 4765 N N . VAL A 1 597 ? -18.204 -7.600 34.358 1.00 93.88 597 VAL A N 1
ATOM 4766 C CA . VAL A 1 597 ? -19.475 -7.463 33.630 1.00 93.88 597 VAL A CA 1
ATOM 4767 C C . VAL A 1 597 ? -20.467 -8.542 34.070 1.00 93.88 597 VAL A C 1
ATOM 4769 O O . VAL A 1 597 ? -21.577 -8.207 34.469 1.00 93.88 597 VAL A O 1
ATOM 4772 N N . LEU A 1 598 ? -20.061 -9.816 34.080 1.00 94.06 598 LEU A N 1
ATOM 4773 C CA . LEU A 1 598 ? -20.935 -10.936 34.449 1.00 94.06 598 LEU A CA 1
ATOM 4774 C C . LEU A 1 598 ? -21.385 -10.890 35.915 1.00 94.06 598 LEU A C 1
ATOM 4776 O O . LEU A 1 598 ? -22.532 -11.203 36.214 1.00 94.06 598 LEU A O 1
ATOM 4780 N N . GLN A 1 599 ? -20.504 -10.483 36.835 1.00 92.12 599 GLN A N 1
ATOM 4781 C CA . GLN A 1 599 ? -20.854 -10.334 38.252 1.00 92.12 599 GLN A CA 1
ATOM 4782 C C . GLN A 1 599 ? -21.864 -9.211 38.485 1.00 92.12 599 GLN A C 1
ATOM 4784 O O . GLN A 1 599 ? -22.694 -9.307 39.387 1.00 92.12 599 GLN A O 1
ATOM 4789 N N . ARG A 1 600 ? -21.767 -8.129 37.707 1.00 94.44 600 ARG A N 1
ATOM 4790 C CA . ARG A 1 600 ? -22.627 -6.959 37.871 1.00 94.44 600 ARG A CA 1
ATOM 4791 C C . ARG A 1 600 ? -23.967 -7.109 37.155 1.00 94.44 600 ARG A C 1
ATOM 4793 O O . ARG A 1 600 ? -24.976 -6.667 37.694 1.00 94.44 600 ARG A O 1
ATOM 4800 N N . TRP A 1 601 ? -23.974 -7.755 35.991 1.00 95.62 601 TRP A N 1
ATOM 4801 C CA . TRP A 1 601 ? -25.160 -7.997 35.173 1.00 95.62 601 TRP A CA 1
ATOM 4802 C C . TRP A 1 601 ? -25.246 -9.483 34.781 1.00 95.62 601 TRP A C 1
ATOM 4804 O O . TRP A 1 601 ? -24.932 -9.843 33.650 1.00 95.62 601 TRP A O 1
ATOM 4814 N N . PRO A 1 602 ? -25.642 -10.383 35.697 1.00 92.56 602 PRO A N 1
ATOM 4815 C CA . PRO A 1 602 ? -25.888 -11.781 35.352 1.00 92.56 602 PRO A CA 1
ATOM 4816 C C . PRO A 1 602 ? -27.166 -11.906 34.506 1.00 92.56 602 PRO A C 1
ATOM 4818 O O . PRO A 1 602 ? -28.212 -11.356 34.855 1.00 92.56 602 PRO A O 1
ATOM 4821 N 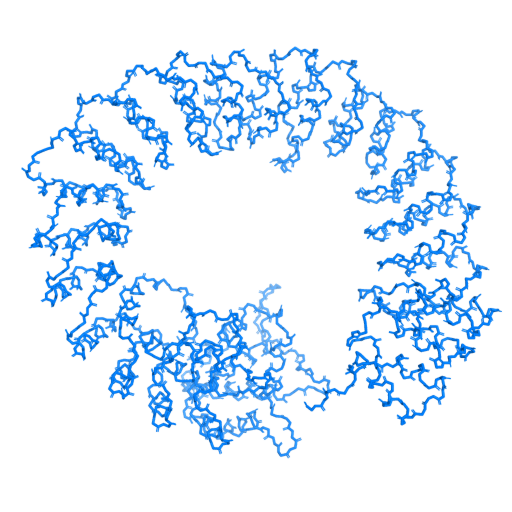N . SER A 1 603 ? -27.101 -12.618 33.378 1.00 92.81 603 SER A N 1
ATOM 4822 C CA . SER A 1 603 ? -28.236 -12.782 32.459 1.00 92.81 603 SER A CA 1
ATOM 4823 C C . SER A 1 603 ? -28.105 -14.030 31.588 1.00 92.81 603 SER A C 1
ATOM 4825 O O . SER A 1 603 ? -27.014 -14.357 31.127 1.00 92.81 603 SER A O 1
ATOM 4827 N N . GLU A 1 604 ? -29.235 -14.657 31.251 1.00 91.06 604 GLU A N 1
ATOM 4828 C CA . GLU A 1 604 ? -29.303 -15.755 30.271 1.00 91.06 604 GLU A CA 1
ATOM 4829 C C . GLU A 1 604 ? -28.806 -15.343 28.875 1.00 91.06 604 GLU A C 1
ATOM 4831 O O . GLU A 1 604 ? -28.278 -16.166 28.132 1.00 91.06 604 GLU A O 1
ATOM 4836 N N . ARG A 1 605 ? -28.868 -14.048 28.532 1.00 92.44 605 ARG A N 1
ATOM 4837 C CA . ARG A 1 605 ? -28.304 -13.508 27.278 1.00 92.44 605 ARG A CA 1
ATOM 4838 C C . ARG A 1 605 ? -26.782 -13.670 27.175 1.00 92.44 605 ARG A C 1
ATOM 4840 O O . ARG A 1 605 ? -26.223 -13.498 26.096 1.00 92.44 605 ARG A O 1
ATOM 4847 N N . ALA A 1 606 ? -26.101 -13.981 28.277 1.00 93.38 606 ALA A N 1
ATOM 4848 C CA . ALA A 1 606 ? -24.674 -14.278 28.283 1.00 93.38 606 ALA A CA 1
ATOM 4849 C C . ALA A 1 606 ? -24.356 -15.736 27.902 1.00 93.38 606 ALA A C 1
ATOM 4851 O O . ALA A 1 606 ? -23.191 -16.035 27.650 1.00 93.38 606 ALA A O 1
ATOM 4852 N N . ILE A 1 607 ? -25.355 -16.631 27.828 1.00 92.81 607 ILE A N 1
ATOM 4853 C CA . ILE A 1 607 ? -25.146 -18.060 27.540 1.00 92.81 607 ILE A CA 1
ATOM 4854 C C . ILE A 1 607 ? -24.557 -18.249 26.145 1.00 92.81 607 ILE A C 1
ATOM 4856 O O . ILE A 1 607 ? -23.443 -18.752 26.034 1.00 92.81 607 ILE A O 1
ATOM 4860 N N . THR A 1 608 ? -25.269 -17.826 25.093 1.00 89.75 608 THR A N 1
ATOM 4861 C CA . THR A 1 608 ? -24.834 -18.022 23.697 1.00 89.75 608 THR A CA 1
ATOM 4862 C C . THR A 1 608 ? -23.444 -17.432 23.426 1.00 89.75 608 THR A C 1
ATOM 4864 O O . THR A 1 608 ? -22.630 -18.122 22.815 1.00 89.75 608 THR A O 1
ATOM 4867 N N . PRO A 1 609 ? -23.105 -16.226 23.926 1.00 90.00 609 PRO A N 1
ATOM 4868 C CA . PRO A 1 609 ? -21.743 -15.699 23.842 1.00 90.00 609 PRO A CA 1
ATOM 4869 C C . PRO A 1 609 ? -20.707 -16.484 24.660 1.00 90.00 609 PRO A C 1
ATOM 4871 O O . PRO A 1 609 ? -19.598 -16.721 24.186 1.00 90.00 609 PRO A O 1
ATOM 4874 N N . GLY A 1 610 ? -21.052 -16.898 25.882 1.00 89.88 610 GLY A N 1
ATOM 4875 C CA . GLY A 1 610 ? -20.127 -17.567 26.797 1.00 89.88 610 GLY A CA 1
ATOM 4876 C C . GLY A 1 610 ? -19.726 -18.966 26.336 1.00 89.88 610 GLY A C 1
ATOM 4877 O O . GLY A 1 610 ? -18.575 -19.356 26.503 1.00 89.88 610 GLY A O 1
ATOM 4878 N N . ILE A 1 611 ? -20.634 -19.705 25.696 1.00 89.50 611 ILE A N 1
ATOM 4879 C CA . ILE A 1 611 ? -20.383 -21.077 25.223 1.00 89.50 611 ILE A CA 1
ATOM 4880 C C . ILE A 1 611 ? -19.578 -21.152 23.917 1.00 89.50 611 ILE A C 1
ATOM 4882 O O . ILE A 1 611 ? -19.344 -22.246 23.420 1.00 89.50 611 ILE A O 1
ATOM 4886 N N . GLN A 1 612 ? -19.136 -20.027 23.344 1.00 86.44 612 GLN A N 1
ATOM 4887 C CA . GLN A 1 612 ? -18.342 -20.038 22.105 1.00 86.44 612 GLN A CA 1
ATOM 4888 C C . GLN A 1 612 ? -16.896 -20.508 22.305 1.00 86.44 612 GLN A C 1
ATOM 4890 O O . GLN A 1 612 ? -16.236 -20.860 21.325 1.00 86.44 612 GLN A O 1
ATOM 4895 N N . SER A 1 613 ? -16.397 -20.498 23.548 1.00 86.38 613 SER A N 1
ATOM 4896 C CA . SER A 1 613 ? -15.047 -20.944 23.914 1.00 86.38 613 SER A CA 1
ATOM 4897 C C . SER A 1 613 ? -15.017 -21.566 25.313 1.00 86.38 613 SER A C 1
ATOM 4899 O O . SER A 1 613 ? -15.797 -21.185 26.185 1.00 86.38 613 SER A O 1
ATOM 4901 N N . ALA A 1 614 ? -14.071 -22.473 25.568 1.00 86.19 614 ALA A N 1
ATOM 4902 C CA . ALA A 1 614 ? -13.936 -23.133 26.868 1.00 86.19 614 ALA A CA 1
ATOM 4903 C C . ALA A 1 614 ? -13.611 -22.137 27.998 1.00 86.19 614 ALA A C 1
ATOM 4905 O O . ALA A 1 614 ? -14.163 -22.231 29.094 1.00 86.19 614 ALA A O 1
ATOM 4906 N N . SER A 1 615 ? -12.768 -21.134 27.722 1.00 88.50 615 SER A N 1
ATOM 4907 C CA . SER A 1 615 ? -12.452 -20.066 28.679 1.00 88.50 615 SER A CA 1
ATOM 4908 C C . SER A 1 615 ? -13.648 -19.156 28.955 1.00 88.50 615 SER A C 1
ATOM 4910 O O . SER A 1 615 ? -13.866 -18.771 30.103 1.00 88.50 615 SER A O 1
ATOM 4912 N N . GLY A 1 616 ? -14.435 -18.826 27.927 1.00 89.81 616 GLY A N 1
ATOM 4913 C CA . GLY A 1 616 ? -15.686 -18.087 28.092 1.00 89.81 616 GLY A CA 1
ATOM 4914 C C . GLY A 1 616 ? -16.688 -18.867 28.938 1.00 89.81 616 GLY A C 1
ATOM 4915 O O . GLY A 1 616 ? -17.242 -18.326 29.895 1.00 89.81 616 GLY A O 1
ATOM 4916 N N . PHE A 1 617 ? -16.839 -20.163 28.667 1.00 91.62 617 PHE A N 1
ATOM 4917 C CA . PHE A 1 617 ? -17.758 -21.020 29.402 1.00 91.62 617 PHE A CA 1
ATOM 4918 C C . PHE A 1 617 ? -17.364 -21.137 30.878 1.00 91.62 617 PHE A C 1
ATOM 4920 O O . PHE A 1 617 ? -18.221 -21.034 31.752 1.00 91.62 617 PHE A O 1
ATOM 4927 N N . GLN A 1 618 ? -16.066 -21.238 31.176 1.00 91.94 618 GLN A N 1
ATOM 4928 C CA . GLN A 1 618 ? -15.572 -21.215 32.551 1.00 91.94 618 GLN A CA 1
ATOM 4929 C C . GLN A 1 618 ? -15.947 -19.914 33.285 1.00 91.94 618 GLN A C 1
ATOM 4931 O O . GLN A 1 618 ? -16.423 -19.958 34.417 1.00 91.94 618 GLN A O 1
ATOM 4936 N N . LEU A 1 619 ? -15.775 -18.750 32.650 1.00 93.00 619 LEU A N 1
ATOM 4937 C CA . LEU A 1 619 ? -16.163 -17.463 33.245 1.00 93.00 619 LEU A CA 1
ATOM 4938 C C . LEU A 1 619 ? -17.680 -17.361 33.459 1.00 93.00 619 LEU A C 1
ATOM 4940 O O . LEU A 1 619 ? -18.123 -16.801 34.463 1.00 93.00 619 LEU A O 1
ATOM 4944 N N . LEU A 1 620 ? -18.467 -17.920 32.534 1.00 94.25 620 LEU A N 1
ATOM 4945 C CA . LEU A 1 620 ? -19.924 -17.970 32.624 1.00 94.25 620 LEU A CA 1
ATOM 4946 C C . LEU A 1 620 ? -20.374 -18.758 33.862 1.00 94.25 620 LEU A C 1
ATOM 4948 O O . LEU A 1 620 ? -21.160 -18.235 34.650 1.00 94.25 620 LEU A O 1
ATOM 4952 N N . ILE A 1 621 ? -19.849 -19.970 34.072 1.00 93.75 621 ILE A N 1
ATOM 4953 C CA . ILE A 1 621 ? -20.216 -20.812 35.225 1.00 93.75 621 ILE A CA 1
ATOM 4954 C C . ILE A 1 621 ? -19.630 -20.296 36.546 1.00 93.75 621 ILE A C 1
ATOM 4956 O O . ILE A 1 621 ? -20.247 -20.474 37.592 1.00 93.75 621 ILE A O 1
ATOM 4960 N N . GLU A 1 622 ? -18.476 -19.615 36.523 1.00 92.19 622 GLU A N 1
ATOM 4961 C CA . GLU A 1 622 ? -17.934 -18.912 37.697 1.00 92.19 622 GLU A CA 1
ATOM 4962 C C . GLU A 1 622 ? -18.900 -17.819 38.181 1.00 92.19 622 GLU A C 1
ATOM 4964 O O . GLU A 1 622 ? -19.087 -17.643 39.386 1.00 92.19 622 GLU A O 1
ATOM 4969 N N . ALA A 1 623 ? -19.502 -17.075 37.248 1.00 91.62 623 ALA A N 1
ATOM 4970 C CA . ALA A 1 623 ? -20.423 -15.989 37.563 1.00 91.62 623 ALA A CA 1
ATOM 4971 C C . ALA A 1 623 ? -21.861 -16.467 37.815 1.00 91.62 623 ALA A C 1
ATOM 4973 O O . ALA A 1 623 ? -22.568 -15.878 38.632 1.00 91.62 623 ALA A O 1
ATOM 4974 N N . MET A 1 624 ? -22.298 -17.530 37.135 1.00 91.75 624 MET A N 1
ATOM 4975 C CA . MET A 1 624 ? -23.650 -18.087 37.226 1.00 91.75 624 MET A CA 1
ATOM 4976 C C . MET A 1 624 ? -23.597 -19.613 37.433 1.00 91.75 624 MET A C 1
ATOM 4978 O O . MET A 1 624 ? -23.868 -20.375 36.505 1.00 91.75 624 MET A O 1
ATOM 4982 N N . PRO A 1 625 ? -23.293 -20.093 38.657 1.00 89.94 625 PRO A N 1
ATOM 4983 C CA . PRO A 1 625 ? -23.039 -21.518 38.918 1.00 89.94 625 PRO A CA 1
ATOM 4984 C C . PRO A 1 625 ? -24.245 -22.448 38.738 1.00 89.94 625 PRO A C 1
ATOM 4986 O O . PRO A 1 625 ? -24.080 -23.661 38.674 1.00 89.94 625 PRO A O 1
ATOM 4989 N N . SER A 1 626 ? -25.459 -21.897 38.703 1.00 88.12 626 SER A N 1
ATOM 4990 C CA . SER A 1 626 ? -26.714 -22.649 38.552 1.00 88.12 626 SER A CA 1
ATOM 4991 C C . SER A 1 626 ? -27.381 -22.417 37.195 1.00 88.12 626 SER A C 1
ATOM 4993 O O . SER A 1 626 ? -28.580 -22.647 37.066 1.00 88.12 626 SER A O 1
ATOM 4995 N N . ILE A 1 627 ? -26.636 -21.909 36.208 1.00 91.56 627 ILE A N 1
ATOM 4996 C CA . ILE A 1 627 ? -27.177 -21.636 34.877 1.00 91.56 627 ILE A CA 1
ATOM 4997 C C . ILE A 1 627 ? -27.538 -22.931 34.150 1.00 91.56 627 ILE A C 1
ATOM 4999 O O . ILE A 1 627 ? -26.802 -23.912 34.212 1.00 91.56 627 ILE A O 1
ATOM 5003 N N . GLU A 1 628 ? -28.667 -22.931 33.447 1.00 90.12 628 GLU A N 1
ATOM 5004 C CA . GLU A 1 628 ? -29.089 -24.053 32.616 1.00 90.12 628 GLU A CA 1
ATOM 5005 C C . GLU A 1 628 ? -28.818 -23.727 31.144 1.00 90.12 628 GLU A C 1
ATOM 5007 O O . GLU A 1 628 ? -29.337 -22.741 30.616 1.00 90.12 628 GLU A O 1
ATOM 5012 N N . ILE A 1 629 ? -28.002 -24.537 30.461 1.00 91.19 629 ILE A N 1
ATOM 5013 C CA . ILE A 1 629 ? -27.788 -24.388 29.019 1.00 91.19 629 ILE A CA 1
ATOM 5014 C C . ILE A 1 629 ? -28.889 -25.135 28.277 1.00 91.19 629 ILE A C 1
ATOM 5016 O O . ILE A 1 629 ? -28.962 -26.363 28.283 1.00 91.19 629 ILE A O 1
ATOM 5020 N N . SER A 1 630 ? -29.749 -24.370 27.607 1.00 89.06 630 SER A N 1
ATOM 5021 C CA . SER A 1 630 ? -30.847 -24.931 26.827 1.00 89.06 630 SER A CA 1
ATOM 5022 C C . SER A 1 630 ? -30.347 -25.680 25.576 1.00 89.06 630 SER A C 1
ATOM 5024 O O . SER A 1 630 ? -29.336 -25.288 24.980 1.00 89.06 630 SER A O 1
ATOM 5026 N N . PRO A 1 631 ? -31.097 -26.682 25.076 1.00 86.12 631 PRO A N 1
ATOM 5027 C CA . PRO A 1 631 ? -30.811 -27.304 23.781 1.00 86.12 631 PRO A CA 1
ATOM 5028 C C . PRO A 1 631 ? -30.761 -26.300 22.618 1.00 86.12 631 PRO A C 1
ATOM 5030 O O . PRO A 1 631 ? -29.987 -26.480 21.682 1.00 86.12 631 PRO A O 1
ATOM 5033 N N . ALA A 1 632 ? -31.538 -25.212 22.681 1.00 86.81 632 ALA A N 1
ATOM 5034 C CA . ALA A 1 632 ? -31.506 -24.155 21.669 1.00 86.81 632 ALA A CA 1
ATOM 5035 C C . ALA A 1 632 ? -30.167 -23.395 21.666 1.00 86.81 632 ALA A C 1
ATOM 5037 O O . ALA A 1 632 ? -29.639 -23.087 20.599 1.00 86.81 632 ALA A O 1
ATOM 5038 N N . SER A 1 633 ? -29.584 -23.148 22.843 1.00 88.31 633 SER A N 1
ATOM 5039 C CA . SER A 1 633 ? -28.266 -22.516 22.976 1.00 88.31 633 SER A CA 1
ATOM 5040 C C . SER A 1 633 ? -27.163 -23.404 22.398 1.00 88.31 633 SER A C 1
ATOM 5042 O O . SER A 1 633 ? -26.306 -22.922 21.663 1.00 88.31 633 SER A O 1
ATOM 5044 N N . ILE A 1 634 ? -27.220 -24.714 22.663 1.00 87.38 634 ILE A N 1
ATOM 5045 C CA . ILE A 1 634 ? -26.270 -25.689 22.104 1.00 87.38 634 ILE A CA 1
ATOM 5046 C C . ILE A 1 634 ? -26.422 -25.786 20.583 1.00 87.38 634 ILE A C 1
ATOM 5048 O O . ILE A 1 634 ? -25.423 -25.806 19.871 1.00 87.38 634 ILE A O 1
ATOM 5052 N N . LEU A 1 635 ? -27.655 -25.778 20.066 1.00 87.38 635 LEU A N 1
ATOM 5053 C CA . LEU A 1 635 ? -27.896 -25.737 18.625 1.00 87.38 635 LEU A CA 1
ATOM 5054 C C . LEU A 1 635 ? -27.288 -24.477 17.983 1.00 87.38 635 LEU A C 1
ATOM 5056 O O . LEU A 1 635 ? -26.620 -24.596 16.957 1.00 87.38 635 LEU A O 1
ATOM 5060 N N . SER A 1 636 ? -27.453 -23.300 18.602 1.00 85.94 636 SER A N 1
ATOM 5061 C CA . SER A 1 636 ? -26.819 -22.048 18.145 1.00 85.94 636 SER A CA 1
ATOM 5062 C C . SER A 1 636 ? -25.293 -22.171 18.125 1.00 85.94 636 SER A C 1
ATOM 5064 O O . SER A 1 636 ? -24.656 -21.847 17.127 1.00 85.94 636 SER A O 1
ATOM 5066 N N . PHE A 1 637 ? -24.699 -22.740 19.179 1.00 86.00 637 PHE A N 1
ATOM 5067 C CA . PHE A 1 637 ? -23.264 -23.039 19.244 1.00 86.00 637 PHE A CA 1
ATOM 5068 C C . PHE A 1 637 ? -22.799 -23.989 18.124 1.00 86.00 637 PHE A C 1
ATOM 5070 O O . PHE A 1 637 ? -21.737 -23.794 17.529 1.00 86.00 637 PHE A O 1
ATOM 5077 N N . CYS A 1 638 ? -23.598 -25.001 17.776 1.00 83.12 638 CYS A N 1
ATOM 5078 C CA . CYS A 1 638 ? -23.291 -25.896 16.661 1.00 83.12 638 CYS A CA 1
ATOM 5079 C C . CYS A 1 638 ? -23.324 -25.175 15.299 1.00 83.12 638 CYS A C 1
ATOM 5081 O O . CYS A 1 638 ? -22.518 -25.519 14.427 1.00 83.12 638 CYS A O 1
ATOM 5083 N N . GLN A 1 639 ? -24.210 -24.186 15.129 1.00 79.38 639 GLN A N 1
ATOM 5084 C CA . GLN A 1 639 ? -24.398 -23.404 13.898 1.00 79.38 639 GLN A CA 1
ATOM 5085 C C . GLN A 1 639 ? -23.374 -22.271 13.721 1.00 79.38 639 GLN A C 1
ATOM 5087 O O . GLN A 1 639 ? -23.003 -21.944 12.593 1.00 79.38 639 GLN A O 1
ATOM 5092 N N . GLU A 1 640 ? -22.926 -21.657 14.814 1.00 72.94 640 GLU A N 1
ATOM 5093 C CA . GLU A 1 640 ? -22.058 -20.481 14.782 1.00 72.94 640 GLU A CA 1
ATOM 5094 C C . GLU A 1 640 ? -20.575 -20.813 14.526 1.00 72.94 640 GLU A C 1
ATOM 5096 O O . GLU A 1 640 ? -20.093 -21.946 14.677 1.00 72.94 640 GLU A O 1
ATOM 5101 N N . LYS A 1 641 ? -19.828 -19.781 14.106 1.00 65.75 641 LYS A N 1
ATOM 5102 C CA . LYS A 1 641 ? -18.368 -19.830 13.972 1.00 65.75 641 LYS A CA 1
ATOM 5103 C C . LYS A 1 641 ? -17.745 -19.737 15.367 1.00 65.75 641 LYS A C 1
ATOM 5105 O O . LYS A 1 641 ? -17.613 -18.643 15.902 1.00 65.75 641 LYS A O 1
ATOM 5110 N N . SER A 1 642 ? -17.349 -20.875 15.930 1.00 60.88 642 SER A N 1
ATOM 5111 C CA . SER A 1 642 ? -16.595 -20.918 17.188 1.00 60.88 642 SER A CA 1
ATOM 5112 C C . SER A 1 642 ? -15.112 -20.607 16.938 1.00 60.88 642 SER A C 1
ATOM 5114 O O . SER A 1 642 ? -14.524 -21.043 15.944 1.00 60.88 642 SER A O 1
ATOM 5116 N N . TYR A 1 643 ? -14.520 -19.826 17.842 1.00 57.41 643 TYR A N 1
ATOM 5117 C CA . TYR A 1 643 ? -13.092 -19.519 17.878 1.00 57.41 643 TYR A CA 1
ATOM 5118 C C . TYR A 1 643 ? -12.422 -20.411 18.938 1.00 57.41 643 TYR A C 1
ATOM 5120 O O . TYR A 1 643 ? -12.808 -20.380 20.104 1.00 57.41 643 TYR A O 1
ATOM 5128 N N . GLY A 1 644 ? -11.407 -21.195 18.559 1.00 67.69 644 GLY A N 1
ATOM 5129 C CA . GLY A 1 644 ? -10.791 -22.204 19.444 1.00 67.69 644 GLY A CA 1
ATOM 5130 C C . GLY A 1 644 ? -11.422 -23.591 19.283 1.00 67.69 644 GLY A C 1
ATOM 5131 O O . GLY A 1 644 ? -12.114 -23.803 18.296 1.00 67.69 644 GLY A O 1
ATOM 5132 N N . SER A 1 645 ? -11.151 -24.544 20.193 1.00 77.81 645 SER A N 1
ATOM 5133 C CA . SER A 1 645 ? -11.665 -25.928 20.112 1.00 77.81 645 SER A CA 1
ATOM 5134 C C . SER A 1 645 ? -13.133 -26.031 20.555 1.00 77.81 645 SER A C 1
ATOM 5136 O O . SER A 1 645 ? -13.426 -25.981 21.759 1.00 77.81 645 SER A O 1
ATOM 5138 N N . PRO A 1 646 ? -14.088 -26.216 19.620 1.00 81.12 646 PRO A N 1
ATOM 5139 C CA . PRO A 1 646 ? -15.495 -26.372 19.969 1.00 81.12 646 PRO A CA 1
ATOM 5140 C C . PRO A 1 646 ? -15.717 -27.680 20.735 1.00 81.12 646 PRO A C 1
ATOM 5142 O O . PRO A 1 646 ? -16.541 -27.732 21.642 1.00 81.12 646 PRO A O 1
ATOM 5145 N N . ALA A 1 647 ? -14.945 -28.725 20.423 1.00 82.00 647 ALA A N 1
ATOM 5146 C CA . ALA A 1 647 ? -15.008 -30.008 21.112 1.00 82.00 647 ALA A CA 1
ATOM 5147 C C . ALA A 1 647 ? -14.614 -29.893 22.594 1.00 82.00 647 ALA A C 1
ATOM 5149 O O . ALA A 1 647 ? -15.282 -30.471 23.447 1.00 82.00 647 ALA A O 1
ATOM 5150 N N . GLU A 1 648 ? -13.575 -29.120 22.929 1.00 86.44 648 GLU A N 1
ATOM 5151 C CA . GLU A 1 648 ? -13.198 -28.862 24.330 1.00 86.44 648 GLU A CA 1
ATOM 5152 C C . GLU A 1 648 ? -14.282 -28.089 25.085 1.00 86.44 648 GLU A C 1
ATOM 5154 O O . GLU A 1 648 ? -14.618 -28.419 26.228 1.00 86.44 648 GLU A O 1
ATOM 5159 N N . THR A 1 649 ? -14.864 -27.082 24.432 1.00 87.94 649 THR A N 1
ATOM 5160 C CA . THR A 1 649 ? -15.964 -26.301 25.010 1.00 87.94 649 THR A CA 1
ATOM 5161 C C . THR A 1 649 ? -17.172 -27.192 25.273 1.00 87.94 649 THR A C 1
ATOM 5163 O O . THR A 1 649 ? -17.718 -27.193 26.373 1.00 87.94 649 THR A O 1
ATOM 5166 N N . PHE A 1 650 ? -17.528 -28.033 24.303 1.00 88.19 650 PHE A N 1
ATOM 5167 C CA . PHE A 1 650 ? -18.633 -28.971 24.427 1.00 88.19 650 PHE A CA 1
ATOM 5168 C C . PHE A 1 650 ? -18.397 -30.016 25.525 1.00 88.19 650 PHE A C 1
ATOM 5170 O O . PHE A 1 650 ? -19.267 -30.229 26.363 1.00 88.19 650 PHE A O 1
ATOM 5177 N N . LYS A 1 651 ? -17.193 -30.598 25.614 1.00 87.69 651 LYS A N 1
ATOM 5178 C CA . LYS A 1 651 ? -16.810 -31.495 26.721 1.00 87.69 651 LYS A CA 1
ATOM 5179 C C . LYS A 1 651 ? -16.943 -30.815 28.086 1.00 87.69 651 LYS A C 1
ATOM 5181 O O . LYS A 1 651 ? -17.385 -31.447 29.043 1.00 87.69 651 LYS A O 1
ATOM 5186 N N . SER A 1 652 ? -16.608 -29.529 28.173 1.00 89.69 652 SER A N 1
ATOM 5187 C CA . SER A 1 652 ? -16.789 -28.738 29.396 1.00 89.69 652 SER A CA 1
ATOM 5188 C C . SER A 1 652 ? -18.271 -28.554 29.740 1.00 89.69 652 SER A C 1
ATOM 5190 O O . SER A 1 652 ? -18.647 -28.714 30.900 1.00 89.69 652 SER A O 1
ATOM 5192 N N . ILE A 1 653 ? -19.123 -28.290 28.741 1.00 89.88 653 ILE A N 1
ATOM 5193 C CA . ILE A 1 653 ? -20.584 -28.219 28.915 1.00 89.88 653 ILE A CA 1
ATOM 5194 C C . ILE A 1 653 ? -21.126 -29.558 29.420 1.00 89.88 653 ILE A C 1
ATOM 5196 O O . ILE A 1 653 ? -21.880 -29.568 30.386 1.00 89.88 653 ILE A O 1
ATOM 5200 N N . LEU A 1 654 ? -20.703 -30.688 28.847 1.00 88.06 654 LEU A N 1
ATOM 5201 C CA . LEU A 1 654 ? -21.121 -32.021 29.296 1.00 88.06 654 LEU A CA 1
ATOM 5202 C C . LEU A 1 654 ? -20.663 -32.339 30.724 1.00 88.06 654 LEU A C 1
ATOM 5204 O O . LEU A 1 654 ? -21.416 -32.932 31.493 1.00 88.06 654 LEU A O 1
ATOM 5208 N N . ALA A 1 655 ? -19.452 -31.923 31.104 1.00 88.75 655 ALA A N 1
ATOM 5209 C CA . ALA A 1 655 ? -18.966 -32.077 32.474 1.00 88.75 655 ALA A CA 1
ATOM 5210 C C . ALA A 1 655 ? -19.810 -31.275 33.482 1.00 88.75 655 ALA A C 1
ATOM 5212 O O . ALA A 1 655 ? -19.988 -31.708 34.620 1.00 88.75 655 ALA A O 1
ATOM 5213 N N . PHE A 1 656 ? -20.340 -30.124 33.061 1.00 91.19 656 PHE A N 1
ATOM 5214 C CA . PHE A 1 656 ? -21.212 -29.273 33.869 1.00 91.19 656 PHE A CA 1
ATOM 5215 C C . PHE A 1 656 ? -22.680 -29.746 33.866 1.00 91.19 656 PHE A C 1
ATOM 5217 O O . PHE A 1 656 ? -23.329 -29.741 34.910 1.00 91.19 656 PHE A O 1
ATOM 5224 N N . GLN A 1 657 ? -23.192 -30.214 32.723 1.00 91.25 657 GLN A N 1
ATOM 5225 C CA . GLN A 1 657 ? -24.549 -30.740 32.536 1.00 91.25 657 GLN A CA 1
ATOM 5226 C C . GLN A 1 657 ? -24.532 -32.114 31.832 1.00 91.25 657 GLN A C 1
ATOM 5228 O O . GLN A 1 657 ? -24.812 -32.211 30.632 1.00 91.25 657 GLN A O 1
ATOM 5233 N N . PRO A 1 658 ? -24.287 -33.214 32.575 1.00 87.44 658 PRO A N 1
ATOM 5234 C CA . PRO A 1 658 ? -24.172 -34.562 32.002 1.00 87.44 658 PRO A CA 1
ATOM 5235 C C . PRO A 1 658 ? -25.455 -35.096 31.353 1.00 87.44 658 PRO A C 1
ATOM 5237 O O . PRO A 1 658 ? -25.406 -36.012 30.542 1.00 87.44 658 PRO A O 1
ATOM 5240 N N . HIS A 1 659 ? -26.617 -34.539 31.703 1.00 86.25 659 HIS A N 1
ATOM 5241 C CA . HIS A 1 659 ? -27.922 -34.951 31.170 1.00 86.25 659 HIS A CA 1
ATOM 5242 C C . HIS A 1 659 ? -28.349 -34.166 29.920 1.00 86.25 659 HIS A C 1
ATOM 5244 O O . HIS A 1 659 ? -29.520 -34.195 29.546 1.00 86.25 659 HIS A O 1
ATOM 5250 N N . THR A 1 660 ? -27.417 -33.452 29.286 1.00 86.50 660 THR A N 1
ATOM 5251 C CA . THR A 1 660 ? -27.662 -32.732 28.033 1.00 86.50 660 THR A CA 1
ATOM 5252 C C . THR A 1 660 ? -28.143 -33.700 26.950 1.00 86.50 660 THR A C 1
ATOM 5254 O O . THR A 1 660 ? -27.450 -34.666 26.630 1.00 86.50 660 THR A O 1
ATOM 5257 N N . VAL A 1 661 ? -29.328 -33.437 26.390 1.00 84.50 661 VAL A N 1
ATOM 5258 C CA . VAL A 1 661 ? -29.927 -34.237 25.311 1.00 84.50 661 VAL A CA 1
ATOM 5259 C C . VAL A 1 661 ? -29.387 -33.766 23.966 1.00 84.50 661 VAL A C 1
ATOM 5261 O O . VAL A 1 661 ? -29.499 -32.583 23.636 1.00 84.50 661 VAL A O 1
ATOM 5264 N N . ILE A 1 662 ? -28.843 -34.694 23.179 1.00 85.75 662 ILE A N 1
ATOM 5265 C CA . ILE A 1 662 ? -28.352 -34.415 21.827 1.00 85.75 662 ILE A CA 1
ATOM 5266 C C . ILE A 1 662 ? -29.486 -34.644 20.834 1.00 85.75 662 ILE A C 1
ATOM 5268 O O . ILE A 1 662 ? -30.127 -35.692 20.841 1.00 85.75 662 ILE A O 1
ATOM 5272 N N . THR A 1 663 ? -29.755 -33.658 19.981 1.00 86.81 663 THR A N 1
ATOM 5273 C CA . THR A 1 663 ? -30.810 -33.755 18.964 1.00 86.81 663 THR A CA 1
ATOM 5274 C C . THR A 1 663 ? -30.229 -33.964 17.570 1.00 86.81 663 THR A C 1
ATOM 5276 O O . THR A 1 663 ? -29.082 -33.612 17.287 1.00 86.81 663 THR A O 1
ATOM 5279 N N . GLU A 1 664 ? -31.046 -34.497 16.662 1.00 83.62 664 GLU A N 1
ATOM 5280 C CA . GLU A 1 664 ? -30.677 -34.643 15.250 1.00 83.62 664 GLU A CA 1
ATOM 5281 C C . GLU A 1 664 ? -30.296 -33.293 14.614 1.00 83.62 664 GLU A C 1
ATOM 5283 O O . GLU A 1 664 ? -29.332 -33.217 13.852 1.00 83.62 664 GLU A O 1
ATOM 5288 N N . ASP A 1 665 ? -31.000 -32.209 14.961 1.00 85.88 665 ASP A N 1
ATOM 5289 C CA . ASP A 1 665 ? -30.718 -30.869 14.435 1.00 85.88 665 ASP A CA 1
ATOM 5290 C C . ASP A 1 665 ? -29.320 -30.365 14.833 1.00 85.88 665 ASP A C 1
ATOM 5292 O O . ASP A 1 665 ? -28.679 -29.671 14.042 1.00 85.88 665 ASP A O 1
ATOM 5296 N N . MET A 1 666 ? -28.805 -30.750 16.010 1.00 87.62 666 MET A N 1
ATOM 5297 C CA . MET A 1 666 ? -27.429 -30.430 16.417 1.00 87.62 666 MET A CA 1
ATOM 5298 C C . MET A 1 666 ? -26.412 -31.147 15.524 1.00 87.62 666 MET A C 1
ATOM 5300 O O . MET A 1 666 ? -25.468 -30.522 15.038 1.00 87.62 666 MET A O 1
ATOM 5304 N N . LEU A 1 667 ? -26.628 -32.437 15.244 1.00 83.88 667 LEU A N 1
ATOM 5305 C CA . LEU A 1 667 ? -25.773 -33.208 14.334 1.00 83.88 667 LEU A CA 1
ATOM 5306 C C . LEU A 1 667 ? -25.833 -32.655 12.908 1.00 83.88 667 LEU A C 1
ATOM 5308 O O . LEU A 1 667 ? -24.807 -32.527 12.238 1.00 83.88 667 LEU A O 1
ATOM 5312 N N . PHE A 1 668 ? -27.031 -32.289 12.452 1.00 83.81 668 PHE A N 1
ATOM 5313 C CA . PHE A 1 668 ? -27.231 -31.675 11.146 1.00 83.81 668 PHE A CA 1
ATOM 5314 C C . PHE A 1 668 ? -26.507 -30.328 11.034 1.00 83.81 668 PHE A C 1
ATOM 5316 O O . PHE A 1 668 ? -25.855 -30.077 10.022 1.00 83.81 668 PHE A O 1
ATOM 5323 N N . ALA A 1 669 ? -26.570 -29.485 12.071 1.00 83.50 669 ALA A N 1
ATOM 5324 C CA . ALA A 1 669 ? -25.879 -28.198 12.109 1.00 83.50 669 ALA A CA 1
ATOM 5325 C C . ALA A 1 669 ? -24.352 -28.355 12.025 1.00 83.50 669 ALA A C 1
ATOM 5327 O O . ALA A 1 669 ? -23.699 -27.637 11.267 1.00 83.50 669 ALA A O 1
ATOM 5328 N N . VAL A 1 670 ? -23.780 -29.336 12.735 1.00 81.19 670 VAL A N 1
ATOM 5329 C CA . VAL A 1 670 ? -22.343 -29.650 12.636 1.00 81.19 670 VAL A CA 1
ATOM 5330 C C . VAL A 1 670 ? -21.971 -30.117 11.223 1.00 81.19 670 VAL A C 1
ATOM 5332 O O . VAL A 1 670 ? -20.924 -29.724 10.712 1.00 81.19 670 VAL A O 1
ATOM 5335 N N . ALA A 1 671 ? -22.846 -30.882 10.564 1.00 77.56 671 ALA A N 1
ATOM 5336 C CA . ALA A 1 671 ? -22.645 -31.359 9.196 1.00 77.56 671 ALA A CA 1
ATOM 5337 C C . ALA A 1 671 ? -22.838 -30.281 8.103 1.00 77.56 671 ALA A C 1
ATOM 5339 O O . ALA A 1 671 ? -22.363 -30.461 6.983 1.00 77.56 671 ALA A O 1
ATOM 5340 N N . GLU A 1 672 ? -23.552 -29.183 8.379 1.00 75.75 672 GLU A N 1
ATOM 5341 C CA . GLU A 1 672 ? -23.848 -28.114 7.409 1.00 75.75 672 GLU A CA 1
ATOM 5342 C C . GLU A 1 672 ? -22.722 -27.071 7.258 1.00 75.75 672 GLU A C 1
ATOM 5344 O O . GLU A 1 672 ? -22.626 -26.426 6.212 1.00 75.75 672 GLU A O 1
ATOM 5349 N N . SER A 1 673 ? -21.860 -26.913 8.264 1.00 65.56 673 SER A N 1
ATOM 5350 C CA . SER A 1 673 ? -20.834 -25.859 8.304 1.00 65.56 673 SER A CA 1
ATOM 5351 C C . SER A 1 673 ? -19.767 -25.991 7.202 1.00 65.56 673 SER A C 1
ATOM 5353 O O . SER A 1 673 ? -19.292 -27.084 6.907 1.00 65.56 673 SER A O 1
ATOM 5355 N N . SER A 1 674 ? -19.350 -24.860 6.612 1.00 56.03 674 SER A N 1
ATOM 5356 C CA . SER A 1 674 ? -18.451 -24.795 5.444 1.00 56.03 674 SER A CA 1
ATOM 5357 C C . SER A 1 674 ? -16.984 -24.415 5.733 1.00 56.03 674 SER A C 1
ATOM 5359 O O . SER A 1 674 ? -16.208 -24.280 4.783 1.00 56.03 674 SER A O 1
ATOM 5361 N N . ASP A 1 675 ? -16.596 -24.180 6.995 1.00 55.06 675 ASP A N 1
ATOM 5362 C CA . ASP A 1 675 ? -15.265 -23.664 7.370 1.00 55.06 675 ASP A CA 1
ATOM 5363 C C . ASP A 1 675 ? -14.643 -24.368 8.606 1.00 55.06 675 ASP A C 1
ATOM 5365 O O . ASP A 1 675 ? -15.330 -24.589 9.602 1.00 55.06 675 ASP A O 1
ATOM 5369 N N . TYR A 1 676 ? -13.319 -24.615 8.537 1.00 55.66 676 TYR A N 1
ATOM 5370 C CA . TYR A 1 676 ? -12.407 -25.221 9.538 1.00 55.66 676 TYR A CA 1
ATOM 5371 C C . TYR A 1 676 ? -12.821 -26.601 10.075 1.00 55.66 676 TYR A C 1
ATOM 5373 O O . TYR A 1 676 ? -13.199 -26.785 11.231 1.00 55.66 676 TYR A O 1
ATOM 5381 N N . ASP A 1 677 ? -12.703 -27.588 9.196 1.00 64.81 677 ASP A N 1
ATOM 5382 C CA . ASP A 1 677 ? -13.384 -28.869 9.316 1.00 64.81 677 ASP A CA 1
ATOM 5383 C C . ASP A 1 677 ? -12.817 -29.855 10.363 1.00 64.81 677 ASP A C 1
ATOM 5385 O O . ASP A 1 677 ? -13.587 -30.663 10.881 1.00 64.81 677 ASP A O 1
ATOM 5389 N N . ASP A 1 678 ? -11.530 -29.806 10.730 1.00 68.44 678 ASP A N 1
ATOM 5390 C CA . ASP A 1 678 ? -10.959 -30.761 11.708 1.00 68.44 678 ASP A CA 1
ATOM 5391 C C . ASP A 1 678 ? -11.605 -30.603 13.098 1.00 68.44 678 ASP A C 1
ATOM 5393 O O . ASP A 1 678 ? -11.964 -31.575 13.759 1.00 68.44 678 ASP A O 1
ATOM 5397 N N . MET A 1 679 ? -11.883 -29.361 13.499 1.00 71.44 679 MET A N 1
ATOM 5398 C CA . MET A 1 679 ? -12.470 -29.029 14.803 1.00 71.44 679 MET A CA 1
ATOM 5399 C C . MET A 1 679 ? -13.947 -29.445 14.904 1.00 71.44 679 MET A C 1
ATOM 5401 O O . MET A 1 679 ? -14.457 -29.738 15.987 1.00 71.44 679 MET A O 1
ATOM 5405 N N . LYS A 1 680 ? -14.658 -29.476 13.769 1.00 74.44 680 LYS A N 1
ATOM 5406 C CA . LYS A 1 680 ? -16.052 -29.935 13.697 1.00 74.44 680 LYS A CA 1
ATOM 5407 C C . LYS A 1 680 ? -16.141 -31.463 13.626 1.00 74.44 680 LYS A C 1
ATOM 5409 O O . LYS A 1 680 ? -17.120 -32.002 14.132 1.00 74.44 680 LYS A O 1
ATOM 5414 N N . ILE A 1 681 ? -15.131 -32.158 13.086 1.00 76.44 681 ILE A N 1
ATOM 5415 C CA . ILE A 1 681 ? -15.007 -33.622 13.218 1.00 76.44 681 ILE A CA 1
ATOM 5416 C C . ILE A 1 681 ? -14.870 -33.994 14.695 1.00 76.44 681 ILE A C 1
ATOM 5418 O O . ILE A 1 681 ? -15.612 -34.849 15.169 1.00 76.44 681 ILE A O 1
ATOM 5422 N N . GLU A 1 682 ? -13.989 -33.317 15.436 1.00 79.94 682 GLU A N 1
ATOM 5423 C CA . GLU A 1 682 ? -13.834 -33.540 16.879 1.00 79.94 682 GLU A CA 1
ATOM 5424 C C . GLU A 1 682 ? -15.133 -33.258 17.652 1.00 79.94 682 GLU A C 1
ATOM 5426 O O . GLU A 1 682 ? -15.487 -33.999 18.568 1.00 79.94 682 GLU A O 1
ATOM 5431 N N . LEU A 1 683 ? -15.873 -32.205 17.277 1.00 82.62 683 LEU A N 1
ATOM 5432 C CA . LEU A 1 683 ? -17.171 -31.902 17.885 1.00 82.62 683 LEU A CA 1
ATOM 5433 C C . LEU A 1 683 ? -18.217 -32.975 17.554 1.00 82.62 683 LEU A C 1
ATOM 5435 O O . LEU A 1 683 ? -18.956 -33.390 18.442 1.00 82.62 683 LEU A O 1
ATOM 5439 N N . LEU A 1 684 ? -18.276 -33.441 16.301 1.00 81.62 684 LEU A N 1
ATOM 5440 C CA . LEU A 1 684 ? -19.168 -34.528 15.899 1.00 81.62 684 LEU A CA 1
ATOM 5441 C C . LEU A 1 684 ? -18.841 -35.809 16.672 1.00 81.62 684 LEU A C 1
ATOM 5443 O O . LEU A 1 684 ? -19.749 -36.430 17.211 1.00 81.62 684 LEU A O 1
ATOM 5447 N N . GLN A 1 685 ? -17.562 -36.174 16.775 1.00 82.62 685 GLN A N 1
ATOM 5448 C CA . GLN A 1 685 ? -17.112 -37.308 17.585 1.00 82.62 685 GLN A CA 1
ATOM 5449 C C . GLN A 1 685 ? -17.569 -37.158 19.040 1.00 82.62 685 GLN A C 1
ATOM 5451 O O . GLN A 1 685 ? -18.206 -38.064 19.562 1.00 82.62 685 GLN A O 1
ATOM 5456 N N . ALA A 1 686 ? -17.346 -35.996 19.662 1.00 84.12 686 ALA A N 1
ATOM 5457 C CA . ALA A 1 686 ? -17.759 -35.747 21.044 1.00 84.12 686 ALA A CA 1
ATOM 5458 C C . ALA A 1 686 ? -19.286 -35.834 21.250 1.00 84.12 686 ALA A C 1
ATOM 5460 O O . ALA A 1 686 ? -19.740 -36.328 22.280 1.00 84.12 686 ALA A O 1
ATOM 5461 N N . LEU A 1 687 ? -20.088 -35.379 20.278 1.00 83.81 687 LEU A N 1
ATOM 5462 C CA . LEU A 1 687 ? -21.551 -35.505 20.309 1.00 83.81 687 LEU A CA 1
ATOM 5463 C C . LEU A 1 687 ? -21.997 -36.973 20.239 1.00 83.81 687 LEU A C 1
ATOM 5465 O O . LEU A 1 687 ? -22.876 -37.385 20.993 1.00 83.81 687 LEU A O 1
ATOM 5469 N N . LEU A 1 688 ? -21.384 -37.755 19.346 1.00 81.19 688 LEU A N 1
ATOM 5470 C CA . LEU A 1 688 ? -21.701 -39.171 19.138 1.00 81.19 688 LEU A CA 1
ATOM 5471 C C . LEU A 1 688 ? -21.235 -40.056 20.303 1.00 81.19 688 LEU A C 1
ATOM 5473 O O . LEU A 1 688 ? -21.938 -40.994 20.669 1.00 81.19 688 LEU A O 1
ATOM 5477 N N . GLU A 1 689 ? -20.082 -39.743 20.901 1.00 83.31 689 GLU A N 1
ATOM 5478 C CA . GLU A 1 689 ? -19.559 -40.416 22.096 1.00 83.31 689 GLU A CA 1
ATOM 5479 C C . GLU A 1 689 ? -20.488 -40.243 23.306 1.00 83.31 689 GLU A C 1
ATOM 5481 O O . GLU A 1 689 ? -20.643 -41.173 24.098 1.00 83.31 689 GLU A O 1
ATOM 5486 N N . HIS A 1 690 ? -21.104 -39.065 23.453 1.00 84.38 690 HIS A N 1
ATOM 5487 C CA . HIS A 1 690 ? -22.006 -38.761 24.567 1.00 84.38 690 HIS A CA 1
ATOM 5488 C C . HIS A 1 690 ? -23.378 -39.427 24.421 1.00 84.38 690 HIS A C 1
ATOM 5490 O O . HIS A 1 690 ? -23.893 -39.986 25.389 1.00 84.38 690 HIS A O 1
ATOM 5496 N N . ASP A 1 691 ? -23.954 -39.401 23.215 1.00 80.69 691 ASP A N 1
ATOM 5497 C CA . ASP A 1 691 ? -25.214 -40.085 22.910 1.00 80.69 691 ASP A CA 1
ATOM 5498 C C . ASP A 1 691 ? -25.073 -41.013 21.687 1.00 80.69 691 ASP A C 1
ATOM 5500 O O . ASP A 1 691 ? -25.303 -40.607 20.539 1.00 80.69 691 ASP A O 1
ATOM 5504 N N . PRO A 1 692 ? -24.735 -42.297 21.912 1.00 74.19 692 PRO A N 1
ATOM 5505 C CA . PRO A 1 692 ? -24.636 -43.287 20.844 1.00 74.19 692 PRO A CA 1
ATOM 5506 C C . PRO A 1 692 ? -25.978 -43.617 20.169 1.00 74.19 692 PRO A C 1
ATOM 5508 O O . PRO A 1 692 ? -25.975 -44.188 19.073 1.00 74.19 692 PRO A O 1
ATOM 5511 N N . HIS A 1 693 ? -27.107 -43.295 20.814 1.00 73.06 693 HIS A N 1
ATOM 5512 C CA . HIS A 1 693 ? -28.461 -43.688 20.411 1.00 73.06 693 HIS A CA 1
ATOM 5513 C C . HIS A 1 693 ? -29.249 -42.584 19.696 1.00 73.06 693 HIS A C 1
ATOM 5515 O O . HIS A 1 693 ? -30.357 -42.856 19.229 1.00 73.06 693 HIS A O 1
ATOM 5521 N N . VAL A 1 694 ? -28.699 -41.371 19.594 1.00 75.38 694 VAL A N 1
ATOM 5522 C CA . VAL A 1 694 ? -29.300 -40.261 18.843 1.00 75.38 694 VAL A CA 1
ATOM 5523 C C . VAL A 1 694 ? -29.679 -40.695 17.419 1.00 75.38 694 VAL A C 1
ATOM 5525 O O . VAL A 1 694 ? -28.884 -41.324 16.714 1.00 75.38 694 VAL A O 1
ATOM 5528 N N . ASP A 1 695 ? -30.908 -40.377 16.995 1.00 67.25 695 ASP A N 1
ATOM 5529 C CA . ASP A 1 695 ? -31.408 -40.761 15.672 1.00 67.25 695 ASP A CA 1
ATOM 5530 C C . ASP A 1 695 ? -30.639 -40.000 14.582 1.00 67.25 695 ASP A C 1
ATOM 5532 O O . ASP A 1 695 ? -30.620 -38.768 14.528 1.00 67.25 695 ASP A O 1
ATOM 5536 N N . ARG A 1 696 ? -29.950 -40.754 13.727 1.00 69.38 696 ARG A N 1
ATOM 5537 C CA . ARG A 1 696 ? -29.110 -40.241 12.640 1.00 69.38 696 ARG A CA 1
ATOM 5538 C C . ARG A 1 696 ? -29.824 -40.553 11.348 1.00 69.38 696 ARG A C 1
ATOM 5540 O O . ARG A 1 696 ? -29.524 -41.544 10.680 1.00 69.38 696 ARG A O 1
ATOM 5547 N N . THR A 1 697 ? -30.803 -39.728 10.999 1.00 68.62 697 THR A N 1
ATOM 5548 C CA . THR A 1 697 ? -31.552 -39.995 9.777 1.00 68.62 697 THR A CA 1
ATOM 5549 C C . THR A 1 697 ? -30.638 -39.877 8.557 1.00 68.62 697 THR A C 1
ATOM 5551 O O . THR A 1 697 ? -29.575 -39.240 8.566 1.00 68.62 697 THR A O 1
ATOM 5554 N N . LYS A 1 698 ? -31.109 -40.440 7.444 1.00 69.62 698 LYS A N 1
ATOM 5555 C CA . LYS A 1 698 ? -30.502 -40.288 6.117 1.00 69.62 698 LYS A CA 1
ATOM 5556 C C . LYS A 1 698 ? -30.104 -38.833 5.809 1.00 69.62 698 LYS A C 1
ATOM 5558 O O . LYS A 1 698 ? -29.098 -38.609 5.143 1.00 69.62 698 LYS A O 1
ATOM 5563 N N . ARG A 1 699 ? -30.845 -37.848 6.331 1.00 77.81 699 ARG A N 1
ATOM 5564 C CA . ARG A 1 699 ? -30.603 -36.415 6.129 1.00 77.81 699 ARG A CA 1
ATOM 5565 C C . ARG A 1 699 ? -29.255 -35.946 6.694 1.00 77.81 699 ARG A C 1
ATOM 5567 O O . ARG A 1 699 ? -28.565 -35.185 6.016 1.00 77.81 699 ARG A O 1
ATOM 5574 N N . VAL A 1 700 ? -28.879 -36.377 7.900 1.00 76.44 700 VAL A N 1
ATOM 5575 C CA . VAL A 1 700 ? -27.607 -35.992 8.547 1.00 76.44 700 VAL A CA 1
ATOM 5576 C C . VAL A 1 700 ? -26.428 -36.598 7.791 1.00 76.44 700 VAL A C 1
ATOM 5578 O O . VAL A 1 700 ? -25.480 -35.896 7.442 1.00 76.44 700 VAL A O 1
ATOM 5581 N N . ILE A 1 701 ? -26.535 -37.885 7.455 1.00 75.56 701 ILE A N 1
ATOM 5582 C CA . ILE A 1 701 ? -25.491 -38.629 6.744 1.00 75.56 701 ILE A CA 1
ATOM 5583 C C . ILE A 1 701 ? -25.259 -38.048 5.342 1.00 75.56 701 ILE A C 1
ATOM 5585 O O . ILE A 1 701 ? -24.123 -37.775 4.958 1.00 75.56 701 ILE A O 1
ATOM 5589 N N . GLU A 1 702 ? -26.326 -37.804 4.575 1.00 75.44 702 GLU A N 1
ATOM 5590 C CA . GLU A 1 702 ? -26.206 -37.229 3.231 1.00 75.44 702 GLU A CA 1
ATOM 5591 C C . GLU A 1 702 ? -25.627 -35.815 3.247 1.00 75.44 702 GLU A C 1
ATOM 5593 O O . GLU A 1 702 ? -24.897 -35.443 2.325 1.00 75.44 702 GLU A O 1
ATOM 5598 N N . ARG A 1 703 ? -25.924 -35.024 4.285 1.00 79.44 703 ARG A N 1
ATOM 5599 C CA . ARG A 1 703 ? -25.338 -33.692 4.435 1.00 79.44 703 ARG A CA 1
ATOM 5600 C C . ARG A 1 703 ? -23.846 -33.772 4.758 1.00 79.44 703 ARG A C 1
ATOM 5602 O O . ARG A 1 703 ? -23.072 -33.087 4.097 1.00 79.44 703 ARG A O 1
ATOM 5609 N N . ALA A 1 704 ? -23.452 -34.639 5.689 1.00 75.56 704 ALA A N 1
ATOM 5610 C CA . ALA A 1 704 ? -22.057 -34.839 6.076 1.00 75.56 704 ALA A CA 1
ATOM 5611 C C . ALA A 1 704 ? -21.179 -35.272 4.885 1.00 75.56 704 ALA A C 1
ATOM 5613 O O . ALA A 1 704 ? -20.084 -34.747 4.687 1.00 75.56 704 ALA A O 1
ATOM 5614 N N . ILE A 1 705 ? -21.697 -36.163 4.030 1.00 76.31 705 ILE A N 1
ATOM 5615 C CA . ILE A 1 705 ? -20.997 -36.654 2.830 1.00 76.31 705 ILE A CA 1
ATOM 5616 C C . ILE A 1 705 ? -20.829 -35.555 1.761 1.00 76.31 705 ILE A C 1
ATOM 5618 O O . ILE A 1 705 ? -19.853 -35.576 1.012 1.00 76.31 705 ILE A O 1
ATOM 5622 N N . ARG A 1 706 ? -21.743 -34.578 1.695 1.00 72.94 706 ARG A N 1
ATOM 5623 C CA . ARG A 1 706 ? -21.701 -33.456 0.735 1.00 72.94 706 ARG A CA 1
ATOM 5624 C C . ARG A 1 706 ? -20.796 -32.291 1.162 1.00 72.94 706 ARG A C 1
ATOM 5626 O O . ARG A 1 706 ? -20.693 -31.319 0.415 1.00 72.94 706 ARG A O 1
ATOM 5633 N N . SER A 1 707 ? -20.175 -32.334 2.341 1.00 71.38 707 SER A N 1
ATOM 5634 C CA . SER A 1 707 ? -19.304 -31.240 2.793 1.00 71.38 707 SER A CA 1
ATOM 5635 C C . SER A 1 707 ? -18.046 -31.123 1.915 1.00 71.38 707 SER A C 1
ATOM 5637 O O . SER A 1 707 ? -17.332 -32.102 1.704 1.00 71.38 707 SER A O 1
ATOM 5639 N N . LYS A 1 708 ? -17.762 -29.920 1.392 1.00 64.94 708 LYS A N 1
ATOM 5640 C CA . LYS A 1 708 ? -16.769 -29.695 0.318 1.00 64.94 708 LYS A CA 1
ATOM 5641 C C . LYS A 1 708 ? -15.304 -29.911 0.710 1.00 64.94 708 LYS A C 1
ATOM 5643 O O . LYS A 1 708 ? -14.460 -30.063 -0.173 1.00 64.94 708 LYS A O 1
ATOM 5648 N N . ARG A 1 709 ? -14.966 -29.826 2.000 1.00 66.69 709 ARG A N 1
ATOM 5649 C CA . ARG A 1 709 ? -13.571 -29.828 2.475 1.00 66.69 709 ARG A CA 1
ATOM 5650 C C . ARG A 1 709 ? -13.193 -31.135 3.193 1.00 66.69 709 ARG A C 1
ATOM 5652 O O . ARG A 1 709 ? -12.169 -31.700 2.821 1.00 66.69 709 ARG A O 1
ATOM 5659 N N . ASN A 1 710 ? -14.043 -31.686 4.072 1.00 69.50 710 ASN A N 1
ATOM 5660 C CA . ASN A 1 710 ? -13.779 -32.937 4.814 1.00 69.50 710 ASN A CA 1
ATOM 5661 C C . ASN A 1 710 ? -14.914 -33.993 4.773 1.00 69.50 710 ASN A C 1
ATOM 5663 O O . ASN A 1 710 ? -15.130 -34.722 5.747 1.00 69.50 710 ASN A O 1
ATOM 5667 N N . SER A 1 711 ? -15.603 -34.156 3.640 1.00 74.38 711 SER A N 1
ATOM 5668 C CA . SER A 1 711 ? -16.533 -35.283 3.392 1.00 74.38 711 SER A CA 1
ATOM 5669 C C . SER A 1 711 ? -15.986 -36.656 3.836 1.00 74.38 711 SER A C 1
ATOM 5671 O O . SER A 1 711 ? 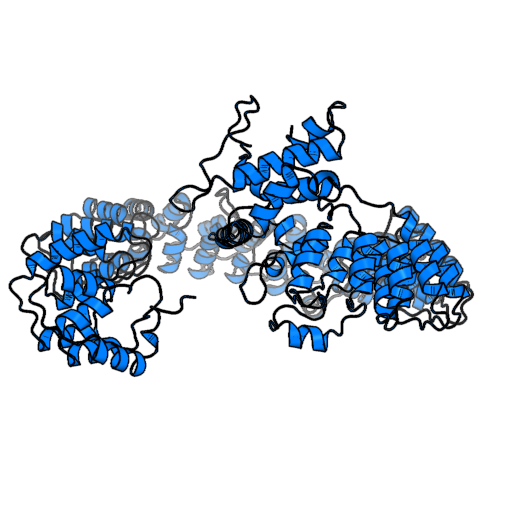-16.734 -37.499 4.325 1.00 74.38 711 SER A O 1
ATOM 5673 N N . THR A 1 712 ? -14.675 -36.878 3.676 1.00 76.31 712 THR A N 1
ATOM 5674 C CA . THR A 1 712 ? -13.995 -38.155 3.940 1.00 76.31 712 THR A CA 1
ATOM 5675 C C . THR A 1 712 ? -13.859 -38.426 5.432 1.00 76.31 712 THR A C 1
ATOM 5677 O O . THR A 1 712 ? -14.225 -39.507 5.879 1.00 76.31 712 THR A O 1
ATOM 5680 N N . GLY A 1 713 ? -13.405 -37.437 6.210 1.00 77.25 713 GLY A N 1
ATOM 5681 C CA . GLY A 1 713 ? -13.263 -37.571 7.663 1.00 77.25 713 GLY A CA 1
ATOM 5682 C C . GLY A 1 713 ? -14.616 -37.700 8.364 1.00 77.25 713 GLY A C 1
ATOM 5683 O O . GLY A 1 713 ? -14.783 -38.540 9.244 1.00 77.25 713 GLY A O 1
ATOM 5684 N N . MET A 1 714 ? -15.624 -36.947 7.909 1.00 77.50 714 MET A N 1
ATOM 5685 C CA . MET A 1 714 ? -16.999 -37.088 8.404 1.00 77.50 714 MET A CA 1
ATOM 5686 C C . MET A 1 714 ? -17.570 -38.482 8.105 1.00 77.50 714 MET A C 1
ATOM 5688 O O . MET A 1 714 ? -18.144 -39.124 8.985 1.00 77.50 714 MET A O 1
ATOM 5692 N N . LEU A 1 715 ? -17.377 -38.981 6.878 1.00 80.00 715 LEU A N 1
ATOM 5693 C CA . LEU A 1 715 ? -17.783 -40.333 6.496 1.00 80.00 715 LEU A CA 1
ATOM 5694 C C . LEU A 1 715 ? -17.040 -41.397 7.315 1.00 80.00 715 LEU A C 1
ATOM 5696 O O . LEU A 1 715 ? -17.645 -42.382 7.724 1.00 80.00 715 LEU A O 1
ATOM 5700 N N . GLU A 1 716 ? -15.753 -41.205 7.590 1.00 81.06 716 GLU A N 1
ATOM 5701 C CA . GLU A 1 716 ? -14.966 -42.121 8.411 1.00 81.06 716 GLU A CA 1
ATOM 5702 C C . GLU A 1 716 ? -15.484 -42.218 9.850 1.00 81.06 716 GLU A C 1
ATOM 5704 O O . GLU A 1 716 ? -15.660 -43.333 10.346 1.00 81.06 716 GLU A O 1
ATOM 5709 N N . VAL A 1 717 ? -15.803 -41.089 10.491 1.00 78.94 717 VAL A N 1
ATOM 5710 C CA . VAL A 1 717 ? -16.419 -41.077 11.828 1.00 78.94 717 VAL A CA 1
ATOM 5711 C C . VAL A 1 717 ? -17.739 -41.845 11.829 1.00 78.94 717 VAL A C 1
ATOM 5713 O O . VAL A 1 717 ? -17.935 -42.718 12.671 1.00 78.94 717 VAL A O 1
ATOM 5716 N N . ILE A 1 718 ? -18.600 -41.597 10.838 1.00 77.06 718 ILE A N 1
ATOM 5717 C CA . ILE A 1 718 ? -19.887 -42.292 10.696 1.00 77.06 718 ILE A CA 1
ATOM 5718 C C . ILE A 1 718 ? -19.687 -43.807 10.501 1.00 77.06 718 ILE A C 1
ATOM 5720 O O . ILE A 1 718 ? -20.383 -44.614 11.116 1.00 77.06 718 ILE A O 1
ATOM 5724 N N . LEU A 1 719 ? -18.732 -44.220 9.658 1.00 76.94 719 LEU A N 1
ATOM 5725 C CA . LEU A 1 719 ? -18.474 -45.635 9.363 1.00 76.94 719 LEU A CA 1
ATOM 5726 C C . LEU A 1 719 ? -17.870 -46.403 10.542 1.00 76.94 719 LEU A C 1
ATOM 5728 O O . LEU A 1 719 ? -18.107 -47.615 10.644 1.00 76.94 719 LEU A O 1
ATOM 5732 N N . ASN A 1 720 ? -17.060 -45.729 11.363 1.00 80.25 720 ASN A N 1
ATOM 5733 C CA . ASN A 1 720 ? -16.439 -46.295 12.559 1.00 80.25 720 ASN A CA 1
ATOM 5734 C C . ASN A 1 720 ? -17.461 -46.436 13.699 1.00 80.25 720 ASN A C 1
ATOM 5736 O O . ASN A 1 720 ? -17.468 -47.463 14.371 1.00 80.25 720 ASN A O 1
ATOM 5740 N N . ASP A 1 721 ? -18.346 -45.449 13.868 1.00 74.44 721 ASP A N 1
ATOM 5741 C CA . ASP A 1 721 ? -19.412 -45.463 14.877 1.00 74.44 721 ASP A CA 1
ATOM 5742 C C . ASP A 1 721 ? -20.518 -46.489 14.558 1.00 74.44 721 ASP A C 1
ATOM 5744 O O . ASP A 1 721 ? -20.983 -47.202 15.447 1.00 74.44 721 ASP A O 1
ATOM 5748 N N . GLN A 1 722 ? -20.899 -46.643 13.280 1.00 72.56 722 GLN A N 1
ATOM 5749 C CA . GLN A 1 722 ? -21.918 -47.610 12.850 1.00 72.56 722 GLN A CA 1
ATOM 5750 C C . GLN A 1 722 ? -21.379 -48.635 11.839 1.00 72.56 722 GLN A C 1
ATOM 5752 O O . GLN A 1 722 ? -21.517 -48.464 10.622 1.00 72.56 722 GLN A O 1
ATOM 5757 N N . PRO A 1 723 ? -20.830 -49.773 12.303 1.00 70.25 723 PRO A N 1
ATOM 5758 C CA . PRO A 1 723 ? -20.301 -50.814 11.422 1.00 70.25 723 PRO A CA 1
ATOM 5759 C C . PRO A 1 723 ? -21.342 -51.442 10.481 1.00 70.25 723 PRO A C 1
ATOM 5761 O O . PRO A 1 723 ? -20.980 -51.904 9.403 1.00 70.25 723 PRO A O 1
ATOM 5764 N N . GLN A 1 724 ? -22.620 -51.452 10.880 1.00 70.75 724 GLN A N 1
ATOM 5765 C CA . GLN A 1 724 ? -23.727 -52.110 10.164 1.00 70.75 724 GLN A CA 1
ATOM 5766 C C . GLN A 1 724 ? -24.503 -51.175 9.221 1.00 70.75 724 GLN A C 1
ATOM 5768 O O . GLN A 1 724 ? -25.470 -51.603 8.597 1.00 70.75 724 GLN A O 1
ATOM 5773 N N . LEU A 1 725 ? -24.126 -49.895 9.133 1.00 74.44 725 LEU A N 1
ATOM 5774 C CA . LEU A 1 725 ? -24.844 -48.920 8.315 1.00 74.44 725 LEU A CA 1
ATOM 5775 C C . LEU A 1 725 ? -24.675 -49.232 6.819 1.00 74.44 725 LEU A C 1
ATOM 5777 O O . LEU A 1 725 ? -23.570 -49.129 6.276 1.00 74.44 725 LEU A O 1
ATOM 5781 N N . GLU A 1 726 ? -25.780 -49.574 6.154 1.00 71.75 726 GLU A N 1
ATOM 5782 C CA . GLU A 1 726 ? -25.840 -49.701 4.697 1.00 71.75 726 GLU A CA 1
ATOM 5783 C C . GLU A 1 726 ? -26.086 -48.325 4.063 1.00 71.75 726 GLU A C 1
ATOM 5785 O O . GLU A 1 726 ? -27.127 -47.696 4.263 1.00 71.75 726 GLU A O 1
ATOM 5790 N N . LEU A 1 727 ? -25.122 -47.847 3.274 1.00 76.69 727 LEU A N 1
ATOM 5791 C CA . LEU A 1 727 ? -25.235 -46.593 2.530 1.00 76.69 727 LEU A CA 1
ATOM 5792 C C . LEU A 1 727 ? -25.556 -46.882 1.069 1.00 76.69 727 LEU A C 1
ATOM 5794 O O . LEU A 1 727 ? -24.925 -47.726 0.435 1.00 76.69 727 LEU A O 1
ATOM 5798 N N . SER A 1 728 ? -26.525 -46.153 0.511 1.00 79.44 728 SER A N 1
ATOM 5799 C CA . SER A 1 728 ? -26.844 -46.309 -0.906 1.00 79.44 728 SER A CA 1
ATOM 5800 C C . SER A 1 728 ? -25.671 -45.821 -1.774 1.00 79.44 728 SER A C 1
ATOM 5802 O O . SER A 1 728 ? -25.071 -44.786 -1.455 1.00 79.44 728 SER A O 1
ATOM 5804 N N . PRO A 1 729 ? -25.366 -46.491 -2.902 1.00 79.12 729 PRO A N 1
ATOM 5805 C CA . PRO A 1 729 ? -24.355 -46.011 -3.845 1.00 79.12 729 PRO A CA 1
ATOM 5806 C C . PRO A 1 729 ? -24.629 -44.579 -4.327 1.00 79.12 729 PRO A C 1
ATOM 5808 O O . PRO A 1 729 ? -23.702 -43.798 -4.520 1.00 79.12 729 PRO A O 1
ATOM 5811 N N . LEU A 1 730 ? -25.910 -44.211 -4.447 1.00 81.31 730 LEU A N 1
ATOM 5812 C CA . LEU A 1 730 ? -26.344 -42.859 -4.787 1.00 81.31 730 LEU A CA 1
ATOM 5813 C C . LEU A 1 730 ? -25.868 -41.832 -3.750 1.00 81.31 730 LEU A C 1
ATOM 5815 O O . LEU A 1 730 ? -25.311 -40.805 -4.127 1.00 81.31 730 LEU A O 1
ATOM 5819 N N . SER A 1 731 ? -26.035 -42.113 -2.455 1.00 78.44 731 SER A N 1
ATOM 5820 C CA . SER A 1 731 ? -25.588 -41.215 -1.384 1.00 78.44 731 SER A CA 1
ATOM 5821 C C . SER A 1 731 ? -24.056 -41.093 -1.360 1.00 78.44 731 SER A C 1
ATOM 5823 O O . SER A 1 731 ? -23.522 -39.994 -1.231 1.00 78.44 731 SER A O 1
ATOM 5825 N N . LEU A 1 732 ? -23.344 -42.207 -1.568 1.00 83.44 732 LEU A N 1
ATOM 5826 C CA . LEU A 1 732 ? -21.877 -42.245 -1.628 1.00 83.44 732 LEU A CA 1
ATOM 5827 C C . LEU A 1 732 ? -21.309 -41.512 -2.850 1.00 83.44 732 LEU A C 1
ATOM 5829 O O . LEU A 1 732 ? -20.240 -40.911 -2.768 1.00 83.44 732 LEU A O 1
ATOM 5833 N N . SER A 1 733 ? -22.045 -41.491 -3.963 1.00 82.50 733 SER A N 1
ATOM 5834 C CA . SER A 1 733 ? -21.637 -40.787 -5.183 1.00 82.50 733 SER A CA 1
ATOM 5835 C C . SER A 1 733 ? -21.476 -39.275 -5.006 1.00 82.50 733 SER A C 1
ATOM 5837 O O . SER A 1 733 ? -20.792 -38.632 -5.799 1.00 82.50 733 SER A O 1
ATOM 5839 N N . MET A 1 734 ? -22.080 -38.705 -3.960 1.00 79.94 734 MET A N 1
ATOM 5840 C CA . MET A 1 734 ? -22.036 -37.274 -3.655 1.00 79.94 734 MET A CA 1
ATOM 5841 C C . MET A 1 734 ? -20.806 -36.882 -2.825 1.00 79.94 734 MET A C 1
ATOM 5843 O O . MET A 1 734 ? -20.636 -35.705 -2.523 1.00 79.94 734 MET A O 1
ATOM 5847 N N . CYS A 1 735 ? -19.964 -37.849 -2.441 1.00 82.00 735 CYS A N 1
ATOM 5848 C CA . CYS A 1 735 ? -18.762 -37.603 -1.652 1.00 82.00 735 CYS A CA 1
ATOM 5849 C C . CYS A 1 735 ? -17.746 -36.779 -2.464 1.00 82.00 735 CYS A C 1
ATOM 5851 O O . CYS A 1 735 ? -17.192 -37.261 -3.459 1.00 82.00 735 CYS A O 1
ATOM 5853 N N . GLU A 1 736 ? -17.507 -35.524 -2.070 1.00 75.31 736 GLU A N 1
ATOM 5854 C CA . GLU A 1 736 ? -16.551 -34.633 -2.745 1.00 75.31 736 GLU A CA 1
ATOM 5855 C C . GLU A 1 736 ? -15.107 -34.936 -2.331 1.00 75.31 736 GLU A C 1
ATOM 5857 O O . GLU A 1 736 ? -14.819 -35.091 -1.152 1.00 75.31 736 GLU A O 1
ATOM 5862 N N . PHE A 1 737 ? -14.179 -34.981 -3.289 1.00 72.06 737 PHE A N 1
ATOM 5863 C CA . PHE A 1 737 ? -12.744 -35.031 -2.993 1.00 72.06 737 PHE A CA 1
ATOM 5864 C C . PHE A 1 737 ? -12.173 -33.613 -2.969 1.00 72.06 737 PHE A C 1
ATOM 5866 O O . PHE A 1 737 ? -12.223 -32.902 -3.978 1.00 72.06 737 PHE A O 1
ATOM 5873 N N . TYR A 1 738 ? -11.590 -33.221 -1.839 1.00 69.50 738 TYR A N 1
ATOM 5874 C CA . TYR A 1 738 ? -10.878 -31.957 -1.713 1.00 69.50 738 TYR A CA 1
ATOM 5875 C C . TYR A 1 738 ? -9.416 -32.130 -2.137 1.00 69.50 738 TYR A C 1
ATOM 5877 O O . TYR A 1 738 ? -8.690 -32.932 -1.563 1.00 69.50 738 TYR A O 1
ATOM 5885 N N . TRP A 1 739 ? -8.963 -31.352 -3.126 1.00 60.97 739 TRP A N 1
ATOM 5886 C CA . TRP A 1 739 ? -7.655 -31.505 -3.789 1.00 60.97 739 TRP A CA 1
ATOM 5887 C C . TRP A 1 739 ? -6.422 -31.404 -2.874 1.00 60.97 739 TRP A C 1
ATOM 5889 O O . TRP A 1 739 ? -5.326 -31.750 -3.309 1.00 60.97 739 TRP A O 1
ATOM 5899 N N . ARG A 1 740 ? -6.572 -30.905 -1.639 1.00 57.81 740 ARG A N 1
ATOM 5900 C CA . ARG A 1 740 ? -5.489 -30.872 -0.640 1.00 57.81 740 ARG A CA 1
ATOM 5901 C C . ARG A 1 740 ? -5.376 -32.154 0.193 1.00 57.81 740 ARG A C 1
ATOM 5903 O O . ARG A 1 740 ? -4.372 -32.304 0.880 1.00 57.81 740 ARG A O 1
ATOM 5910 N N . ASN A 1 741 ? -6.374 -33.036 0.153 1.00 65.62 741 ASN A N 1
ATOM 5911 C CA . ASN A 1 741 ? -6.388 -34.286 0.914 1.00 65.62 741 ASN A CA 1
ATOM 5912 C C . ASN A 1 741 ? -5.687 -35.404 0.125 1.00 65.62 741 ASN A C 1
ATOM 5914 O O . ASN A 1 741 ? -5.594 -35.348 -1.102 1.00 65.62 741 ASN A O 1
ATOM 5918 N N . ASP A 1 742 ? -5.208 -36.437 0.822 1.00 74.44 742 ASP A N 1
ATOM 5919 C CA . ASP A 1 742 ? -4.633 -37.621 0.175 1.00 74.44 742 ASP A CA 1
ATOM 5920 C C . ASP A 1 742 ? -5.730 -38.392 -0.582 1.00 74.44 742 ASP A C 1
ATOM 5922 O O . ASP A 1 742 ? -6.694 -38.890 0.008 1.00 74.44 742 ASP A O 1
ATOM 5926 N N . PHE A 1 743 ? -5.588 -38.490 -1.908 1.00 78.56 743 PHE A N 1
ATOM 5927 C CA . PHE A 1 743 ? -6.533 -39.215 -2.758 1.00 78.56 743 PHE A CA 1
ATOM 5928 C C . PHE A 1 743 ? -6.607 -40.705 -2.400 1.00 78.56 743 PHE A C 1
ATOM 5930 O O . PHE A 1 743 ? -7.677 -41.300 -2.512 1.00 78.56 743 PHE A O 1
ATOM 5937 N N . ASN A 1 744 ? -5.512 -41.305 -1.923 1.00 79.75 744 ASN A N 1
ATOM 5938 C CA . ASN A 1 744 ? -5.511 -42.707 -1.514 1.00 79.75 744 ASN A CA 1
ATOM 5939 C C . ASN A 1 744 ? -6.388 -42.932 -0.276 1.00 79.75 744 ASN A C 1
ATOM 5941 O O . ASN A 1 744 ? -7.073 -43.948 -0.193 1.00 79.75 744 ASN A O 1
ATOM 5945 N N . GLU A 1 745 ? -6.399 -41.998 0.676 1.00 79.12 745 GLU A N 1
ATOM 5946 C CA . GLU A 1 745 ? -7.259 -42.081 1.867 1.00 79.12 745 GLU A CA 1
ATOM 5947 C C . GLU A 1 745 ? -8.737 -41.854 1.525 1.00 79.12 745 GLU A C 1
ATOM 5949 O O . GLU A 1 745 ? -9.614 -42.572 2.020 1.00 79.12 745 GLU A O 1
ATOM 5954 N N . TYR A 1 746 ? -9.016 -40.930 0.598 1.00 82.88 746 TYR A N 1
ATOM 5955 C CA . TYR A 1 746 ? -10.347 -40.761 0.009 1.00 82.88 746 TYR A CA 1
ATOM 5956 C C . TYR A 1 746 ? -10.843 -42.058 -0.645 1.00 82.88 746 TYR A C 1
ATOM 5958 O O . TYR A 1 746 ? -11.940 -42.533 -0.339 1.00 82.88 746 TYR A O 1
ATOM 5966 N N . GLU A 1 747 ? -10.020 -42.662 -1.505 1.00 83.88 747 GLU A N 1
ATOM 5967 C CA . GLU A 1 747 ? -10.352 -43.896 -2.215 1.00 83.88 747 GLU A CA 1
ATOM 5968 C C . GLU A 1 747 ? -10.577 -45.061 -1.242 1.00 83.88 747 GLU A C 1
ATOM 5970 O O . GLU A 1 747 ? -11.608 -45.725 -1.320 1.00 83.88 747 GLU A O 1
ATOM 5975 N N . LYS A 1 748 ? -9.688 -45.274 -0.263 1.00 85.81 748 LYS A N 1
ATOM 5976 C CA . LYS A 1 748 ? -9.855 -46.316 0.769 1.00 85.81 748 LYS A CA 1
ATOM 5977 C C . LYS A 1 748 ? -11.158 -46.161 1.553 1.00 85.81 748 LYS A C 1
ATOM 5979 O O . LYS A 1 748 ? -11.883 -47.141 1.739 1.00 85.81 748 LYS A O 1
ATOM 5984 N N . THR A 1 749 ? -11.461 -44.949 2.014 1.00 85.56 749 THR A N 1
ATOM 5985 C CA . THR A 1 749 ? -12.648 -44.683 2.838 1.00 85.56 749 THR A CA 1
ATOM 5986 C C . THR A 1 749 ? -13.929 -44.903 2.045 1.00 85.56 749 THR A C 1
ATOM 5988 O O . THR A 1 749 ? -14.843 -45.582 2.521 1.00 85.56 749 THR A O 1
ATOM 5991 N N . LEU A 1 750 ? -13.978 -44.386 0.815 1.00 86.81 750 LEU A N 1
ATOM 5992 C CA . LEU A 1 750 ? -15.123 -44.556 -0.068 1.00 86.81 750 LEU A CA 1
ATOM 5993 C C . LEU A 1 750 ? -15.293 -46.022 -0.497 1.00 86.81 750 LEU A C 1
ATOM 5995 O O . LEU A 1 750 ? -16.415 -46.523 -0.496 1.00 86.81 750 LEU A O 1
ATOM 5999 N N . ASN A 1 751 ? -14.199 -46.744 -0.764 1.00 86.88 751 ASN A N 1
ATOM 6000 C CA . ASN A 1 751 ? -14.217 -48.182 -1.049 1.00 86.88 751 ASN A CA 1
ATOM 6001 C C . ASN A 1 751 ? -14.844 -48.971 0.101 1.00 86.88 751 ASN A C 1
ATOM 6003 O O . ASN A 1 751 ? -15.786 -49.732 -0.114 1.00 86.88 751 ASN A O 1
ATOM 6007 N N . ARG A 1 752 ? -14.382 -48.736 1.335 1.00 86.12 752 ARG A N 1
ATOM 6008 C CA . ARG A 1 752 ? -14.928 -49.366 2.546 1.00 86.12 752 ARG A CA 1
ATOM 6009 C C . ARG A 1 752 ? -16.427 -49.093 2.707 1.00 86.12 752 ARG A C 1
ATOM 6011 O O . ARG A 1 752 ? -17.172 -49.984 3.108 1.00 86.12 752 ARG A O 1
ATOM 6018 N N . ALA A 1 753 ? -16.879 -47.882 2.382 1.00 84.31 753 ALA A N 1
ATOM 6019 C CA . ALA A 1 753 ? -18.297 -47.535 2.403 1.00 84.31 753 ALA A CA 1
ATOM 6020 C C . ALA A 1 753 ? -19.090 -48.286 1.316 1.00 84.31 753 ALA A C 1
ATOM 6022 O O . ALA A 1 753 ? -20.169 -48.816 1.578 1.00 84.31 753 ALA A O 1
ATOM 6023 N N . LEU A 1 754 ? -18.537 -48.378 0.103 1.00 84.62 754 LEU A N 1
ATOM 6024 C CA . LEU A 1 754 ? -19.159 -49.050 -1.038 1.00 84.62 754 LEU A CA 1
ATOM 6025 C C . LEU A 1 754 ? -19.263 -50.566 -0.851 1.00 84.62 754 LEU A C 1
ATOM 6027 O O . LEU A 1 754 ? -20.231 -51.164 -1.325 1.00 84.62 754 LEU A O 1
ATOM 6031 N N . GLU A 1 755 ? -18.338 -51.200 -0.132 1.00 82.31 755 GLU A N 1
ATOM 6032 C CA . GLU A 1 755 ? -18.441 -52.626 0.203 1.00 82.31 755 GLU A CA 1
ATOM 6033 C C . GLU A 1 755 ? -19.690 -52.952 1.028 1.00 82.31 755 GLU A C 1
ATOM 6035 O O . GLU A 1 755 ? -20.292 -54.008 0.829 1.00 82.31 755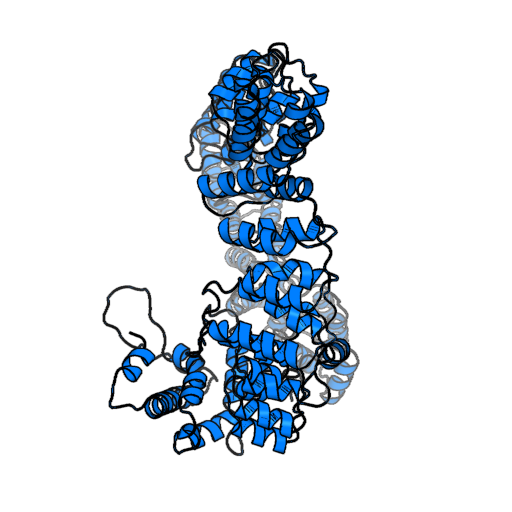 GLU A O 1
ATOM 6040 N N . ARG A 1 756 ? -20.144 -52.014 1.869 1.00 81.25 756 ARG A N 1
ATOM 6041 C CA . ARG A 1 756 ? -21.393 -52.132 2.640 1.00 81.25 756 ARG A CA 1
ATOM 6042 C C . ARG A 1 756 ? -22.655 -51.922 1.791 1.00 81.25 756 ARG A C 1
ATOM 6044 O O . ARG A 1 756 ? -23.757 -52.100 2.284 1.00 81.25 756 ARG A O 1
ATOM 6051 N N . SER A 1 757 ? -22.507 -51.572 0.511 1.00 77.94 757 SER A N 1
ATOM 6052 C CA . SER A 1 757 ? -23.610 -51.313 -0.430 1.00 77.94 757 SER A CA 1
ATOM 6053 C C . SER A 1 757 ? -23.811 -52.421 -1.478 1.00 77.94 757 SER A C 1
ATOM 6055 O O . SER A 1 757 ? -24.575 -52.250 -2.432 1.00 77.94 757 SER A O 1
ATOM 6057 N N . ARG A 1 758 ? -23.124 -53.570 -1.335 1.00 72.31 758 ARG A N 1
ATOM 6058 C CA . ARG A 1 758 ? -23.149 -54.677 -2.318 1.00 72.31 758 ARG A CA 1
ATOM 6059 C C . ARG A 1 758 ? -24.538 -55.293 -2.539 1.00 72.31 758 ARG A C 1
ATOM 6061 O O . ARG A 1 758 ? -24.750 -55.927 -3.567 1.00 72.31 758 ARG A O 1
ATOM 6068 N N . GLY A 1 759 ? -25.480 -55.096 -1.614 1.00 71.62 759 GLY A N 1
ATOM 6069 C CA . GLY A 1 759 ? -26.874 -55.529 -1.767 1.00 71.62 759 GLY A CA 1
ATOM 6070 C C . GLY A 1 759 ? -27.687 -54.716 -2.787 1.00 71.62 759 GLY A C 1
ATOM 6071 O O . GLY A 1 759 ? -28.680 -55.217 -3.310 1.00 71.62 759 GLY A O 1
ATOM 6072 N N . CYS A 1 760 ? -27.272 -53.486 -3.115 1.00 77.12 760 CYS A N 1
ATOM 6073 C CA . CYS A 1 760 ? -27.976 -52.618 -4.063 1.00 77.12 760 CYS A CA 1
ATOM 6074 C C . CYS A 1 760 ? -27.410 -52.790 -5.474 1.00 77.12 760 CYS A C 1
ATOM 6076 O O . CYS A 1 760 ? -26.281 -52.368 -5.713 1.00 77.12 760 CYS A O 1
ATOM 6078 N N . ARG A 1 761 ? -28.177 -53.347 -6.421 1.00 79.81 761 ARG A N 1
ATOM 6079 C CA . ARG A 1 761 ? -27.779 -53.382 -7.842 1.00 79.81 761 ARG A CA 1
ATOM 6080 C C . ARG A 1 761 ? -27.706 -51.966 -8.422 1.00 79.81 761 ARG A C 1
ATOM 6082 O O . ARG A 1 761 ? -28.488 -51.103 -8.041 1.00 79.81 761 ARG A O 1
ATOM 6089 N N . LEU A 1 762 ? -26.742 -51.748 -9.313 1.00 86.12 762 LEU A N 1
ATOM 6090 C CA . LEU A 1 762 ? -26.570 -50.504 -10.064 1.00 86.12 762 LEU A CA 1
ATOM 6091 C C . LEU A 1 762 ? -27.049 -50.727 -11.500 1.00 86.12 762 LEU A C 1
ATOM 6093 O O . LEU A 1 762 ? -26.231 -50.863 -12.412 1.00 86.12 762 LEU A O 1
ATOM 6097 N N . ASP A 1 763 ? -28.365 -50.838 -11.690 1.00 88.56 763 ASP A N 1
ATOM 6098 C CA . ASP A 1 763 ? -28.930 -50.937 -13.030 1.00 88.56 763 ASP A CA 1
ATOM 6099 C C . ASP A 1 763 ? -28.984 -49.560 -13.705 1.00 88.56 763 ASP A C 1
ATOM 6101 O O . ASP A 1 763 ? -28.573 -48.539 -13.142 1.00 88.56 763 ASP A O 1
ATOM 6105 N N . GLU A 1 764 ? -29.415 -49.523 -14.966 1.00 87.81 764 GLU A N 1
ATOM 6106 C CA . GLU A 1 764 ? -29.407 -48.290 -15.756 1.00 87.81 764 GLU A CA 1
ATOM 6107 C C . GLU A 1 764 ? -30.198 -47.168 -15.059 1.00 87.81 764 GLU A C 1
ATOM 6109 O O . GLU A 1 764 ? -29.807 -46.000 -15.125 1.00 87.81 764 GLU A O 1
ATOM 6114 N N . LYS A 1 765 ? -31.275 -47.499 -14.331 1.00 88.31 765 LYS A N 1
ATOM 6115 C CA . LYS A 1 765 ? -32.088 -46.513 -13.617 1.00 88.31 765 LYS A CA 1
ATOM 6116 C C . LYS A 1 765 ? -31.335 -45.886 -12.441 1.00 88.31 765 LYS A C 1
ATOM 6118 O O . LYS A 1 765 ? -31.365 -44.658 -12.312 1.00 88.31 765 LYS A O 1
ATOM 6123 N N . GLU A 1 766 ? -30.668 -46.674 -11.591 1.00 86.81 766 GLU A N 1
ATOM 6124 C CA . GLU A 1 766 ? -29.871 -46.114 -10.489 1.00 86.81 766 GLU A CA 1
ATOM 6125 C C . GLU A 1 766 ? -28.671 -45.337 -11.019 1.00 86.81 766 GLU A C 1
ATOM 6127 O O . GLU A 1 766 ? -28.369 -44.260 -10.503 1.00 86.81 766 GLU A O 1
ATOM 6132 N N . MET A 1 767 ? -28.027 -45.836 -12.075 1.00 89.62 767 MET A N 1
ATOM 6133 C CA . MET A 1 767 ? -26.898 -45.158 -12.707 1.00 89.62 767 MET A CA 1
ATOM 6134 C C . MET A 1 767 ? -27.308 -43.790 -13.262 1.00 89.62 767 MET A C 1
ATOM 6136 O O . MET A 1 767 ? -26.627 -42.801 -12.992 1.00 89.62 767 MET A O 1
ATOM 6140 N N . LEU A 1 768 ? -28.455 -43.681 -13.941 1.00 87.44 768 LEU A N 1
ATOM 6141 C CA . LEU A 1 768 ? -28.989 -42.395 -14.411 1.00 87.44 768 LEU A CA 1
ATOM 6142 C C . LEU A 1 768 ? -29.309 -41.428 -13.262 1.00 87.44 768 LEU A C 1
ATOM 6144 O O . LEU A 1 768 ? -28.980 -40.244 -13.351 1.00 87.44 768 LEU A O 1
ATOM 6148 N N . GLY A 1 769 ? -29.918 -41.921 -12.178 1.00 83.25 769 GLY A N 1
ATOM 6149 C CA . GLY A 1 769 ? -30.182 -41.114 -10.982 1.00 83.25 769 GLY A CA 1
ATOM 6150 C C . GLY A 1 769 ? -28.897 -40.605 -10.324 1.00 83.25 769 GLY A C 1
ATOM 6151 O O . GLY A 1 769 ? -28.835 -39.463 -9.872 1.00 83.25 769 GLY A O 1
ATOM 6152 N N . MET A 1 770 ? -27.848 -41.427 -10.339 1.00 85.75 770 MET A N 1
ATOM 6153 C CA . MET A 1 770 ? -26.530 -41.089 -9.817 1.00 85.75 770 MET A CA 1
ATOM 6154 C C . MET A 1 770 ? -25.832 -40.008 -10.646 1.00 85.75 770 MET A C 1
ATOM 6156 O O . MET A 1 770 ? -25.300 -39.060 -10.071 1.00 85.75 770 MET A O 1
ATOM 6160 N N . MET A 1 771 ? -25.900 -40.074 -11.981 1.00 84.19 771 MET A N 1
ATOM 6161 C CA . MET A 1 771 ? -25.243 -39.097 -12.871 1.00 84.19 771 MET A CA 1
ATOM 6162 C C . MET A 1 771 ? -25.765 -37.659 -12.699 1.00 84.19 771 MET A C 1
ATOM 6164 O O . MET A 1 771 ? -25.088 -36.697 -13.068 1.00 84.19 771 MET A O 1
ATOM 6168 N N . ALA A 1 772 ? -26.960 -37.487 -12.126 1.00 77.12 772 ALA A N 1
ATOM 6169 C CA . ALA A 1 772 ? -27.521 -36.169 -11.845 1.00 77.12 772 ALA A CA 1
ATOM 6170 C C . ALA A 1 772 ? -26.805 -35.433 -10.695 1.00 77.12 772 ALA A C 1
ATOM 6172 O O . ALA A 1 772 ? -26.820 -34.202 -10.670 1.00 77.12 772 ALA A O 1
ATOM 6173 N N . ILE A 1 773 ? -26.200 -36.160 -9.748 1.00 74.75 773 ILE A N 1
ATOM 6174 C CA . ILE A 1 773 ? -25.702 -35.596 -8.479 1.00 74.75 773 ILE A CA 1
ATOM 6175 C C . ILE A 1 773 ? -24.306 -36.084 -8.061 1.00 74.75 773 ILE A C 1
ATOM 6177 O O . ILE A 1 773 ? -23.791 -35.621 -7.044 1.00 74.75 773 ILE A O 1
ATOM 6181 N N . CYS A 1 774 ? -23.699 -37.024 -8.791 1.00 80.81 774 CYS A N 1
ATOM 6182 C CA . CYS A 1 774 ? -22.408 -37.607 -8.425 1.00 80.81 774 CYS A CA 1
ATOM 6183 C C . CYS A 1 774 ? -21.230 -36.647 -8.630 1.00 80.81 774 CYS A C 1
ATOM 6185 O O . CYS A 1 774 ? -21.295 -35.732 -9.442 1.00 80.81 774 CYS A O 1
ATOM 6187 N N . THR A 1 775 ? -20.101 -36.905 -7.974 1.00 79.88 775 THR A N 1
ATOM 6188 C CA . THR A 1 775 ? -18.816 -36.247 -8.262 1.00 79.88 775 THR A CA 1
ATOM 6189 C C . THR A 1 775 ? -17.971 -37.125 -9.195 1.00 79.88 775 THR A C 1
ATOM 6191 O O . THR A 1 775 ? -18.092 -38.351 -9.175 1.00 79.88 775 THR A O 1
ATOM 6194 N N . LEU A 1 776 ? -17.091 -36.537 -10.022 1.00 80.06 776 LEU A N 1
ATOM 6195 C CA . LEU A 1 776 ? -16.258 -37.320 -10.959 1.00 80.06 776 LEU A CA 1
ATOM 6196 C C . LEU A 1 776 ? -15.308 -38.286 -10.230 1.00 80.06 776 LEU A C 1
ATOM 6198 O O . LEU A 1 776 ? -15.098 -39.411 -10.682 1.00 80.06 776 LEU A O 1
ATOM 6202 N N . ASN A 1 777 ? -14.762 -37.864 -9.086 1.00 80.38 777 ASN A N 1
ATOM 6203 C CA . ASN A 1 777 ? -13.862 -38.690 -8.282 1.00 80.38 777 ASN A CA 1
ATOM 6204 C C . ASN A 1 777 ? -14.608 -39.856 -7.624 1.00 80.38 777 ASN A C 1
ATOM 6206 O O . ASN A 1 777 ? -14.137 -40.989 -7.713 1.00 80.38 777 ASN A O 1
ATOM 6210 N N . ALA A 1 778 ? -15.800 -39.618 -7.064 1.00 83.62 778 ALA A N 1
ATOM 6211 C CA . ALA A 1 778 ? -16.611 -40.694 -6.504 1.00 83.62 778 ALA A CA 1
ATOM 6212 C C . ALA A 1 778 ? -17.047 -41.677 -7.593 1.00 83.62 778 ALA A C 1
ATOM 6214 O O . ALA A 1 778 ? -16.950 -42.884 -7.399 1.00 83.62 778 ALA A O 1
ATOM 6215 N N . LEU A 1 779 ? -17.462 -41.181 -8.766 1.00 86.56 779 LEU A N 1
ATOM 6216 C CA . LEU A 1 779 ? -17.855 -42.026 -9.893 1.00 86.56 779 LEU A CA 1
ATOM 6217 C C . LEU A 1 779 ? -16.718 -42.950 -10.335 1.00 86.56 779 LEU A C 1
ATOM 6219 O O . LEU A 1 779 ? -16.942 -44.139 -10.548 1.00 86.56 779 LEU A O 1
ATOM 6223 N N . ARG A 1 780 ? -15.494 -42.424 -10.436 1.00 84.50 780 ARG A N 1
ATOM 6224 C CA . ARG A 1 780 ? -14.310 -43.228 -10.751 1.00 84.50 780 ARG A CA 1
ATOM 6225 C C . ARG A 1 780 ? -14.142 -44.385 -9.769 1.00 84.50 780 ARG A C 1
ATOM 6227 O O . ARG A 1 780 ? -14.000 -45.525 -10.202 1.00 84.50 780 ARG A O 1
ATOM 6234 N N . VAL A 1 781 ? -14.179 -44.094 -8.474 1.00 86.31 781 VAL A N 1
ATOM 6235 C CA . VAL A 1 781 ? -14.015 -45.098 -7.415 1.00 86.31 781 VAL A CA 1
ATOM 6236 C C . VAL A 1 781 ? -15.159 -46.120 -7.442 1.00 86.31 781 VAL A C 1
ATOM 6238 O O . VAL A 1 781 ? -14.917 -47.326 -7.422 1.00 86.31 781 VAL A O 1
ATOM 6241 N N . ILE A 1 782 ? -16.404 -45.655 -7.594 1.00 87.44 782 ILE A N 1
ATOM 6242 C CA . ILE A 1 782 ? -17.595 -46.507 -7.711 1.00 87.44 782 ILE A CA 1
ATOM 6243 C C . ILE A 1 782 ? -17.449 -47.478 -8.873 1.00 87.44 782 ILE A C 1
ATOM 6245 O O . ILE A 1 782 ? -17.658 -48.671 -8.680 1.00 87.44 782 ILE A O 1
ATOM 6249 N N . LEU A 1 783 ? -17.071 -46.999 -10.061 1.00 86.44 783 LEU A N 1
ATOM 6250 C CA . LEU A 1 783 ? -16.912 -47.870 -11.219 1.00 86.44 783 LEU A CA 1
ATOM 6251 C C . LEU A 1 783 ? -15.843 -48.931 -10.947 1.00 86.44 783 LEU A C 1
ATOM 6253 O O . LEU A 1 783 ? -16.103 -50.104 -11.189 1.00 86.44 783 LEU A O 1
ATOM 6257 N N . VAL A 1 784 ? -14.694 -48.574 -10.372 1.00 85.88 784 VAL A N 1
ATOM 6258 C CA . VAL A 1 784 ? -13.635 -49.548 -10.051 1.00 85.88 784 VAL A CA 1
ATOM 6259 C C . VAL A 1 784 ? -14.126 -50.640 -9.088 1.00 85.88 784 VAL A C 1
ATOM 6261 O O . VAL A 1 784 ? -13.911 -51.821 -9.352 1.00 85.88 784 VAL A O 1
ATOM 6264 N N . VAL A 1 785 ? -14.829 -50.274 -8.013 1.00 85.38 785 VAL A N 1
ATOM 6265 C CA . VAL A 1 785 ? -15.297 -51.226 -6.983 1.00 85.38 785 VAL A CA 1
ATOM 6266 C C . VAL A 1 785 ? -16.527 -52.025 -7.415 1.00 85.38 785 VAL A C 1
ATOM 6268 O O . VAL A 1 785 ? -16.728 -53.154 -6.963 1.00 85.38 785 VAL A O 1
ATOM 6271 N N . ARG A 1 786 ? -17.375 -51.445 -8.268 1.00 85.75 786 ARG A N 1
ATOM 6272 C CA . ARG A 1 786 ? -18.662 -52.005 -8.696 1.00 85.75 786 ARG A CA 1
ATOM 6273 C C . ARG A 1 786 ? -18.603 -52.399 -10.173 1.00 85.75 786 ARG A C 1
ATOM 6275 O O . ARG A 1 786 ? -19.008 -51.616 -11.040 1.00 85.75 786 ARG A O 1
ATOM 6282 N N . PRO A 1 787 ? -18.103 -53.607 -10.497 1.00 82.38 787 PRO A N 1
ATOM 6283 C CA . PRO A 1 787 ? -18.110 -54.113 -11.869 1.00 82.38 787 PRO A CA 1
ATOM 6284 C C . PRO A 1 787 ? -19.526 -54.409 -12.382 1.00 82.38 787 PRO A C 1
ATOM 6286 O O . PRO A 1 787 ? -19.728 -54.503 -13.585 1.00 82.38 787 PRO A O 1
ATOM 6289 N N . ASP A 1 788 ? -20.504 -54.535 -11.484 1.00 85.44 788 ASP A N 1
ATOM 6290 C CA . ASP A 1 788 ? -21.913 -54.773 -11.796 1.00 85.44 788 ASP A CA 1
ATOM 6291 C C . ASP A 1 788 ? -22.686 -53.507 -12.216 1.00 85.44 788 ASP A C 1
ATOM 6293 O O . ASP A 1 788 ? -23.861 -53.604 -12.561 1.00 85.44 788 ASP A O 1
ATOM 6297 N N . ALA A 1 789 ? -22.048 -52.331 -12.193 1.00 88.44 789 ALA A N 1
ATOM 6298 C CA . ALA A 1 789 ? -22.660 -51.072 -12.604 1.00 88.44 789 ALA A CA 1
ATOM 6299 C C . ALA A 1 789 ? -22.925 -51.029 -14.118 1.00 88.44 789 ALA A C 1
ATOM 6301 O O . ALA A 1 789 ? -21.989 -51.045 -14.923 1.00 88.44 789 ALA A O 1
ATOM 6302 N N . VAL A 1 790 ? -24.201 -50.923 -14.498 1.00 89.44 790 VAL A N 1
ATOM 6303 C CA . VAL A 1 790 ? -24.647 -50.886 -15.896 1.00 89.44 790 VAL A CA 1
ATOM 6304 C C . VAL A 1 790 ? -24.430 -49.492 -16.484 1.00 89.44 790 VAL A C 1
ATOM 6306 O O . VAL A 1 790 ? -25.147 -48.544 -16.169 1.00 89.44 790 VAL A O 1
ATOM 6309 N N . VAL A 1 791 ? -23.446 -49.360 -17.373 1.00 89.69 791 VAL A N 1
ATOM 6310 C CA . VAL A 1 791 ? -23.191 -48.116 -18.112 1.00 89.69 791 VAL A CA 1
ATOM 6311 C C . VAL A 1 791 ? -23.757 -48.265 -19.519 1.00 89.69 791 VAL A C 1
ATOM 6313 O O . VAL A 1 791 ? -23.277 -49.088 -20.287 1.00 89.69 791 VAL A O 1
ATOM 6316 N N . THR A 1 792 ? -24.777 -47.478 -19.860 1.00 91.06 792 THR A N 1
ATOM 6317 C CA . THR A 1 792 ? -25.318 -47.389 -21.224 1.00 91.06 792 THR A CA 1
ATOM 6318 C C . THR A 1 792 ? -24.920 -46.070 -21.873 1.00 91.06 792 THR A C 1
ATOM 6320 O O . THR A 1 792 ? -24.491 -45.131 -21.199 1.00 91.06 792 THR A O 1
ATOM 6323 N N . GLU A 1 793 ? -25.126 -45.964 -23.183 1.00 87.00 793 GLU A N 1
ATOM 6324 C CA . GLU A 1 793 ? -24.949 -44.715 -23.925 1.00 87.00 793 GLU A CA 1
ATOM 6325 C C . GLU A 1 793 ? -25.708 -43.546 -23.264 1.00 87.00 793 GLU A C 1
ATOM 6327 O O . GLU A 1 793 ? -25.155 -42.469 -23.044 1.00 87.00 793 GLU A O 1
ATOM 6332 N N . ARG A 1 794 ? -26.940 -43.804 -22.810 1.00 88.06 794 ARG A N 1
ATOM 6333 C CA . ARG A 1 794 ? -27.800 -42.833 -22.124 1.00 88.06 794 ARG A CA 1
ATOM 6334 C C . ARG A 1 794 ? -27.230 -42.359 -20.781 1.00 88.06 794 ARG A C 1
ATOM 6336 O O . ARG A 1 794 ? -27.384 -41.187 -20.438 1.00 88.06 794 ARG A O 1
ATOM 6343 N N . VAL A 1 795 ? -26.567 -43.239 -20.022 1.00 87.12 795 VAL A N 1
ATOM 6344 C CA . VAL A 1 795 ? -25.870 -42.873 -18.771 1.00 87.12 795 VAL A CA 1
ATOM 6345 C C . VAL A 1 795 ? -24.735 -41.891 -19.065 1.00 87.12 795 VAL A C 1
ATOM 6347 O O . VAL A 1 795 ? -24.586 -40.889 -18.363 1.00 87.12 795 VAL A O 1
ATOM 6350 N N . ILE A 1 796 ? -23.976 -42.136 -20.136 1.00 85.00 796 ILE A N 1
ATOM 6351 C CA . ILE A 1 796 ? -22.886 -41.253 -20.568 1.00 85.00 796 ILE A CA 1
ATOM 6352 C C . ILE A 1 796 ? -23.448 -39.905 -21.039 1.00 85.00 796 ILE A C 1
ATOM 6354 O O . ILE A 1 796 ? -22.958 -38.865 -20.599 1.00 85.00 796 ILE A O 1
ATOM 6358 N N . GLU A 1 797 ? -24.507 -39.894 -21.860 1.00 83.88 797 GLU A N 1
ATOM 6359 C CA . GLU A 1 797 ? -25.169 -38.650 -22.290 1.00 83.88 797 GLU A CA 1
ATOM 6360 C C . GLU A 1 797 ? -25.638 -37.814 -21.090 1.00 83.88 797 GLU A C 1
ATOM 6362 O O . GLU A 1 797 ? -25.410 -36.603 -21.050 1.00 83.88 797 GLU A O 1
ATOM 6367 N N . GLN A 1 798 ? -26.242 -38.453 -20.081 1.00 84.12 798 GLN A N 1
ATOM 6368 C CA . GLN A 1 798 ? -26.720 -37.772 -18.880 1.00 84.12 798 GLN A CA 1
ATOM 6369 C C . GLN A 1 798 ? -25.572 -37.107 -18.107 1.00 84.12 798 GLN A C 1
ATOM 6371 O O . GLN A 1 798 ? -25.689 -35.937 -17.743 1.00 84.12 798 GLN A O 1
ATOM 6376 N N . LEU A 1 799 ? -24.454 -37.810 -17.899 1.00 78.75 799 LEU A N 1
ATOM 6377 C CA . LEU A 1 799 ? -23.279 -37.257 -17.217 1.00 78.75 799 LEU A CA 1
ATOM 6378 C C . LEU A 1 799 ? -22.694 -36.059 -17.976 1.00 78.75 799 LEU A C 1
ATOM 6380 O O . LEU A 1 799 ? -22.392 -35.023 -17.387 1.00 78.75 799 LEU A O 1
ATOM 6384 N N . VAL A 1 800 ? -22.549 -36.200 -19.294 1.00 75.06 800 VAL A N 1
ATOM 6385 C CA . VAL A 1 800 ? -21.945 -35.192 -20.173 1.00 75.06 800 VAL A CA 1
ATOM 6386 C C . VAL A 1 800 ? -22.848 -33.959 -20.324 1.00 75.06 800 VAL A C 1
ATOM 6388 O O . VAL A 1 800 ? -22.353 -32.838 -20.432 1.00 75.06 800 VAL A O 1
ATOM 6391 N N . SER A 1 801 ? -24.171 -34.139 -20.290 1.00 73.31 801 SER A N 1
ATOM 6392 C CA . SER A 1 801 ? -25.154 -33.047 -20.358 1.00 73.31 801 SER A CA 1
ATOM 6393 C C . SER A 1 801 ? -25.279 -32.232 -19.062 1.00 73.31 801 SER A C 1
ATOM 6395 O O . SER A 1 801 ? -25.785 -31.104 -19.089 1.00 73.31 801 SER A O 1
ATOM 6397 N N . ASN A 1 802 ? -24.801 -32.760 -17.931 1.00 69.62 802 ASN A N 1
ATOM 6398 C CA . ASN A 1 802 ? -24.876 -32.089 -16.641 1.00 69.62 802 ASN A CA 1
ATOM 6399 C C . ASN A 1 802 ? -23.817 -30.971 -16.547 1.00 69.62 802 ASN A C 1
ATOM 6401 O O . ASN A 1 802 ? -22.618 -31.215 -16.406 1.00 69.62 802 ASN A O 1
ATOM 6405 N N . ARG A 1 803 ? -24.264 -29.709 -16.644 1.00 54.50 803 ARG A N 1
ATOM 6406 C CA . ARG A 1 803 ? -23.403 -28.511 -16.766 1.00 54.50 803 ARG A CA 1
ATOM 6407 C C . ARG A 1 803 ? -22.563 -28.182 -15.523 1.00 54.50 803 ARG A C 1
ATOM 6409 O O . ARG A 1 803 ? -21.799 -27.222 -15.557 1.00 54.50 803 ARG A O 1
ATOM 6416 N N . THR A 1 804 ? -22.699 -28.930 -14.431 1.00 54.47 804 THR A N 1
ATOM 6417 C CA . THR A 1 804 ? -21.955 -28.710 -13.181 1.00 54.47 804 THR A CA 1
ATOM 6418 C C . THR A 1 804 ? -20.559 -29.340 -13.175 1.00 54.47 804 THR A C 1
ATOM 6420 O O . THR A 1 804 ? -19.769 -29.048 -12.278 1.00 54.47 804 THR A O 1
ATOM 6423 N N . PHE A 1 805 ? -20.219 -30.184 -14.156 1.00 56.62 805 PHE A N 1
ATOM 6424 C CA . PHE A 1 805 ? -18.920 -30.856 -14.214 1.00 56.62 805 PHE A CA 1
ATOM 6425 C C . PHE A 1 805 ? -17.859 -30.025 -14.943 1.00 56.62 805 PHE A C 1
ATOM 6427 O O . PHE A 1 805 ? -17.892 -29.867 -16.163 1.00 56.62 805 PHE A O 1
ATOM 6434 N N . ASN A 1 806 ? -16.856 -29.555 -14.198 1.00 51.91 806 ASN A N 1
ATOM 6435 C CA . ASN A 1 806 ? -15.624 -29.020 -14.775 1.00 51.91 806 ASN A CA 1
ATOM 6436 C C . ASN A 1 806 ? -14.757 -30.187 -15.276 1.00 51.91 806 ASN A C 1
ATOM 6438 O O . ASN A 1 806 ? -13.946 -30.740 -14.534 1.00 51.91 806 ASN A O 1
ATOM 6442 N N . TRP A 1 807 ? -14.930 -30.572 -16.540 1.00 57.38 807 TRP A N 1
ATOM 6443 C CA . TRP A 1 807 ? -14.053 -31.514 -17.243 1.00 57.38 807 TRP A CA 1
ATOM 6444 C C . TRP A 1 807 ? -12.681 -30.862 -17.510 1.00 57.38 807 TRP A C 1
ATOM 6446 O O . TRP A 1 807 ? -12.357 -30.530 -18.644 1.00 57.38 807 TRP A O 1
ATOM 6456 N N . THR A 1 808 ? -11.879 -30.594 -16.474 1.00 44.91 808 THR A N 1
ATOM 6457 C CA . THR A 1 808 ? -10.557 -29.955 -16.613 1.00 44.91 808 THR A CA 1
ATOM 6458 C C . THR A 1 808 ? -9.393 -30.948 -16.489 1.00 44.91 808 THR A C 1
ATOM 6460 O O . THR A 1 808 ? -9.502 -32.041 -15.934 1.00 44.91 808 THR A O 1
ATOM 6463 N N . ARG A 1 809 ? -8.259 -30.538 -17.071 1.00 44.56 809 ARG A N 1
ATOM 6464 C CA . ARG A 1 809 ? -7.110 -31.307 -17.597 1.00 44.56 809 ARG A CA 1
ATOM 6465 C C . ARG A 1 809 ? -6.371 -32.298 -16.677 1.00 44.56 809 ARG A C 1
ATOM 6467 O O . ARG A 1 809 ? -5.448 -32.936 -17.168 1.00 44.56 809 ARG A O 1
ATOM 6474 N N . SER A 1 810 ? -6.700 -32.433 -15.389 1.00 44.56 810 SER A N 1
ATOM 6475 C CA . SER A 1 810 ? -5.830 -33.140 -14.425 1.00 44.56 810 SER A CA 1
ATOM 6476 C C . SER A 1 810 ? -6.437 -34.355 -13.706 1.00 44.56 810 SER A C 1
ATOM 6478 O O . SER A 1 810 ? -5.670 -35.104 -13.108 1.00 44.56 810 SER A O 1
ATOM 6480 N N . TYR A 1 811 ? -7.750 -34.616 -13.787 1.00 46.19 811 TYR A N 1
ATOM 6481 C CA . TYR A 1 811 ? -8.384 -35.701 -13.002 1.00 46.19 811 TYR A CA 1
ATOM 6482 C C . TYR A 1 811 ? -9.221 -36.701 -13.822 1.00 46.19 811 TYR A C 1
ATOM 6484 O O . TYR A 1 811 ? -9.875 -37.579 -13.264 1.00 46.19 811 TYR A O 1
ATOM 6492 N N . THR A 1 812 ? -9.182 -36.618 -15.154 1.00 51.97 812 THR A N 1
ATOM 6493 C CA . THR A 1 812 ? -10.078 -37.360 -16.061 1.00 51.97 812 THR A CA 1
ATOM 6494 C C . THR A 1 812 ? -9.373 -38.322 -17.021 1.00 51.97 812 THR A C 1
ATOM 6496 O O . THR A 1 812 ? -10.038 -38.890 -17.882 1.00 51.97 812 THR A O 1
ATOM 6499 N N . SER A 1 813 ? -8.064 -38.580 -16.886 1.00 51.66 813 SER A N 1
ATOM 6500 C CA . SER A 1 813 ? -7.297 -39.309 -17.918 1.00 51.66 813 SER A CA 1
ATOM 6501 C C . SER A 1 813 ? -7.650 -40.800 -18.106 1.00 51.66 813 SER A C 1
ATOM 6503 O O . SER A 1 813 ? -7.057 -41.434 -18.974 1.00 51.66 813 SER A O 1
ATOM 6505 N N . GLY A 1 814 ? -8.636 -41.348 -17.387 1.00 66.94 814 GLY A N 1
ATOM 6506 C CA . GLY A 1 814 ? -9.173 -42.696 -17.638 1.00 66.94 814 GLY A CA 1
ATOM 6507 C C . GLY A 1 814 ? -10.658 -42.911 -17.318 1.00 66.94 814 GLY A C 1
ATOM 6508 O O . GLY A 1 814 ? -11.191 -43.964 -17.641 1.00 66.94 814 GLY A O 1
ATOM 6509 N N . LEU A 1 815 ? -11.363 -41.946 -16.708 1.00 76.75 815 LEU A N 1
ATOM 6510 C CA . LEU A 1 815 ? -12.779 -42.121 -16.338 1.00 76.75 815 LEU A CA 1
ATOM 6511 C C . LEU A 1 815 ? -13.694 -42.233 -17.561 1.00 76.75 815 LEU A C 1
ATOM 6513 O O . LEU A 1 815 ? -14.579 -43.082 -17.599 1.00 76.75 815 LEU A O 1
ATOM 6517 N N . PHE A 1 816 ? -13.470 -41.378 -18.556 1.00 76.81 816 PHE A N 1
ATOM 6518 C CA . PHE A 1 816 ? -14.251 -41.402 -19.787 1.00 76.81 816 PHE A CA 1
ATOM 6519 C C . PHE A 1 816 ? -14.020 -42.697 -20.573 1.00 76.81 816 PHE A C 1
ATOM 6521 O O . PHE A 1 816 ? -14.977 -43.309 -21.034 1.00 76.81 816 PHE A O 1
ATOM 6528 N N . ASP A 1 817 ? -12.767 -43.156 -20.634 1.00 77.00 817 ASP A N 1
ATOM 6529 C CA . ASP A 1 817 ? -12.404 -44.427 -21.266 1.00 77.00 817 ASP A CA 1
ATOM 6530 C C . ASP A 1 817 ? -13.095 -45.604 -20.557 1.00 77.00 817 ASP A C 1
ATOM 6532 O O . ASP A 1 817 ? -13.755 -46.399 -21.216 1.00 77.00 817 ASP A O 1
ATOM 6536 N N . MET A 1 818 ? -13.081 -45.641 -19.217 1.00 82.62 818 MET A N 1
ATOM 6537 C CA . MET A 1 818 ? -13.802 -46.661 -18.438 1.00 82.62 818 MET A CA 1
ATOM 6538 C C . MET A 1 818 ? -15.312 -46.673 -18.704 1.00 82.62 818 MET A C 1
ATOM 6540 O O . MET A 1 818 ? -15.920 -47.742 -18.749 1.00 82.62 818 MET A O 1
ATOM 6544 N N . LEU A 1 819 ? -15.934 -45.501 -18.854 1.00 84.81 819 LEU A N 1
ATOM 6545 C CA . LEU A 1 819 ? -17.357 -45.402 -19.182 1.00 84.81 819 LEU A CA 1
ATOM 6546 C C . LEU A 1 819 ? -17.639 -45.948 -20.589 1.00 84.81 819 LEU A C 1
ATOM 6548 O O . LEU A 1 819 ? -18.564 -46.740 -20.756 1.00 84.81 819 LEU A O 1
ATOM 6552 N N . MET A 1 820 ? -16.821 -45.569 -21.574 1.00 84.06 820 MET A N 1
ATOM 6553 C CA . MET A 1 820 ? -16.940 -46.032 -22.961 1.00 84.06 820 MET A CA 1
ATOM 6554 C C . MET A 1 820 ? -16.721 -47.540 -23.089 1.00 84.06 820 MET A C 1
ATOM 6556 O O . MET A 1 820 ? -17.496 -48.218 -23.764 1.00 84.06 820 MET A O 1
ATOM 6560 N N . ASP A 1 821 ? -15.708 -48.070 -22.400 1.00 84.31 821 ASP A N 1
ATOM 6561 C CA . ASP A 1 821 ? -15.413 -49.502 -22.347 1.00 84.31 821 ASP A CA 1
ATOM 6562 C C . ASP A 1 821 ? -16.609 -50.283 -21.786 1.00 84.31 821 ASP A C 1
ATOM 6564 O O . ASP A 1 821 ? -17.008 -51.302 -22.348 1.00 84.31 821 ASP A O 1
ATOM 6568 N N . ARG A 1 822 ? -17.234 -49.786 -20.709 1.00 87.25 822 ARG A N 1
ATOM 6569 C CA . ARG A 1 822 ? -18.401 -50.442 -20.097 1.00 87.25 822 ARG A CA 1
ATOM 6570 C C . ARG A 1 822 ? -19.670 -50.359 -20.924 1.00 87.25 822 ARG A C 1
ATOM 6572 O O . ARG A 1 822 ? -20.458 -51.298 -20.887 1.00 87.25 822 ARG A O 1
ATOM 6579 N N . ALA A 1 823 ? -19.855 -49.271 -21.663 1.00 86.06 823 ALA A N 1
ATOM 6580 C CA . ALA A 1 823 ? -20.963 -49.139 -22.601 1.00 86.06 823 ALA A CA 1
ATOM 6581 C C . ALA A 1 823 ? -20.767 -49.966 -23.882 1.00 86.06 823 ALA A C 1
ATOM 6583 O O . ALA A 1 823 ? -21.681 -50.034 -24.700 1.00 86.06 823 ALA A O 1
ATOM 6584 N N . GLY A 1 824 ? -19.599 -50.596 -24.067 1.00 85.75 824 GLY A N 1
ATOM 6585 C CA . GLY A 1 824 ? -19.279 -51.356 -25.274 1.00 85.75 824 GLY A CA 1
ATOM 6586 C C . GLY A 1 824 ? -19.099 -50.476 -26.513 1.00 85.75 824 GLY A C 1
ATOM 6587 O O . GLY A 1 824 ? -19.249 -50.969 -27.627 1.00 85.75 824 GLY A O 1
ATOM 6588 N N . ILE A 1 825 ? -18.792 -49.187 -26.330 1.00 83.19 825 ILE A N 1
ATOM 6589 C CA . ILE A 1 825 ? -18.643 -48.221 -27.424 1.00 83.19 825 ILE A CA 1
ATOM 6590 C C . ILE A 1 825 ? -17.287 -48.437 -28.099 1.00 83.19 825 ILE A C 1
ATOM 6592 O O . ILE A 1 825 ? -16.223 -48.355 -27.462 1.00 83.19 825 ILE A O 1
ATOM 6596 N N . SER A 1 826 ? -17.334 -48.712 -29.402 1.00 82.56 826 SER A N 1
ATOM 6597 C CA . SER A 1 826 ? -16.150 -48.992 -30.214 1.00 82.56 826 SER A CA 1
ATOM 6598 C C . SER A 1 826 ? -15.244 -47.764 -30.347 1.00 82.56 826 SER A C 1
ATOM 6600 O O . SER A 1 826 ? -15.679 -46.623 -30.204 1.00 82.56 826 SER A O 1
ATOM 6602 N N . GLU A 1 827 ? -13.964 -47.976 -30.653 1.00 75.12 827 GLU A N 1
ATOM 6603 C CA . GLU A 1 827 ? -12.996 -46.882 -30.821 1.00 75.12 827 GLU A CA 1
ATOM 6604 C C . GLU A 1 827 ? -13.403 -45.902 -31.941 1.00 75.12 827 GLU A C 1
ATOM 6606 O O . GLU A 1 827 ? -13.270 -44.691 -31.779 1.00 75.12 827 GLU A O 1
ATOM 6611 N N . ALA A 1 828 ? -14.015 -46.407 -33.018 1.00 75.12 828 ALA A N 1
ATOM 6612 C CA . ALA A 1 828 ? -14.561 -45.589 -34.104 1.00 75.12 828 ALA A CA 1
ATOM 6613 C C . ALA A 1 828 ? -15.744 -44.708 -33.656 1.00 75.12 828 ALA A C 1
ATOM 6615 O O . ALA A 1 828 ? -15.871 -43.560 -34.078 1.00 75.12 828 ALA A O 1
ATOM 6616 N N . GLU A 1 829 ? -16.603 -45.210 -32.767 1.00 76.25 829 GLU A N 1
ATOM 6617 C CA . GLU A 1 829 ? -17.719 -44.433 -32.216 1.00 76.25 829 GLU A CA 1
ATOM 6618 C C . GLU A 1 829 ? -17.234 -43.388 -31.198 1.00 76.25 829 GLU A C 1
ATOM 6620 O O . GLU A 1 829 ? -17.806 -42.298 -31.121 1.00 76.25 829 GLU A O 1
ATOM 6625 N N . ARG A 1 830 ? -16.133 -43.642 -30.474 1.00 78.06 830 ARG A N 1
ATOM 6626 C CA . ARG A 1 830 ? -15.535 -42.660 -29.541 1.00 78.06 830 ARG A CA 1
ATOM 6627 C C . ARG A 1 830 ? -15.128 -41.360 -30.237 1.00 78.06 830 ARG A C 1
ATOM 6629 O O . ARG A 1 830 ? -15.265 -40.283 -29.646 1.00 78.06 830 ARG A O 1
ATOM 6636 N N . GLU A 1 831 ? -14.673 -41.421 -31.489 1.00 71.12 831 GLU A N 1
ATOM 6637 C CA . GLU A 1 831 ? -14.371 -40.219 -32.277 1.00 71.12 831 GLU A CA 1
ATOM 6638 C C . GLU A 1 831 ? -15.626 -39.366 -32.514 1.00 71.12 831 GLU A C 1
ATOM 6640 O O . GLU A 1 831 ? -15.591 -38.148 -32.316 1.00 71.12 831 GLU A O 1
ATOM 6645 N N . ALA A 1 832 ? -16.761 -39.995 -32.837 1.00 74.81 832 ALA A N 1
ATOM 6646 C CA . ALA A 1 832 ? -18.040 -39.305 -33.014 1.00 74.81 832 ALA A CA 1
ATOM 6647 C C . ALA A 1 832 ? -18.518 -38.636 -31.713 1.00 74.81 832 ALA A C 1
ATOM 6649 O O . ALA A 1 832 ? -18.992 -37.497 -31.729 1.00 74.81 832 ALA A O 1
ATOM 6650 N N . TRP A 1 833 ? -18.314 -39.291 -30.570 1.00 74.06 833 TRP A N 1
ATOM 6651 C CA . TRP A 1 833 ? -18.584 -38.729 -29.243 1.00 74.06 833 TRP A CA 1
ATOM 6652 C C . TRP A 1 833 ? -17.720 -37.509 -28.919 1.00 74.06 833 TRP A C 1
ATOM 6654 O O . TRP A 1 833 ? -18.212 -36.506 -28.400 1.00 74.06 833 TRP A O 1
ATOM 6664 N N . THR A 1 834 ? -16.445 -37.559 -29.295 1.00 65.38 834 THR A N 1
ATOM 6665 C CA . THR A 1 834 ? -15.484 -36.463 -29.110 1.00 65.38 834 THR A CA 1
ATOM 6666 C C . THR A 1 834 ? -15.821 -35.243 -29.981 1.00 65.38 834 THR A C 1
ATOM 6668 O O . THR A 1 834 ? -15.536 -34.102 -29.609 1.00 65.38 834 THR A O 1
ATOM 6671 N N . VAL A 1 835 ? -16.447 -35.462 -31.143 1.00 69.12 835 VAL A N 1
ATOM 6672 C CA . VAL A 1 835 ? -17.006 -34.398 -31.996 1.00 69.12 835 VAL A CA 1
ATOM 6673 C C . VAL A 1 835 ? -18.301 -33.839 -31.404 1.00 69.12 835 VAL A C 1
ATOM 6675 O O . VAL A 1 835 ? -18.472 -32.621 -31.356 1.00 69.12 835 VAL A O 1
ATOM 6678 N N . ARG A 1 836 ? -19.194 -34.712 -30.922 1.00 70.69 836 ARG A N 1
ATOM 6679 C CA . ARG A 1 836 ? -20.486 -34.341 -30.324 1.00 70.69 836 ARG A CA 1
ATOM 6680 C C . ARG A 1 836 ? -20.323 -33.538 -29.028 1.00 70.69 836 ARG A C 1
ATOM 6682 O O . ARG A 1 836 ? -21.147 -32.670 -28.750 1.00 70.69 836 ARG A O 1
ATOM 6689 N N . PHE A 1 837 ? -19.242 -33.770 -28.278 1.00 68.94 837 PHE A N 1
ATOM 6690 C CA . PHE A 1 837 ? -18.943 -33.100 -27.009 1.00 68.94 837 PHE A CA 1
ATOM 6691 C C . PHE A 1 837 ? -17.492 -32.571 -26.974 1.00 68.94 837 PHE A C 1
ATOM 6693 O O . PHE A 1 837 ? -16.591 -33.215 -26.433 1.00 68.94 837 PHE A O 1
ATOM 6700 N N . PRO A 1 838 ? -17.239 -31.365 -27.522 1.00 58.47 838 PRO A N 1
ATOM 6701 C CA . PRO A 1 838 ? -15.886 -30.860 -27.783 1.00 58.47 838 PRO A CA 1
ATOM 6702 C C . PRO A 1 838 ? -15.019 -30.646 -26.536 1.00 58.47 838 PRO A C 1
ATOM 6704 O O . PRO A 1 838 ? -13.795 -30.683 -26.628 1.00 58.47 838 PRO A O 1
ATOM 6707 N N . PHE A 1 839 ? -15.628 -30.427 -25.367 1.00 55.50 839 PHE A N 1
ATOM 6708 C CA . PHE A 1 839 ? -14.920 -30.218 -24.096 1.00 55.50 839 PHE A CA 1
ATOM 6709 C C . PHE A 1 839 ? -14.226 -31.485 -23.565 1.00 55.50 839 PHE A C 1
ATOM 6711 O O . PHE A 1 839 ? -13.386 -31.395 -22.674 1.00 55.50 839 PHE A O 1
ATOM 6718 N N . ILE A 1 840 ? -14.519 -32.653 -24.146 1.00 56.09 840 ILE A N 1
ATOM 6719 C CA . ILE A 1 840 ? -13.879 -33.936 -23.825 1.00 56.09 840 ILE A CA 1
ATOM 6720 C C . ILE A 1 840 ? -12.478 -34.046 -24.480 1.00 56.09 840 ILE A C 1
ATOM 6722 O O . ILE A 1 840 ? -11.647 -34.841 -24.041 1.00 56.09 840 ILE A O 1
ATOM 6726 N N . LYS A 1 841 ? -12.141 -33.175 -25.453 1.00 49.31 841 LYS A N 1
ATOM 6727 C CA . LYS A 1 841 ? -10.852 -33.118 -26.190 1.00 49.31 841 LYS A CA 1
ATOM 6728 C C . LYS A 1 841 ? -9.618 -32.673 -25.379 1.00 49.31 841 LYS A C 1
ATOM 6730 O O . LYS A 1 841 ? -8.679 -32.110 -25.941 1.00 49.31 841 LYS A O 1
ATOM 6735 N N . LEU A 1 842 ? -9.563 -32.897 -24.066 1.00 47.62 842 LEU A N 1
ATOM 6736 C CA . LEU A 1 842 ? -8.358 -32.570 -23.286 1.00 47.62 842 LEU A CA 1
ATOM 6737 C C . LEU A 1 842 ? -7.295 -33.683 -23.267 1.00 47.62 842 LEU A C 1
ATOM 6739 O O . LEU A 1 842 ? -6.180 -33.429 -22.811 1.00 47.62 842 LEU A O 1
ATOM 6743 N N . LYS A 1 843 ? -7.579 -34.851 -23.859 1.00 39.97 843 LYS A N 1
ATOM 6744 C CA . LYS A 1 843 ? -6.564 -35.781 -24.381 1.00 39.97 843 LYS A CA 1
ATOM 6745 C C . LYS A 1 843 ? -6.335 -35.455 -25.864 1.00 39.97 843 LYS A C 1
ATOM 6747 O O . LYS A 1 843 ? -7.296 -35.405 -26.621 1.00 39.97 843 LYS A O 1
ATOM 6752 N N . ASN A 1 844 ? -5.076 -35.276 -26.269 1.00 31.86 844 ASN A N 1
ATOM 6753 C CA . ASN A 1 844 ? -4.607 -35.154 -27.665 1.00 31.86 844 ASN A CA 1
ATOM 6754 C C . ASN A 1 844 ? -4.585 -33.749 -28.301 1.00 31.86 844 ASN A C 1
ATOM 6756 O O . ASN A 1 844 ? -5.072 -33.536 -29.409 1.00 31.86 844 ASN A O 1
ATOM 6760 N N . ARG A 1 845 ? -3.874 -32.806 -27.675 1.00 28.08 845 ARG A N 1
ATOM 6761 C CA . ARG A 1 845 ? -3.029 -31.876 -28.446 1.00 28.08 845 ARG A CA 1
ATOM 6762 C C . ARG A 1 845 ? -1.586 -32.041 -27.974 1.00 28.08 845 ARG A C 1
ATOM 6764 O O . ARG A 1 845 ? -1.142 -31.293 -27.116 1.00 28.08 845 ARG A O 1
ATOM 6771 N N . ASN A 1 846 ? -0.928 -33.071 -28.504 1.00 29.20 846 ASN A N 1
ATOM 6772 C CA . ASN A 1 846 ? 0.527 -33.186 -28.543 1.00 29.20 846 ASN A CA 1
ATOM 6773 C C . ASN A 1 846 ? 0.945 -33.062 -30.013 1.00 29.20 846 ASN A C 1
ATOM 6775 O O . ASN A 1 846 ? 0.656 -33.956 -30.812 1.00 29.20 846 ASN A O 1
ATOM 6779 N N . ARG A 1 847 ? 1.619 -31.970 -30.351 1.00 28.88 847 ARG A N 1
ATOM 6780 C CA . ARG A 1 847 ? 2.986 -32.042 -30.859 1.00 28.88 847 ARG A CA 1
ATOM 6781 C C . ARG A 1 847 ? 3.802 -31.035 -30.080 1.00 28.88 847 ARG A C 1
ATOM 6783 O O . ARG A 1 847 ? 3.227 -29.956 -29.822 1.00 28.88 847 ARG A O 1
#

InterPro domains:
  IPR002110 Ankyrin repeat [SM00248] (132-161)
  IPR002110 Ankyrin repeat [SM00248] (164-193)
  IPR002110 Ankyrin repeat [SM00248] (211-240)
  IPR002110 Ankyrin repeat [SM00248] (386-419)
  IPR036770 Ankyrin repeat-containing domain superfamily [G3DSA:1.25.40.20] (113-341)
  IPR036770 Ankyrin repeat-containing domain superfamily [SSF48403] (134-241)

Radius of gyration: 39.49 Å; chains: 1; bounding box: 79×104×82 Å

Secondary structure (DSSP, 8-state):
--HHHHHHT-TTS-HHHHHHHHHHHHHHHHT---TTSPPPPPPB-------SS---BHHHHHHHHHHHHHHHTGGGGGSTTHHHHHHHHHH--TTS--HHHHHHHHHHHTTTS-TTTHHHHTTTTTTSEETTEE-SHHHHHHHT-HHHHHHHHHTT--TT--BTTB-HHHHHHHTT-HHHHHHHHHTT--SS--HHHHHHHH--TTS-GGG-B-HHHHHHHHT-HHHHHHHHHSTT---HHHHHHHHHHHTTT--TT---S-S----GGGHHHHHHHHHHH-TT----HHHHHHTTTTHHHHHHHHHHH-TT----HHHHHHHHHH-S-HHHHHHHHHHHTTSTT--HHHHHHHHHHH---S-HHHHHHHHHHHHHT--S---THHHHHHHHHHHT-SSTHHHHHHHHHHH-TTPPPPHHHHHHHHHH-SSHHHHHHHHHHH--------HHHHHTS---SSSHHHHHHHHHHH-TT----HHHHHHHHT-TT--HHHHHHHHHT-TT----HHHHHH--SHHHHHHHHHHHHHS-GGG--HHHHHHHHHGGGTT-TT-PPPHHHHHHHHHS-TT----HHHHHHHHHS-HHHHHHHHHHS--GGGHHHHTTSHHHHHHHHHH-TT----HHHHHHHHHS--SS-HHHHHHHHHHH-TTPPP-HHHHHHHHH--S-HHHHHHHHHHHHHH-TTS---HHHHHHHHT-TTTHHHHHHHHHHH-TT-PPPHHHHTT-PPPTTS-HHHHHHHHHHHHHTTTTS---HHHHHHHHTT--HHHHHHHHHH-TT----HHHHHHHHH-TT----TTS-TTHHHHHHHHTT--HHHHHHHHHHSGGGTTS----

Sequence (847 aa):
MFPSKFLQTRPEYQPEAGHSLLAIQCLTYLQKVDEEGLMPFGFYLGGNDNSRSNFYSFRYYATEAWIFHCAGAGTSRLNPPLAGILQVFWWGDHAAEPMFNKWVFFSIRYQNADRFLRPIIRDGSGSLLVDFEPTPFFLACQYGFQEVIEVLLSKGWDINQPLGNGSGLSLACREGDFKLASYLIDHGATVAIDPVKWIEDAGDPRYGYEAIEEPLIDTLKSGDLRILKLLLNHKGAAPLQAAMEFLLRERNEIEPYMNISSSKARPMESWDEQIDIMLAHFPDFEYSANVQKEMFLGGPKLTEKLLARNASLQVTDDTLEHLFRYVTTAQNAKDIIRCLLPLPDFVASRTFISVLKFYDQGDEENALELMEYTLSLNRSGPAISTLEEALHAAITNNWGHTLFTKALLRLNKSSKVSDDLILWTFRNSKQPNRVIDLLLQHDPTPRKFSQSELKELPVPRYGASRSLAHLVSCSPDLEVDQELFTMAVNDPFSRNEDFELLLGHAPNVVLSTKLIKAARSVGSDWAVSQVAASTQPQEITDDILRAALDYWHTFYADKIASQTMKEVLRIAPNDLTLSEKTYFVAFDSNPRVCRQVLQRWPSERAITPGIQSASGFQLLIEAMPSIEISPASILSFCQEKSYGSPAETFKSILAFQPHTVITEDMLFAVAESSDYDDMKIELLQALLEHDPHVDRTKRVIERAIRSKRNSTGMLEVILNDQPQLELSPLSLSMCEFYWRNDFNEYEKTLNRALERSRGCRLDEKEMLGMMAICTLNALRVILVVRPDAVVTERVIEQLVSNRTFNWTRSYTSGLFDMLMDRAGISEAEREAWTVRFPFIKLKNRNR